Protein AF-0000000070128057 (afdb_homodimer)

Structure (mmCIF, N/CA/C/O backbone):
data_AF-0000000070128057-model_v1
#
loop_
_entity.id
_entity.type
_entity.pdbx_description
1 polymer 'FAD-binding domain-containing protein'
#
loop_
_atom_site.group_PDB
_atom_site.id
_atom_site.type_symbol
_atom_site.label_atom_id
_atom_site.label_alt_id
_atom_site.label_comp_id
_atom_site.label_asym_id
_atom_site.label_entity_id
_atom_site.label_seq_id
_atom_site.pdbx_PDB_ins_code
_atom_site.Cartn_x
_atom_site.Cartn_y
_atom_site.Cartn_z
_atom_site.occupancy
_atom_site.B_iso_or_equiv
_atom_site.auth_seq_id
_atom_site.auth_comp_id
_atom_site.auth_asym_id
_atom_site.auth_atom_id
_atom_site.pdbx_PDB_model_num
ATOM 1 N N . MET A 1 1 ? 28.891 -5.148 -70.188 1 28.95 1 MET A N 1
ATOM 2 C CA . MET A 1 1 ? 27.75 -4.324 -69.812 1 28.95 1 MET A CA 1
ATOM 3 C C . MET A 1 1 ? 27.562 -4.336 -68.312 1 28.95 1 MET A C 1
ATOM 5 O O . MET A 1 1 ? 27.562 -5.398 -67.688 1 28.95 1 MET A O 1
ATOM 9 N N . PRO A 1 2 ? 27.656 -3.164 -67.625 1 28.31 2 PRO A N 1
ATOM 10 C CA . PRO A 1 2 ? 27.812 -2.998 -66.125 1 28.31 2 PRO A CA 1
ATOM 11 C C . PRO A 1 2 ? 26.5 -3.234 -65.375 1 28.31 2 PRO A C 1
ATOM 13 O O . PRO A 1 2 ? 25.5 -2.545 -65.625 1 28.31 2 PRO A O 1
ATOM 16 N N . ALA A 1 3 ? 26.125 -4.426 -65.188 1 27.67 3 ALA A N 1
ATOM 17 C CA . ALA A 1 3 ? 24.828 -4.621 -64.562 1 27.67 3 ALA A CA 1
ATOM 18 C C . ALA A 1 3 ? 24.703 -3.732 -63.312 1 27.67 3 ALA A C 1
ATOM 20 O O . ALA A 1 3 ? 25.594 -3.693 -62.469 1 27.67 3 ALA A O 1
ATOM 21 N N . ALA A 1 4 ? 23.766 -2.754 -63.312 1 28.36 4 ALA A N 1
ATOM 22 C CA . ALA A 1 4 ? 23.25 -1.728 -62.438 1 28.36 4 ALA A CA 1
ATOM 23 C C . ALA A 1 4 ? 22.844 -2.326 -61.094 1 28.36 4 ALA A C 1
ATOM 25 O O . ALA A 1 4 ? 22.156 -3.354 -61.031 1 28.36 4 ALA A O 1
ATOM 26 N N . ILE A 1 5 ? 23.516 -1.925 -60.062 1 29.7 5 ILE A N 1
ATOM 27 C CA . ILE A 1 5 ? 23.359 -2.332 -58.656 1 29.7 5 ILE A CA 1
ATOM 28 C C . ILE A 1 5 ? 21.953 -1.985 -58.188 1 29.7 5 ILE A C 1
ATOM 30 O O . ILE A 1 5 ? 21.562 -0.814 -58.156 1 29.7 5 ILE A O 1
ATOM 34 N N . VAL A 1 6 ? 20.938 -2.777 -58.438 1 30.28 6 VAL A N 1
ATOM 35 C CA . VAL A 1 6 ? 19.562 -2.525 -58.031 1 30.28 6 VAL A CA 1
ATOM 36 C C . VAL A 1 6 ? 19.516 -2.18 -56.562 1 30.28 6 VAL A C 1
ATOM 38 O O . VAL A 1 6 ? 20.031 -2.93 -55.719 1 30.28 6 VAL A O 1
ATOM 41 N N . GLU A 1 7 ? 19.438 -0.946 -56.219 1 31.83 7 GLU A N 1
ATOM 42 C CA . GLU A 1 7 ? 19.234 -0.405 -54.875 1 31.83 7 GLU A CA 1
ATOM 43 C C . GLU A 1 7 ? 18.062 -1.093 -54.156 1 31.83 7 GLU A C 1
ATOM 45 O O . GLU A 1 7 ? 16.984 -1.249 -54.75 1 31.83 7 GLU A O 1
ATOM 50 N N . PRO A 1 8 ? 18.359 -1.902 -53.156 1 29.75 8 PRO A N 1
ATOM 51 C CA . PRO A 1 8 ? 17.25 -2.621 -52.562 1 29.75 8 PRO A CA 1
ATOM 52 C C . PRO A 1 8 ? 16.094 -1.697 -52.156 1 29.75 8 PRO A C 1
ATOM 54 O O . PRO A 1 8 ? 16.312 -0.516 -51.875 1 29.75 8 PRO A O 1
ATOM 57 N N . ALA A 1 9 ? 14.914 -1.951 -52.625 1 34.03 9 ALA A N 1
ATOM 58 C CA . ALA A 1 9 ? 13.648 -1.256 -52.406 1 34.03 9 ALA A CA 1
ATOM 59 C C . ALA A 1 9 ? 13.453 -0.905 -50.938 1 34.03 9 ALA A C 1
ATOM 61 O O . ALA A 1 9 ? 13.781 -1.702 -50.062 1 34.03 9 ALA A O 1
ATOM 62 N N . PRO A 1 10 ? 13.219 0.378 -50.656 1 28.31 10 PRO A N 1
ATOM 63 C CA . PRO A 1 10 ? 12.969 0.817 -49.281 1 28.31 10 PRO A CA 1
ATOM 64 C C . PRO A 1 10 ? 11.859 0.02 -48.594 1 28.31 10 PRO A C 1
ATOM 66 O O . PRO A 1 10 ? 10.875 -0.356 -49.25 1 28.31 10 PRO A O 1
ATOM 69 N N . ALA A 1 11 ? 12.211 -0.801 -47.656 1 30.23 11 ALA A N 1
ATOM 70 C CA . ALA A 1 11 ? 11.234 -1.576 -46.875 1 30.23 11 ALA A CA 1
ATOM 71 C C . ALA A 1 11 ? 10.023 -0.727 -46.531 1 30.23 11 ALA A C 1
ATOM 73 O O . ALA A 1 11 ? 10.164 0.362 -45.969 1 30.23 11 ALA A O 1
ATOM 74 N N . SER A 1 12 ? 8.93 -0.733 -47.25 1 27.61 12 SER A N 1
ATOM 75 C CA . SER A 1 12 ? 7.645 -0.064 -47.062 1 27.61 12 SER A CA 1
ATOM 76 C C . SER A 1 12 ? 7.281 0.036 -45.594 1 27.61 12 SER A C 1
ATOM 78 O O . SER A 1 12 ? 7.711 -0.79 -44.781 1 27.61 12 SER A O 1
ATOM 80 N N . ALA A 1 13 ? 6.566 1.118 -45.219 1 32.72 13 ALA A N 1
ATOM 81 C CA . ALA A 1 13 ? 5.945 1.666 -44.031 1 32.72 13 ALA A CA 1
ATOM 82 C C . ALA A 1 13 ? 5.016 0.645 -43.375 1 32.72 13 ALA A C 1
ATOM 84 O O . ALA A 1 13 ? 3.826 0.909 -43.188 1 32.72 13 ALA A O 1
ATOM 85 N N . ALA A 1 14 ? 4.957 -0.659 -43.938 1 30.23 14 ALA A N 1
ATOM 86 C CA . ALA A 1 14 ? 3.811 -1.551 -43.781 1 30.23 14 ALA A CA 1
ATOM 87 C C . ALA A 1 14 ? 3.342 -1.613 -42.344 1 30.23 14 ALA A C 1
ATOM 89 O O . ALA A 1 14 ? 2.141 -1.541 -42.062 1 30.23 14 ALA A O 1
ATOM 90 N N . GLY A 1 15 ? 3.859 -2.68 -41.594 1 28.86 15 GLY A N 1
ATOM 91 C CA . GLY A 1 15 ? 3.064 -3.408 -40.594 1 28.86 15 GLY A CA 1
ATOM 92 C C . GLY A 1 15 ? 2.787 -2.607 -39.344 1 28.86 15 GLY A C 1
ATOM 93 O O . GLY A 1 15 ? 3.707 -2.051 -38.75 1 28.86 15 GLY A O 1
ATOM 94 N N . HIS A 1 16 ? 1.717 -1.956 -39.219 1 33.66 16 HIS A N 1
ATOM 95 C CA . HIS A 1 16 ? 1.164 -1.464 -37.969 1 33.66 16 HIS A CA 1
ATOM 96 C C . HIS A 1 16 ? 1.54 -2.375 -36.812 1 33.66 16 HIS A C 1
ATOM 98 O O . HIS A 1 16 ? 1.05 -3.504 -36.719 1 33.66 16 HIS A O 1
ATOM 104 N N . HIS A 1 17 ? 2.684 -2.561 -36.5 1 37.31 17 HIS A N 1
ATOM 105 C CA . HIS A 1 17 ? 3.119 -3.227 -35.25 1 37.31 17 HIS A CA 1
ATOM 106 C C . HIS A 1 17 ? 2.18 -2.916 -34.094 1 37.31 17 HIS A C 1
ATOM 108 O O . HIS A 1 17 ? 2.061 -1.762 -33.688 1 37.31 17 HIS A O 1
ATOM 114 N N . ASN A 1 18 ? 0.985 -3.541 -34.031 1 42.72 18 ASN A N 1
ATOM 115 C CA . ASN A 1 18 ? 0.058 -3.484 -32.906 1 42.72 18 ASN A CA 1
ATOM 116 C C . ASN A 1 18 ? 0.797 -3.508 -31.562 1 42.72 18 ASN A C 1
ATOM 118 O O . ASN A 1 18 ? 1.237 -4.566 -31.109 1 42.72 18 ASN A O 1
ATOM 122 N N . HIS A 1 19 ? 1.516 -2.486 -31.281 1 51.25 19 HIS A N 1
ATOM 123 C CA . HIS A 1 19 ? 2.152 -2.242 -29.984 1 51.25 19 HIS A CA 1
ATOM 124 C C . HIS A 1 19 ? 1.21 -2.57 -28.828 1 51.25 19 HIS A C 1
ATOM 126 O O . HIS A 1 19 ? 0.02 -2.25 -28.891 1 51.25 19 HIS A O 1
ATOM 132 N N . LEU A 1 20 ? 1.614 -3.568 -28.078 1 60.56 20 LEU A N 1
ATOM 133 C CA . LEU A 1 20 ? 0.874 -3.869 -26.859 1 60.56 20 LEU A CA 1
ATOM 134 C C . LEU A 1 20 ? 0.585 -2.598 -26.062 1 60.56 20 LEU A C 1
ATOM 136 O O . LEU A 1 20 ? 1.511 -1.896 -25.656 1 60.56 20 LEU A O 1
ATOM 140 N N . ASP A 1 21 ? -0.569 -2.068 -26.359 1 72.56 21 ASP A N 1
ATOM 141 C CA . ASP A 1 21 ? -0.954 -0.9 -25.562 1 72.56 21 ASP A CA 1
ATOM 142 C C . ASP A 1 21 ? -1.858 -1.298 -24.406 1 72.56 21 ASP A C 1
ATOM 144 O O . ASP A 1 21 ? -2.363 -2.422 -24.359 1 72.56 21 ASP A O 1
ATOM 148 N N . ALA A 1 22 ? -1.759 -0.491 -23.406 1 76.69 22 ALA A N 1
ATOM 149 C CA . ALA A 1 22 ? -2.5 -0.718 -22.172 1 76.69 22 ALA A CA 1
ATOM 150 C C . ALA A 1 22 ? -3.936 -1.144 -22.453 1 76.69 22 ALA A C 1
ATOM 152 O O . ALA A 1 22 ? -4.449 -2.084 -21.844 1 76.69 22 ALA A O 1
ATOM 153 N N . LYS A 1 23 ? -4.492 -0.564 -23.469 1 75.81 23 LYS A N 1
ATOM 154 C CA . LYS A 1 23 ? -5.891 -0.834 -23.781 1 75.81 23 LYS A CA 1
ATOM 155 C C . LYS A 1 23 ? -6.07 -2.254 -24.312 1 75.81 23 LYS A C 1
ATOM 157 O O . LYS A 1 23 ? -6.996 -2.961 -23.906 1 75.81 23 LYS A O 1
ATOM 162 N N . THR A 1 24 ? -5.141 -2.674 -25.109 1 73.88 24 THR A N 1
ATOM 163 C CA . THR A 1 24 ? -5.199 -4.008 -25.703 1 73.88 24 THR A CA 1
ATOM 164 C C . THR A 1 24 ? -5.012 -5.078 -24.625 1 73.88 24 THR A C 1
ATOM 166 O O . THR A 1 24 ? -5.547 -6.184 -24.734 1 73.88 24 THR A O 1
ATOM 169 N N . LEU A 1 25 ? -4.359 -4.625 -23.609 1 77.62 25 LEU A N 1
ATOM 170 C CA . LEU A 1 25 ? -4.082 -5.586 -22.547 1 77.62 25 LEU A CA 1
ATOM 171 C C . LEU A 1 25 ? -5.152 -5.516 -21.453 1 77.62 25 LEU A C 1
ATOM 173 O O . LEU A 1 25 ? -5.023 -6.16 -20.406 1 77.62 25 LEU A O 1
ATOM 177 N N . GLY A 1 26 ? -6.168 -4.668 -21.688 1 76.31 26 GLY A N 1
ATOM 178 C CA . GLY A 1 26 ? -7.23 -4.52 -20.703 1 76.31 26 GLY A CA 1
ATOM 179 C C . GLY A 1 26 ? -6.824 -3.686 -19.516 1 76.31 26 GLY A C 1
ATOM 180 O O . GLY A 1 26 ? -7.418 -3.801 -18.438 1 76.31 26 GLY A O 1
ATOM 181 N N . LEU A 1 27 ? -5.762 -2.93 -19.719 1 79.94 27 LEU A N 1
ATOM 182 C CA . LEU A 1 27 ? -5.273 -2.068 -18.641 1 79.94 27 LEU A CA 1
ATOM 183 C C . LEU A 1 27 ? -5.84 -0.658 -18.781 1 79.94 27 LEU A C 1
ATOM 185 O O . LEU A 1 27 ? -6.234 -0.248 -19.875 1 79.94 27 LEU A O 1
ATOM 189 N N . ASP A 1 28 ? -5.914 0.018 -17.656 1 78.25 28 ASP A N 1
ATOM 190 C CA . ASP A 1 28 ? -6.359 1.408 -17.641 1 78.25 28 ASP A CA 1
ATOM 191 C C . ASP A 1 28 ? -5.398 2.295 -18.438 1 78.25 28 ASP A C 1
ATOM 193 O O . ASP A 1 28 ? -4.199 2.332 -18.141 1 78.25 28 ASP A O 1
ATOM 197 N N . PRO A 1 29 ? -5.922 2.947 -19.375 1 77.19 29 PRO A N 1
ATOM 198 C CA . PRO A 1 29 ? -5.055 3.805 -20.188 1 77.19 29 PRO A CA 1
ATOM 199 C C . PRO A 1 29 ? -4.387 4.906 -19.375 1 77.19 29 PRO A C 1
ATOM 201 O O . PRO A 1 29 ? -3.355 5.445 -19.781 1 77.19 29 PRO A O 1
ATOM 204 N N . SER A 1 30 ? -4.984 5.227 -18.203 1 75.44 30 SER A N 1
ATOM 205 C CA . SER A 1 30 ? -4.379 6.227 -17.328 1 75.44 30 SER A CA 1
ATOM 206 C C . SER A 1 30 ? -3.23 5.633 -16.516 1 75.44 30 SER A C 1
ATOM 208 O O . SER A 1 30 ? -2.551 6.352 -15.789 1 75.44 30 SER A O 1
ATOM 210 N N . LEU A 1 31 ? -3.018 4.316 -16.688 1 81.81 31 LEU A N 1
ATOM 211 C CA . LEU A 1 31 ? -1.92 3.592 -16.062 1 81.81 31 LEU A CA 1
ATOM 212 C C . LEU A 1 31 ? -2.117 3.514 -14.547 1 81.81 31 LEU A C 1
ATOM 214 O O . LEU A 1 31 ? -1.15 3.361 -13.797 1 81.81 31 LEU A O 1
ATOM 218 N N . ARG A 1 32 ? -3.336 3.65 -14.234 1 83.81 32 ARG A N 1
ATOM 219 C CA . ARG A 1 32 ? -3.689 3.383 -12.852 1 83.81 32 ARG A CA 1
ATOM 220 C C . ARG A 1 32 ? -3.969 1.899 -12.625 1 83.81 32 ARG A C 1
ATOM 222 O O . ARG A 1 32 ? -4.48 1.22 -13.523 1 83.81 32 ARG A O 1
ATOM 229 N N . THR A 1 33 ? -3.627 1.442 -11.516 1 90.69 33 THR A N 1
ATOM 230 C CA . THR A 1 33 ? -3.811 0.026 -11.219 1 90.69 33 THR A CA 1
ATOM 231 C C . THR A 1 33 ? -4.75 -0.163 -10.031 1 90.69 33 THR A C 1
ATOM 233 O O . THR A 1 33 ? -4.934 0.753 -9.227 1 90.69 33 THR A O 1
ATOM 236 N N . SER A 1 34 ? -5.383 -1.287 -9.914 1 90.69 34 SER A N 1
ATOM 237 C CA . SER A 1 34 ? -6.25 -1.642 -8.789 1 90.69 34 SER A CA 1
ATOM 238 C C . SER A 1 34 ? -5.438 -2.166 -7.609 1 90.69 34 SER A C 1
ATOM 240 O O . SER A 1 34 ? -6 -2.488 -6.562 1 90.69 34 SER A O 1
ATOM 242 N N . TYR A 1 35 ? -4.125 -2.275 -7.738 1 94.31 35 TYR A N 1
ATOM 243 C CA . TYR A 1 35 ? -3.225 -2.748 -6.691 1 94.31 35 TYR A CA 1
ATOM 244 C C . TYR A 1 35 ? -2.096 -1.753 -6.449 1 94.31 35 TYR A C 1
ATOM 246 O O . TYR A 1 35 ? -1.796 -0.924 -7.312 1 94.31 35 TYR A O 1
ATOM 254 N N . PRO A 1 36 ? -1.498 -1.744 -5.246 1 95.12 36 PRO A N 1
ATOM 255 C CA . PRO A 1 36 ? -0.396 -0.829 -4.941 1 95.12 36 PRO A CA 1
ATOM 256 C C . PRO A 1 36 ? 0.857 -1.118 -5.762 1 95.12 36 PRO A C 1
ATOM 258 O O . PRO A 1 36 ? 1.38 -2.234 -5.727 1 95.12 36 PRO A O 1
ATOM 261 N N . THR A 1 37 ? 1.319 -0.135 -6.527 1 96.56 37 THR A N 1
ATOM 262 C CA . THR A 1 37 ? 2.545 -0.268 -7.309 1 96.56 37 THR A CA 1
ATOM 263 C C . THR A 1 37 ? 3.043 1.098 -7.773 1 96.56 37 THR A C 1
ATOM 265 O O . THR A 1 37 ? 2.27 2.055 -7.84 1 96.56 37 THR A O 1
ATOM 268 N N . GLN A 1 38 ? 4.305 1.21 -7.957 1 94.38 38 GLN A N 1
ATOM 269 C CA . GLN A 1 38 ? 4.879 2.389 -8.602 1 94.38 38 GLN A CA 1
ATOM 270 C C . GLN A 1 38 ? 5.582 2.018 -9.898 1 94.38 38 GLN A C 1
ATOM 272 O O . GLN A 1 38 ? 6.344 2.816 -10.445 1 94.38 38 GLN A O 1
ATOM 277 N N . SER A 1 39 ? 5.316 0.811 -10.445 1 96.38 39 SER A N 1
ATOM 278 C CA . SER A 1 39 ? 6.102 0.245 -11.531 1 96.38 39 SER A CA 1
ATOM 279 C C . SER A 1 39 ? 5.734 0.878 -12.867 1 96.38 39 SER A C 1
ATOM 281 O O . SER A 1 39 ? 6.434 0.691 -13.867 1 96.38 39 SER A O 1
ATOM 283 N N . LEU A 1 40 ? 4.668 1.632 -12.93 1 93.75 40 LEU A N 1
ATOM 284 C CA . LEU A 1 40 ? 4.27 2.254 -14.188 1 93.75 40 LEU A CA 1
ATOM 285 C C . LEU A 1 40 ? 4.637 3.732 -14.203 1 93.75 40 LEU A C 1
ATOM 287 O O . LEU A 1 40 ? 4.383 4.43 -15.188 1 93.75 40 LEU A O 1
ATOM 291 N N . SER A 1 41 ? 5.273 4.223 -13.117 1 90.44 41 SER A N 1
ATOM 292 C CA . SER A 1 41 ? 5.57 5.641 -12.953 1 90.44 41 SER A CA 1
ATOM 293 C C . SER A 1 41 ? 6.492 6.141 -14.062 1 90.44 41 SER A C 1
ATOM 295 O O . SER A 1 41 ? 6.434 7.316 -14.445 1 90.44 41 SER A O 1
ATOM 297 N N . PHE A 1 42 ? 7.355 5.246 -14.602 1 91.12 42 PHE A N 1
ATOM 298 C CA . PHE A 1 42 ? 8.328 5.648 -15.602 1 91.12 42 PHE A CA 1
ATOM 299 C C . PHE A 1 42 ? 7.641 6.086 -16.891 1 91.12 42 PHE A C 1
ATOM 301 O O . PHE A 1 42 ? 8.219 6.816 -17.688 1 91.12 42 PHE A O 1
ATOM 308 N N . LEU A 1 43 ? 6.418 5.59 -17.141 1 89.69 43 LEU A N 1
ATOM 309 C CA . LEU A 1 43 ? 5.68 5.91 -18.359 1 89.69 43 LEU A CA 1
ATOM 310 C C . LEU A 1 43 ? 5.047 7.297 -18.266 1 89.69 43 LEU A C 1
ATOM 312 O O . LEU A 1 43 ? 4.695 7.895 -19.281 1 89.69 43 LEU A O 1
ATOM 316 N N . ARG A 1 44 ? 4.793 7.77 -17.062 1 76.75 44 ARG A N 1
ATOM 317 C CA . ARG A 1 44 ? 4.176 9.078 -16.891 1 76.75 44 ARG A CA 1
ATOM 318 C C . ARG A 1 44 ? 5.086 10.188 -17.406 1 76.75 44 ARG A C 1
ATOM 320 O O . ARG A 1 44 ? 4.609 11.203 -17.922 1 76.75 44 ARG A O 1
ATOM 327 N N . GLY A 1 45 ? 6.363 9.961 -17.406 1 65.69 45 GLY A N 1
ATOM 328 C CA . GLY A 1 45 ? 7.324 10.922 -17.922 1 65.69 45 GLY A CA 1
ATOM 329 C C . GLY A 1 45 ? 7.391 10.938 -19.438 1 65.69 45 GLY A C 1
ATOM 330 O O . GLY A 1 45 ? 7.75 11.953 -20.031 1 65.69 45 GLY A O 1
ATOM 331 N N . LEU A 1 46 ? 7.219 9.797 -20.047 1 69.81 46 LEU A N 1
ATOM 332 C CA . LEU A 1 46 ? 7.301 9.672 -21.5 1 69.81 46 LEU A CA 1
ATOM 333 C C . LEU A 1 46 ? 6.105 10.344 -22.172 1 69.81 46 LEU A C 1
ATOM 335 O O . LEU A 1 46 ? 6.227 10.875 -23.281 1 69.81 46 LEU A O 1
ATOM 339 N N . LYS A 1 47 ? 5.016 9.836 -21.812 1 58.38 47 LYS A N 1
ATOM 340 C CA . LYS A 1 47 ? 3.857 10.5 -22.406 1 58.38 47 LYS A CA 1
ATOM 341 C C . LYS A 1 47 ? 3.951 12.016 -22.234 1 58.38 47 LYS A C 1
ATOM 343 O O . LYS A 1 47 ? 4.355 12.5 -21.172 1 58.38 47 LYS A O 1
ATOM 348 N N . GLY A 1 48 ? 4.938 12.406 -23.047 1 47.56 48 GLY A N 1
ATOM 349 C CA . GLY A 1 48 ? 5.07 13.852 -22.969 1 47.56 48 GLY A CA 1
ATOM 350 C C . GLY A 1 48 ? 4.379 14.445 -21.75 1 47.56 48 GLY A C 1
ATOM 351 O O . GLY A 1 48 ? 3.408 13.883 -21.25 1 47.56 48 GLY A O 1
ATOM 352 N N . ALA A 1 49 ? 5.309 14.953 -20.828 1 38.56 49 ALA A N 1
ATOM 353 C CA . ALA A 1 49 ? 4.617 15.914 -19.984 1 38.56 49 ALA A CA 1
ATOM 354 C C . ALA A 1 49 ? 3.311 16.375 -20.609 1 38.56 49 ALA A C 1
ATOM 356 O O . ALA A 1 49 ? 3.291 17.344 -21.375 1 38.56 49 ALA A O 1
ATOM 357 N N . GLU A 1 50 ? 2.9 15.5 -21.547 1 37.06 50 GLU A N 1
ATOM 358 C CA . GLU A 1 50 ? 1.655 16.188 -21.875 1 37.06 50 GLU A CA 1
ATOM 359 C C . GLU A 1 50 ? 1.236 17.125 -20.75 1 37.06 50 GLU A C 1
ATOM 361 O O . GLU A 1 50 ? 1.374 16.797 -19.562 1 37.06 50 GLU A O 1
ATOM 366 N N . SER A 1 51 ? 1.254 18.188 -21.172 1 33.66 51 SER A N 1
ATOM 367 C CA . SER A 1 51 ? 0.965 19.453 -20.484 1 33.66 51 SER A CA 1
ATOM 368 C C . SER A 1 51 ? -0.049 19.25 -19.359 1 33.66 51 SER A C 1
ATOM 370 O O . SER A 1 51 ? -1.254 19.172 -19.609 1 33.66 51 SER A O 1
ATOM 372 N N . SER A 1 52 ? 0.063 18.156 -18.688 1 37.94 52 SER A N 1
ATOM 373 C CA . SER A 1 52 ? -0.675 18.781 -17.594 1 37.94 52 SER A CA 1
ATOM 374 C C . SER A 1 52 ? -0.344 20.266 -17.484 1 37.94 52 SER A C 1
ATOM 376 O O . SER A 1 52 ? 0.69 20.641 -16.938 1 37.94 52 SER A O 1
ATOM 378 N N . SER A 1 53 ? -0.004 20.844 -18.641 1 34.44 53 SER A N 1
ATOM 379 C CA . SER A 1 53 ? -0.063 22.297 -18.531 1 34.44 53 SER A CA 1
ATOM 380 C C . SER A 1 53 ? -0.636 22.734 -17.188 1 34.44 53 SER A C 1
ATOM 382 O O . SER A 1 53 ? -1.688 22.25 -16.766 1 34.44 53 SER A O 1
ATOM 384 N N . GLU A 1 54 ? 0.232 22.828 -16.312 1 40.12 54 GLU A N 1
ATOM 385 C CA . GLU A 1 54 ? 0 23.734 -15.195 1 40.12 54 GLU A CA 1
ATOM 386 C C . GLU A 1 54 ? -1.248 24.578 -15.422 1 40.12 54 GLU A C 1
ATOM 388 O O . GLU A 1 54 ? -1.528 25.516 -14.664 1 40.12 54 GLU A O 1
ATOM 393 N N . THR A 1 55 ? -1.451 24.719 -16.812 1 39.66 55 THR A N 1
ATOM 394 C CA . THR A 1 55 ? -2.58 25.625 -16.953 1 39.66 55 THR A CA 1
ATOM 395 C C . THR A 1 55 ? -3.799 25.094 -16.203 1 39.66 55 THR A C 1
ATOM 397 O O . THR A 1 55 ? -4.02 23.891 -16.141 1 39.66 55 THR A O 1
ATOM 400 N N . SER A 1 56 ? -4.215 25.859 -15.297 1 47.56 56 SER A N 1
ATOM 401 C CA . SER A 1 56 ? -5.445 25.953 -14.523 1 47.56 56 SER A CA 1
ATOM 402 C C . SER A 1 56 ? -6.594 25.234 -15.227 1 47.56 56 SER A C 1
ATOM 404 O O . SER A 1 56 ? -7.359 25.844 -15.969 1 47.56 56 SER A O 1
ATOM 406 N N . SER A 1 57 ? -6.281 24.125 -15.781 1 58.34 57 SER A N 1
ATOM 407 C CA . SER A 1 57 ? -7.5 23.562 -16.359 1 58.34 57 SER A CA 1
ATOM 408 C C . SER A 1 57 ? -8.648 23.578 -15.352 1 58.34 57 SER A C 1
ATOM 410 O O . SER A 1 57 ? -8.461 23.188 -14.195 1 58.34 57 SER A O 1
ATOM 412 N N . ARG A 1 58 ? -9.516 24.344 -15.57 1 73.5 58 ARG A N 1
ATOM 413 C CA . ARG A 1 58 ? -10.742 24.422 -14.781 1 73.5 58 ARG A CA 1
ATOM 414 C C . ARG A 1 58 ? -11.289 23.031 -14.492 1 73.5 58 ARG A C 1
ATOM 416 O O . ARG A 1 58 ? -11.492 22.219 -15.406 1 73.5 58 ARG A O 1
ATOM 423 N N . PRO A 1 59 ? -11.109 22.75 -13.125 1 91.69 59 PRO A N 1
ATOM 424 C CA . PRO A 1 59 ? -11.719 21.453 -12.781 1 91.69 59 PRO A CA 1
ATOM 425 C C . PRO A 1 59 ? -13.156 21.328 -13.281 1 91.69 59 PRO A C 1
ATOM 427 O O . PRO A 1 59 ? -13.758 22.312 -13.703 1 91.69 59 PRO A O 1
ATOM 430 N N . ALA A 1 60 ? -13.586 20.141 -13.359 1 90.75 60 ALA A N 1
ATOM 431 C CA . ALA A 1 60 ? -15 19.938 -13.664 1 90.75 60 ALA A CA 1
ATOM 432 C C . ALA A 1 60 ? -15.891 20.766 -12.742 1 90.75 60 ALA A C 1
ATOM 434 O O . ALA A 1 60 ? -15.633 20.859 -11.539 1 90.75 60 ALA A O 1
ATOM 435 N N . GLN A 1 61 ? -16.875 21.422 -13.375 1 95.81 61 GLN A N 1
ATOM 436 C CA . GLN A 1 61 ? -17.797 22.25 -12.609 1 95.81 61 GLN A CA 1
ATOM 437 C C . GLN A 1 61 ? -18.906 21.422 -11.969 1 95.81 61 GLN A C 1
ATOM 439 O O . GLN A 1 61 ? -19.375 20.438 -12.562 1 95.81 61 GLN A O 1
ATOM 444 N N . ALA A 1 62 ? -19.266 21.844 -10.75 1 97.56 62 ALA A N 1
ATOM 445 C CA . ALA A 1 62 ? -20.344 21.156 -10.062 1 97.56 62 ALA A CA 1
ATOM 446 C C . ALA A 1 62 ? -21.656 21.281 -10.836 1 97.56 62 ALA A C 1
ATOM 448 O O . ALA A 1 62 ? -21.953 22.344 -11.406 1 97.56 62 ALA A O 1
ATOM 449 N N . LYS A 1 63 ? -22.438 20.266 -10.812 1 97.12 63 LYS A N 1
ATOM 450 C CA . LYS A 1 63 ? -23.734 20.297 -11.469 1 97.12 63 LYS A CA 1
ATOM 451 C C . LYS A 1 63 ? -24.672 21.281 -10.766 1 97.12 63 LYS A C 1
ATOM 453 O O . LYS A 1 63 ? -25.359 22.078 -11.414 1 97.12 63 LYS A O 1
ATOM 458 N N . LEU A 1 64 ? -24.672 21.172 -9.477 1 97.25 64 LEU A N 1
ATOM 459 C CA . LEU A 1 64 ? -25.438 22.094 -8.633 1 97.25 64 LEU A CA 1
ATOM 460 C C . LEU A 1 64 ? -24.516 23.094 -7.949 1 97.25 64 LEU A C 1
ATOM 462 O O . LEU A 1 64 ? -23.641 22.703 -7.168 1 97.25 64 LEU A O 1
ATOM 466 N N . LYS A 1 65 ? -24.719 24.328 -8.227 1 97.94 65 LYS A N 1
ATOM 467 C CA . LYS A 1 65 ? -23.953 25.375 -7.547 1 97.94 65 LYS A CA 1
ATOM 468 C C . LYS A 1 65 ? -24.578 25.703 -6.191 1 97.94 65 LYS A C 1
ATOM 470 O O . LYS A 1 65 ? -25.719 26.172 -6.121 1 97.94 65 LYS A O 1
ATOM 475 N N . LEU A 1 66 ? -23.781 25.547 -5.168 1 98.62 66 LEU A N 1
ATOM 476 C CA . LEU A 1 66 ? -24.281 25.719 -3.807 1 98.62 66 LEU A CA 1
ATOM 477 C C . LEU A 1 66 ? -23.781 27.016 -3.201 1 98.62 66 LEU A C 1
ATOM 479 O O . LEU A 1 66 ? -22.703 27.516 -3.572 1 98.62 66 LEU A O 1
ATOM 483 N N . ASN A 1 67 ? -24.625 27.578 -2.344 1 98.62 67 ASN A N 1
ATOM 484 C CA . ASN A 1 67 ? -24.156 28.578 -1.389 1 98.62 67 ASN A CA 1
ATOM 485 C C . ASN A 1 67 ? -23.609 27.922 -0.118 1 98.62 67 ASN A C 1
ATOM 487 O O . ASN A 1 67 ? -24.375 27.375 0.674 1 98.62 67 ASN A O 1
ATOM 491 N N . ILE A 1 68 ? -22.312 28.078 0.084 1 98.88 68 ILE A N 1
ATOM 492 C CA . ILE A 1 68 ? -21.688 27.344 1.177 1 98.88 68 ILE A CA 1
ATOM 493 C C . ILE A 1 68 ? -21.094 28.328 2.182 1 98.88 68 ILE A C 1
ATOM 495 O O . ILE A 1 68 ? -20.406 29.281 1.795 1 98.88 68 ILE A O 1
ATOM 499 N N . VAL A 1 69 ? -21.375 28.141 3.455 1 98.88 69 VAL A N 1
ATOM 500 C CA . VAL A 1 69 ? -20.797 28.922 4.539 1 98.88 69 VAL A CA 1
ATOM 501 C C . VAL A 1 69 ? -19.75 28.109 5.281 1 98.88 69 VAL A C 1
ATOM 503 O O . VAL A 1 69 ? -20.031 26.984 5.734 1 98.88 69 VAL A O 1
ATOM 506 N N . ILE A 1 70 ? -18.578 28.641 5.375 1 98.94 70 ILE A N 1
ATOM 507 C CA . ILE A 1 70 ? -17.484 27.969 6.082 1 98.94 70 ILE A CA 1
ATOM 508 C C . ILE A 1 70 ? -17.156 28.75 7.359 1 98.94 70 ILE A C 1
ATOM 510 O O . ILE A 1 70 ? -16.938 29.953 7.324 1 98.94 70 ILE A O 1
ATOM 514 N N . ALA A 1 71 ? -17.156 28.031 8.484 1 98.69 71 ALA A N 1
ATOM 515 C CA . ALA A 1 71 ? -16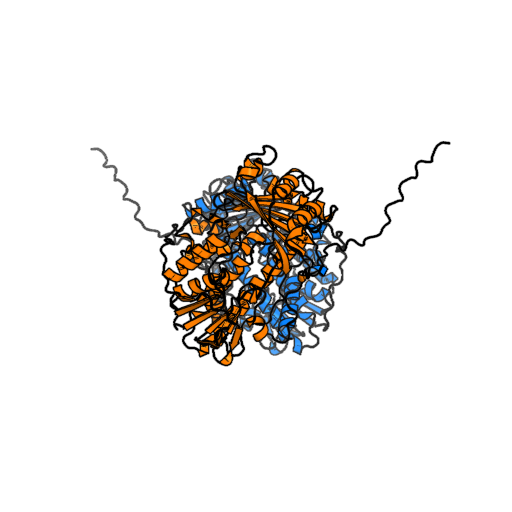.75 28.641 9.75 1 98.69 71 ALA A CA 1
ATOM 516 C C . ALA A 1 71 ? -15.273 28.359 10.039 1 98.69 71 ALA A C 1
ATOM 518 O O . ALA A 1 71 ? -14.906 27.25 10.422 1 98.69 71 ALA A O 1
ATOM 519 N N . GLY A 1 72 ? -14.438 29.391 9.969 1 97.81 72 GLY A N 1
ATOM 520 C CA . GLY A 1 72 ? -13.008 29.281 10.227 1 97.81 72 GLY A CA 1
ATOM 521 C C . GLY A 1 72 ? -12.148 29.594 9.023 1 97.81 72 GLY A C 1
ATOM 522 O O . GLY A 1 72 ? -12.242 28.922 7.992 1 97.81 72 GLY A O 1
ATOM 523 N N . ALA A 1 73 ? -11.297 30.594 9.156 1 97.38 73 ALA A N 1
ATOM 524 C CA . ALA A 1 73 ? -10.375 30.969 8.086 1 97.38 73 ALA A CA 1
ATOM 525 C C . ALA A 1 73 ? -8.953 30.516 8.406 1 97.38 73 ALA A C 1
ATOM 527 O O . ALA A 1 73 ? -7.992 31.25 8.141 1 97.38 73 ALA A O 1
ATOM 528 N N . GLY A 1 74 ? -8.82 29.359 9.102 1 95.62 74 GLY A N 1
ATOM 529 C CA . GLY A 1 74 ? -7.531 28.688 9.195 1 95.62 74 GLY A CA 1
ATOM 530 C C . GLY A 1 74 ? -7.102 28.047 7.891 1 95.62 74 GLY A C 1
ATOM 531 O O . GLY A 1 74 ? -7.734 28.25 6.852 1 95.62 74 GLY A O 1
ATOM 532 N N . LEU A 1 75 ? -6.086 27.297 7.949 1 96.06 75 LEU A N 1
ATOM 533 C CA . LEU A 1 75 ? -5.543 26.672 6.746 1 96.06 75 LEU A CA 1
ATOM 534 C C . LEU A 1 75 ? -6.578 25.766 6.09 1 96.06 75 LEU A C 1
ATOM 536 O O . LEU A 1 75 ? -6.777 25.812 4.875 1 96.06 75 LEU A O 1
ATOM 540 N N . GLY A 1 76 ? -7.25 24.969 6.867 1 97.5 76 GLY A N 1
ATOM 541 C CA . GLY A 1 76 ? -8.242 24.047 6.348 1 97.5 76 GLY A CA 1
ATOM 542 C C . GLY A 1 76 ? -9.445 24.734 5.738 1 97.5 76 GLY A C 1
ATOM 543 O O . GLY A 1 76 ? -9.914 24.359 4.66 1 97.5 76 GLY A O 1
ATOM 544 N N . GLY A 1 77 ? -9.953 25.781 6.453 1 98.62 77 GLY A N 1
ATOM 545 C CA . GLY A 1 77 ? -11.109 26.516 5.953 1 98.62 77 GLY A CA 1
ATOM 546 C C . GLY A 1 77 ? -10.836 27.234 4.648 1 98.62 77 GLY A C 1
ATOM 547 O O . GLY A 1 77 ? -11.641 27.172 3.717 1 98.62 77 GLY A O 1
ATOM 548 N N . LEU A 1 78 ? -9.734 27.891 4.59 1 98.44 78 LEU A N 1
ATOM 549 C CA . LEU A 1 78 ? -9.375 28.609 3.373 1 98.44 78 LEU A CA 1
ATOM 550 C C . LEU A 1 78 ? -9.125 27.656 2.221 1 98.44 78 LEU A C 1
ATOM 552 O O . LEU A 1 78 ? -9.555 27.891 1.093 1 98.44 78 LEU A O 1
ATOM 556 N N . ALA A 1 79 ? -8.438 26.578 2.512 1 98.69 79 ALA A N 1
ATOM 557 C CA . ALA A 1 79 ? -8.219 25.562 1.479 1 98.69 79 ALA A CA 1
ATOM 558 C C . ALA A 1 79 ? -9.547 25.016 0.963 1 98.69 79 ALA A C 1
ATOM 560 O O . ALA A 1 79 ? -9.727 24.859 -0.246 1 98.69 79 ALA A O 1
ATOM 561 N N . THR A 1 80 ? -10.414 24.766 1.853 1 98.88 80 THR A N 1
ATOM 562 C CA . THR A 1 80 ? -11.727 24.25 1.477 1 98.88 80 THR A CA 1
ATOM 563 C C . THR A 1 80 ? -12.477 25.266 0.615 1 98.88 80 THR A C 1
ATOM 565 O O . THR A 1 80 ? -13.117 24.891 -0.372 1 98.88 80 THR A O 1
ATOM 568 N N . SER A 1 81 ? -12.383 26.516 0.986 1 98.88 81 SER A N 1
ATOM 569 C CA . SER A 1 81 ? -13.07 27.562 0.226 1 98.88 81 SER A CA 1
ATOM 570 C C . SER A 1 81 ? -12.562 27.609 -1.212 1 98.88 81 SER A C 1
ATOM 572 O O . SER A 1 81 ? -13.352 27.781 -2.145 1 98.88 81 SER A O 1
ATOM 574 N N . ILE A 1 82 ? -11.289 27.438 -1.387 1 98.62 82 ILE A N 1
ATOM 575 C CA . ILE A 1 82 ? -10.68 27.453 -2.715 1 98.62 82 ILE A CA 1
ATOM 576 C C . ILE A 1 82 ? -11.156 26.234 -3.508 1 98.62 82 ILE A C 1
ATOM 578 O O . ILE A 1 82 ? -11.586 26.359 -4.656 1 98.62 82 ILE A O 1
ATOM 582 N N . ALA A 1 83 ? -11.086 25.062 -2.883 1 98.69 83 ALA A N 1
ATOM 583 C CA . ALA A 1 83 ? -11.484 23.828 -3.545 1 98.69 83 ALA A CA 1
ATOM 584 C C . ALA A 1 83 ? -12.922 23.922 -4.055 1 98.69 83 ALA A C 1
ATOM 586 O O . ALA A 1 83 ? -13.219 23.484 -5.172 1 98.69 83 ALA A O 1
ATOM 587 N N . LEU A 1 84 ? -13.773 24.5 -3.252 1 98.75 84 LEU A N 1
ATOM 588 C CA . LEU A 1 84 ? -15.195 24.609 -3.582 1 98.75 84 LEU A CA 1
ATOM 589 C C . LEU A 1 84 ? -15.43 25.688 -4.629 1 98.75 84 LEU A C 1
ATOM 591 O O . LEU A 1 84 ? -16.156 25.469 -5.602 1 98.75 84 LEU A O 1
ATOM 595 N N . ALA A 1 85 ? -14.812 26.797 -4.457 1 98.69 85 ALA A N 1
ATOM 596 C CA . ALA A 1 85 ? -15.023 27.922 -5.359 1 98.69 85 ALA A CA 1
ATOM 597 C C . ALA A 1 85 ? -14.539 27.594 -6.77 1 98.69 85 ALA A C 1
ATOM 599 O O . ALA A 1 85 ? -15.148 28 -7.758 1 98.69 85 ALA A O 1
ATOM 600 N N . ARG A 1 86 ? -13.492 26.859 -6.883 1 97.88 86 ARG A N 1
ATOM 601 C CA . ARG A 1 86 ? -12.938 26.469 -8.18 1 97.88 86 ARG A CA 1
ATOM 602 C C . ARG A 1 86 ? -13.945 25.641 -8.977 1 97.88 86 ARG A C 1
ATOM 604 O O . ARG A 1 86 ? -13.828 25.531 -10.195 1 97.88 86 ARG A O 1
ATOM 611 N N . ARG A 1 87 ? -14.875 25.125 -8.273 1 97.75 87 ARG A N 1
ATOM 612 C CA . ARG A 1 87 ? -15.844 24.25 -8.938 1 97.75 87 ARG A CA 1
ATOM 613 C C . ARG A 1 87 ? -17.203 24.922 -9.055 1 97.75 87 ARG A C 1
ATOM 615 O O . ARG A 1 87 ? -18.203 24.266 -9.336 1 97.75 87 ARG A O 1
ATOM 622 N N . GLY A 1 88 ? -17.281 26.203 -8.727 1 97.88 88 GLY A N 1
ATOM 623 C CA . GLY A 1 88 ? -18.422 27.031 -9.078 1 97.88 88 GLY A CA 1
ATOM 624 C C . GLY A 1 88 ? -19.312 27.359 -7.898 1 97.88 88 GLY A C 1
ATOM 625 O O . GLY A 1 88 ? -20.297 28.094 -8.039 1 97.88 88 GLY A O 1
ATOM 626 N N . HIS A 1 89 ? -19.047 26.922 -6.734 1 98.69 89 HIS A N 1
ATOM 627 C CA . HIS A 1 89 ? -19.859 27.219 -5.559 1 98.69 89 HIS A CA 1
ATOM 628 C C . HIS A 1 89 ? -19.641 28.656 -5.086 1 98.69 89 HIS A C 1
ATOM 630 O O . HIS A 1 89 ? -18.578 29.234 -5.285 1 98.69 89 HIS A O 1
ATOM 636 N N . SER A 1 90 ? -20.688 29.203 -4.574 1 98.81 90 SER A N 1
ATOM 637 C CA . SER A 1 90 ? -20.562 30.469 -3.844 1 98.81 90 SER A CA 1
ATOM 638 C C . SER A 1 90 ? -20.172 30.234 -2.387 1 98.81 90 SER A C 1
ATOM 640 O O . SER A 1 90 ? -20.875 29.516 -1.667 1 98.81 90 SER A O 1
ATOM 642 N N . VAL A 1 91 ? -19.062 30.906 -1.927 1 98.88 91 VAL A N 1
ATOM 643 C CA . VAL A 1 91 ? -18.531 30.531 -0.618 1 98.88 91 VAL A CA 1
ATOM 644 C C . VAL A 1 91 ? -18.328 31.781 0.233 1 98.88 91 VAL A C 1
ATOM 646 O O . VAL A 1 91 ? -17.781 32.781 -0.24 1 98.88 91 VAL A O 1
ATOM 649 N N . ILE A 1 92 ? -18.781 31.719 1.452 1 98.88 92 ILE A N 1
ATOM 650 C CA . ILE A 1 92 ? -18.5 32.719 2.484 1 98.88 92 ILE A CA 1
ATOM 651 C C . ILE A 1 92 ? -17.719 32.062 3.619 1 98.88 92 ILE A C 1
ATOM 653 O O . ILE A 1 92 ? -18.109 31.031 4.148 1 98.88 92 ILE A O 1
ATOM 657 N N . VAL A 1 93 ? -16.594 32.719 3.99 1 98.88 93 VAL A N 1
ATOM 658 C CA . VAL A 1 93 ? -15.797 32.25 5.121 1 98.88 93 VAL A CA 1
ATOM 659 C C . VAL A 1 93 ? -15.938 33.219 6.289 1 98.88 93 VAL A C 1
ATOM 661 O O . VAL A 1 93 ? -15.734 34.438 6.129 1 98.88 93 VAL A O 1
ATOM 664 N N . LEU A 1 94 ? -16.281 32.688 7.445 1 98.75 94 LEU A N 1
ATOM 665 C CA . LEU A 1 94 ? -16.422 33.469 8.664 1 98.75 94 LEU A CA 1
ATOM 666 C C . LEU A 1 94 ? -15.242 33.219 9.602 1 98.75 94 LEU A C 1
ATOM 668 O O . LEU A 1 94 ? -14.906 32.094 9.898 1 98.75 94 LEU A O 1
ATOM 672 N N . GLU A 1 95 ? -14.594 34.281 10.031 1 98 95 GLU A N 1
ATOM 673 C CA . GLU A 1 95 ? -13.438 34.188 10.914 1 98 95 GLU A CA 1
ATOM 674 C C . GLU A 1 95 ? -13.594 35.125 12.109 1 98 95 GLU A C 1
ATOM 676 O O . GLU A 1 95 ? -13.977 36.281 11.953 1 98 95 GLU A O 1
ATOM 681 N N . GLN A 1 96 ? -13.344 34.594 13.281 1 96.12 96 GLN A N 1
ATOM 682 C CA . GLN A 1 96 ? -13.555 35.344 14.516 1 96.12 96 GLN A CA 1
ATOM 683 C C . GLN A 1 96 ? -12.508 36.438 14.664 1 96.12 96 GLN A C 1
ATOM 685 O O . GLN A 1 96 ? -12.789 37.5 15.25 1 96.12 96 GLN A O 1
ATOM 690 N N . ALA A 1 97 ? -11.297 36.281 14.195 1 93.62 97 ALA A N 1
ATOM 691 C CA . ALA A 1 97 ? -10.195 37.219 14.391 1 93.62 97 ALA A CA 1
ATOM 692 C C . ALA A 1 97 ? -10.391 38.469 13.555 1 93.62 97 ALA A C 1
ATOM 694 O O . ALA A 1 97 ? -10.914 38.406 12.438 1 93.62 97 ALA A O 1
ATOM 695 N N . PRO A 1 98 ? -9.883 39.562 14.016 1 93.38 98 PRO A N 1
ATOM 696 C CA . PRO A 1 98 ? -9.984 40.812 13.25 1 93.38 98 PRO A CA 1
ATOM 697 C C . PRO A 1 98 ? -8.992 40.875 12.086 1 93.38 98 PRO A C 1
ATOM 699 O O . PRO A 1 98 ? -9.195 41.625 11.141 1 93.38 98 PRO A O 1
ATOM 702 N N . LYS A 1 99 ? -7.906 40.094 12.305 1 91.38 99 LYS A N 1
ATOM 703 C CA . LYS A 1 99 ? -6.895 39.969 11.258 1 91.38 99 LYS A CA 1
ATOM 704 C C . LYS A 1 99 ? -6.402 38.531 11.133 1 91.38 99 LYS A C 1
ATOM 706 O O . LYS A 1 99 ? -6.406 37.781 12.109 1 91.38 99 LYS A O 1
ATOM 711 N N . LEU A 1 100 ? -6.105 38.281 9.891 1 87.44 100 LEU A N 1
ATOM 712 C CA . LEU A 1 100 ? -5.512 36.969 9.695 1 87.44 100 LEU A CA 1
ATOM 713 C C . LEU A 1 100 ? -4.031 36.969 10.062 1 87.44 100 LEU A C 1
ATOM 715 O O . LEU A 1 100 ? -3.232 37.688 9.43 1 87.44 100 LEU A O 1
ATOM 719 N N . ASP A 1 101 ? -3.744 36.5 11.203 1 74.31 101 ASP A N 1
ATOM 720 C CA . ASP A 1 101 ? -2.355 36.438 11.648 1 74.31 101 ASP A CA 1
ATOM 721 C C . ASP A 1 101 ? -2.062 35.156 12.391 1 74.31 101 ASP A C 1
ATOM 723 O O . ASP A 1 101 ? -2.408 35 13.57 1 74.31 101 ASP A O 1
ATOM 727 N N . GLU A 1 102 ? -1.665 34.125 11.656 1 63.59 102 GLU A N 1
ATOM 728 C CA . GLU A 1 102 ? -1.286 32.875 12.328 1 63.59 102 GLU A CA 1
ATOM 729 C C . GLU A 1 102 ? -0.026 33.062 13.164 1 63.59 102 GLU A C 1
ATOM 731 O O . GLU A 1 102 ? 0.878 33.812 12.781 1 63.59 102 GLU A O 1
ATOM 736 N N . VAL A 1 103 ? -0.05 32.812 14.43 1 57.09 103 VAL A N 1
ATOM 737 C CA . VAL A 1 103 ? 1.062 32.906 15.367 1 57.09 103 VAL A CA 1
ATOM 738 C C . VAL A 1 103 ? 2.201 32 14.914 1 57.09 103 VAL A C 1
ATOM 740 O O . VAL A 1 103 ? 1.973 30.859 14.539 1 57.09 103 VAL A O 1
ATOM 743 N N . GLY A 1 104 ? 3.496 32.625 14.672 1 59.94 104 GLY A N 1
ATOM 744 C CA . GLY A 1 104 ? 4.902 32.562 14.305 1 59.94 104 GLY A CA 1
ATOM 745 C C . GLY A 1 104 ? 5.469 31.156 14.32 1 59.94 104 GLY A C 1
ATOM 746 O O . GLY A 1 104 ? 6.516 30.906 14.914 1 59.94 104 GLY A O 1
ATOM 747 N N . ALA A 1 105 ? 4.625 30.109 13.68 1 81.19 105 ALA A N 1
ATOM 748 C CA . ALA A 1 105 ? 5.309 28.828 13.75 1 81.19 105 ALA A CA 1
ATOM 749 C C . ALA A 1 105 ? 5.461 28.203 12.359 1 81.19 105 ALA A C 1
ATOM 751 O O . ALA A 1 105 ? 4.934 28.734 11.383 1 81.19 105 ALA A O 1
ATOM 752 N N . GLY A 1 106 ? 6.512 27.484 12.219 1 90.94 106 GLY A N 1
ATOM 753 C CA . GLY A 1 106 ? 6.789 26.766 11 1 90.94 106 GLY A CA 1
ATOM 754 C C . GLY A 1 106 ? 5.734 25.719 10.672 1 90.94 106 GLY A C 1
ATOM 755 O O . GLY A 1 106 ? 5.059 25.203 11.562 1 90.94 106 GLY A O 1
ATOM 756 N N . ILE A 1 107 ? 5.453 25.609 9.414 1 94.38 107 ILE A N 1
ATOM 757 C CA . ILE A 1 107 ? 4.547 24.562 8.93 1 94.38 107 ILE A CA 1
ATOM 758 C C . ILE A 1 107 ? 5.215 23.781 7.809 1 94.38 107 ILE A C 1
ATOM 760 O O . ILE A 1 107 ? 5.98 24.344 7.02 1 94.38 107 ILE A O 1
ATOM 764 N N . GLN A 1 108 ? 4.977 22.562 7.832 1 96.62 108 GLN A N 1
ATOM 765 C CA . GLN A 1 108 ? 5.434 21.703 6.746 1 96.62 108 GLN A CA 1
ATOM 766 C C . GLN A 1 108 ? 4.316 21.438 5.742 1 96.62 108 GLN A C 1
ATOM 768 O O . GLN A 1 108 ? 3.16 21.25 6.125 1 96.62 108 GLN A O 1
ATOM 773 N N . ILE A 1 109 ? 4.664 21.469 4.434 1 97.06 109 ILE A N 1
ATOM 774 C CA . ILE A 1 109 ? 3.732 21.234 3.338 1 97.06 109 ILE A CA 1
ATOM 775 C C . ILE A 1 109 ? 4.188 20.016 2.533 1 97.06 109 ILE A C 1
ATOM 777 O O . ILE A 1 109 ? 4.84 20.156 1.496 1 97.06 109 ILE A O 1
ATOM 781 N N . PRO A 1 110 ? 3.781 18.859 2.971 1 98.12 110 PRO A N 1
ATOM 782 C CA . PRO A 1 110 ? 4.172 17.641 2.258 1 98.12 110 PRO A CA 1
ATOM 783 C C . PRO A 1 110 ? 3.504 17.516 0.89 1 98.12 110 PRO A C 1
ATOM 785 O O . PRO A 1 110 ? 2.521 18.203 0.613 1 98.12 110 PRO A O 1
ATOM 788 N N . PRO A 1 111 ? 3.994 16.625 0.039 1 97.75 111 PRO A N 1
ATOM 789 C CA . PRO A 1 111 ? 3.562 16.547 -1.358 1 97.75 111 PRO A CA 1
ATOM 790 C C . PRO A 1 111 ? 2.066 16.266 -1.498 1 97.75 111 PRO A C 1
ATOM 792 O O . PRO A 1 111 ? 1.432 16.75 -2.438 1 97.75 111 PRO A O 1
ATOM 795 N N . ASN A 1 112 ? 1.47 15.484 -0.607 1 98.25 112 ASN A N 1
ATOM 796 C CA . ASN A 1 112 ? 0.056 15.148 -0.74 1 98.25 112 ASN A CA 1
ATOM 797 C C . ASN A 1 112 ? -0.824 16.391 -0.649 1 98.25 112 ASN A C 1
ATOM 799 O O . ASN A 1 112 ? -1.87 16.469 -1.297 1 98.25 112 ASN A O 1
ATOM 803 N N . SER A 1 113 ? -0.453 17.375 0.128 1 98.31 113 SER A N 1
ATOM 804 C CA . SER A 1 113 ? -1.184 18.641 0.161 1 98.31 113 SER A CA 1
ATOM 805 C C . SER A 1 113 ? -0.594 19.641 -0.824 1 98.31 113 SER A C 1
ATOM 807 O O . SER A 1 113 ? -1.328 20.406 -1.447 1 98.31 113 SER A O 1
ATOM 809 N N . GLY A 1 114 ? 0.729 19.594 -0.971 1 96.94 114 GLY A N 1
ATOM 810 C CA . GLY A 1 114 ? 1.407 20.516 -1.862 1 96.94 114 GLY A CA 1
ATOM 811 C C . GLY A 1 114 ? 0.939 20.422 -3.303 1 96.94 114 GLY A C 1
ATOM 812 O O . GLY A 1 114 ? 0.779 21.438 -3.984 1 96.94 114 GLY A O 1
ATOM 813 N N . ARG A 1 115 ? 0.717 19.234 -3.764 1 96.56 115 ARG A N 1
ATOM 814 C CA . ARG A 1 115 ? 0.292 19.047 -5.148 1 96.56 115 ARG A CA 1
ATOM 815 C C . ARG A 1 115 ? -1.084 19.656 -5.391 1 96.56 115 ARG A C 1
ATOM 817 O O . ARG A 1 115 ? -1.346 20.203 -6.461 1 96.56 115 ARG A O 1
ATOM 824 N N . LEU A 1 116 ? -1.958 19.547 -4.41 1 97.44 116 LEU A N 1
ATOM 825 C CA . LEU A 1 116 ? -3.283 20.156 -4.512 1 97.44 116 LEU A CA 1
ATOM 826 C C . LEU A 1 116 ? -3.188 21.672 -4.535 1 97.44 116 LEU A C 1
ATOM 828 O O . LEU A 1 116 ? -3.775 22.328 -5.402 1 97.44 116 LEU A O 1
ATOM 832 N N . LEU A 1 117 ? -2.416 22.172 -3.629 1 96.94 117 LEU A N 1
ATOM 833 C CA . LEU A 1 117 ? -2.268 23.625 -3.521 1 96.94 117 LEU A CA 1
ATOM 834 C C . LEU A 1 117 ? -1.652 24.203 -4.793 1 96.94 117 LEU A C 1
ATOM 836 O O . LEU A 1 117 ? -2.057 25.266 -5.25 1 96.94 117 LEU A O 1
ATOM 840 N N . ARG A 1 118 ? -0.728 23.484 -5.266 1 94.06 118 ARG A N 1
ATOM 841 C CA . ARG A 1 118 ? -0.122 23.891 -6.527 1 94.06 118 ARG A CA 1
ATOM 842 C C . ARG A 1 118 ? -1.146 23.875 -7.656 1 94.06 118 ARG A C 1
ATOM 844 O O . ARG A 1 118 ? -1.266 24.844 -8.406 1 94.06 118 ARG A O 1
ATOM 851 N N . ARG A 1 119 ? -1.851 22.828 -7.719 1 94.19 119 ARG A N 1
ATOM 852 C CA . ARG A 1 119 ? -2.902 22.672 -8.719 1 94.19 119 ARG A CA 1
ATOM 853 C C . ARG A 1 119 ? -3.938 23.797 -8.602 1 94.19 119 ARG A C 1
ATOM 855 O O . ARG A 1 119 ? -4.48 24.25 -9.602 1 94.19 119 ARG A O 1
ATOM 862 N N . TRP A 1 120 ? -4.129 24.297 -7.414 1 96.5 120 TRP A N 1
ATOM 863 C CA . TRP A 1 120 ? -5.145 25.297 -7.125 1 96.5 120 TRP A CA 1
ATOM 864 C C . TRP A 1 120 ? -4.602 26.703 -7.355 1 96.5 120 TRP A C 1
ATOM 866 O O . TRP A 1 120 ? -5.344 27.688 -7.27 1 96.5 120 TRP A O 1
ATOM 876 N N . GLY A 1 121 ? -3.324 26.828 -7.531 1 93.81 121 GLY A N 1
ATOM 877 C CA . GLY A 1 121 ? -2.721 28.125 -7.809 1 93.81 121 GLY A CA 1
ATOM 878 C C . GLY A 1 121 ? -2.355 28.891 -6.551 1 93.81 121 GLY A C 1
ATOM 879 O O . GLY A 1 121 ? -2.186 30.109 -6.59 1 93.81 121 GLY A O 1
ATOM 880 N N . VAL A 1 122 ? -2.209 28.234 -5.52 1 94.88 122 VAL A N 1
ATOM 881 C CA . VAL A 1 122 ? -1.992 28.891 -4.234 1 94.88 122 VAL A CA 1
ATOM 882 C C . VAL A 1 122 ? -0.58 29.469 -4.18 1 94.88 122 VAL A C 1
ATOM 884 O O . VAL A 1 122 ? -0.35 30.5 -3.557 1 94.88 122 VAL A O 1
ATOM 887 N N . PHE A 1 123 ? 0.378 28.859 -4.879 1 89.56 123 PHE A N 1
ATOM 888 C CA . PHE A 1 123 ? 1.777 29.25 -4.762 1 89.56 123 PHE A CA 1
ATOM 889 C C . PHE A 1 123 ? 2.146 30.266 -5.824 1 89.56 123 PHE A C 1
ATOM 891 O O . PHE A 1 123 ? 3.307 30.672 -5.926 1 89.56 123 PHE A O 1
ATOM 898 N N . ALA A 1 124 ? 1.323 30.703 -6.555 1 81.69 124 ALA A N 1
ATOM 899 C CA . ALA A 1 124 ? 1.601 31.594 -7.688 1 81.69 124 ALA A CA 1
ATOM 900 C C . ALA A 1 124 ? 2.197 32.906 -7.215 1 81.69 124 ALA A C 1
ATOM 902 O O . ALA A 1 124 ? 3.074 33.469 -7.879 1 81.69 124 ALA A O 1
ATOM 903 N N . GLN A 1 125 ? 1.767 33.5 -6.137 1 70.62 125 GLN A N 1
ATOM 904 C CA . GLN A 1 125 ? 2.213 34.812 -5.719 1 70.62 125 GLN A CA 1
ATOM 905 C C . GLN A 1 125 ? 3.312 34.719 -4.668 1 70.62 125 GLN A C 1
ATOM 907 O O . GLN A 1 125 ? 3.693 35.719 -4.066 1 70.62 125 GLN A O 1
ATOM 912 N N . GLY A 1 126 ? 4.207 33.688 -4.766 1 73.31 126 GLY A N 1
ATOM 913 C CA . GLY A 1 126 ? 5.23 33.75 -3.736 1 73.31 126 GLY A CA 1
ATOM 914 C C . GLY A 1 126 ? 5.895 32.406 -3.5 1 73.31 126 GLY A C 1
ATOM 915 O O . GLY A 1 126 ? 5.996 31.938 -2.359 1 73.31 126 GLY A O 1
ATOM 916 N N . GLU A 1 127 ? 6.41 31.922 -4.484 1 74.75 127 GLU A N 1
ATOM 917 C CA . GLU A 1 127 ? 7.074 30.625 -4.379 1 74.75 127 GLU A CA 1
ATOM 918 C C . GLU A 1 127 ? 8.305 30.719 -3.473 1 74.75 127 GLU A C 1
ATOM 920 O O . GLU A 1 127 ? 8.664 29.734 -2.82 1 74.75 127 GLU A O 1
ATOM 925 N N . ASP A 1 128 ? 8.789 31.859 -3.291 1 79.31 128 ASP A N 1
ATOM 926 C CA . ASP A 1 128 ? 10.016 32.062 -2.525 1 79.31 128 ASP A CA 1
ATOM 927 C C . ASP A 1 128 ? 9.742 31.969 -1.025 1 79.31 128 ASP A C 1
ATOM 929 O O . ASP A 1 128 ? 10.68 31.828 -0.231 1 79.31 128 ASP A O 1
ATOM 933 N N . LEU A 1 129 ? 8.539 32.062 -0.708 1 82.12 129 LEU A N 1
ATOM 934 C CA . LEU A 1 129 ? 8.164 32 0.7 1 82.12 129 LEU A CA 1
ATOM 935 C C . LEU A 1 129 ? 8.164 30.578 1.209 1 82.12 129 LEU A C 1
ATOM 937 O O . LEU A 1 129 ? 8.117 30.344 2.42 1 82.12 129 LEU A O 1
ATOM 941 N N . PHE A 1 130 ? 8.344 29.734 0.288 1 87.62 130 PHE A N 1
ATOM 942 C CA . PHE A 1 130 ? 8.297 28.312 0.616 1 87.62 130 PHE A CA 1
ATOM 943 C C . PHE A 1 130 ? 9.648 27.656 0.359 1 87.62 130 PHE A C 1
ATOM 945 O O . PHE A 1 130 ? 10.094 27.562 -0.786 1 87.62 130 PHE A O 1
ATOM 952 N N . ALA A 1 131 ? 10.273 27.266 1.427 1 89.75 131 ALA A N 1
ATOM 953 C CA . ALA A 1 131 ? 11.586 26.641 1.319 1 89.75 131 ALA A CA 1
ATOM 954 C C . ALA A 1 131 ? 11.453 25.141 1.012 1 89.75 131 ALA A C 1
ATOM 956 O O . ALA A 1 131 ? 10.5 24.5 1.442 1 89.75 131 ALA A O 1
ATOM 957 N N . LYS A 1 132 ? 12.438 24.688 0.255 1 92.88 132 LYS A N 1
ATOM 958 C CA . LYS A 1 132 ? 12.492 23.281 -0.116 1 92.88 132 LYS A CA 1
ATOM 959 C C . LYS A 1 132 ? 13.695 22.578 0.515 1 92.88 132 LYS A C 1
ATOM 961 O O . LYS A 1 132 ? 14.781 22.578 -0.064 1 92.88 132 LYS A O 1
ATOM 966 N N . PRO A 1 133 ? 13.438 22.031 1.69 1 95.62 133 PRO A N 1
ATOM 967 C CA . PRO A 1 133 ? 14.562 21.297 2.299 1 95.62 133 PRO A CA 1
ATOM 968 C C . PRO A 1 133 ? 15.039 20.125 1.445 1 95.62 133 PRO A C 1
ATOM 970 O O . PRO A 1 133 ? 14.258 19.562 0.674 1 95.62 133 PRO A O 1
ATOM 973 N N . SER A 1 134 ? 16.297 19.781 1.641 1 95.12 134 SER A N 1
ATOM 974 C CA . SER A 1 134 ? 16.891 18.719 0.845 1 95.12 134 SER A CA 1
ATOM 975 C C . SER A 1 134 ? 16.719 17.359 1.52 1 95.12 134 SER A C 1
ATOM 977 O O . SER A 1 134 ? 16.75 16.328 0.855 1 95.12 134 SER A O 1
ATOM 979 N N . CYS A 1 135 ? 16.594 17.406 2.812 1 97.38 135 CYS A N 1
ATOM 980 C CA . CYS A 1 135 ? 16.516 16.141 3.535 1 97.38 135 CYS A CA 1
ATOM 981 C C . CYS A 1 135 ? 15.93 16.344 4.926 1 97.38 135 CYS A C 1
ATOM 983 O O . CYS A 1 135 ? 15.711 17.469 5.359 1 97.38 135 CYS A O 1
ATOM 985 N N . ILE A 1 136 ? 15.57 15.289 5.574 1 98.19 136 ILE A N 1
ATOM 986 C CA . ILE A 1 136 ? 15.234 15.219 6.992 1 98.19 136 ILE A CA 1
ATOM 987 C C . ILE A 1 136 ? 16.25 14.344 7.719 1 98.19 136 ILE A C 1
ATOM 989 O O . ILE A 1 136 ? 16.438 13.172 7.375 1 98.19 136 ILE A O 1
ATOM 993 N N . ASN A 1 137 ? 16.891 14.922 8.711 1 98.25 137 ASN A N 1
ATOM 994 C CA . ASN A 1 137 ? 17.891 14.211 9.508 1 98.25 137 ASN A CA 1
ATOM 995 C C . ASN A 1 137 ? 17.328 13.797 10.867 1 98.25 137 ASN A C 1
ATOM 997 O O . ASN A 1 137 ? 16.875 14.641 11.641 1 98.25 137 ASN A O 1
ATOM 1001 N N . PHE A 1 138 ? 17.375 12.477 11.125 1 98.56 138 PHE A N 1
ATOM 1002 C CA . PHE A 1 138 ? 17.141 11.977 12.477 1 98.56 138 PHE A CA 1
ATOM 1003 C C . PHE A 1 138 ? 18.438 11.938 13.273 1 98.56 138 PHE A C 1
ATOM 1005 O O . PHE A 1 138 ? 19.406 11.297 12.867 1 98.56 138 PHE A O 1
ATOM 1012 N N . ARG A 1 139 ? 18.344 12.609 14.391 1 98.56 139 ARG A N 1
ATOM 1013 C CA . ARG A 1 139 ? 19.562 12.711 15.195 1 98.56 139 ARG A CA 1
ATOM 1014 C C . ARG A 1 139 ? 19.359 12.117 16.578 1 98.56 139 ARG A C 1
ATOM 1016 O O . ARG A 1 139 ? 18.266 12.219 17.156 1 98.56 139 ARG A O 1
ATOM 1023 N N . ARG A 1 140 ? 20.422 11.531 17.078 1 98.5 140 ARG A N 1
ATOM 1024 C CA . ARG A 1 140 ? 20.422 10.992 18.438 1 98.5 140 ARG A CA 1
ATOM 1025 C C . ARG A 1 140 ? 20.344 12.117 19.469 1 98.5 140 ARG A C 1
ATOM 1027 O O . ARG A 1 140 ? 21.031 13.133 19.328 1 98.5 140 ARG A O 1
ATOM 1034 N N . TRP A 1 141 ? 19.547 11.914 20.438 1 98.38 141 TRP A N 1
ATOM 1035 C CA . TRP A 1 141 ? 19.344 12.945 21.453 1 98.38 141 TRP A CA 1
ATOM 1036 C C . TRP A 1 141 ? 20.656 13.281 22.156 1 98.38 141 TRP A C 1
ATOM 1038 O O . TRP A 1 141 ? 20.922 14.438 22.484 1 98.38 141 TRP A O 1
ATOM 1048 N N . GLN A 1 142 ? 21.469 12.305 22.344 1 97.5 142 GLN A N 1
ATOM 1049 C CA . GLN A 1 142 ? 22.609 12.367 23.25 1 97.5 142 GLN A CA 1
ATOM 1050 C C . GLN A 1 142 ? 23.766 13.148 22.609 1 97.5 142 GLN A C 1
ATOM 1052 O O . GLN A 1 142 ? 24.453 13.906 23.297 1 97.5 142 GLN A O 1
ATOM 1057 N N . ASP A 1 143 ? 23.969 12.969 21.328 1 97.62 143 ASP A N 1
ATOM 1058 C CA . ASP A 1 143 ? 25.172 13.547 20.75 1 97.62 143 ASP A CA 1
ATOM 1059 C C . ASP A 1 143 ? 24.906 14.133 19.359 1 97.62 143 ASP A C 1
ATOM 1061 O O . ASP A 1 143 ? 25.797 14.703 18.734 1 97.62 143 ASP A O 1
ATOM 1065 N N . GLY A 1 144 ? 23.734 13.977 18.875 1 97.75 144 GLY A N 1
ATOM 1066 C CA . GLY A 1 144 ? 23.359 14.562 17.594 1 97.75 144 GLY A CA 1
ATOM 1067 C C . GLY A 1 144 ? 23.812 13.742 16.406 1 97.75 144 GLY A C 1
ATOM 1068 O O . GLY A 1 144 ? 23.688 14.172 15.266 1 97.75 144 GLY A O 1
ATOM 1069 N N . ASP A 1 145 ? 24.219 12.539 16.641 1 97.5 145 ASP A N 1
ATOM 1070 C CA . ASP A 1 145 ? 24.641 11.656 15.555 1 97.5 145 ASP A CA 1
ATOM 1071 C C . ASP A 1 145 ? 23.453 11.305 14.656 1 97.5 145 ASP A C 1
ATOM 1073 O O . ASP A 1 145 ? 22.328 11.164 15.133 1 97.5 145 ASP A O 1
ATOM 1077 N N . LEU A 1 146 ? 23.812 11.117 13.398 1 97.75 146 LEU A N 1
ATOM 1078 C CA . LEU A 1 146 ? 22.781 10.789 12.43 1 97.75 146 LEU A CA 1
ATOM 1079 C C . LEU A 1 146 ? 22.328 9.336 12.594 1 97.75 146 LEU A C 1
ATOM 1081 O O . LEU A 1 146 ? 23.141 8.422 12.508 1 97.75 146 LEU A O 1
ATOM 1085 N N . ILE A 1 147 ? 21.031 9.148 12.789 1 97.75 147 ILE A N 1
ATOM 1086 C CA . ILE A 1 147 ? 20.469 7.812 12.953 1 97.75 147 ILE A CA 1
ATOM 1087 C C . ILE A 1 147 ? 19.594 7.469 11.75 1 97.75 147 ILE A C 1
ATOM 1089 O O . ILE A 1 147 ? 19.453 6.297 11.391 1 97.75 147 ILE A O 1
ATOM 1093 N N . GLY A 1 148 ? 19 8.367 11.164 1 97.94 148 GLY A N 1
ATOM 1094 C CA . GLY A 1 148 ? 18.141 8.219 10.008 1 97.94 148 GLY A CA 1
ATOM 1095 C C . GLY A 1 148 ? 18.25 9.367 9.016 1 97.94 148 GLY A C 1
ATOM 1096 O O . GLY A 1 148 ? 18.719 10.445 9.375 1 97.94 148 GLY A O 1
ATOM 1097 N N . TYR A 1 149 ? 17.859 9.125 7.816 1 97.94 149 TYR A N 1
ATOM 1098 C CA . TYR A 1 149 ? 18.031 10.102 6.742 1 97.94 149 TYR A CA 1
ATOM 1099 C C . TYR A 1 149 ? 16.953 9.922 5.68 1 97.94 149 TYR A C 1
ATOM 1101 O O . TYR A 1 149 ? 16.812 8.844 5.102 1 97.94 149 TYR A O 1
ATOM 1109 N N . THR A 1 150 ? 16.203 10.938 5.473 1 97.69 150 THR A N 1
ATOM 1110 C CA . THR A 1 150 ? 15.227 10.953 4.383 1 97.69 150 THR A CA 1
ATOM 1111 C C . THR A 1 150 ? 15.664 11.906 3.279 1 97.69 150 THR A C 1
ATOM 1113 O O . THR A 1 150 ? 15.734 13.117 3.492 1 97.69 150 THR A O 1
ATOM 1116 N N . ASP A 1 151 ? 15.945 11.375 2.162 1 96.19 151 ASP A N 1
ATOM 1117 C CA . ASP A 1 151 ? 16.266 12.188 0.99 1 96.19 151 ASP A CA 1
ATOM 1118 C C . ASP A 1 151 ? 14.992 12.773 0.372 1 96.19 151 ASP A C 1
ATOM 1120 O O . ASP A 1 151 ? 14.094 12.039 -0.043 1 96.19 151 ASP A O 1
ATOM 1124 N N . LEU A 1 152 ? 14.914 14.086 0.285 1 96.62 152 LEU A N 1
ATOM 1125 C CA . LEU A 1 152 ? 13.719 14.75 -0.225 1 96.62 152 LEU A CA 1
ATOM 1126 C C . LEU A 1 152 ? 13.922 15.211 -1.662 1 96.62 152 LEU A C 1
ATOM 1128 O O . LEU A 1 152 ? 13.031 15.82 -2.258 1 96.62 152 LEU A O 1
ATOM 1132 N N . GLY A 1 153 ? 15.016 14.922 -2.27 1 91.94 153 GLY A N 1
ATOM 1133 C CA . GLY A 1 153 ? 15.406 15.453 -3.562 1 91.94 153 GLY A CA 1
ATOM 1134 C C . GLY A 1 153 ? 14.508 15 -4.695 1 91.94 153 GLY A C 1
ATOM 1135 O O . GLY A 1 153 ? 14.273 15.75 -5.645 1 91.94 153 GLY A O 1
ATOM 1136 N N . ASP A 1 154 ? 13.969 13.82 -4.566 1 90 154 ASP A N 1
ATOM 1137 C CA . ASP A 1 154 ? 13.211 13.297 -5.699 1 90 154 ASP A CA 1
ATOM 1138 C C . ASP A 1 154 ? 11.711 13.297 -5.406 1 90 154 ASP A C 1
ATOM 1140 O O . ASP A 1 154 ? 10.938 12.641 -6.109 1 90 154 ASP A O 1
ATOM 1144 N N . PHE A 1 155 ? 11.281 13.953 -4.391 1 94.19 155 PHE A N 1
ATOM 1145 C CA . PHE A 1 155 ? 9.875 13.945 -4.008 1 94.19 155 PHE A CA 1
ATOM 1146 C C . PHE A 1 155 ? 9.016 14.609 -5.078 1 94.19 155 PHE A C 1
ATOM 1148 O O . PHE A 1 155 ? 7.906 14.156 -5.359 1 94.19 155 PHE A O 1
ATOM 1155 N N . ASN A 1 156 ? 9.562 15.656 -5.684 1 92.12 156 ASN A N 1
ATOM 1156 C CA . ASN A 1 156 ? 8.812 16.328 -6.734 1 92.12 156 ASN A CA 1
ATOM 1157 C C . ASN A 1 156 ? 8.523 15.398 -7.906 1 92.12 156 ASN A C 1
ATOM 1159 O O . ASN A 1 156 ? 7.391 15.305 -8.375 1 92.12 156 ASN A O 1
ATOM 1163 N N . THR A 1 157 ? 9.492 14.688 -8.32 1 88 157 THR A N 1
ATOM 1164 C CA . THR A 1 157 ? 9.352 13.773 -9.445 1 88 157 THR A CA 1
ATOM 1165 C C . THR A 1 157 ? 8.484 12.578 -9.062 1 88 157 THR A C 1
ATOM 1167 O O . THR A 1 157 ? 7.695 12.086 -9.875 1 88 157 THR A O 1
ATOM 1170 N N . ARG A 1 158 ? 8.57 12.195 -7.898 1 89.94 158 ARG A N 1
ATOM 1171 C CA . ARG A 1 158 ? 7.898 10.977 -7.473 1 89.94 158 ARG A CA 1
ATOM 1172 C C . ARG A 1 158 ? 6.441 11.25 -7.113 1 89.94 158 ARG A C 1
ATOM 1174 O O . ARG A 1 158 ? 5.566 10.422 -7.375 1 89.94 158 ARG A O 1
ATOM 1181 N N . PHE A 1 159 ? 6.211 12.43 -6.523 1 93 159 PHE A N 1
ATOM 1182 C CA . PHE A 1 159 ? 4.891 12.617 -5.938 1 93 159 PHE A CA 1
ATOM 1183 C C . PHE A 1 159 ? 4.195 13.836 -6.535 1 93 159 PHE A C 1
ATOM 1185 O O . PHE A 1 159 ? 3.062 14.148 -6.172 1 93 159 PHE A O 1
ATOM 1192 N N . GLY A 1 160 ? 4.844 14.531 -7.445 1 89.31 160 GLY A N 1
ATOM 1193 C CA . GLY A 1 160 ? 4.223 15.625 -8.172 1 89.31 160 GLY A CA 1
ATOM 1194 C C . GLY A 1 160 ? 4.387 16.969 -7.477 1 89.31 160 GLY A C 1
ATOM 1195 O O . GLY A 1 160 ? 3.949 18 -7.996 1 89.31 160 GLY A O 1
ATOM 1196 N N . ALA A 1 161 ? 4.98 17 -6.297 1 94.06 161 ALA A N 1
ATOM 1197 C CA . ALA A 1 161 ? 5.281 18.234 -5.566 1 94.06 161 ALA A CA 1
ATOM 1198 C C . ALA A 1 161 ? 6.449 18.031 -4.602 1 94.06 161 ALA A C 1
ATOM 1200 O O . ALA A 1 161 ? 6.637 16.922 -4.078 1 94.06 161 ALA A O 1
ATOM 1201 N N . PRO A 1 162 ? 7.211 19.047 -4.422 1 95 162 PRO A N 1
ATOM 1202 C CA . PRO A 1 162 ? 8.289 18.953 -3.436 1 95 162 PRO A CA 1
ATOM 1203 C C . PRO A 1 162 ? 7.777 19.016 -1.997 1 95 162 PRO A C 1
ATOM 1205 O O . PRO A 1 162 ? 6.617 19.375 -1.765 1 95 162 PRO A O 1
ATOM 1208 N N . TYR A 1 163 ? 8.625 18.562 -1.096 1 96.62 163 TYR A N 1
ATOM 1209 C CA . TYR A 1 163 ? 8.406 18.828 0.324 1 96.62 163 TYR A CA 1
ATOM 1210 C C . TYR A 1 163 ? 8.789 20.25 0.685 1 96.62 163 TYR A C 1
ATOM 1212 O O . TYR A 1 163 ? 9.938 20.672 0.494 1 96.62 163 TYR A O 1
ATOM 1220 N N . CYS A 1 164 ? 7.832 21.031 1.218 1 95.5 164 CYS A N 1
ATOM 1221 C CA . CYS A 1 164 ? 8.102 22.438 1.506 1 95.5 164 CYS A CA 1
ATOM 1222 C C . CYS A 1 164 ? 7.883 22.75 2.982 1 95.5 164 CYS A C 1
ATOM 1224 O O . CYS A 1 164 ? 7.195 22 3.68 1 95.5 164 CYS A O 1
ATOM 1226 N N . VAL A 1 165 ? 8.547 23.781 3.391 1 95 165 VAL A N 1
ATOM 1227 C CA . VAL A 1 165 ? 8.305 24.359 4.711 1 95 165 VAL A CA 1
ATOM 1228 C C . VAL A 1 165 ? 8.102 25.859 4.582 1 95 165 VAL A C 1
ATOM 1230 O O . VAL A 1 165 ? 8.633 26.484 3.666 1 95 165 VAL A O 1
ATOM 1233 N N . ALA A 1 166 ? 7.301 26.375 5.477 1 92.38 166 ALA A N 1
ATOM 1234 C CA . ALA A 1 166 ? 6.996 27.812 5.434 1 92.38 166 ALA A CA 1
ATOM 1235 C C . ALA A 1 166 ? 6.562 28.312 6.805 1 92.38 166 ALA A C 1
ATOM 1237 O O . ALA A 1 166 ? 6.359 27.531 7.73 1 92.38 166 ALA A O 1
ATOM 1238 N N . HIS A 1 167 ? 6.629 29.625 6.852 1 91.19 167 HIS A N 1
ATOM 1239 C CA . HIS A 1 167 ? 5.898 30.234 7.961 1 91.19 167 HIS A CA 1
ATOM 1240 C C . HIS A 1 167 ? 4.395 30.062 7.789 1 91.19 167 HIS A C 1
ATOM 1242 O O . HIS A 1 167 ? 3.859 30.281 6.703 1 91.19 167 HIS A O 1
ATOM 1248 N N . ARG A 1 168 ? 3.773 29.672 8.828 1 91.5 168 ARG A N 1
ATOM 1249 C CA . ARG A 1 168 ? 2.34 29.406 8.781 1 91.5 168 ARG A CA 1
ATOM 1250 C C . ARG A 1 168 ? 1.571 30.609 8.242 1 91.5 168 ARG A C 1
ATOM 1252 O O . ARG A 1 168 ? 0.633 30.453 7.457 1 91.5 168 ARG A O 1
ATOM 1259 N N . ALA A 1 169 ? 1.938 31.781 8.641 1 89.81 169 ALA A N 1
ATOM 1260 C CA . ALA A 1 169 ? 1.278 33.031 8.227 1 89.81 169 ALA A CA 1
ATOM 1261 C C . ALA A 1 169 ? 1.409 33.219 6.719 1 89.81 169 ALA A C 1
ATOM 1263 O O . ALA A 1 169 ? 0.5 33.75 6.078 1 89.81 169 ALA A O 1
ATOM 1264 N N . HIS A 1 170 ? 2.545 32.844 6.188 1 90.38 170 HIS A N 1
ATOM 1265 C CA . HIS A 1 170 ? 2.752 32.969 4.75 1 90.38 170 HIS A CA 1
ATOM 1266 C C . HIS A 1 170 ? 1.822 32.062 3.969 1 90.38 170 HIS A C 1
ATOM 1268 O O . HIS A 1 170 ? 1.244 32.469 2.957 1 90.38 170 HIS A O 1
ATOM 1274 N N . LEU A 1 171 ? 1.65 30.875 4.445 1 93.31 171 LEU A N 1
ATOM 1275 C CA . LEU A 1 171 ? 0.736 29.953 3.789 1 93.31 171 LEU A CA 1
ATOM 1276 C C . LEU A 1 171 ? -0.704 30.438 3.893 1 93.31 171 LEU A C 1
ATOM 1278 O O . LEU A 1 171 ? -1.443 30.422 2.906 1 93.31 171 LEU A O 1
ATOM 1282 N N . GLN A 1 172 ? -1.086 30.875 5.02 1 94.44 172 GLN A N 1
ATOM 1283 C CA . GLN A 1 172 ? -2.441 31.375 5.215 1 94.44 172 GLN A CA 1
ATOM 1284 C C . GLN A 1 172 ? -2.727 32.562 4.301 1 94.44 172 GLN A C 1
ATOM 1286 O O . GLN A 1 172 ? -3.791 32.656 3.686 1 94.44 172 GLN A O 1
ATOM 1291 N N . ARG A 1 173 ? -1.773 33.438 4.223 1 92.5 173 ARG A N 1
ATOM 1292 C CA . ARG A 1 173 ? -1.928 34.594 3.369 1 92.5 173 ARG A CA 1
ATOM 1293 C C . ARG A 1 173 ? -2.074 34.188 1.906 1 92.5 173 ARG A C 1
ATOM 1295 O O . ARG A 1 173 ? -2.875 34.781 1.173 1 92.5 173 ARG A O 1
ATOM 1302 N N . SER A 1 174 ? -1.26 33.281 1.535 1 94.19 174 SER A N 1
ATOM 1303 C CA . SER A 1 174 ? -1.344 32.812 0.16 1 94.19 174 SER A CA 1
ATOM 1304 C C . SER A 1 174 ? -2.701 32.156 -0.121 1 94.19 174 SER A C 1
ATOM 1306 O O . SER A 1 174 ? -3.287 32.375 -1.185 1 94.19 174 SER A O 1
ATOM 1308 N N . LEU A 1 175 ? -3.152 31.406 0.8 1 96.62 175 LEU A N 1
ATOM 1309 C CA . LEU A 1 175 ? -4.469 30.797 0.674 1 96.62 175 LEU A CA 1
ATOM 1310 C C . LEU A 1 175 ? -5.559 31.859 0.613 1 96.62 175 LEU A C 1
ATOM 1312 O O . LEU A 1 175 ? -6.461 31.781 -0.225 1 96.62 175 LEU A O 1
ATOM 1316 N N . HIS A 1 176 ? -5.453 32.812 1.473 1 96.44 176 HIS A N 1
ATOM 1317 C CA . HIS A 1 176 ? -6.422 33.906 1.53 1 96.44 176 HIS A CA 1
ATOM 1318 C C . HIS A 1 176 ? -6.465 34.656 0.214 1 96.44 176 HIS A C 1
ATOM 1320 O O . HIS A 1 176 ? -7.543 34.938 -0.316 1 96.44 176 HIS A O 1
ATOM 1326 N N . ALA A 1 177 ? -5.32 35 -0.257 1 95.5 177 ALA A N 1
ATOM 1327 C CA . ALA A 1 177 ? -5.234 35.75 -1.51 1 95.5 177 ALA A CA 1
ATOM 1328 C C . ALA A 1 177 ? -5.883 34.969 -2.654 1 95.5 177 ALA A C 1
ATOM 1330 O O . ALA A 1 177 ? -6.641 35.531 -3.445 1 95.5 177 ALA A O 1
ATOM 1331 N N . ARG A 1 178 ? -5.609 33.688 -2.709 1 96.5 178 ARG A N 1
ATOM 1332 C CA . ARG A 1 178 ? -6.176 32.875 -3.77 1 96.5 178 ARG A CA 1
ATOM 1333 C C . ARG A 1 178 ? -7.688 32.75 -3.629 1 96.5 178 ARG A C 1
ATOM 1335 O O . ARG A 1 178 ? -8.414 32.781 -4.625 1 96.5 178 ARG A O 1
ATOM 1342 N N . ALA A 1 179 ? -8.172 32.625 -2.43 1 98 179 ALA A N 1
ATOM 1343 C CA . ALA A 1 179 ? -9.609 32.562 -2.176 1 98 179 ALA A CA 1
ATOM 1344 C C . ALA A 1 179 ? -10.312 33.812 -2.682 1 98 179 ALA A C 1
ATOM 1346 O O . ALA A 1 179 ? -11.328 33.719 -3.369 1 98 179 ALA A O 1
ATOM 1347 N N . LEU A 1 180 ? -9.742 34.938 -2.396 1 97.81 180 LEU A N 1
ATOM 1348 C CA . LEU A 1 180 ? -10.32 36.188 -2.83 1 97.81 180 LEU A CA 1
ATOM 1349 C C . LEU A 1 180 ? -10.352 36.281 -4.352 1 97.81 180 LEU A C 1
ATOM 1351 O O . LEU A 1 180 ? -11.336 36.75 -4.93 1 97.81 180 LEU A O 1
ATOM 1355 N N . GLU A 1 181 ? -9.312 35.812 -4.941 1 96.88 181 GLU A N 1
ATOM 1356 C CA . GLU A 1 181 ? -9.227 35.844 -6.398 1 96.88 181 GLU A CA 1
ATOM 1357 C C . GLU A 1 181 ? -10.352 35 -7.023 1 96.88 181 GLU A C 1
ATOM 1359 O O . GLU A 1 181 ? -10.828 35.312 -8.117 1 96.88 181 GLU A O 1
ATOM 1364 N N . LEU A 1 182 ? -10.781 34.031 -6.332 1 97.06 182 LEU A N 1
ATOM 1365 C CA . LEU A 1 182 ? -11.789 33.125 -6.859 1 97.06 182 LEU A CA 1
ATOM 1366 C C . LEU A 1 182 ? -13.195 33.594 -6.5 1 97.06 182 LEU A C 1
ATOM 1368 O O . LEU A 1 182 ? -14.18 32.938 -6.801 1 97.06 182 LEU A O 1
ATOM 1372 N N . GLY A 1 183 ? -13.297 34.719 -5.77 1 98.25 183 GLY A N 1
ATOM 1373 C CA . GLY A 1 183 ? -14.594 35.344 -5.473 1 98.25 183 GLY A CA 1
ATOM 1374 C C . GLY A 1 183 ? -15.133 34.938 -4.113 1 98.25 183 GLY A C 1
ATOM 1375 O O . GLY A 1 183 ? -16.281 35.219 -3.789 1 98.25 183 GLY A O 1
ATOM 1376 N N . VAL A 1 184 ? -14.336 34.344 -3.293 1 98.81 184 VAL A N 1
ATOM 1377 C CA . VAL A 1 184 ? -14.75 33.969 -1.944 1 98.81 184 VAL A CA 1
ATOM 1378 C C . VAL A 1 184 ? -14.859 35.219 -1.072 1 98.81 184 VAL A C 1
ATOM 1380 O O . VAL A 1 184 ? -14 36.094 -1.126 1 98.81 184 VAL A O 1
ATOM 1383 N N . GLU A 1 185 ? -15.922 35.25 -0.343 1 98.75 185 GLU A N 1
ATOM 1384 C CA . GLU A 1 185 ? -16.062 36.312 0.648 1 98.75 185 GLU A CA 1
ATOM 1385 C C . GLU A 1 185 ? -15.531 35.875 2.008 1 98.75 185 GLU A C 1
ATOM 1387 O O . GLU A 1 185 ? -15.977 34.875 2.562 1 98.75 185 GLU A O 1
ATOM 1392 N N . VAL A 1 186 ? -14.562 36.656 2.484 1 98.62 186 VAL A N 1
ATOM 1393 C CA . VAL A 1 186 ? -14.031 36.375 3.812 1 98.62 186 VAL A CA 1
ATOM 1394 C C . VAL A 1 186 ? -14.43 37.5 4.777 1 98.62 186 VAL A C 1
ATOM 1396 O O . VAL A 1 186 ? -14.055 38.656 4.59 1 98.62 186 VAL A O 1
ATOM 1399 N N . ARG A 1 187 ? -15.195 37.062 5.797 1 98.44 187 ARG A N 1
ATOM 1400 C CA . ARG A 1 187 ? -15.641 38 6.812 1 98.44 187 ARG A CA 1
ATOM 1401 C C . ARG A 1 187 ? -14.867 37.812 8.109 1 98.44 187 ARG A C 1
ATOM 1403 O O . ARG A 1 187 ? -14.969 36.781 8.766 1 98.44 187 ARG A O 1
ATOM 1410 N N . LEU A 1 188 ? -14.164 38.844 8.492 1 97.44 188 LEU A N 1
ATOM 1411 C CA . LEU A 1 188 ? -13.445 38.812 9.766 1 97.44 188 LEU A CA 1
ATOM 1412 C C . LEU A 1 188 ? -14.336 39.312 10.898 1 97.44 188 LEU A C 1
ATOM 1414 O O . LEU A 1 188 ? -15.508 39.625 10.68 1 97.44 188 LEU A O 1
ATOM 1418 N N . ASP A 1 189 ? -13.883 39.25 12.102 1 96.81 189 ASP A N 1
ATOM 1419 C CA . ASP A 1 189 ? -14.648 39.656 13.273 1 96.81 189 ASP A CA 1
ATOM 1420 C C . ASP A 1 189 ? -16.016 38.969 13.305 1 96.81 189 ASP A C 1
ATOM 1422 O O . ASP A 1 189 ? -17.031 39.625 13.57 1 96.81 189 ASP A O 1
ATOM 1426 N N . SER A 1 190 ? -16.047 37.781 12.898 1 97.94 190 SER A N 1
ATOM 1427 C CA . SER A 1 190 ? -17.281 37 12.797 1 97.94 190 SER A CA 1
ATOM 1428 C C . SER A 1 190 ? -17.188 35.719 13.602 1 97.94 190 SER A C 1
ATOM 1430 O O . SER A 1 190 ? -17.016 34.625 13.031 1 97.94 190 SER A O 1
ATOM 1432 N N . LEU A 1 191 ? -17.422 35.906 14.867 1 97.5 191 LEU A N 1
ATOM 1433 C CA . LEU A 1 191 ? -17.359 34.75 15.781 1 97.5 191 LEU A CA 1
ATOM 1434 C C . LEU A 1 191 ? -18.641 33.938 15.711 1 97.5 191 LEU A C 1
ATOM 1436 O O . LEU A 1 191 ? -19.719 34.438 16.062 1 97.5 191 LEU A O 1
ATOM 1440 N N . VAL A 1 192 ? -18.578 32.656 15.258 1 98.25 192 VAL A N 1
ATOM 1441 C CA . VAL A 1 192 ? -19.703 31.75 15.258 1 98.25 192 VAL A CA 1
ATOM 1442 C C . VAL A 1 192 ? -19.906 31.172 16.656 1 98.25 192 VAL A C 1
ATOM 1444 O O . VAL A 1 192 ? -19 30.562 17.219 1 98.25 192 VAL A O 1
ATOM 1447 N N . VAL A 1 193 ? -21.094 31.281 17.219 1 97.5 193 VAL A N 1
ATOM 1448 C CA . VAL A 1 193 ? -21.312 30.859 18.594 1 97.5 193 VAL A CA 1
ATOM 1449 C C . VAL A 1 193 ? -22.266 29.672 18.625 1 97.5 193 VAL A C 1
ATOM 1451 O O . VAL A 1 193 ? -22.359 28.969 19.641 1 97.5 193 VAL A O 1
ATOM 1454 N N . ALA A 1 194 ? -22.938 29.453 17.516 1 97.44 194 ALA A N 1
ATOM 1455 C CA . ALA A 1 194 ? -23.844 28.312 17.469 1 97.44 194 ALA A CA 1
ATOM 1456 C C . ALA A 1 194 ? -24.078 27.844 16.031 1 97.44 194 ALA A C 1
ATOM 1458 O O . ALA A 1 194 ? -24.047 28.641 15.102 1 97.44 194 ALA A O 1
ATOM 1459 N N . TYR A 1 195 ? -24.281 26.531 15.898 1 97.38 195 TYR A N 1
ATOM 1460 C CA . TYR A 1 195 ? -24.641 25.922 14.633 1 97.38 195 TYR A CA 1
ATOM 1461 C C . TYR A 1 195 ? -26.094 25.438 14.664 1 97.38 195 TYR A C 1
ATOM 1463 O O . TYR A 1 195 ? -26.562 24.922 15.68 1 97.38 195 TYR A O 1
ATOM 1471 N N . ARG A 1 196 ? -26.812 25.656 13.578 1 95.31 196 ARG A N 1
ATOM 1472 C CA . ARG A 1 196 ? -28.188 25.203 13.391 1 95.31 196 ARG A CA 1
ATOM 1473 C C . ARG A 1 196 ? -28.297 24.266 12.188 1 95.31 196 ARG A C 1
ATOM 1475 O O . ARG A 1 196 ? -28.766 24.688 11.117 1 95.31 196 ARG A O 1
ATOM 1482 N N . PRO A 1 197 ? -27.969 23.047 12.398 1 93.31 197 PRO A N 1
ATOM 1483 C CA . PRO A 1 197 ? -27.859 22.125 11.266 1 93.31 197 PRO A CA 1
ATOM 1484 C C . PRO A 1 197 ? -29.172 21.969 10.5 1 93.31 197 PRO A C 1
ATOM 1486 O O . PRO A 1 197 ? -29.172 21.875 9.273 1 93.31 197 PRO A O 1
ATOM 1489 N N . ASP A 1 198 ? -30.281 22.031 11.125 1 92.12 198 ASP A N 1
ATOM 1490 C CA . ASP A 1 198 ? -31.578 21.812 10.484 1 92.12 198 ASP A CA 1
ATOM 1491 C C . ASP A 1 198 ? -31.938 22.969 9.562 1 92.12 198 ASP A C 1
ATOM 1493 O O . ASP A 1 198 ? -32.719 22.812 8.617 1 92.12 198 ASP A O 1
ATOM 1497 N N . ASP A 1 199 ? -31.359 24.109 9.82 1 93.25 199 ASP A N 1
ATOM 1498 C CA . ASP A 1 199 ? -31.641 25.297 9.016 1 93.25 199 ASP A CA 1
ATOM 1499 C C . ASP A 1 199 ? -30.469 25.625 8.094 1 93.25 199 ASP A C 1
ATOM 1501 O O . ASP A 1 199 ? -30.469 26.656 7.43 1 93.25 199 ASP A O 1
ATOM 1505 N N . ALA A 1 200 ? -29.469 24.844 8.133 1 95.94 200 ALA A N 1
ATOM 1506 C CA . ALA A 1 200 ? -28.234 25.141 7.398 1 95.94 200 ALA A CA 1
ATOM 1507 C C . ALA A 1 200 ? -27.766 26.562 7.668 1 95.94 200 ALA A C 1
ATOM 1509 O O . ALA A 1 200 ? -27.547 27.344 6.73 1 95.94 200 ALA A O 1
ATOM 1510 N N . ALA A 1 201 ? -27.547 26.828 8.945 1 98 201 ALA A N 1
ATOM 1511 C CA . ALA A 1 201 ? -27.219 28.188 9.336 1 98 201 ALA A CA 1
ATOM 1512 C C . ALA A 1 201 ? -26.266 28.203 10.531 1 98 201 ALA A C 1
ATOM 1514 O O . ALA A 1 201 ? -26.125 27.203 11.234 1 98 201 ALA A O 1
ATOM 1515 N N . VAL A 1 202 ? -25.594 29.359 10.688 1 98.5 202 VAL A N 1
ATOM 1516 C CA . VAL A 1 202 ? -24.781 29.609 11.875 1 98.5 202 VAL A CA 1
ATOM 1517 C C . VAL A 1 202 ? -25.188 30.938 12.508 1 98.5 202 VAL A C 1
ATOM 1519 O O . VAL A 1 202 ? -25.703 31.828 11.82 1 98.5 202 VAL A O 1
ATOM 1522 N N . GLU A 1 203 ? -24.969 31 13.781 1 98.5 203 GLU A N 1
ATOM 1523 C CA . GLU A 1 203 ? -25.234 32.219 14.516 1 98.5 203 GLU A CA 1
ATOM 1524 C C . GLU A 1 203 ? -23.938 32.906 14.969 1 98.5 203 GLU A C 1
ATOM 1526 O O . GLU A 1 203 ? -23.062 32.219 15.531 1 98.5 203 GLU A O 1
ATOM 1531 N N . LEU A 1 204 ? -23.859 34.219 14.734 1 98.31 204 LEU A N 1
ATOM 1532 C CA . LEU A 1 204 ? -22.688 34.969 15.164 1 98.31 204 LEU A CA 1
ATOM 1533 C C . LEU A 1 204 ? -22.906 35.562 16.547 1 98.31 204 LEU A C 1
ATOM 1535 O O . LEU A 1 204 ? -24.047 35.625 17.031 1 98.31 204 LEU A O 1
ATOM 1539 N N . SER A 1 205 ? -21.797 35.938 17.188 1 97.62 205 SER A N 1
ATOM 1540 C CA . SER A 1 205 ? -21.875 36.562 18.516 1 97.62 205 SER A CA 1
ATOM 1541 C C . SER A 1 205 ? -22.688 37.844 18.484 1 97.62 205 SER A C 1
ATOM 1543 O O . SER A 1 205 ? -23.234 38.25 19.5 1 97.62 205 SER A O 1
ATOM 1545 N N . THR A 1 206 ? -22.844 38.438 17.328 1 97.12 206 THR A N 1
ATOM 1546 C CA . THR A 1 206 ? -23.609 39.656 17.156 1 97.12 206 THR A CA 1
ATOM 1547 C C . THR A 1 206 ? -25.094 39.375 17.109 1 97.12 206 THR A C 1
ATOM 1549 O O . THR A 1 206 ? -25.922 40.281 17.172 1 97.12 206 THR A O 1
ATOM 1552 N N . GLY A 1 207 ? -25.438 38.188 16.859 1 96.88 207 GLY A N 1
ATOM 1553 C CA . GLY A 1 207 ? -26.828 37.781 16.703 1 96.88 207 GLY A CA 1
ATOM 1554 C C . GLY A 1 207 ? -27.219 37.562 15.258 1 96.88 207 GLY A C 1
ATOM 1555 O O . GLY A 1 207 ? -28.281 36.969 14.984 1 96.88 207 GLY A O 1
ATOM 1556 N N . GLU A 1 208 ? -26.375 37.906 14.391 1 97.88 208 GLU A N 1
ATOM 1557 C CA . GLU A 1 208 ? -26.625 37.688 12.977 1 97.88 208 GLU A CA 1
ATOM 1558 C C . GLU A 1 208 ? -26.672 36.188 12.648 1 97.88 208 GLU A C 1
ATOM 1560 O O . GLU A 1 208 ? -25.844 35.438 13.156 1 97.88 208 GLU A O 1
ATOM 1565 N N . VAL A 1 209 ? -27.625 35.812 11.859 1 98.38 209 VAL A N 1
ATOM 1566 C CA . VAL A 1 209 ? -27.734 34.438 11.375 1 98.38 209 VAL A CA 1
ATOM 1567 C C . VAL A 1 209 ? -27.312 34.375 9.906 1 98.38 209 VAL A C 1
ATOM 1569 O O . VAL A 1 209 ? -27.875 35.094 9.07 1 98.38 209 VAL A O 1
ATOM 1572 N N . VAL A 1 210 ? -26.328 33.594 9.586 1 98.5 210 VAL A N 1
ATOM 1573 C CA . VAL A 1 210 ? -25.844 33.406 8.219 1 98.5 210 VAL A CA 1
ATOM 1574 C C . VAL A 1 210 ? -26.297 32.031 7.695 1 98.5 210 VAL A C 1
ATOM 1576 O O . VAL A 1 210 ? -26.031 31.016 8.328 1 98.5 210 VAL A O 1
ATOM 1579 N N . ARG A 1 211 ? -26.938 32.062 6.539 1 98.06 211 ARG A N 1
ATOM 1580 C CA . ARG A 1 211 ? -27.531 30.844 5.992 1 98.06 211 ARG A CA 1
ATOM 1581 C C . ARG A 1 211 ? -26.844 30.453 4.688 1 98.06 211 ARG A C 1
ATOM 1583 O O . ARG A 1 211 ? -26.25 31.297 4.004 1 98.06 211 ARG A O 1
ATOM 1590 N N . GLY A 1 212 ? -26.875 29.188 4.328 1 97.88 212 GLY A N 1
ATOM 1591 C CA . GLY A 1 212 ? -26.453 28.609 3.064 1 97.88 212 GLY A CA 1
ATOM 1592 C C . GLY A 1 212 ? -27.141 27.297 2.73 1 97.88 212 GLY A C 1
ATOM 1593 O O . GLY A 1 212 ? -28.156 26.969 3.34 1 97.88 212 GLY A O 1
ATOM 1594 N N . ASP A 1 213 ? -26.719 26.641 1.699 1 98 213 ASP A N 1
ATOM 1595 C CA . ASP A 1 213 ? -27.203 25.312 1.366 1 98 213 ASP A CA 1
ATOM 1596 C C . ASP A 1 213 ? -26.469 24.234 2.16 1 98 213 ASP A C 1
ATOM 1598 O O . ASP A 1 213 ? -27 23.156 2.42 1 98 213 ASP A O 1
ATOM 1602 N N . LEU A 1 214 ? -25.219 24.562 2.539 1 98.38 214 LEU A N 1
ATOM 1603 C CA . LEU A 1 214 ? -24.328 23.688 3.297 1 98.38 214 LEU A CA 1
ATOM 1604 C C . LEU A 1 214 ? -23.406 24.484 4.207 1 98.38 214 LEU A C 1
ATOM 1606 O O . LEU A 1 214 ? -22.859 25.516 3.793 1 98.38 214 LEU A O 1
ATOM 1610 N N . ILE A 1 215 ? -23.344 24.062 5.438 1 98.75 215 ILE A N 1
ATOM 1611 C CA . ILE A 1 215 ? -22.422 24.656 6.398 1 98.75 215 ILE A CA 1
ATOM 1612 C C . ILE A 1 215 ? -21.219 23.734 6.574 1 98.75 215 ILE A C 1
ATOM 1614 O O . ILE A 1 215 ? -21.375 22.531 6.816 1 98.75 215 ILE A O 1
ATOM 1618 N N . VAL A 1 216 ? -20.047 24.281 6.395 1 98.81 216 VAL A N 1
ATOM 1619 C CA . VAL A 1 216 ? -18.812 23.547 6.637 1 98.81 216 VAL A CA 1
ATOM 1620 C C . VAL A 1 216 ? -18.109 24.109 7.875 1 98.81 216 VAL A C 1
ATOM 1622 O O . VAL A 1 216 ? -17.734 25.281 7.906 1 98.81 216 VAL A O 1
ATOM 1625 N N . ALA A 1 217 ? -17.953 23.281 8.844 1 98.69 217 ALA A N 1
ATOM 1626 C CA . ALA A 1 217 ? -17.297 23.719 10.07 1 98.69 217 ALA A CA 1
ATOM 1627 C C . ALA A 1 217 ? -15.812 23.359 10.055 1 98.69 217 ALA A C 1
ATOM 1629 O O . ALA A 1 217 ? -15.453 22.188 10.203 1 98.69 217 ALA A O 1
ATOM 1630 N N . ALA A 1 218 ? -15 24.281 9.891 1 98.12 218 ALA A N 1
ATOM 1631 C CA . ALA A 1 218 ? -13.547 24.203 10.031 1 98.12 218 ALA A CA 1
ATOM 1632 C C . ALA A 1 218 ? -13.055 25.031 11.211 1 98.12 218 ALA A C 1
ATOM 1634 O O . ALA A 1 218 ? -12.141 25.844 11.062 1 98.12 218 ALA A O 1
ATOM 1635 N N . ASP A 1 219 ? -13.648 24.781 12.383 1 96.31 219 ASP A N 1
ATOM 1636 C CA . ASP A 1 219 ? -13.477 25.688 13.508 1 96.31 219 ASP A CA 1
ATOM 1637 C C . ASP A 1 219 ? -12.484 25.125 14.523 1 96.31 219 ASP A C 1
ATOM 1639 O O . ASP A 1 219 ? -12.484 25.531 15.688 1 96.31 219 ASP A O 1
ATOM 1643 N N . GLY A 1 220 ? -11.742 24.172 14.148 1 93 220 GLY A N 1
ATOM 1644 C CA . GLY A 1 220 ? -10.531 23.797 14.859 1 93 220 GLY A CA 1
ATOM 1645 C C . GLY A 1 220 ? -10.789 22.812 15.984 1 93 220 GLY A C 1
ATOM 1646 O O . GLY A 1 220 ? -11.852 22.188 16.047 1 93 220 GLY A O 1
ATOM 1647 N N . VAL A 1 221 ? -9.828 22.625 16.828 1 89.88 221 VAL A N 1
ATOM 1648 C CA . VAL A 1 221 ? -9.742 21.562 17.828 1 89.88 221 VAL A CA 1
ATOM 1649 C C . VAL A 1 221 ? -10.805 21.797 18.906 1 89.88 221 VAL A C 1
ATOM 1651 O O . VAL A 1 221 ? -11.312 20.828 19.5 1 89.88 221 VAL A O 1
ATOM 1654 N N . LYS A 1 222 ? -11.234 23.016 19.172 1 87.94 222 LYS A N 1
ATOM 1655 C CA . LYS A 1 222 ? -12.281 23.328 20.141 1 87.94 222 LYS A CA 1
ATOM 1656 C C . LYS A 1 222 ? -13.625 23.562 19.453 1 87.94 222 LYS A C 1
ATOM 1658 O O . LYS A 1 222 ? -14.398 24.422 19.859 1 87.94 222 LYS A O 1
ATOM 1663 N N . SER A 1 223 ? -13.852 22.828 18.562 1 93.06 223 SER A N 1
ATOM 1664 C CA . SER A 1 223 ? -14.969 22.984 17.641 1 93.06 223 SER A CA 1
ATOM 1665 C C . SER A 1 223 ? -16.297 22.922 18.359 1 93.06 223 SER A C 1
ATOM 1667 O O . SER A 1 223 ? -16.594 21.922 19.031 1 93.06 223 SER A O 1
ATOM 1669 N N . ILE A 1 224 ? -17.125 23.922 18.141 1 93.31 224 ILE A N 1
ATOM 1670 C CA . ILE A 1 224 ? -18.5 23.938 18.594 1 93.31 224 ILE A CA 1
ATOM 1671 C C . ILE A 1 224 ? -19.344 23.016 17.719 1 93.31 224 ILE A C 1
ATOM 1673 O O . ILE A 1 224 ? -20.266 22.359 18.203 1 93.31 224 ILE A O 1
ATOM 1677 N N . ALA A 1 225 ? -19.031 22.969 16.484 1 95.12 225 ALA A N 1
ATOM 1678 C CA . ALA A 1 225 ? -19.766 22.141 15.539 1 95.12 225 ALA A CA 1
ATOM 1679 C C . ALA A 1 225 ? -19.656 20.656 15.898 1 95.12 225 ALA A C 1
ATOM 1681 O O . ALA A 1 225 ? -20.625 19.906 15.797 1 95.12 225 ALA A O 1
ATOM 1682 N N . ARG A 1 226 ? -18.422 20.25 16.25 1 93.06 226 ARG A N 1
ATOM 1683 C CA . ARG A 1 226 ? -18.234 18.859 16.656 1 93.06 226 ARG A CA 1
ATOM 1684 C C . ARG A 1 226 ? -19.172 18.484 17.781 1 93.06 226 ARG A C 1
ATOM 1686 O O . ARG A 1 226 ? -19.797 17.422 17.75 1 93.06 226 ARG A O 1
ATOM 1693 N N . ASN A 1 227 ? -19.281 19.391 18.75 1 89.25 227 ASN A N 1
ATOM 1694 C CA . ASN A 1 227 ? -20.156 19.156 19.891 1 89.25 227 ASN A CA 1
ATOM 1695 C C . ASN A 1 227 ? -21.625 19.109 19.484 1 89.25 227 ASN A C 1
ATOM 1697 O O . ASN A 1 227 ? -22.406 18.375 20.078 1 89.25 227 ASN A O 1
ATOM 1701 N N . THR A 1 228 ? -21.906 19.875 18.547 1 89.69 228 THR A N 1
ATOM 1702 C CA . THR A 1 228 ? -23.266 19.922 18.031 1 89.69 228 THR A CA 1
ATOM 1703 C C . THR A 1 228 ? -23.625 18.609 17.344 1 89.69 228 THR A C 1
ATOM 1705 O O . THR A 1 228 ? -24.734 18.094 17.484 1 89.69 228 THR A O 1
ATOM 1708 N N . LEU A 1 229 ? -22.734 18.031 16.609 1 90.62 229 LEU A N 1
ATOM 1709 C CA . LEU A 1 229 ? -22.953 16.812 15.852 1 90.62 229 LEU A CA 1
ATOM 1710 C C . LEU A 1 229 ? -22.938 15.594 16.781 1 90.62 229 LEU A C 1
ATOM 1712 O O . LEU A 1 229 ? -23.656 14.617 16.547 1 90.62 229 LEU A O 1
ATOM 1716 N N . GLN A 1 230 ? -22.047 15.641 17.703 1 85.38 230 GLN A N 1
ATOM 1717 C CA . GLN A 1 230 ? -21.875 14.516 18.625 1 85.38 230 GLN A CA 1
ATOM 1718 C C . GLN A 1 230 ? -21.984 14.969 20.078 1 85.38 230 GLN A C 1
ATOM 1720 O O . GLN A 1 230 ? -21 14.945 20.812 1 85.38 230 GLN A O 1
ATOM 1725 N N . PRO A 1 231 ? -23.125 15.211 20.547 1 73.94 231 PRO A N 1
ATOM 1726 C CA . PRO A 1 231 ? -23.281 15.75 21.906 1 73.94 231 PRO A CA 1
ATOM 1727 C C . PRO A 1 231 ? -22.828 14.773 22.984 1 73.94 231 PRO A C 1
ATOM 1729 O O . PRO A 1 231 ? -22.391 15.195 24.062 1 73.94 231 PRO A O 1
ATOM 1732 N N . ALA A 1 232 ? -22.969 13.5 22.781 1 65.31 232 ALA A N 1
ATOM 1733 C CA . ALA A 1 232 ? -22.656 12.508 23.797 1 65.31 232 ALA A CA 1
ATOM 1734 C C . ALA A 1 232 ? -21.141 12.289 23.891 1 65.31 232 ALA A C 1
ATOM 1736 O O . ALA A 1 232 ? -20.641 11.766 24.906 1 65.31 232 ALA A O 1
ATOM 1737 N N . GLN A 1 233 ? -20.469 12.461 23.016 1 58.94 233 GLN A N 1
ATOM 1738 C CA . GLN A 1 233 ? -19.047 12.18 23 1 58.94 233 GLN A CA 1
ATOM 1739 C C . GLN A 1 233 ? -18.234 13.414 23.422 1 58.94 233 GLN A C 1
ATOM 1741 O O . GLN A 1 233 ? -17.188 13.695 22.844 1 58.94 233 GLN A O 1
ATOM 1746 N N . THR A 1 234 ? -18.734 14.242 24.438 1 55.38 234 THR A N 1
ATOM 1747 C CA . THR A 1 234 ? -18.203 15.562 24.766 1 55.38 234 THR A CA 1
ATOM 1748 C C . THR A 1 234 ? -16.828 15.438 25.438 1 55.38 234 THR A C 1
ATOM 1750 O O . THR A 1 234 ? -16.172 16.453 25.688 1 55.38 234 THR A O 1
ATOM 1753 N N . GLU A 1 235 ? -16.406 14.398 25.891 1 54.88 235 GLU A N 1
ATOM 1754 C CA . GLU A 1 235 ? -15.18 14.383 26.672 1 54.88 235 GLU A CA 1
ATOM 1755 C C . GLU A 1 235 ? -13.953 14.5 25.766 1 54.88 235 GLU A C 1
ATOM 1757 O O . GLU A 1 235 ? -12.844 14.148 26.172 1 54.88 235 GLU A O 1
ATOM 1762 N N . GLU A 1 236 ? -14.016 15.164 24.578 1 60 236 GLU A N 1
ATOM 1763 C CA . GLU A 1 236 ? -12.922 15.203 23.609 1 60 236 GLU A CA 1
ATOM 1764 C C . GLU A 1 236 ? -12.297 16.594 23.531 1 60 236 GLU A C 1
ATOM 1766 O O . GLU A 1 236 ? -12.898 17.578 23.969 1 60 236 GLU A O 1
ATOM 1771 N N . PRO A 1 237 ? -10.938 16.75 23.203 1 61.94 237 PRO A N 1
ATOM 1772 C CA . PRO A 1 237 ? -9.961 15.758 22.75 1 61.94 237 PRO A CA 1
ATOM 1773 C C . PRO A 1 237 ? -9.227 15.078 23.906 1 61.94 237 PRO A C 1
ATOM 1775 O O . PRO A 1 237 ? -9.148 15.633 25 1 61.94 237 PRO A O 1
ATOM 1778 N N . CYS A 1 238 ? -8.688 13.898 23.547 1 67.88 238 CYS A N 1
ATOM 1779 C CA . CYS A 1 238 ? -7.969 13.078 24.516 1 67.88 238 CYS A CA 1
ATOM 1780 C C . CYS A 1 238 ? -6.539 13.57 24.703 1 67.88 238 CYS A C 1
ATOM 1782 O O . CYS A 1 238 ? -5.77 13.617 23.734 1 67.88 238 CYS A O 1
ATOM 1784 N N . PHE A 1 239 ? -6.324 14.078 25.922 1 74.19 239 PHE A N 1
ATOM 1785 C CA . PHE A 1 239 ? -4.961 14.453 26.281 1 74.19 239 PHE A CA 1
ATOM 1786 C C . PHE A 1 239 ? -4.031 13.25 26.203 1 74.19 239 PHE A C 1
ATOM 1788 O O . PHE A 1 239 ? -4.336 12.188 26.75 1 74.19 239 PHE A O 1
ATOM 1795 N N . THR A 1 240 ? -2.938 13.383 25.453 1 75.94 240 THR A N 1
ATOM 1796 C CA . THR A 1 240 ? -2.02 12.273 25.219 1 75.94 240 THR A CA 1
ATOM 1797 C C . THR A 1 240 ? -1.02 12.148 26.359 1 75.94 240 THR A C 1
ATOM 1799 O O . THR A 1 240 ? -0.321 11.141 26.484 1 75.94 240 THR A O 1
ATOM 1802 N N . GLY A 1 241 ? -0.923 13.242 27.109 1 84.38 241 GLY A N 1
ATOM 1803 C CA . GLY A 1 241 ? 0.138 13.305 28.109 1 84.38 241 GLY A CA 1
ATOM 1804 C C . GLY A 1 241 ? 1.404 13.961 27.578 1 84.38 241 GLY A C 1
ATOM 1805 O O . GLY A 1 241 ? 2.418 14.008 28.281 1 84.38 241 GLY A O 1
ATOM 1806 N N . PHE A 1 242 ? 1.28 14.445 26.438 1 90.94 242 PHE A N 1
ATOM 1807 C CA . PHE A 1 242 ? 2.402 15.148 25.812 1 90.94 242 PHE A CA 1
ATOM 1808 C C . PHE A 1 242 ? 2.062 16.609 25.594 1 90.94 242 PHE A C 1
ATOM 1810 O O . PHE A 1 242 ? 0.889 16.984 25.5 1 90.94 242 PHE A O 1
ATOM 1817 N N . ALA A 1 243 ? 3.059 17.406 25.562 1 94.69 243 ALA A N 1
ATOM 1818 C CA . ALA A 1 243 ? 2.994 18.828 25.266 1 94.69 243 ALA A CA 1
ATOM 1819 C C . ALA A 1 243 ? 4.137 19.25 24.328 1 94.69 243 ALA A C 1
ATOM 1821 O O . ALA A 1 243 ? 5.074 18.469 24.125 1 94.69 243 ALA A O 1
ATOM 1822 N N . ALA A 1 244 ? 4.004 20.391 23.797 1 95.19 244 ALA A N 1
ATOM 1823 C CA . ALA A 1 244 ? 5.07 20.906 22.938 1 95.19 244 ALA A CA 1
ATOM 1824 C C . ALA A 1 244 ? 5.297 22.391 23.172 1 95.19 244 ALA A C 1
ATOM 1826 O O . ALA A 1 244 ? 4.344 23.156 23.359 1 95.19 244 ALA A O 1
ATOM 1827 N N . TYR A 1 245 ? 6.543 22.75 23.203 1 95.25 245 TYR A N 1
ATOM 1828 C CA . TYR A 1 245 ? 6.93 24.156 23.094 1 95.25 245 TYR A CA 1
ATOM 1829 C C . TYR A 1 245 ? 7.16 24.547 21.641 1 95.25 245 TYR A C 1
ATOM 1831 O O . TYR A 1 245 ? 7.719 23.766 20.859 1 95.25 245 TYR A O 1
ATOM 1839 N N . ARG A 1 246 ? 6.766 25.688 21.281 1 94 246 ARG A N 1
ATOM 1840 C CA . ARG A 1 246 ? 7.078 26.266 19.969 1 94 246 ARG A CA 1
ATOM 1841 C C . ARG A 1 246 ? 7.875 27.562 20.125 1 94 246 ARG A C 1
ATOM 1843 O O . ARG A 1 246 ? 7.508 28.438 20.922 1 94 246 ARG A O 1
ATOM 1850 N N . ALA A 1 247 ? 8.945 27.594 19.391 1 94.31 247 ALA A N 1
ATOM 1851 C CA . ALA A 1 247 ? 9.82 28.75 19.469 1 94.31 247 ALA A CA 1
ATOM 1852 C C . ALA A 1 247 ? 10.508 29.016 18.141 1 94.31 247 ALA A C 1
ATOM 1854 O O . ALA A 1 247 ? 10.57 28.125 17.281 1 94.31 247 ALA A O 1
ATOM 1855 N N . THR A 1 248 ? 10.93 30.203 17.969 1 93.19 248 THR A N 1
ATOM 1856 C CA . THR A 1 248 ? 11.797 30.578 16.859 1 93.19 248 THR A CA 1
ATOM 1857 C C . THR A 1 248 ? 13.062 31.266 17.375 1 93.19 248 THR A C 1
ATOM 1859 O O . THR A 1 248 ? 13.023 31.984 18.375 1 93.19 248 THR A O 1
ATOM 1862 N N . VAL A 1 249 ? 14.094 30.969 16.719 1 95.06 249 VAL A N 1
ATOM 1863 C CA . VAL A 1 249 ? 15.383 31.594 17.016 1 95.06 249 VAL A CA 1
ATOM 1864 C C . VAL A 1 249 ? 15.867 32.375 15.781 1 95.06 249 VAL A C 1
ATOM 1866 O O . VAL A 1 249 ? 15.688 31.906 14.648 1 95.06 249 VAL A O 1
ATOM 1869 N N . ASP A 1 250 ? 16.422 33.5 16.016 1 94.62 250 ASP A N 1
ATOM 1870 C CA . ASP A 1 250 ? 17.016 34.281 14.938 1 94.62 250 ASP A CA 1
ATOM 1871 C C . ASP A 1 250 ? 18.172 33.5 14.273 1 94.62 250 ASP A C 1
ATOM 1873 O O . ASP A 1 250 ? 19.156 33.188 14.93 1 94.62 250 ASP A O 1
ATOM 1877 N N . ALA A 1 251 ? 18.031 33.406 12.992 1 94.81 251 ALA A N 1
ATOM 1878 C CA . ALA A 1 251 ? 19.047 32.625 12.273 1 94.81 251 ALA A CA 1
ATOM 1879 C C . ALA A 1 251 ? 20.406 33.281 12.344 1 94.81 251 ALA A C 1
ATOM 1881 O O . ALA A 1 251 ? 21.438 32.594 12.344 1 94.81 251 ALA A O 1
ATOM 1882 N N . GLU A 1 252 ? 20.438 34.5 12.469 1 96 252 GLU A N 1
ATOM 1883 C CA . GLU A 1 252 ? 21.703 35.219 12.539 1 96 252 GLU A CA 1
ATOM 1884 C C . GLU A 1 252 ? 22.469 34.875 13.812 1 96 252 GLU A C 1
ATOM 1886 O O . GLU A 1 252 ? 23.703 34.844 13.812 1 96 252 GLU A O 1
ATOM 1891 N N . LYS A 1 253 ? 21.688 34.75 14.867 1 97 253 LYS A N 1
ATOM 1892 C CA . LYS A 1 253 ? 22.328 34.375 16.125 1 97 253 LYS A CA 1
ATOM 1893 C C . LYS A 1 253 ? 22.984 33 16.016 1 97 253 LYS A C 1
ATOM 1895 O O . LYS A 1 253 ? 24.062 32.75 16.594 1 97 253 LYS A O 1
ATOM 1900 N N . ILE A 1 254 ? 22.375 32.125 15.344 1 97.31 254 ILE A N 1
ATOM 1901 C CA . ILE A 1 254 ? 22.938 30.797 15.125 1 97.31 254 ILE A CA 1
ATOM 1902 C C . ILE A 1 254 ? 24.141 30.891 14.203 1 97.31 254 ILE A C 1
ATOM 1904 O O . ILE A 1 254 ? 25.203 30.312 14.492 1 97.31 254 ILE A O 1
ATOM 1908 N N . ALA A 1 255 ? 24.031 31.672 13.133 1 96.56 255 ALA A N 1
ATOM 1909 C CA . ALA A 1 255 ? 25.094 31.812 12.133 1 96.56 255 ALA A CA 1
ATOM 1910 C C . ALA A 1 255 ? 26.359 32.406 12.758 1 96.56 255 ALA A C 1
ATOM 1912 O O . ALA A 1 255 ? 27.469 32.094 12.312 1 96.56 255 ALA A O 1
ATOM 1913 N N . SER A 1 256 ? 26.188 33.125 13.766 1 96.5 256 SER A N 1
ATOM 1914 C CA . SER A 1 256 ? 27.297 33.844 14.383 1 96.5 256 SER A CA 1
ATOM 1915 C C . SER A 1 256 ? 28.062 32.938 15.344 1 96.5 256 SER A C 1
ATOM 1917 O O . SER A 1 256 ? 29.156 33.281 15.812 1 96.5 256 SER A O 1
ATOM 1919 N N . ASP A 1 257 ? 27.547 31.859 15.641 1 96.81 257 ASP A N 1
ATOM 1920 C CA . ASP A 1 257 ? 28.203 30.906 16.531 1 96.81 257 ASP A CA 1
ATOM 1921 C C . ASP A 1 257 ? 28.766 29.719 15.742 1 96.81 257 ASP A C 1
ATOM 1923 O O . ASP A 1 257 ? 28 28.859 15.273 1 96.81 257 ASP A O 1
ATOM 1927 N N . PRO A 1 258 ? 30.031 29.578 15.648 1 95.88 258 PRO A N 1
ATOM 1928 C CA . PRO A 1 258 ? 30.641 28.547 14.812 1 95.88 258 PRO A CA 1
ATOM 1929 C C . PRO A 1 258 ? 30.281 27.141 15.258 1 95.88 258 PRO A C 1
ATOM 1931 O O . PRO A 1 258 ? 30.328 26.203 14.453 1 95.88 258 PRO A O 1
ATOM 1934 N N . GLU A 1 259 ? 29.922 26.969 16.484 1 95.62 259 GLU A N 1
ATOM 1935 C CA . GLU A 1 259 ? 29.609 25.641 17 1 95.62 259 GLU A CA 1
ATOM 1936 C C . GLU A 1 259 ? 28.281 25.125 16.469 1 95.62 259 GLU A C 1
ATOM 1938 O O . GLU A 1 259 ? 28.047 23.922 16.422 1 95.62 259 GLU A O 1
ATOM 1943 N N . ILE A 1 260 ? 27.375 26 16.109 1 97 260 ILE A N 1
ATOM 1944 C CA . ILE A 1 260 ? 26.031 25.562 15.75 1 97 260 ILE A CA 1
ATOM 1945 C C . ILE A 1 260 ? 25.672 26.078 14.359 1 97 260 ILE A C 1
ATOM 1947 O O . ILE A 1 260 ? 24.625 25.734 13.82 1 97 260 ILE A O 1
ATOM 1951 N N . ALA A 1 261 ? 26.531 26.844 13.664 1 96.62 261 ALA A N 1
ATOM 1952 C CA . ALA A 1 261 ? 26.266 27.453 12.367 1 96.62 261 ALA A CA 1
ATOM 1953 C C . ALA A 1 261 ? 26.016 26.406 11.297 1 96.62 261 ALA A C 1
ATOM 1955 O O . ALA A 1 261 ? 25.328 26.656 10.305 1 96.62 261 ALA A O 1
ATOM 1956 N N . TRP A 1 262 ? 26.562 25.234 11.562 1 94.62 262 TRP A N 1
ATOM 1957 C CA . TRP A 1 262 ? 26.469 24.141 10.602 1 94.62 262 TRP A CA 1
ATOM 1958 C C . TRP A 1 262 ? 25.016 23.812 10.273 1 94.62 262 TRP A C 1
ATOM 1960 O O . TRP A 1 262 ? 24.703 23.344 9.172 1 94.62 262 TRP A O 1
ATOM 1970 N N . ILE A 1 263 ? 24.078 24.062 11.18 1 95.75 263 ILE A N 1
ATOM 1971 C CA . ILE A 1 263 ? 22.703 23.609 11.055 1 95.75 263 ILE A CA 1
ATOM 1972 C C . ILE A 1 263 ? 21.984 24.438 9.984 1 95.75 263 ILE A C 1
ATOM 1974 O O . ILE A 1 263 ? 20.938 24.031 9.484 1 95.75 263 ILE A O 1
ATOM 1978 N N . LEU A 1 264 ? 22.594 25.594 9.617 1 94.75 264 LEU A N 1
ATOM 1979 C CA . LEU A 1 264 ? 22 26.5 8.648 1 94.75 264 LEU A CA 1
ATOM 1980 C C . LEU A 1 264 ? 22.609 26.297 7.266 1 94.75 264 LEU A C 1
ATOM 1982 O O . LEU A 1 264 ? 22.172 26.922 6.289 1 94.75 264 LEU A O 1
ATOM 1986 N N . GLU A 1 265 ? 23.609 25.5 7.102 1 90.19 265 GLU A N 1
ATOM 1987 C CA . GLU A 1 265 ? 24.391 25.375 5.871 1 90.19 265 GLU A CA 1
ATOM 1988 C C . GLU A 1 265 ? 23.516 24.906 4.711 1 90.19 265 GLU A C 1
ATOM 1990 O O . GLU A 1 265 ? 23.594 25.453 3.609 1 90.19 265 GLU A O 1
ATOM 1995 N N . LYS A 1 266 ? 22.781 23.891 4.926 1 88.44 266 LYS A N 1
ATOM 1996 C CA . LYS A 1 266 ? 21.844 23.375 3.93 1 88.44 266 LYS A CA 1
ATOM 1997 C C . LYS A 1 266 ? 20.422 23.328 4.48 1 88.44 266 LYS A C 1
ATOM 1999 O O . LYS A 1 266 ? 20.219 22.953 5.633 1 88.44 266 LYS A O 1
ATOM 2004 N N . PRO A 1 267 ? 19.562 23.828 3.633 1 89.75 267 PRO A N 1
ATOM 2005 C CA . PRO A 1 267 ? 18.172 23.703 4.098 1 89.75 267 PRO A CA 1
ATOM 2006 C C . PRO A 1 267 ? 17.766 22.25 4.371 1 89.75 267 PRO A C 1
ATOM 2008 O O . PRO A 1 267 ? 17.812 21.406 3.471 1 89.75 267 PRO A O 1
ATOM 2011 N N . ALA A 1 268 ? 17.5 21.984 5.598 1 95.69 268 ALA A N 1
ATOM 2012 C CA . ALA A 1 268 ? 17.125 20.641 6.02 1 95.69 268 ALA A CA 1
ATOM 2013 C C . ALA A 1 268 ? 16.25 20.672 7.262 1 95.69 268 ALA A C 1
ATOM 2015 O O . ALA A 1 268 ? 16.125 21.703 7.918 1 95.69 268 ALA A O 1
ATOM 2016 N N . LEU A 1 269 ? 15.555 19.641 7.449 1 97.75 269 LEU A N 1
ATOM 2017 C CA . LEU A 1 269 ? 14.906 19.391 8.734 1 97.75 269 LEU A CA 1
ATOM 2018 C C . LEU A 1 269 ? 15.773 18.516 9.625 1 97.75 269 LEU A C 1
ATOM 2020 O O . LEU A 1 269 ? 16.406 17.578 9.148 1 97.75 269 LEU A O 1
ATOM 2024 N N . ASN A 1 270 ? 15.867 18.891 10.852 1 98.19 270 ASN A N 1
ATOM 2025 C CA . ASN A 1 270 ? 16.562 18.094 11.852 1 98.19 270 ASN A CA 1
ATOM 2026 C C . ASN A 1 270 ? 15.641 17.734 13.016 1 98.19 270 ASN A C 1
ATOM 2028 O O . ASN A 1 270 ? 15 18.609 13.602 1 98.19 270 ASN A O 1
ATOM 2032 N N . ILE A 1 271 ? 15.594 16.5 13.32 1 98.62 271 ILE A N 1
ATOM 2033 C CA . ILE A 1 271 ? 14.82 16.047 14.469 1 98.62 271 ILE A CA 1
ATOM 2034 C C . ILE A 1 271 ? 15.719 15.234 15.406 1 98.62 271 ILE A C 1
ATOM 2036 O O . ILE A 1 271 ? 16.328 14.25 14.992 1 98.62 271 ILE A O 1
ATOM 2040 N N . TRP A 1 272 ? 15.906 15.703 16.641 1 98.75 272 TRP A N 1
ATOM 2041 C CA . TRP A 1 272 ? 16.531 14.914 17.703 1 98.75 272 TRP A CA 1
ATOM 2042 C C . TRP A 1 272 ? 15.484 14.062 18.422 1 98.75 272 TRP A C 1
ATOM 2044 O O . TRP A 1 272 ? 14.422 14.555 18.812 1 98.75 272 TRP A O 1
ATOM 2054 N N . ILE A 1 273 ? 15.781 12.75 18.578 1 98.5 273 ILE A N 1
ATOM 2055 C CA . ILE A 1 273 ? 14.789 11.891 19.219 1 98.5 273 ILE A CA 1
ATOM 2056 C C . ILE A 1 273 ? 15.422 11.188 20.422 1 98.5 273 ILE A C 1
ATOM 2058 O O . ILE A 1 273 ? 16.609 10.836 20.391 1 98.5 273 ILE A O 1
ATOM 2062 N N . GLY A 1 274 ? 14.695 11.094 21.484 1 97.5 274 GLY A N 1
ATOM 2063 C CA . GLY A 1 274 ? 15.062 10.43 22.719 1 97.5 274 GLY A CA 1
ATOM 2064 C C . GLY A 1 274 ? 13.867 10 23.547 1 97.5 274 GLY A C 1
ATOM 2065 O O . GLY A 1 274 ? 12.727 10.078 23.078 1 97.5 274 GLY A O 1
ATOM 2066 N N . GLU A 1 275 ? 14.117 9.531 24.719 1 96.56 275 GLU A N 1
ATOM 2067 C CA . GLU A 1 275 ? 13.062 8.961 25.562 1 96.56 275 GLU A CA 1
ATOM 2068 C C . GLU A 1 275 ? 11.953 9.977 25.828 1 96.56 275 GLU A C 1
ATOM 2070 O O . GLU A 1 275 ? 12.18 10.992 26.484 1 96.56 275 GLU A O 1
ATOM 2075 N N . ASN A 1 276 ? 10.805 9.742 25.281 1 94.38 276 ASN A N 1
ATOM 2076 C CA . ASN A 1 276 ? 9.547 10.453 25.5 1 94.38 276 ASN A CA 1
ATOM 2077 C C . ASN A 1 276 ? 9.648 11.914 25.078 1 94.38 276 ASN A C 1
ATOM 2079 O O . ASN A 1 276 ? 8.867 12.758 25.531 1 94.38 276 ASN A O 1
ATOM 2083 N N . ARG A 1 277 ? 10.664 12.258 24.281 1 97.25 277 ARG A N 1
ATOM 2084 C CA . ARG A 1 277 ? 10.883 13.625 23.828 1 97.25 277 ARG A CA 1
ATOM 2085 C C . ARG A 1 277 ? 11.453 13.656 22.422 1 97.25 277 ARG A C 1
ATOM 2087 O O . ARG A 1 277 ? 12.07 12.688 21.969 1 97.25 277 ARG A O 1
ATOM 2094 N N . HIS A 1 278 ? 11.172 14.719 21.75 1 98.25 278 HIS A N 1
ATOM 2095 C CA . HIS A 1 278 ? 11.859 15 20.5 1 98.25 278 HIS A CA 1
ATOM 2096 C C . HIS A 1 278 ? 11.867 16.5 20.188 1 98.25 278 HIS A C 1
ATOM 2098 O O . HIS A 1 278 ? 11.086 17.25 20.766 1 98.25 278 HIS A O 1
ATOM 2104 N N . VAL A 1 279 ? 12.766 16.922 19.375 1 98.44 279 VAL A N 1
ATOM 2105 C CA . VAL A 1 279 ? 12.859 18.312 18.922 1 98.44 279 VAL A CA 1
ATOM 2106 C C . VAL A 1 279 ? 12.914 18.359 17.391 1 98.44 279 VAL A C 1
ATOM 2108 O O . VAL A 1 279 ? 13.836 17.812 16.781 1 98.44 279 VAL A O 1
ATOM 2111 N N . MET A 1 280 ? 11.953 18.938 16.797 1 97.88 280 MET A N 1
ATOM 2112 C CA . MET A 1 280 ? 11.938 19.188 15.359 1 97.88 280 MET A CA 1
ATOM 2113 C C . MET A 1 280 ? 12.375 20.625 15.047 1 97.88 280 MET A C 1
ATOM 2115 O O . MET A 1 280 ? 11.945 21.562 15.711 1 97.88 280 MET A O 1
ATOM 2119 N N . SER A 1 281 ? 13.258 20.766 14.023 1 97 281 SER A N 1
ATOM 2120 C CA . SER A 1 281 ? 13.719 22.109 13.688 1 97 281 SER A CA 1
ATOM 2121 C C . SER A 1 281 ? 13.961 22.25 12.188 1 97 281 SER A C 1
ATOM 2123 O O . SER A 1 281 ? 14.312 21.281 11.516 1 97 281 SER A O 1
ATOM 2125 N N . TYR A 1 282 ? 13.797 23.391 11.68 1 95.94 282 TYR A N 1
ATOM 2126 C CA . TYR A 1 282 ? 14.07 23.781 10.297 1 95.94 282 TYR A CA 1
ATOM 2127 C C . TYR A 1 282 ? 13.984 25.297 10.133 1 95.94 282 TYR A C 1
ATOM 2129 O O . TYR A 1 282 ? 13.383 25.984 10.961 1 95.94 282 TYR A O 1
ATOM 2137 N N . THR A 1 283 ? 14.547 25.766 9.094 1 92.38 283 THR A N 1
ATOM 2138 C CA . THR A 1 283 ? 14.539 27.203 8.828 1 92.38 283 THR A CA 1
ATOM 2139 C C . THR A 1 283 ? 13.281 27.594 8.062 1 92.38 283 THR A C 1
ATOM 2141 O O . THR A 1 283 ? 12.812 26.844 7.195 1 92.38 283 THR A O 1
ATOM 2144 N N . ILE A 1 284 ? 12.773 28.75 8.398 1 89.25 284 ILE A N 1
ATOM 2145 C CA . ILE A 1 284 ? 11.633 29.328 7.695 1 89.25 284 ILE A CA 1
ATOM 2146 C C . ILE A 1 284 ? 11.906 30.781 7.359 1 89.25 284 ILE A C 1
ATOM 2148 O O . ILE A 1 284 ? 13.016 31.281 7.582 1 89.25 284 ILE A O 1
ATOM 2152 N N . SER A 1 285 ? 10.953 31.453 6.766 1 85.62 285 SER A N 1
ATOM 2153 C CA . SER A 1 285 ? 11.039 32.875 6.438 1 85.62 285 SER A CA 1
ATOM 2154 C C . SER A 1 285 ? 12.297 33.156 5.625 1 85.62 285 SER A C 1
ATOM 2156 O O . SER A 1 285 ? 13.086 34.031 5.996 1 85.62 285 SER A O 1
ATOM 2158 N N . ALA A 1 286 ? 12.484 32.312 4.586 1 81.12 286 ALA A N 1
ATOM 2159 C CA . ALA A 1 286 ? 13.586 32.5 3.645 1 81.12 286 ALA A CA 1
ATOM 2160 C C . ALA A 1 286 ? 14.93 32.469 4.359 1 81.12 286 ALA A C 1
ATOM 2162 O O . ALA A 1 286 ? 15.836 33.219 4.051 1 81.12 286 ALA A O 1
ATOM 2163 N N . GLY A 1 287 ? 14.977 31.719 5.438 1 85.19 287 GLY A N 1
ATOM 2164 C CA . GLY A 1 287 ? 16.25 31.453 6.113 1 85.19 287 GLY A CA 1
ATOM 2165 C C . GLY A 1 287 ? 16.5 32.406 7.27 1 85.19 287 GLY A C 1
ATOM 2166 O O . GLY A 1 287 ? 17.531 32.281 7.945 1 85.19 287 GLY A O 1
ATOM 2167 N N . LYS A 1 288 ? 15.555 33.156 7.656 1 88.5 288 LYS A N 1
ATOM 2168 C CA . LYS A 1 288 ? 15.797 34.188 8.656 1 88.5 288 LYS A CA 1
ATOM 2169 C C . LYS A 1 288 ? 15.414 33.719 10.055 1 88.5 288 LYS A C 1
ATOM 2171 O O . LYS A 1 288 ? 15.891 34.25 11.055 1 88.5 288 LYS A O 1
ATOM 2176 N N . SER A 1 289 ? 14.547 32.781 10.078 1 91.44 289 SER A N 1
ATOM 2177 C CA . SER A 1 289 ? 14.047 32.281 11.352 1 91.44 289 SER A CA 1
ATOM 2178 C C . SER A 1 289 ? 14.219 30.781 11.445 1 91.44 289 SER A C 1
ATOM 2180 O O . SER A 1 289 ? 13.984 30.062 10.477 1 91.44 289 SER A O 1
ATOM 2182 N N . PHE A 1 290 ? 14.727 30.391 12.594 1 94.88 290 PHE A N 1
ATOM 2183 C CA . PHE A 1 290 ? 14.906 28.969 12.875 1 94.88 290 PHE A CA 1
ATOM 2184 C C . PHE A 1 290 ? 13.781 28.453 13.766 1 94.88 290 PHE A C 1
ATOM 2186 O O . PHE A 1 290 ? 13.719 28.781 14.953 1 94.88 290 PHE A O 1
ATOM 2193 N N . ASN A 1 291 ? 12.914 27.625 13.172 1 95.38 291 ASN A N 1
ATOM 2194 C CA . ASN A 1 291 ? 11.742 27.078 13.852 1 95.38 291 ASN A CA 1
ATOM 2195 C C . ASN A 1 291 ? 12.102 25.859 14.695 1 95.38 291 ASN A C 1
ATOM 2197 O O . ASN A 1 291 ? 12.844 24.984 14.242 1 95.38 291 ASN A O 1
ATOM 2201 N N . MET A 1 292 ? 11.516 25.828 15.93 1 96.31 292 MET A N 1
ATOM 2202 C CA . MET A 1 292 ? 11.734 24.688 16.812 1 96.31 292 MET A CA 1
ATOM 2203 C C . MET A 1 292 ? 10.43 24.25 17.453 1 96.31 292 MET A C 1
ATOM 2205 O O . MET A 1 292 ? 9.664 25.078 17.953 1 96.31 292 MET A O 1
ATOM 2209 N N . VAL A 1 293 ? 10.141 23 17.375 1 96.94 293 VAL A N 1
ATOM 2210 C CA . VAL A 1 293 ? 9.055 22.359 18.125 1 96.94 293 VAL A CA 1
ATOM 2211 C C . VAL A 1 293 ? 9.625 21.312 19.078 1 96.94 293 VAL A C 1
ATOM 2213 O O . VAL A 1 293 ? 10.281 20.359 18.656 1 96.94 293 VAL A O 1
ATOM 2216 N N . LEU A 1 294 ? 9.406 21.516 20.375 1 97.88 294 LEU A N 1
ATOM 2217 C CA . LEU A 1 294 ? 10.031 20.703 21.406 1 97.88 294 LEU A CA 1
ATOM 2218 C C . LEU A 1 294 ? 8.977 19.906 22.172 1 97.88 294 LEU A C 1
ATOM 2220 O O . LEU A 1 294 ? 8.328 20.438 23.078 1 97.88 294 LEU A O 1
ATOM 2224 N N . SER A 1 295 ? 8.836 18.672 21.844 1 97.06 295 SER A N 1
ATOM 2225 C CA . SER A 1 295 ? 7.832 17.797 22.438 1 97.06 295 SER A CA 1
ATOM 2226 C C . SER A 1 295 ? 8.359 17.109 23.688 1 97.06 295 SER A C 1
ATOM 2228 O O . SER A 1 295 ? 9.516 16.688 23.719 1 97.06 295 SER A O 1
ATOM 2230 N N . HIS A 1 296 ? 7.516 17.016 24.734 1 96.06 296 HIS A N 1
ATOM 2231 C CA . HIS A 1 296 ? 7.879 16.406 26.016 1 96.06 296 HIS A CA 1
ATOM 2232 C C . HIS A 1 296 ? 6.645 15.906 26.75 1 96.06 296 HIS A C 1
ATOM 2234 O O . HIS A 1 296 ? 5.516 16.219 26.359 1 96.06 296 HIS A O 1
ATOM 2240 N N . VAL A 1 297 ? 6.922 15.078 27.75 1 93.19 297 VAL A N 1
ATOM 2241 C CA . VAL A 1 297 ? 5.836 14.57 28.578 1 93.19 297 VAL A CA 1
ATOM 2242 C C . VAL A 1 297 ? 5.414 15.641 29.578 1 93.19 297 VAL A C 1
ATOM 2244 O O . VAL A 1 297 ? 6.262 16.266 30.219 1 93.19 297 VAL A O 1
ATOM 2247 N N . ASP A 1 298 ? 4.148 15.906 29.609 1 92.69 298 ASP A N 1
ATOM 2248 C CA . ASP A 1 298 ? 3.574 16.766 30.641 1 92.69 298 ASP A CA 1
ATOM 2249 C C . ASP A 1 298 ? 2.133 16.359 30.953 1 92.69 298 ASP A C 1
ATOM 2251 O O . ASP A 1 298 ? 1.229 16.609 30.156 1 92.69 298 ASP A O 1
ATOM 2255 N N . HIS A 1 299 ? 1.909 15.883 32.094 1 89.5 299 HIS A N 1
ATOM 2256 C CA . HIS A 1 299 ? 0.588 15.398 32.469 1 89.5 299 HIS A CA 1
ATOM 2257 C C . HIS A 1 299 ? -0.179 16.453 33.281 1 89.5 299 HIS A C 1
ATOM 2259 O O . HIS A 1 299 ? -1.319 16.219 33.688 1 89.5 299 HIS A O 1
ATOM 2265 N N . SER A 1 300 ? 0.474 17.578 33.531 1 90 300 SER A N 1
ATOM 2266 C CA . SER A 1 300 ? -0.19 18.594 34.312 1 90 300 SER A CA 1
ATOM 2267 C C . SER A 1 300 ? -1.296 19.281 33.531 1 90 300 SER A C 1
ATOM 2269 O O . SER A 1 300 ? -1.372 19.141 32.312 1 90 300 SER A O 1
ATOM 2271 N N . ASP A 1 301 ? -2.131 19.969 34.219 1 89.19 301 ASP A N 1
ATOM 2272 C CA . ASP A 1 301 ? -3.242 20.688 33.625 1 89.19 301 ASP A CA 1
ATOM 2273 C C . ASP A 1 301 ? -2.744 21.891 32.844 1 89.19 301 ASP A C 1
ATOM 2275 O O . ASP A 1 301 ? -2.135 22.812 33.406 1 89.19 301 ASP A O 1
ATOM 2279 N N . PRO A 1 302 ? -3.07 21.922 31.656 1 89.25 302 PRO A N 1
ATOM 2280 C CA . PRO A 1 302 ? -2.596 23.016 30.812 1 89.25 302 PRO A CA 1
ATOM 2281 C C . PRO A 1 302 ? -3.037 24.391 31.312 1 89.25 302 PRO A C 1
ATOM 2283 O O . PRO A 1 302 ? -2.354 25.391 31.078 1 89.25 302 PRO A O 1
ATOM 2286 N N . SER A 1 303 ? -4.137 24.484 31.938 1 87.44 303 SER A N 1
ATOM 2287 C CA . SER A 1 303 ? -4.648 25.75 32.438 1 87.44 303 SER A CA 1
ATOM 2288 C C . SER A 1 303 ? -3.715 26.344 33.5 1 87.44 303 SER A C 1
ATOM 2290 O O . SER A 1 303 ? -3.791 27.531 33.812 1 87.44 303 SER A O 1
ATOM 2292 N N . THR A 1 304 ? -2.807 25.531 33.938 1 90.44 304 THR A N 1
ATOM 2293 C CA . THR A 1 304 ? -1.901 25.953 35 1 90.44 304 THR A CA 1
ATOM 2294 C C . THR A 1 304 ? -0.561 26.406 34.406 1 90.44 304 THR A C 1
ATOM 2296 O O . THR A 1 304 ? 0.289 26.938 35.125 1 90.44 304 THR A O 1
ATOM 2299 N N . TRP A 1 305 ? -0.384 26.219 33.156 1 91.06 305 TRP A N 1
ATOM 2300 C CA . TRP A 1 305 ? 0.899 26.531 32.531 1 91.06 305 TRP A CA 1
ATOM 2301 C C . TRP A 1 305 ? 1.12 28.031 32.469 1 91.06 305 TRP A C 1
ATOM 2303 O O . TRP A 1 305 ? 0.203 28.797 32.125 1 91.06 305 TRP A O 1
ATOM 2313 N N . LYS A 1 306 ? 2.291 28.469 32.781 1 90.69 306 LYS A N 1
ATOM 2314 C CA . LYS A 1 306 ? 2.615 29.891 32.812 1 90.69 306 LYS A CA 1
ATOM 2315 C C . LYS A 1 306 ? 3.561 30.266 31.656 1 90.69 306 LYS A C 1
ATOM 2317 O O . LYS A 1 306 ? 4.637 29.672 31.531 1 90.69 306 LYS A O 1
ATOM 2322 N N . ALA A 1 307 ? 3.221 31.312 30.969 1 88.56 307 ALA A N 1
ATOM 2323 C CA . ALA A 1 307 ? 4.039 31.797 29.859 1 88.56 307 ALA A CA 1
ATOM 2324 C C . ALA A 1 307 ? 5.367 32.344 30.359 1 88.56 307 ALA A C 1
ATOM 2326 O O . ALA A 1 307 ? 6.391 32.25 29.688 1 88.56 307 ALA A O 1
ATOM 2327 N N . GLU A 1 308 ? 5.426 32.812 31.531 1 91.06 308 GLU A N 1
ATOM 2328 C CA . GLU A 1 308 ? 6.582 33.531 32.094 1 91.06 308 GLU A CA 1
ATOM 2329 C C . GLU A 1 308 ? 7.73 32.562 32.375 1 91.06 308 GLU A C 1
ATOM 2331 O O . GLU A 1 308 ? 8.898 32.938 32.375 1 91.06 308 GLU A O 1
ATOM 2336 N N . THR A 1 309 ? 7.371 31.344 32.594 1 92.75 309 THR A N 1
ATOM 2337 C CA . THR A 1 309 ? 8.414 30.391 32.938 1 92.75 309 THR A CA 1
ATOM 2338 C C . THR A 1 309 ? 8.75 29.484 31.781 1 92.75 309 THR A C 1
ATOM 2340 O O . THR A 1 309 ? 9.609 28.609 31.891 1 92.75 309 THR A O 1
ATOM 2343 N N . ALA A 1 310 ? 8.109 29.703 30.719 1 94.5 310 ALA A N 1
ATOM 2344 C CA . ALA A 1 310 ? 8.195 28.766 29.609 1 94.5 310 ALA A CA 1
ATOM 2345 C C . ALA A 1 310 ? 9.633 28.609 29.125 1 94.5 310 ALA A C 1
ATOM 2347 O O . ALA A 1 310 ? 10.102 27.5 28.875 1 94.5 310 ALA A O 1
ATOM 2348 N N . VAL A 1 311 ? 10.352 29.688 29 1 96.56 311 VAL A N 1
ATOM 2349 C CA . VAL A 1 311 ? 11.719 29.656 28.5 1 96.56 311 VAL A CA 1
ATOM 2350 C C . VAL A 1 311 ? 12.617 28.891 29.469 1 96.56 311 VAL A C 1
ATOM 2352 O O . VAL A 1 311 ? 13.422 28.047 29.047 1 96.56 311 VAL A O 1
ATOM 2355 N N . ALA A 1 312 ? 12.484 29.156 30.719 1 96.5 312 ALA A N 1
ATOM 2356 C CA . ALA A 1 312 ? 13.266 28.438 31.719 1 96.5 312 ALA A CA 1
ATOM 2357 C C . ALA A 1 312 ? 12.914 26.953 31.734 1 96.5 312 ALA A C 1
ATOM 2359 O O . ALA A 1 312 ? 13.789 26.094 31.875 1 96.5 312 ALA A O 1
ATOM 2360 N N . ASP A 1 313 ? 11.641 26.703 31.609 1 96.06 313 ASP A N 1
ATOM 2361 C CA . ASP A 1 313 ? 11.156 25.328 31.656 1 96.06 313 ASP A CA 1
ATOM 2362 C C . ASP A 1 313 ? 11.719 24.516 30.5 1 96.06 313 ASP A C 1
ATOM 2364 O O . ASP A 1 313 ? 12.117 23.359 30.672 1 96.06 313 ASP A O 1
ATOM 2368 N N . VAL A 1 314 ? 11.742 25.094 29.312 1 96.94 314 VAL A N 1
ATOM 2369 C CA . VAL A 1 314 ? 12.211 24.359 28.141 1 96.94 314 VAL A CA 1
ATOM 2370 C C . VAL A 1 314 ? 13.711 24.078 28.281 1 96.94 314 VAL A C 1
ATOM 2372 O O . VAL A 1 314 ? 14.18 23 27.906 1 96.94 314 VAL A O 1
ATOM 2375 N N . ASN A 1 315 ? 14.461 25 28.781 1 97.69 315 ASN A N 1
ATOM 2376 C CA . ASN A 1 315 ? 15.883 24.781 29.031 1 97.69 315 ASN A CA 1
ATOM 2377 C C . ASN A 1 315 ? 16.125 23.641 30.016 1 97.69 315 ASN A C 1
ATOM 2379 O O . ASN A 1 315 ? 17.016 22.812 29.812 1 97.69 315 ASN A O 1
ATOM 2383 N N . ARG A 1 316 ? 15.328 23.609 31 1 97.19 316 ARG A N 1
ATOM 2384 C CA . ARG A 1 316 ? 15.453 22.562 32 1 97.19 316 ARG A CA 1
ATOM 2385 C C . ARG A 1 316 ? 15.055 21.203 31.422 1 97.19 316 ARG A C 1
ATOM 2387 O O . ARG A 1 316 ? 15.719 20.203 31.672 1 97.19 316 ARG A O 1
ATOM 2394 N N . GLU A 1 317 ? 13.977 21.203 30.672 1 96.94 317 GLU A N 1
ATOM 2395 C CA . GLU A 1 317 ? 13.414 19.984 30.125 1 96.94 317 GLU A CA 1
ATOM 2396 C C . GLU A 1 317 ? 14.422 19.25 29.234 1 96.94 317 GLU A C 1
ATOM 2398 O O . GLU A 1 317 ? 14.5 18.016 29.266 1 96.94 317 GLU A O 1
ATOM 2403 N N . PHE A 1 318 ? 15.289 19.969 28.562 1 98.19 318 PHE A N 1
ATOM 2404 C CA . PHE A 1 318 ? 16.156 19.344 27.578 1 98.19 318 PHE A CA 1
ATOM 2405 C C . PHE A 1 318 ? 17.625 19.438 28 1 98.19 318 PHE A C 1
ATOM 2407 O O . PHE A 1 318 ? 18.516 19.203 27.203 1 98.19 318 PHE A O 1
ATOM 2414 N N . ALA A 1 319 ? 17.781 19.719 29.25 1 97.75 319 ALA A N 1
ATOM 2415 C CA . ALA A 1 319 ? 19.141 19.672 29.797 1 97.75 319 ALA A CA 1
ATOM 2416 C C . ALA A 1 319 ? 19.75 18.281 29.609 1 97.75 319 ALA A C 1
ATOM 2418 O O . ALA A 1 319 ? 19.078 17.266 29.797 1 97.75 319 ALA A O 1
ATOM 2419 N N . GLY A 1 320 ? 21.016 18.25 29.188 1 97.44 320 GLY A N 1
ATOM 2420 C CA . GLY A 1 320 ? 21.719 16.984 29.047 1 97.44 320 GLY A CA 1
ATOM 2421 C C . GLY A 1 320 ? 21.656 16.438 27.641 1 97.44 320 GLY A C 1
ATOM 2422 O O . GLY A 1 320 ? 22.359 15.461 27.312 1 97.44 320 GLY A O 1
ATOM 2423 N N . TRP A 1 321 ? 20.828 17 26.828 1 98.44 321 TRP A N 1
ATOM 2424 C CA . TRP A 1 321 ? 20.766 16.562 25.438 1 98.44 321 TRP A CA 1
ATOM 2425 C C . TRP A 1 321 ? 22 17.047 24.672 1 98.44 321 TRP A C 1
ATOM 2427 O O . TRP A 1 321 ? 22.922 17.609 25.25 1 98.44 321 TRP A O 1
ATOM 2437 N N . ASP A 1 322 ? 22.125 16.703 23.359 1 98.31 322 ASP A N 1
ATOM 2438 C CA . ASP A 1 322 ? 23.219 17.156 22.5 1 98.31 322 ASP A CA 1
ATOM 2439 C C . ASP A 1 322 ? 23.594 18.609 22.812 1 98.31 322 ASP A C 1
ATOM 2441 O O . ASP A 1 322 ? 22.766 19.516 22.703 1 98.31 322 ASP A O 1
ATOM 2445 N N . PRO A 1 323 ? 24.812 18.859 23.125 1 98 323 PRO A N 1
ATOM 2446 C CA . PRO A 1 323 ? 25.25 20.203 23.516 1 98 323 PRO A CA 1
ATOM 2447 C C . PRO A 1 323 ? 24.969 21.25 22.422 1 98 323 PRO A C 1
ATOM 2449 O O . PRO A 1 323 ? 24.688 22.406 22.734 1 98 323 PRO A O 1
ATOM 2452 N N . ARG A 1 324 ? 25.078 20.844 21.203 1 97.94 324 ARG A N 1
ATOM 2453 C CA . ARG A 1 324 ? 24.781 21.766 20.125 1 97.94 324 ARG A CA 1
ATOM 2454 C C . ARG A 1 324 ? 23.297 22.156 20.125 1 97.94 324 ARG A C 1
ATOM 2456 O O . ARG A 1 324 ? 22.953 23.312 19.906 1 97.94 324 ARG A O 1
ATOM 2463 N N . LEU A 1 325 ? 22.484 21.188 20.406 1 98.31 325 LEU A N 1
ATOM 2464 C CA . LEU A 1 325 ? 21.047 21.453 20.484 1 98.31 325 LEU A CA 1
ATOM 2465 C C . LEU A 1 325 ? 20.719 22.344 21.688 1 98.31 325 LEU A C 1
ATOM 2467 O O . LEU A 1 325 ? 19.953 23.297 21.562 1 98.31 325 LEU A O 1
ATOM 2471 N N . THR A 1 326 ? 21.328 22.016 22.844 1 98.31 326 THR A N 1
ATOM 2472 C CA . THR A 1 326 ? 21.031 22.797 24.047 1 98.31 326 THR A CA 1
ATOM 2473 C C . THR A 1 326 ? 21.5 24.234 23.891 1 98.31 326 THR A C 1
ATOM 2475 O O . THR A 1 326 ? 20.891 25.156 24.422 1 98.31 326 THR A O 1
ATOM 2478 N N . LYS A 1 327 ? 22.547 24.406 23.141 1 98 327 LYS A N 1
ATOM 2479 C CA . LYS A 1 327 ? 23.016 25.766 22.844 1 98 327 LYS A CA 1
ATOM 2480 C C . LYS A 1 327 ? 21.984 26.516 22.016 1 98 327 LYS A C 1
ATOM 2482 O O . LYS A 1 327 ? 21.703 27.688 22.281 1 98 327 LYS A O 1
ATOM 2487 N N . ILE A 1 328 ? 21.438 25.922 21 1 98.19 328 ILE A N 1
ATOM 2488 C CA . ILE A 1 328 ? 20.406 26.547 20.188 1 98.19 328 ILE A CA 1
ATOM 2489 C C . ILE A 1 328 ? 19.188 26.859 21.047 1 98.19 328 ILE A C 1
ATOM 2491 O O . ILE A 1 328 ? 18.625 27.953 20.953 1 98.19 328 ILE A O 1
ATOM 2495 N N . ILE A 1 329 ? 18.812 25.922 21.953 1 98.19 329 ILE A N 1
ATOM 2496 C CA . ILE A 1 329 ? 17.672 26.094 22.828 1 98.19 329 ILE A CA 1
ATOM 2497 C C . ILE A 1 329 ? 17.906 27.297 23.75 1 98.19 329 ILE A C 1
ATOM 2499 O O . ILE A 1 329 ? 16.969 28.047 24.047 1 98.19 329 ILE A O 1
ATOM 2503 N N . SER A 1 330 ? 19.125 27.516 24.109 1 97.62 330 SER A N 1
ATOM 2504 C CA . SER A 1 330 ? 19.453 28.625 25.016 1 97.62 330 SER A CA 1
ATOM 2505 C C . SER A 1 330 ? 19.25 29.969 24.344 1 97.62 330 SER A C 1
ATOM 2507 O O . SER A 1 330 ? 19.203 31 25.016 1 97.62 330 SER A O 1
ATOM 2509 N N . LEU A 1 331 ? 19.172 29.969 23.016 1 97.62 331 LEU A N 1
ATOM 2510 C CA . LEU A 1 331 ? 18.969 31.219 22.266 1 97.62 331 LEU A CA 1
ATOM 2511 C C . LEU A 1 331 ? 17.5 31.594 22.203 1 97.62 331 LEU A C 1
ATOM 2513 O O . LEU A 1 331 ? 17.141 32.688 21.75 1 97.62 331 LEU A O 1
ATOM 2517 N N . ILE A 1 332 ? 16.625 30.703 22.688 1 96.69 332 ILE A N 1
ATOM 2518 C CA . ILE A 1 332 ? 15.195 30.984 22.703 1 96.69 332 ILE A CA 1
ATOM 2519 C C . ILE A 1 332 ? 14.898 32.094 23.719 1 96.69 332 ILE A C 1
ATOM 2521 O O . ILE A 1 332 ? 15.297 32 24.875 1 96.69 332 ILE A O 1
ATOM 2525 N N . THR A 1 333 ? 14.141 33.062 23.234 1 95 333 THR A N 1
ATOM 2526 C CA . THR A 1 333 ? 13.828 34.188 24.125 1 95 333 THR A CA 1
ATOM 2527 C C . THR A 1 333 ? 12.336 34.188 24.453 1 95 333 THR A C 1
ATOM 2529 O O . THR A 1 333 ? 11.914 34.875 25.391 1 95 333 THR A O 1
ATOM 2532 N N . SER A 1 334 ? 11.602 33.562 23.703 1 92.31 334 SER A N 1
ATOM 2533 C CA . SER A 1 334 ? 10.164 33.406 23.922 1 92.31 334 SER A CA 1
ATOM 2534 C C . SER A 1 334 ? 9.641 32.125 23.312 1 92.31 334 SER A C 1
ATOM 2536 O O . SER A 1 334 ? 10.133 31.656 22.281 1 92.31 334 SER A O 1
ATOM 2538 N N . CYS A 1 335 ? 8.734 31.5 24.062 1 92 335 CYS A N 1
ATOM 2539 C CA . CYS A 1 335 ? 8.102 30.312 23.5 1 92 335 CYS A CA 1
ATOM 2540 C C . CYS A 1 335 ? 6.707 30.109 24.062 1 92 335 CYS A C 1
ATOM 2542 O O . CYS A 1 335 ? 6.352 30.703 25.078 1 92 335 CYS A O 1
ATOM 2544 N N . ILE A 1 336 ? 5.902 29.422 23.312 1 90.75 336 ILE A N 1
ATOM 2545 C CA . ILE A 1 336 ? 4.543 29.062 23.703 1 90.75 336 ILE A CA 1
ATOM 2546 C C . ILE A 1 336 ? 4.453 27.547 23.938 1 90.75 336 ILE A C 1
ATOM 2548 O O . ILE A 1 336 ? 5.066 26.766 23.203 1 90.75 336 ILE A O 1
ATOM 2552 N N . LYS A 1 337 ? 3.695 27.203 24.984 1 93.38 337 LYS A N 1
ATOM 2553 C CA . LYS A 1 337 ? 3.467 25.797 25.297 1 93.38 337 LYS A CA 1
ATOM 2554 C C . LYS A 1 337 ? 2.02 25.406 25.016 1 93.38 337 LYS A C 1
ATOM 2556 O O . LYS A 1 337 ? 1.093 26.141 25.344 1 93.38 337 LYS A O 1
ATOM 2561 N N . TRP A 1 338 ? 1.842 24.266 24.391 1 89.44 338 TRP A N 1
ATOM 2562 C CA . TRP A 1 338 ? 0.484 23.797 24.141 1 89.44 338 TRP A CA 1
ATOM 2563 C C . TRP A 1 338 ? 0.392 22.281 24.344 1 89.44 338 TRP A C 1
ATOM 2565 O O . TRP A 1 338 ? 1.377 21.562 24.156 1 89.44 338 TRP A O 1
ATOM 2575 N N . PRO A 1 339 ? -0.784 21.828 24.734 1 91.62 339 PRO A N 1
ATOM 2576 C CA . PRO A 1 339 ? -0.978 20.391 24.875 1 91.62 339 PRO A CA 1
ATOM 2577 C C . PRO A 1 339 ? -1.143 19.672 23.531 1 91.62 339 PRO A C 1
ATOM 2579 O O . PRO A 1 339 ? -1.762 20.219 22.609 1 91.62 339 PRO A O 1
ATOM 2582 N N . LEU A 1 340 ? -0.579 18.547 23.438 1 91.12 340 LEU A N 1
ATOM 2583 C CA . LEU A 1 340 ? -0.798 17.703 22.266 1 91.12 340 LEU A CA 1
ATOM 2584 C C . LEU A 1 340 ? -1.997 16.797 22.469 1 91.12 340 LEU A C 1
ATOM 2586 O O . LEU A 1 340 ? -2.064 16.062 23.453 1 91.12 340 LEU A O 1
ATOM 2590 N N . THR A 1 341 ? -2.932 16.938 21.516 1 86.56 341 THR A N 1
ATOM 2591 C CA . THR A 1 341 ? -4.172 16.188 21.641 1 86.56 341 THR A CA 1
ATOM 2592 C C . THR A 1 341 ? -4.402 15.328 20.391 1 86.56 341 THR A C 1
ATOM 2594 O O . THR A 1 341 ? -3.959 15.672 19.297 1 86.56 341 THR A O 1
ATOM 2597 N N . ASN A 1 342 ? -4.949 14.211 20.625 1 85.12 342 ASN A N 1
ATOM 2598 C CA . ASN A 1 342 ? -5.402 13.305 19.578 1 85.12 342 ASN A CA 1
ATOM 2599 C C . ASN A 1 342 ? -6.91 13.086 19.641 1 85.12 342 ASN A C 1
ATOM 2601 O O . ASN A 1 342 ? -7.438 12.656 20.656 1 85.12 342 ASN A O 1
ATOM 2605 N N . GLY A 1 343 ? -7.504 13.43 18.578 1 85.31 343 GLY A N 1
ATOM 2606 C CA . GLY A 1 343 ? -8.953 13.289 18.578 1 85.31 343 GLY A CA 1
ATOM 2607 C C . GLY A 1 343 ? -9.406 11.852 18.406 1 85.31 343 GLY A C 1
ATOM 2608 O O . GLY A 1 343 ? -8.742 11.055 17.75 1 85.31 343 GLY A O 1
ATOM 2609 N N . ARG A 1 344 ? -10.508 11.594 18.984 1 84.62 344 ARG A N 1
ATOM 2610 C CA . ARG A 1 344 ? -11.133 10.289 18.766 1 84.62 344 ARG A CA 1
ATOM 2611 C C . ARG A 1 344 ? -11.75 10.203 17.375 1 84.62 344 ARG A C 1
ATOM 2613 O O . ARG A 1 344 ? -12.234 11.203 16.844 1 84.62 344 ARG A O 1
ATOM 2620 N N . LYS A 1 345 ? -11.711 9.039 16.922 1 85.25 345 LYS A N 1
ATOM 2621 C CA . LYS A 1 345 ? -12.359 8.797 15.633 1 85.25 345 LYS A CA 1
ATOM 2622 C C . LYS A 1 345 ? -13.875 8.938 15.75 1 85.25 345 LYS A C 1
ATOM 2624 O O . LYS A 1 345 ? -14.492 8.32 16.625 1 85.25 345 LYS A O 1
ATOM 2629 N N . LEU A 1 346 ? -14.406 9.742 14.906 1 88.12 346 LEU A N 1
ATOM 2630 C CA . LEU A 1 346 ? -15.852 9.961 14.914 1 88.12 346 LEU A CA 1
ATOM 2631 C C . LEU A 1 346 ? -16.547 9.008 13.953 1 88.12 346 LEU A C 1
ATOM 2633 O O . LEU A 1 346 ? -16 8.656 12.914 1 88.12 346 LEU A O 1
ATOM 2637 N N . ARG A 1 347 ? -17.734 8.719 14.32 1 87.25 347 ARG A N 1
ATOM 2638 C CA . ARG A 1 347 ? -18.516 7.832 13.469 1 87.25 347 ARG A CA 1
ATOM 2639 C C . ARG A 1 347 ? -19.078 8.586 12.258 1 87.25 347 ARG A C 1
ATOM 2641 O O . ARG A 1 347 ? -19.312 7.988 11.203 1 87.25 347 ARG A O 1
ATOM 2648 N N . SER A 1 348 ? -19.328 9.891 12.516 1 93.56 348 SER A N 1
ATOM 2649 C CA . SER A 1 348 ? -19.844 10.695 11.422 1 93.56 348 SER A CA 1
ATOM 2650 C C . SER A 1 348 ? -19.344 12.133 11.492 1 93.56 348 SER A C 1
ATOM 2652 O O . SER A 1 348 ? -19.125 12.664 12.586 1 93.56 348 SER A O 1
ATOM 2654 N N . TRP A 1 349 ? -19.188 12.688 10.359 1 96.5 349 TRP A N 1
ATOM 2655 C CA . TRP A 1 349 ? -18.766 14.078 10.234 1 96.5 349 TRP A CA 1
ATOM 2656 C C . TRP A 1 349 ? -19.922 14.961 9.773 1 96.5 349 TRP A C 1
ATOM 2658 O O . TRP A 1 349 ? -19.781 16.188 9.688 1 96.5 349 TRP A O 1
ATOM 2668 N N . VAL A 1 350 ? -21 14.312 9.516 1 96.88 350 VAL A N 1
ATOM 2669 C CA . VAL A 1 350 ? -22.094 14.992 8.828 1 96.88 350 VAL A CA 1
ATOM 2670 C C . VAL A 1 350 ? -23.359 14.953 9.688 1 96.88 350 VAL A C 1
ATOM 2672 O O . VAL A 1 350 ? -23.641 13.945 10.344 1 96.88 350 VAL A O 1
ATOM 2675 N N . SER A 1 351 ? -24.094 16.062 9.703 1 95.62 351 SER A N 1
ATOM 2676 C CA . SER A 1 351 ? -25.359 16.094 10.414 1 95.62 351 SER A CA 1
ATOM 2677 C C . SER A 1 351 ? -26.391 15.172 9.766 1 95.62 351 SER A C 1
ATOM 2679 O O . SER A 1 351 ? -26.25 14.82 8.586 1 95.62 351 SER A O 1
ATOM 2681 N N . ARG A 1 352 ? -27.422 14.828 10.438 1 91 352 ARG A N 1
ATOM 2682 C CA . ARG A 1 352 ? -28.453 13.922 9.953 1 91 352 ARG A CA 1
ATOM 2683 C C . ARG A 1 352 ? -29.109 14.469 8.695 1 91 352 ARG A C 1
ATOM 2685 O O . ARG A 1 352 ? -29.422 13.711 7.766 1 91 352 ARG A O 1
ATOM 2692 N N . GLY A 1 353 ? -29.328 15.766 8.672 1 91.25 353 GLY A N 1
ATOM 2693 C CA . GLY A 1 353 ? -30 16.391 7.539 1 91.25 353 GLY A CA 1
ATOM 2694 C C . GLY A 1 353 ? -29.047 16.75 6.414 1 91.25 353 GLY A C 1
ATOM 2695 O O . GLY A 1 353 ? -29.469 17.281 5.383 1 91.25 353 GLY A O 1
ATOM 2696 N N . SER A 1 354 ? -27.734 16.453 6.586 1 92.88 354 SER A N 1
ATOM 2697 C CA . SER A 1 354 ? -26.703 16.672 5.586 1 92.88 354 SER A CA 1
ATOM 2698 C C . SER A 1 354 ? -26.547 18.156 5.262 1 92.88 354 SER A C 1
ATOM 2700 O O . SER A 1 354 ? -26.359 18.531 4.105 1 92.88 354 SER A O 1
ATOM 2702 N N . GLN A 1 355 ? -26.672 19 6.25 1 95.06 355 GLN A N 1
ATOM 2703 C CA . GLN A 1 355 ? -26.562 20.438 6.055 1 95.06 355 GLN A CA 1
ATOM 2704 C C . GLN A 1 355 ? -25.344 21 6.781 1 95.06 355 GLN A C 1
ATOM 2706 O O . GLN A 1 355 ? -24.984 22.156 6.594 1 95.06 355 GLN A O 1
ATOM 2711 N N . LEU A 1 356 ? -24.75 20.156 7.578 1 97.75 356 LEU A N 1
ATOM 2712 C CA . LEU A 1 356 ? -23.562 20.531 8.336 1 97.75 356 LEU A CA 1
ATOM 2713 C C . LEU A 1 356 ? -22.484 19.453 8.242 1 97.75 356 LEU A C 1
ATOM 2715 O O . LEU A 1 356 ? -22.781 18.266 8.445 1 97.75 356 LEU A O 1
ATOM 2719 N N . VAL A 1 357 ? -21.281 19.828 7.887 1 98.44 357 VAL A N 1
ATOM 2720 C CA . VAL A 1 357 ? -20.156 18.906 7.832 1 98.44 357 VAL A CA 1
ATOM 2721 C C . VAL A 1 357 ? -18.953 19.516 8.547 1 98.44 357 VAL A C 1
ATOM 2723 O O . VAL A 1 357 ? -18.734 20.719 8.477 1 98.44 357 VAL A O 1
ATOM 2726 N N . ILE A 1 358 ? -18.234 18.703 9.336 1 97.88 358 ILE A N 1
ATOM 2727 C CA . ILE A 1 358 ? -17.016 19.188 10 1 97.88 358 ILE A CA 1
ATOM 2728 C C . ILE A 1 358 ? -15.789 18.625 9.281 1 97.88 358 ILE A C 1
ATOM 2730 O O . ILE A 1 358 ? -15.859 17.578 8.641 1 97.88 358 ILE A O 1
ATOM 2734 N N . LEU A 1 359 ? -14.664 19.312 9.336 1 97.56 359 LEU A N 1
ATOM 2735 C CA . LEU A 1 359 ? -13.422 18.812 8.758 1 97.56 359 LEU A CA 1
ATOM 2736 C C . LEU A 1 359 ? -12.211 19.391 9.492 1 97.56 359 LEU A C 1
ATOM 2738 O O . LEU A 1 359 ? -12.367 20.219 10.391 1 97.56 359 LEU A O 1
ATOM 2742 N N . GLY A 1 360 ? -11.008 18.938 9.164 1 97.19 360 GLY A N 1
ATOM 2743 C CA . GLY A 1 360 ? -9.797 19.359 9.844 1 97.19 360 GLY A CA 1
ATOM 2744 C C . GLY A 1 360 ? -9.75 18.938 11.297 1 97.19 360 GLY A C 1
ATOM 2745 O O . GLY A 1 360 ? -10.203 17.844 11.648 1 97.19 360 GLY A O 1
ATOM 2746 N N . ASP A 1 361 ? -9.164 19.797 12.109 1 94.62 361 ASP A N 1
ATOM 2747 C CA . ASP A 1 361 ? -8.969 19.469 13.516 1 94.62 361 ASP A CA 1
ATOM 2748 C C . ASP A 1 361 ? -10.312 19.297 14.227 1 94.62 361 ASP A C 1
ATOM 2750 O O . ASP A 1 361 ? -10.391 18.625 15.258 1 94.62 361 ASP A O 1
ATOM 2754 N N . ALA A 1 362 ? -11.352 19.891 13.648 1 95.12 362 ALA A N 1
ATOM 2755 C CA . ALA A 1 362 ? -12.68 19.672 14.211 1 95.12 362 ALA A CA 1
ATOM 2756 C C . ALA A 1 362 ? -13.078 18.203 14.109 1 95.12 362 ALA A C 1
ATOM 2758 O O . ALA A 1 362 ? -13.781 17.672 14.977 1 95.12 362 ALA A O 1
ATOM 2759 N N . ALA A 1 363 ? -12.602 17.531 13.117 1 96 363 ALA A N 1
ATOM 2760 C CA . ALA A 1 363 ? -13 16.156 12.844 1 96 363 ALA A CA 1
ATOM 2761 C C . ALA A 1 363 ? -11.914 15.172 13.273 1 96 363 ALA A C 1
ATOM 2763 O O . ALA A 1 363 ? -12.211 14.062 13.734 1 96 363 ALA A O 1
ATOM 2764 N N . HIS A 1 364 ? -10.688 15.562 13.086 1 95.44 364 HIS A N 1
ATOM 2765 C CA . HIS A 1 364 ? -9.625 14.586 13.25 1 95.44 364 HIS A CA 1
ATOM 2766 C C . HIS A 1 364 ? -8.344 15.234 13.781 1 95.44 364 HIS A C 1
ATOM 2768 O O . HIS A 1 364 ? -7.277 15.094 13.18 1 95.44 364 HIS A O 1
ATOM 2774 N N . ALA A 1 365 ? -8.438 15.914 14.914 1 93.44 365 ALA A N 1
ATOM 2775 C CA . ALA A 1 365 ? -7.234 16.438 15.539 1 93.44 365 ALA A CA 1
ATOM 2776 C C . ALA A 1 365 ? -6.18 15.344 15.711 1 93.44 365 ALA A C 1
ATOM 2778 O O . ALA A 1 365 ? -6.516 14.195 16 1 93.44 365 ALA A O 1
ATOM 2779 N N . MET A 1 366 ? -4.918 15.672 15.453 1 93.5 366 MET A N 1
ATOM 2780 C CA . MET A 1 366 ? -3.854 14.68 15.562 1 93.5 366 MET A CA 1
ATOM 2781 C C . MET A 1 366 ? -2.564 15.312 16.062 1 93.5 366 MET A C 1
ATOM 2783 O O . MET A 1 366 ? -2.381 16.531 15.961 1 93.5 366 MET A O 1
ATOM 2787 N N . VAL A 1 367 ? -1.724 14.531 16.594 1 92.62 367 VAL A N 1
ATOM 2788 C CA . VAL A 1 367 ? -0.405 15 17 1 92.62 367 VAL A CA 1
ATOM 2789 C C . VAL A 1 367 ? 0.45 15.281 15.766 1 92.62 367 VAL A C 1
ATOM 2791 O O . VAL A 1 367 ? 0.25 14.68 14.711 1 92.62 367 VAL A O 1
ATOM 2794 N N . PRO A 1 368 ? 1.395 16.094 15.883 1 94.19 368 PRO A N 1
ATOM 2795 C CA . PRO A 1 368 ? 2.121 16.562 14.703 1 94.19 368 PRO A CA 1
ATOM 2796 C C . PRO A 1 368 ? 3.338 15.703 14.375 1 94.19 368 PRO A C 1
ATOM 2798 O O . PRO A 1 368 ? 4.375 16.219 13.961 1 94.19 368 PRO A O 1
ATOM 2801 N N . TYR A 1 369 ? 3.24 14.453 14.539 1 96.19 369 TYR A N 1
ATOM 2802 C CA . TYR A 1 369 ? 4.422 13.602 14.422 1 96.19 369 TYR A CA 1
ATOM 2803 C C . TYR A 1 369 ? 4.648 13.172 12.977 1 96.19 369 TYR A C 1
ATOM 2805 O O . TYR A 1 369 ? 5.758 12.773 12.609 1 96.19 369 TYR A O 1
ATOM 2813 N N . MET A 1 370 ? 3.654 13.289 12.133 1 97.19 370 MET A N 1
ATOM 2814 C CA . MET A 1 370 ? 3.812 13.062 10.703 1 97.19 370 MET A CA 1
ATOM 2815 C C . MET A 1 370 ? 3.748 14.383 9.93 1 97.19 370 MET A C 1
ATOM 2817 O O . MET A 1 370 ? 3.865 14.398 8.703 1 97.19 370 MET A O 1
ATOM 2821 N N . SER A 1 371 ? 3.52 15.469 10.641 1 96.56 371 SER A N 1
ATOM 2822 C CA . SER A 1 371 ? 3.355 16.781 10.031 1 96.56 371 SER A CA 1
ATOM 2823 C C . SER A 1 371 ? 2.254 16.766 8.977 1 96.56 371 SER A C 1
ATOM 2825 O O . SER A 1 371 ? 2.439 17.281 7.871 1 96.56 371 SER A O 1
ATOM 2827 N N . GLN A 1 372 ? 1.135 16.219 9.344 1 97.75 372 GLN A N 1
ATOM 2828 C CA . GLN A 1 372 ? 0.097 15.984 8.344 1 97.75 372 GLN A CA 1
ATOM 2829 C C . GLN A 1 372 ? -1.215 16.656 8.75 1 97.75 372 GLN A C 1
ATOM 2831 O O . GLN A 1 372 ? -2.191 16.609 8 1 97.75 372 GLN A O 1
ATOM 2836 N N . GLY A 1 373 ? -1.302 17.297 9.938 1 96.38 373 GLY A N 1
ATOM 2837 C CA . GLY A 1 373 ? -2.566 17.875 10.359 1 96.38 373 GLY A CA 1
ATOM 2838 C C . GLY A 1 373 ? -3.15 18.844 9.344 1 96.38 373 GLY A C 1
ATOM 2839 O O . GLY A 1 373 ? -4.277 18.656 8.883 1 96.38 373 GLY A O 1
ATOM 284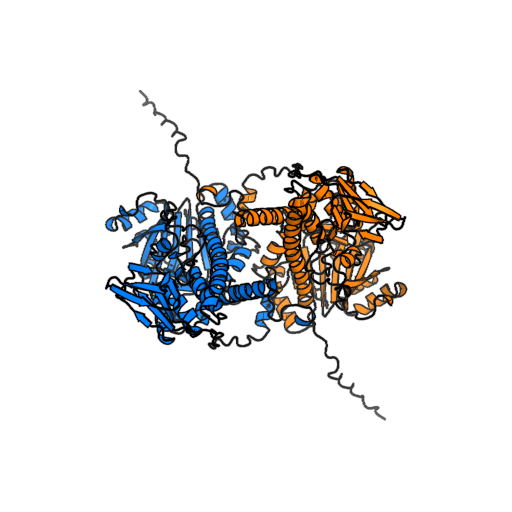0 N N . ALA A 1 374 ? -2.367 19.812 9.016 1 96.75 374 ALA A N 1
ATOM 2841 C CA . ALA A 1 374 ? -2.814 20.797 8.031 1 96.75 374 ALA A CA 1
ATOM 2842 C C . ALA A 1 374 ? -3.008 20.141 6.66 1 96.75 374 ALA A C 1
ATOM 2844 O O . ALA A 1 374 ? -3.947 20.484 5.938 1 96.75 374 ALA A O 1
ATOM 2845 N N . ALA A 1 375 ? -2.121 19.25 6.348 1 98.5 375 ALA A N 1
ATOM 2846 C CA . ALA A 1 375 ? -2.213 18.562 5.062 1 98.5 375 ALA A CA 1
ATOM 2847 C C . ALA A 1 375 ? -3.52 17.781 4.945 1 98.5 375 ALA A C 1
ATOM 2849 O O . ALA A 1 375 ? -4.16 17.781 3.893 1 98.5 375 ALA A O 1
ATOM 2850 N N . MET A 1 376 ? -3.906 17.125 6.008 1 98.56 376 MET A N 1
ATOM 2851 C CA . MET A 1 376 ? -5.156 16.375 6.02 1 98.56 376 MET A CA 1
ATOM 2852 C C . MET A 1 376 ? -6.355 17.312 5.852 1 98.56 376 MET A C 1
ATOM 2854 O O . MET A 1 376 ? -7.34 16.953 5.207 1 98.56 376 MET A O 1
ATOM 2858 N N . ALA A 1 377 ? -6.273 18.469 6.445 1 98.56 377 ALA A N 1
ATOM 2859 C CA . ALA A 1 377 ? -7.352 19.438 6.293 1 98.56 377 ALA A CA 1
ATOM 2860 C C . ALA A 1 377 ? -7.484 19.891 4.84 1 98.56 377 ALA A C 1
ATOM 2862 O O . ALA A 1 377 ? -8.594 20.062 4.336 1 98.56 377 ALA A O 1
ATOM 2863 N N . VAL A 1 378 ? -6.359 20.094 4.195 1 98.75 378 VAL A N 1
ATOM 2864 C CA . VAL A 1 378 ? -6.359 20.438 2.777 1 98.75 378 VAL A CA 1
ATOM 2865 C C . VAL A 1 378 ? -7 19.312 1.974 1 98.75 378 VAL A C 1
ATOM 2867 O O . VAL A 1 378 ? -7.84 19.547 1.105 1 98.75 378 VAL A O 1
ATOM 2870 N N . GLU A 1 379 ? -6.598 18.062 2.279 1 98.88 379 GLU A N 1
ATOM 2871 C CA . GLU A 1 379 ? -7.18 16.906 1.615 1 98.88 379 GLU A CA 1
ATOM 2872 C C . GLU A 1 379 ? -8.695 16.859 1.811 1 98.88 379 GLU A C 1
ATOM 2874 O O . GLU A 1 379 ? -9.43 16.469 0.901 1 98.88 379 GLU A O 1
ATOM 2879 N N . ASP A 1 380 ? -9.156 17.234 3.018 1 98.88 380 ASP A N 1
ATOM 2880 C CA . ASP A 1 380 ? -10.586 17.25 3.289 1 98.88 380 ASP A CA 1
ATOM 2881 C C . ASP A 1 380 ? -11.32 18.172 2.322 1 98.88 380 ASP A C 1
ATOM 2883 O O . ASP A 1 380 ? -12.344 17.797 1.749 1 98.88 380 ASP A O 1
ATOM 2887 N N . GLY A 1 381 ? -10.789 19.359 2.188 1 98.81 381 GLY A N 1
ATOM 2888 C CA . GLY A 1 381 ? -11.406 20.312 1.271 1 98.81 381 GLY A CA 1
ATOM 2889 C C . GLY A 1 381 ? -11.461 19.797 -0.158 1 98.81 381 GLY A C 1
ATOM 2890 O O . GLY A 1 381 ? -12.484 19.938 -0.831 1 98.81 381 GLY A O 1
ATOM 2891 N N . ALA A 1 382 ? -10.367 19.219 -0.583 1 98.75 382 ALA A N 1
ATOM 2892 C CA . ALA A 1 382 ? -10.297 18.656 -1.932 1 98.75 382 ALA A CA 1
ATOM 2893 C C . ALA A 1 382 ? -11.352 17.578 -2.139 1 98.75 382 ALA A C 1
ATOM 2895 O O . ALA A 1 382 ? -12.078 17.594 -3.135 1 98.75 382 ALA A O 1
ATOM 2896 N N . ALA A 1 383 ? -11.406 16.688 -1.21 1 98.75 383 ALA A N 1
ATOM 2897 C CA . ALA A 1 383 ? -12.344 15.57 -1.303 1 98.75 383 ALA A CA 1
ATOM 2898 C C . ALA A 1 383 ? -13.789 16.062 -1.276 1 98.75 383 ALA A C 1
ATOM 2900 O O . ALA A 1 383 ? -14.625 15.57 -2.035 1 98.75 383 ALA A O 1
ATOM 2901 N N . LEU A 1 384 ? -14.094 17.031 -0.417 1 98.81 384 LEU A N 1
ATOM 2902 C CA . LEU A 1 384 ? -15.445 17.562 -0.304 1 98.81 384 LEU A CA 1
ATOM 2903 C C . LEU A 1 384 ? -15.906 18.172 -1.627 1 98.81 384 LEU A C 1
ATOM 2905 O O . LEU A 1 384 ? -17.031 17.922 -2.072 1 98.81 384 LEU A O 1
ATOM 2909 N N . ALA A 1 385 ? -15.039 18.938 -2.219 1 98.62 385 ALA A N 1
ATOM 2910 C CA . ALA A 1 385 ? -15.383 19.578 -3.479 1 98.62 385 ALA A CA 1
ATOM 2911 C C . ALA A 1 385 ? -15.703 18.562 -4.562 1 98.62 385 ALA A C 1
ATOM 2913 O O . ALA A 1 385 ? -16.672 18.703 -5.301 1 98.62 385 ALA A O 1
ATOM 2914 N N . VAL A 1 386 ? -14.914 17.484 -4.633 1 98.19 386 VAL A N 1
ATOM 2915 C CA . VAL A 1 386 ? -15.125 16.438 -5.621 1 98.19 386 VAL A CA 1
ATOM 2916 C C . VAL A 1 386 ? -16.438 15.695 -5.324 1 98.19 386 VAL A C 1
ATOM 2918 O O . VAL A 1 386 ? -17.203 15.383 -6.238 1 98.19 386 VAL A O 1
ATOM 2921 N N . ALA A 1 387 ? -16.656 15.422 -4.086 1 98 387 ALA A N 1
ATOM 2922 C CA . ALA A 1 387 ? -17.844 14.672 -3.674 1 98 387 ALA A CA 1
ATOM 2923 C C . ALA A 1 387 ? -19.109 15.398 -4.102 1 98 387 ALA A C 1
ATOM 2925 O O . ALA A 1 387 ? -20.109 14.758 -4.426 1 98 387 ALA A O 1
ATOM 2926 N N . LEU A 1 388 ? -19.094 16.719 -4.168 1 98.06 388 LEU A N 1
ATOM 2927 C CA . LEU A 1 388 ? -20.297 17.516 -4.422 1 98.06 388 LEU A CA 1
ATOM 2928 C C . LEU A 1 388 ? -20.5 17.719 -5.918 1 98.06 388 LEU A C 1
ATOM 2930 O O . LEU A 1 388 ? -21.562 18.203 -6.34 1 98.06 388 LEU A O 1
ATOM 2934 N N . ASN A 1 389 ? -19.594 17.297 -6.699 1 95.94 389 ASN A N 1
ATOM 2935 C CA . ASN A 1 389 ? -19.578 17.625 -8.125 1 95.94 389 ASN A CA 1
ATOM 2936 C C . ASN A 1 389 ? -20.828 17.094 -8.828 1 95.94 389 ASN A C 1
ATOM 2938 O O . ASN A 1 389 ? -21.375 17.75 -9.711 1 95.94 389 ASN A O 1
ATOM 2942 N N . ASP A 1 390 ? -21.234 15.945 -8.43 1 93.19 390 ASP A N 1
ATOM 2943 C CA . ASP A 1 390 ? -22.25 15.266 -9.227 1 93.19 390 ASP A CA 1
ATOM 2944 C C . ASP A 1 390 ? -23.641 15.461 -8.633 1 93.19 390 ASP A C 1
ATOM 2946 O O . ASP A 1 390 ? -24.625 14.984 -9.188 1 93.19 390 ASP A O 1
ATOM 2950 N N . ALA A 1 391 ? -23.703 16.125 -7.504 1 95.88 391 ALA A N 1
ATOM 2951 C CA . ALA A 1 391 ? -25.016 16.422 -6.93 1 95.88 391 ALA A CA 1
ATOM 2952 C C . ALA A 1 391 ? -25.844 17.297 -7.867 1 95.88 391 ALA A C 1
ATOM 2954 O O . ALA A 1 391 ? -25.391 18.359 -8.289 1 95.88 391 ALA A O 1
ATOM 2955 N N . ALA A 1 392 ? -27 16.781 -8.164 1 96.06 392 ALA A N 1
ATOM 2956 C CA . ALA A 1 392 ? -27.859 17.516 -9.102 1 96.06 392 ALA A CA 1
ATOM 2957 C C . ALA A 1 392 ? -28.938 18.297 -8.359 1 96.06 392 ALA A C 1
ATOM 2959 O O . ALA A 1 392 ? -29.5 19.25 -8.898 1 96.06 392 ALA A O 1
ATOM 2960 N N . ALA A 1 393 ? -29.281 17.859 -7.199 1 96.62 393 ALA A N 1
ATOM 2961 C CA . ALA A 1 393 ? -30.25 18.516 -6.332 1 96.62 393 ALA A CA 1
ATOM 2962 C C . ALA A 1 393 ? -29.812 18.453 -4.871 1 96.62 393 ALA A C 1
ATOM 2964 O O . ALA A 1 393 ? -28.891 17.703 -4.523 1 96.62 393 ALA A O 1
ATOM 2965 N N . LEU A 1 394 ? -30.438 19.219 -4.07 1 95.5 394 LEU A N 1
ATOM 2966 C CA . LEU A 1 394 ? -30.062 19.297 -2.66 1 95.5 394 LEU A CA 1
ATOM 2967 C C . LEU A 1 394 ? -30.266 17.938 -1.985 1 95.5 394 LEU A C 1
ATOM 2969 O O . LEU A 1 394 ? -29.5 17.578 -1.075 1 95.5 394 LEU A O 1
ATOM 2973 N N . GLY A 1 395 ? -31.234 17.172 -2.479 1 95 395 GLY A N 1
ATOM 2974 C CA . GLY A 1 395 ? -31.469 15.836 -1.938 1 95 395 GLY A CA 1
ATOM 2975 C C . GLY A 1 395 ? -30.312 14.883 -2.152 1 95 395 GLY A C 1
ATOM 2976 O O . GLY A 1 395 ? -30.172 13.898 -1.427 1 95 395 GLY A O 1
ATOM 2977 N N . ASP A 1 396 ? -29.422 15.227 -3.072 1 95.81 396 ASP A N 1
ATOM 2978 C CA . ASP A 1 396 ? -28.281 14.375 -3.408 1 95.81 396 ASP A CA 1
ATOM 2979 C C . ASP A 1 396 ? -27.141 14.562 -2.418 1 95.81 396 ASP A C 1
ATOM 2981 O O . ASP A 1 396 ? -26.172 13.797 -2.414 1 95.81 396 ASP A O 1
ATOM 2985 N N . LEU A 1 397 ? -27.312 15.523 -1.519 1 96.69 397 LEU A N 1
ATOM 2986 C CA . LEU A 1 397 ? -26.234 15.836 -0.589 1 96.69 397 LEU A CA 1
ATOM 2987 C C . LEU A 1 397 ? -26.016 14.703 0.407 1 96.69 397 LEU A C 1
ATOM 2989 O O . LEU A 1 397 ? -24.891 14.445 0.842 1 96.69 397 LEU A O 1
ATOM 2993 N N . LEU A 1 398 ? -27.094 14.047 0.704 1 95.69 398 LEU A N 1
ATOM 2994 C CA . LEU A 1 398 ? -27 12.938 1.646 1 95.69 398 LEU A CA 1
ATOM 2995 C C . LEU A 1 398 ? -26 11.891 1.156 1 95.69 398 LEU A C 1
ATOM 2997 O O . LEU A 1 398 ? -25.078 11.508 1.887 1 95.69 398 LEU A O 1
ATOM 3001 N N . LEU A 1 399 ? -26.188 11.523 -0.043 1 95.12 399 LEU A N 1
ATOM 3002 C CA . LEU A 1 399 ? -25.328 10.492 -0.615 1 95.12 399 LEU A CA 1
ATOM 3003 C C . LEU A 1 399 ? -23.922 11.039 -0.844 1 95.12 399 LEU A C 1
ATOM 3005 O O . LEU A 1 399 ? -22.938 10.344 -0.567 1 95.12 399 LEU A O 1
ATOM 3009 N N . ALA A 1 400 ? -23.781 12.195 -1.373 1 96.88 400 ALA A N 1
ATOM 3010 C CA . ALA A 1 400 ? -22.5 12.828 -1.656 1 96.88 400 ALA A CA 1
ATOM 3011 C C . ALA A 1 400 ? -21.656 12.953 -0.388 1 96.88 400 ALA A C 1
ATOM 3013 O O . ALA A 1 400 ? -20.484 12.578 -0.373 1 96.88 400 ALA A O 1
ATOM 3014 N N . LEU A 1 401 ? -22.297 13.383 0.671 1 97.75 401 LEU A N 1
ATOM 3015 C CA . LEU A 1 401 ? -21.578 13.633 1.914 1 97.75 401 LEU A CA 1
ATOM 3016 C C . LEU A 1 401 ? -21.266 12.328 2.641 1 97.75 401 LEU A C 1
ATOM 3018 O O . LEU A 1 401 ? -20.266 12.227 3.346 1 97.75 401 LEU A O 1
ATOM 3022 N N . SER A 1 402 ? -22.125 11.367 2.449 1 96.19 402 SER A N 1
ATOM 3023 C CA . SER A 1 402 ? -21.844 10.047 3.01 1 96.19 402 SER A CA 1
ATOM 3024 C C . SER A 1 402 ? -20.578 9.453 2.406 1 96.19 402 SER A C 1
ATOM 3026 O O . SER A 1 402 ? -19.734 8.891 3.123 1 96.19 402 SER A O 1
ATOM 3028 N N . ARG A 1 403 ? -20.406 9.594 1.174 1 96.12 403 ARG A N 1
ATOM 3029 C CA . ARG A 1 403 ? -19.203 9.086 0.501 1 96.12 403 ARG A CA 1
ATOM 3030 C C . ARG A 1 403 ? -17.969 9.875 0.918 1 96.12 403 ARG A C 1
ATOM 3032 O O . ARG A 1 403 ? -16.891 9.305 1.089 1 96.12 403 ARG A O 1
ATOM 3039 N N . PHE A 1 404 ? -18.172 11.109 1.074 1 97.75 404 PHE A N 1
ATOM 3040 C CA . PHE A 1 404 ? -17.094 11.984 1.531 1 97.75 404 PHE A CA 1
ATOM 3041 C C . PHE A 1 404 ? -16.578 11.539 2.896 1 97.75 404 PHE A C 1
ATOM 3043 O O . PHE A 1 404 ? -15.383 11.328 3.074 1 97.75 404 PHE A O 1
ATOM 3050 N N . GLU A 1 405 ? -17.469 11.398 3.857 1 97.31 405 GLU A N 1
ATOM 3051 C CA . GLU A 1 405 ? -17 11.102 5.211 1 97.31 405 GLU A CA 1
ATOM 3052 C C . GLU A 1 405 ? -16.406 9.703 5.297 1 97.31 405 GLU A C 1
ATOM 3054 O O . GLU A 1 405 ? -15.461 9.477 6.059 1 97.31 405 GLU A O 1
ATOM 3059 N N . GLN A 1 406 ? -16.922 8.805 4.539 1 94.5 406 GLN A N 1
ATOM 3060 C CA . GLN A 1 406 ? -16.344 7.465 4.535 1 94.5 406 GLN A CA 1
ATOM 3061 C C . GLN A 1 406 ? -14.883 7.5 4.094 1 94.5 406 GLN A C 1
ATOM 3063 O O . GLN A 1 406 ? -14.023 6.898 4.742 1 94.5 406 GLN A O 1
ATOM 3068 N N . GLU A 1 407 ? -14.625 8.211 3.047 1 96.5 407 GLU A N 1
ATOM 3069 C CA . GLU A 1 407 ? -13.273 8.328 2.514 1 96.5 407 GLU A CA 1
ATOM 3070 C C . GLU A 1 407 ? -12.352 9.047 3.494 1 96.5 407 GLU A C 1
ATOM 3072 O O . GLU A 1 407 ? -11.25 8.578 3.777 1 96.5 407 GLU A O 1
ATOM 3077 N N . ARG A 1 408 ? -12.82 10.094 4.004 1 98.12 408 ARG A N 1
ATOM 3078 C CA . ARG A 1 408 ? -11.945 10.961 4.785 1 98.12 408 ARG A CA 1
ATOM 3079 C C . ARG A 1 408 ? -11.742 10.406 6.191 1 98.12 408 ARG A C 1
ATOM 3081 O O . ARG A 1 408 ? -10.672 10.555 6.777 1 98.12 408 ARG A O 1
ATOM 3088 N N . ILE A 1 409 ? -12.766 9.766 6.793 1 96.62 409 ILE A N 1
ATOM 3089 C CA . ILE A 1 409 ? -12.617 9.148 8.102 1 96.62 409 ILE A CA 1
ATOM 3090 C C . ILE A 1 409 ? -11.555 8.055 8.039 1 96.62 409 ILE A C 1
ATOM 3092 O O . ILE A 1 409 ? -10.688 7.977 8.914 1 96.62 409 ILE A O 1
ATOM 3096 N N . GLU A 1 410 ? -11.594 7.277 7.012 1 94.81 410 GLU A N 1
ATOM 3097 C CA . GLU A 1 410 ? -10.602 6.219 6.844 1 94.81 410 GLU A CA 1
ATOM 3098 C C . GLU A 1 410 ? -9.203 6.797 6.664 1 94.81 410 GLU A C 1
ATOM 3100 O O . GLU A 1 410 ? -8.266 6.387 7.348 1 94.81 410 GLU A O 1
ATOM 3105 N N . ARG A 1 411 ? -9.07 7.758 5.797 1 97.81 411 ARG A N 1
ATOM 3106 C CA . ARG A 1 411 ? -7.789 8.359 5.438 1 97.81 411 ARG A CA 1
ATOM 3107 C C . ARG A 1 411 ? -7.188 9.117 6.617 1 97.81 411 ARG A C 1
ATOM 3109 O O . ARG A 1 411 ? -6.023 8.906 6.965 1 97.81 411 ARG A O 1
ATOM 3116 N N . SER A 1 412 ? -7.941 9.945 7.223 1 97.62 412 SER A N 1
ATOM 3117 C CA . SER A 1 412 ? -7.434 10.758 8.328 1 97.62 412 SER A CA 1
ATOM 3118 C C . SER A 1 412 ? -7.219 9.922 9.578 1 97.62 412 SER A C 1
ATOM 3120 O O . SER A 1 412 ? -6.289 10.172 10.352 1 97.62 412 SER A O 1
ATOM 3122 N N . GLY A 1 413 ? -8.109 8.953 9.797 1 95.31 413 GLY A N 1
ATOM 3123 C CA . GLY A 1 413 ? -7.895 8.039 10.906 1 95.31 413 GLY A CA 1
ATOM 3124 C C . GLY A 1 413 ? -6.594 7.266 10.805 1 95.31 413 GLY A C 1
ATOM 3125 O O . GLY A 1 413 ? -5.879 7.109 11.797 1 95.31 413 GLY A O 1
ATOM 3126 N N . ALA A 1 414 ? -6.344 6.781 9.648 1 96.56 414 ALA A N 1
ATOM 3127 C CA . ALA A 1 414 ? -5.086 6.086 9.398 1 96.56 414 ALA A CA 1
ATOM 3128 C C . ALA A 1 414 ? -3.893 7.004 9.648 1 96.56 414 ALA A C 1
ATOM 3130 O O . ALA A 1 414 ? -2.873 6.574 10.195 1 96.56 414 ALA A O 1
ATOM 3131 N N . MET A 1 415 ? -4.016 8.242 9.266 1 97.88 415 MET A N 1
ATOM 3132 C CA . MET A 1 415 ? -2.924 9.195 9.461 1 97.88 415 MET A CA 1
ATOM 3133 C C . MET A 1 415 ? -2.74 9.523 10.938 1 97.88 415 MET A C 1
ATOM 3135 O O . MET A 1 415 ? -1.615 9.727 11.398 1 97.88 415 MET A O 1
ATOM 3139 N N . GLN A 1 416 ? -3.863 9.594 11.664 1 95.25 416 GLN A N 1
ATOM 3140 C CA . GLN A 1 416 ? -3.758 9.734 13.117 1 95.25 416 GLN A CA 1
ATOM 3141 C C . GLN A 1 416 ? -2.951 8.594 13.727 1 95.25 416 GLN A C 1
ATOM 3143 O O . GLN A 1 416 ? -2.08 8.82 14.562 1 95.25 416 GLN A O 1
ATOM 3148 N N . GLU A 1 417 ? -3.248 7.434 13.266 1 94.62 417 GLU A N 1
ATOM 3149 C CA . GLU A 1 417 ? -2.527 6.254 13.734 1 94.62 417 GLU A CA 1
ATOM 3150 C C . GLU A 1 417 ? -1.048 6.328 13.375 1 94.62 417 GLU A C 1
ATOM 3152 O O . GLU A 1 417 ? -0.184 6.047 14.203 1 94.62 417 GLU A O 1
ATOM 3157 N N . ALA A 1 418 ? -0.795 6.734 12.164 1 97.25 418 ALA A N 1
ATOM 3158 C CA . ALA A 1 418 ? 0.587 6.852 11.711 1 97.25 418 ALA A CA 1
ATOM 3159 C C . ALA A 1 418 ? 1.37 7.836 12.57 1 97.25 418 ALA A C 1
ATOM 3161 O O . ALA A 1 418 ? 2.545 7.613 12.867 1 97.25 418 ALA A O 1
ATOM 3162 N N . SER A 1 419 ? 0.734 8.914 12.906 1 96.38 419 SER A N 1
ATOM 3163 C CA . SER A 1 419 ? 1.369 9.898 13.781 1 96.38 419 SER A CA 1
ATOM 3164 C C . SER A 1 419 ? 1.703 9.297 15.141 1 96.38 419 SER A C 1
ATOM 3166 O O . SER A 1 419 ? 2.803 9.5 15.664 1 96.38 419 SER A O 1
ATOM 3168 N N . MET A 1 420 ? 0.833 8.523 15.641 1 93.44 420 MET A N 1
ATOM 3169 C CA . MET A 1 420 ? 1.058 7.898 16.938 1 93.44 420 MET A CA 1
ATOM 3170 C C . MET A 1 420 ? 2.141 6.828 16.844 1 93.44 420 MET A C 1
ATOM 3172 O O . MET A 1 420 ? 2.904 6.629 17.797 1 93.44 420 MET A O 1
ATOM 3176 N N . VAL A 1 421 ? 2.178 6.145 15.758 1 95.38 421 VAL A N 1
ATOM 3177 C CA . VAL A 1 421 ? 3.236 5.168 15.531 1 95.38 421 VAL A CA 1
ATOM 3178 C C . VAL A 1 421 ? 4.598 5.855 15.594 1 95.38 421 VAL A C 1
ATOM 3180 O O . VAL A 1 421 ? 5.551 5.312 16.172 1 95.38 421 VAL A O 1
ATOM 3183 N N . ASN A 1 422 ? 4.738 7.055 15.055 1 96.44 422 ASN A N 1
ATOM 3184 C CA . ASN A 1 422 ? 5.977 7.809 15.195 1 96.44 422 ASN A CA 1
ATOM 3185 C C . ASN A 1 422 ? 6.281 8.125 16.656 1 96.44 422 ASN A C 1
ATOM 3187 O O . ASN A 1 422 ? 7.441 8.109 17.062 1 96.44 422 ASN A O 1
ATOM 3191 N N . GLY A 1 423 ? 5.223 8.414 17.359 1 93.62 423 GLY A N 1
ATOM 3192 C CA . GLY A 1 423 ? 5.43 8.609 18.781 1 93.62 423 GLY A CA 1
ATOM 3193 C C . GLY A 1 423 ? 6.082 7.422 19.453 1 93.62 423 GLY A C 1
ATOM 3194 O O . GLY A 1 423 ? 7.008 7.582 20.25 1 93.62 423 GLY A O 1
ATOM 3195 N N . LEU A 1 424 ? 5.641 6.273 19.109 1 93.38 424 LEU A N 1
ATOM 3196 C CA . LEU A 1 424 ? 6.211 5.039 19.641 1 93.38 424 LEU A CA 1
ATOM 3197 C C . LEU A 1 424 ? 7.656 4.867 19.188 1 93.38 424 LEU A C 1
ATOM 3199 O O . LEU A 1 424 ? 8.555 4.668 20 1 93.38 424 LEU A O 1
ATOM 3203 N N . ILE A 1 425 ? 7.871 5.074 17.906 1 96.44 425 ILE A N 1
ATOM 3204 C CA . ILE A 1 425 ? 9.164 4.781 17.297 1 96.44 425 ILE A CA 1
ATOM 3205 C C . ILE A 1 425 ? 10.211 5.777 17.781 1 96.44 425 ILE A C 1
ATOM 3207 O O . ILE A 1 425 ? 11.352 5.406 18.047 1 96.44 425 ILE A O 1
ATOM 3211 N N . TRP A 1 426 ? 9.844 7.031 17.953 1 97.25 426 TRP A N 1
ATOM 3212 C CA . TRP A 1 426 ? 10.797 8.094 18.266 1 97.25 426 TRP A CA 1
ATOM 3213 C C . TRP A 1 426 ? 11.188 8.055 19.75 1 97.25 426 TRP A C 1
ATOM 3215 O O . TRP A 1 426 ? 12.297 8.469 20.109 1 97.25 426 TRP A O 1
ATOM 3225 N N . HIS A 1 427 ? 10.344 7.508 20.625 1 96.12 427 HIS A N 1
ATOM 3226 C CA . HIS A 1 427 ? 10.445 7.871 22.031 1 96.12 427 HIS A CA 1
ATOM 3227 C C . HIS A 1 427 ? 10.953 6.703 22.875 1 96.12 427 HIS A C 1
ATOM 3229 O O . HIS A 1 427 ? 10.766 6.68 24.094 1 96.12 427 HIS A O 1
ATOM 3235 N N . PHE A 1 428 ? 11.609 5.77 22.234 1 95.06 428 PHE A N 1
ATOM 3236 C CA . PHE A 1 428 ? 12.211 4.68 23 1 95.06 428 PHE A CA 1
ATOM 3237 C C . PHE A 1 428 ? 13.289 5.199 23.938 1 95.06 428 PHE A C 1
ATOM 3239 O O . PHE A 1 428 ? 14.07 6.082 23.562 1 95.06 428 PHE A O 1
ATOM 3246 N N . ALA A 1 429 ? 13.273 4.645 25.094 1 95.69 429 ALA A N 1
ATOM 3247 C CA . ALA A 1 429 ? 14.445 4.801 25.953 1 95.69 429 ALA A CA 1
ATOM 3248 C C . ALA A 1 429 ? 15.648 4.039 25.391 1 95.69 429 ALA A C 1
ATOM 3250 O O . ALA A 1 429 ? 15.484 3.139 24.562 1 95.69 429 ALA A O 1
ATOM 3251 N N . ASP A 1 430 ? 16.797 4.469 25.844 1 96.62 430 ASP A N 1
ATOM 3252 C CA . ASP A 1 430 ? 17.984 3.705 25.438 1 96.62 430 ASP A CA 1
ATOM 3253 C C . ASP A 1 430 ? 17.859 2.244 25.859 1 96.62 430 ASP A C 1
ATOM 3255 O O . ASP A 1 430 ? 17.484 1.952 27 1 96.62 430 ASP A O 1
ATOM 3259 N N . GLY A 1 431 ? 17.984 1.43 25 1 95.75 431 GLY A N 1
ATOM 3260 C CA . GLY A 1 431 ? 17.828 0.001 25.219 1 95.75 431 GLY A CA 1
ATOM 3261 C C . GLY A 1 431 ? 17.703 -0.791 23.922 1 95.75 431 GLY A C 1
ATOM 3262 O O . GLY A 1 431 ? 18.062 -0.3 22.859 1 95.75 431 GLY A O 1
ATOM 3263 N N . PRO A 1 432 ? 17.281 -1.987 24.016 1 93.88 432 PRO A N 1
ATOM 3264 C CA . PRO A 1 432 ? 17.234 -2.873 22.844 1 93.88 432 PRO A CA 1
ATOM 3265 C C . PRO A 1 432 ? 16.312 -2.354 21.75 1 93.88 432 PRO A C 1
ATOM 3267 O O . PRO A 1 432 ? 16.625 -2.455 20.562 1 93.88 432 PRO A O 1
ATOM 3270 N N . GLU A 1 433 ? 15.164 -1.822 22.125 1 94.06 433 GLU A N 1
ATOM 3271 C CA . GLU A 1 433 ? 14.227 -1.301 21.125 1 94.06 433 GLU A CA 1
ATOM 3272 C C . GLU A 1 433 ? 14.844 -0.14 20.344 1 94.06 433 GLU A C 1
ATOM 3274 O O . GLU A 1 433 ? 14.742 -0.089 19.125 1 94.06 433 GLU A O 1
ATOM 3279 N N . GLN A 1 434 ? 15.453 0.77 21.109 1 96.38 434 GLN A N 1
ATOM 3280 C CA . GLN A 1 434 ? 16.125 1.908 20.484 1 96.38 434 GLN A CA 1
ATOM 3281 C C . GLN A 1 434 ? 17.25 1.45 19.578 1 96.38 434 GLN A C 1
ATOM 3283 O O . GLN A 1 434 ? 17.406 1.955 18.453 1 96.38 434 GLN A O 1
ATOM 3288 N N . GLN A 1 435 ? 18.031 0.515 19.969 1 96.56 435 GLN A N 1
ATOM 3289 C CA . GLN A 1 435 ? 19.156 0.029 19.188 1 96.56 435 GLN A CA 1
ATOM 3290 C C . GLN A 1 435 ? 18.688 -0.641 17.891 1 96.56 435 GLN A C 1
ATOM 3292 O O . GLN A 1 435 ? 19.281 -0.434 16.828 1 96.56 435 GLN A O 1
ATOM 3297 N N . THR A 1 436 ? 17.656 -1.414 18 1 95.62 436 THR A N 1
ATOM 3298 C CA . THR A 1 436 ? 17.125 -2.092 16.828 1 95.62 436 THR A CA 1
ATOM 3299 C C . THR A 1 436 ? 16.5 -1.09 15.859 1 95.62 436 THR A C 1
ATOM 3301 O O . THR A 1 436 ? 16.625 -1.24 14.641 1 95.62 436 THR A O 1
ATOM 3304 N N . ARG A 1 437 ? 15.828 -0.111 16.438 1 96.62 437 ARG A N 1
ATOM 3305 C CA . ARG A 1 437 ? 15.289 0.972 15.617 1 96.62 437 ARG A CA 1
ATOM 3306 C C . ARG A 1 437 ? 16.391 1.653 14.82 1 96.62 437 ARG A C 1
ATOM 3308 O O . ARG A 1 437 ? 16.266 1.836 13.602 1 96.62 437 ARG A O 1
ATOM 3315 N N . ASP A 1 438 ? 17.484 1.969 15.477 1 97.94 438 ASP A N 1
ATOM 3316 C CA . ASP A 1 438 ? 18.594 2.67 14.844 1 97.94 438 ASP A CA 1
ATOM 3317 C C . ASP A 1 438 ? 19.219 1.819 13.742 1 97.94 438 ASP A C 1
ATOM 3319 O O . ASP A 1 438 ? 19.547 2.33 12.672 1 97.94 438 ASP A O 1
ATOM 3323 N N . ARG A 1 439 ? 19.312 0.56 13.992 1 96.31 439 ARG A N 1
ATOM 3324 C CA . ARG A 1 439 ? 19.859 -0.354 12.984 1 96.31 439 ARG A CA 1
ATOM 3325 C C . ARG A 1 439 ? 18.938 -0.425 11.766 1 96.31 439 ARG A C 1
ATOM 3327 O O . ARG A 1 439 ? 19.422 -0.496 10.633 1 96.31 439 ARG A O 1
ATOM 3334 N N . ALA A 1 440 ? 17.688 -0.368 12.008 1 96.31 440 ALA A N 1
ATOM 3335 C CA . ALA A 1 440 ? 16.703 -0.488 10.938 1 96.31 440 ALA A CA 1
ATOM 3336 C C . ALA A 1 440 ? 16.672 0.763 10.062 1 96.31 440 ALA A C 1
ATOM 3338 O O . ALA A 1 440 ? 16.109 0.754 8.969 1 96.31 440 ALA A O 1
ATOM 3339 N N . MET A 1 441 ? 17.328 1.809 10.508 1 97.88 441 MET A N 1
ATOM 3340 C CA . MET A 1 441 ? 17.375 3.055 9.742 1 97.88 441 MET A CA 1
ATOM 3341 C C . MET A 1 441 ? 18.75 3.256 9.109 1 97.88 441 MET A C 1
ATOM 3343 O O . MET A 1 441 ? 18.953 4.203 8.344 1 97.88 441 MET A O 1
ATOM 3347 N N . ARG A 1 442 ? 19.688 2.391 9.32 1 97.38 442 ARG A N 1
ATOM 3348 C CA . ARG A 1 442 ? 21.094 2.617 9.008 1 97.38 442 ARG A CA 1
ATOM 3349 C C . ARG A 1 442 ? 21.328 2.672 7.504 1 97.38 442 ARG A C 1
ATOM 3351 O O . ARG A 1 442 ? 22.156 3.443 7.023 1 97.38 442 ARG A O 1
ATOM 3358 N N . ALA A 1 443 ? 20.609 1.888 6.75 1 94.69 443 ALA A N 1
ATOM 3359 C CA . ALA A 1 443 ? 20.812 1.81 5.305 1 94.69 443 ALA A CA 1
ATOM 3360 C C . ALA A 1 443 ? 20.594 3.168 4.645 1 94.69 443 ALA A C 1
ATOM 3362 O O . ALA A 1 443 ? 21.344 3.559 3.746 1 94.69 443 ALA A O 1
ATOM 3363 N N . GLU A 1 444 ? 19.625 3.889 5.121 1 95.62 444 GLU A N 1
ATOM 3364 C CA . GLU A 1 444 ? 19.297 5.176 4.516 1 95.62 444 GLU A CA 1
ATOM 3365 C C . GLU A 1 444 ? 20.344 6.23 4.855 1 95.62 444 GLU A C 1
ATOM 3367 O O . GLU A 1 444 ? 20.531 7.199 4.109 1 95.62 444 GLU A O 1
ATOM 3372 N N . VAL A 1 445 ? 21.016 6.027 5.945 1 97.06 445 VAL A N 1
ATOM 3373 C CA . VAL A 1 445 ? 22.109 6.926 6.332 1 97.06 445 VAL A CA 1
ATOM 3374 C C . VAL A 1 445 ? 23.344 6.641 5.488 1 97.06 445 VAL A C 1
ATOM 3376 O O . VAL A 1 445 ? 24.031 7.57 5.043 1 97.06 445 VAL A O 1
ATOM 3379 N N . GLU A 1 446 ? 23.578 5.406 5.164 1 96.06 446 GLU A N 1
ATOM 3380 C CA . GLU A 1 446 ? 24.797 4.969 4.5 1 96.06 446 GLU A CA 1
ATOM 3381 C C . GLU A 1 446 ? 24.641 4.977 2.984 1 96.06 446 GLU A C 1
ATOM 3383 O O . GLU A 1 446 ? 25.578 4.656 2.254 1 96.06 446 GLU A O 1
ATOM 3388 N N . GLY A 1 447 ? 23.5 5.238 2.553 1 92.56 447 GLY A N 1
ATOM 3389 C CA . GLY A 1 447 ? 23.266 5.266 1.116 1 92.56 447 GLY A CA 1
ATOM 3390 C C . GLY A 1 447 ? 23.156 3.883 0.505 1 92.56 447 GLY A C 1
ATOM 3391 O O . GLY A 1 447 ? 23.469 3.684 -0.667 1 92.56 447 GLY A O 1
ATOM 3392 N N . ARG A 1 448 ? 22.766 2.906 1.281 1 92.31 448 ARG A N 1
ATOM 3393 C CA . ARG A 1 448 ? 22.547 1.546 0.801 1 92.31 448 ARG A CA 1
ATOM 3394 C C . ARG A 1 448 ? 21.078 1.33 0.426 1 92.31 448 ARG A C 1
ATOM 3396 O O . ARG A 1 448 ? 20.188 2.008 0.949 1 92.31 448 ARG A O 1
ATOM 3403 N N . PRO A 1 449 ? 20.891 0.362 -0.44 1 90.25 449 PRO A N 1
ATOM 3404 C CA . PRO A 1 449 ? 19.5 0.054 -0.783 1 90.25 449 PRO A CA 1
ATOM 3405 C C . PRO A 1 449 ? 18.719 -0.508 0.398 1 90.25 449 PRO A C 1
ATOM 3407 O O . PRO A 1 449 ? 19.281 -1.211 1.242 1 90.25 449 PRO A O 1
ATOM 3410 N N . PHE A 1 450 ? 17.453 -0.078 0.473 1 91.69 450 PHE A N 1
ATOM 3411 C CA . PHE A 1 450 ? 16.562 -0.626 1.482 1 91.69 450 PHE A CA 1
ATOM 3412 C C . PHE A 1 450 ? 15.125 -0.654 0.972 1 91.69 450 PHE A C 1
ATOM 3414 O O . PHE A 1 450 ? 14.727 0.202 0.178 1 91.69 450 PHE A O 1
ATOM 3421 N N . ALA A 1 451 ? 14.391 -1.651 1.433 1 91.5 451 ALA A N 1
ATOM 3422 C CA . ALA A 1 451 ? 12.992 -1.787 1.044 1 91.5 451 ALA A CA 1
ATOM 3423 C C . ALA A 1 451 ? 12.062 -1.468 2.213 1 91.5 451 ALA A C 1
ATOM 3425 O O . ALA A 1 451 ? 10.844 -1.386 2.043 1 91.5 451 ALA A O 1
ATOM 3426 N N . ARG A 1 452 ? 12.633 -1.318 3.367 1 93.94 452 ARG A N 1
ATOM 3427 C CA . ARG A 1 452 ? 11.883 -0.946 4.562 1 93.94 452 ARG A CA 1
ATOM 3428 C C . ARG A 1 452 ? 12.75 -0.128 5.516 1 93.94 452 ARG A C 1
ATOM 3430 O O . ARG A 1 452 ? 13.977 -0.191 5.457 1 93.94 452 ARG A O 1
ATOM 3437 N N . SER A 1 453 ? 12.109 0.645 6.359 1 97.25 453 SER A N 1
ATOM 3438 C CA . SER A 1 453 ? 12.797 1.44 7.367 1 97.25 453 SER A CA 1
ATOM 3439 C C . SER A 1 453 ? 11.891 1.72 8.562 1 97.25 453 SER A C 1
ATOM 3441 O O . SER A 1 453 ? 10.68 1.897 8.406 1 97.25 453 SER A O 1
ATOM 3443 N N . ALA A 1 454 ? 12.484 1.755 9.734 1 97.44 454 ALA A N 1
ATOM 3444 C CA . ALA A 1 454 ? 11.75 2.197 10.914 1 97.44 454 ALA A CA 1
ATOM 3445 C C . ALA A 1 454 ? 11.344 3.666 10.789 1 97.44 454 ALA A C 1
ATOM 3447 O O . ALA A 1 454 ? 10.445 4.133 11.492 1 97.44 454 ALA A O 1
ATOM 3448 N N . ASN A 1 455 ? 12.047 4.387 9.977 1 98.38 455 ASN A N 1
ATOM 3449 C CA . ASN A 1 455 ? 11.758 5.781 9.656 1 98.38 455 ASN A CA 1
ATOM 3450 C C . ASN A 1 455 ? 10.586 5.898 8.68 1 98.38 455 ASN A C 1
ATOM 3452 O O . ASN A 1 455 ? 10.75 5.715 7.477 1 98.38 455 ASN A O 1
ATOM 3456 N N . GLN A 1 456 ? 9.422 6.312 9.195 1 98.06 456 GLN A N 1
ATOM 3457 C CA . GLN A 1 456 ? 8.219 6.383 8.367 1 98.06 456 GLN A CA 1
ATOM 3458 C C . GLN A 1 456 ? 8.422 7.348 7.199 1 98.06 456 GLN A C 1
ATOM 3460 O O . GLN A 1 456 ? 7.836 7.164 6.129 1 98.06 456 GLN A O 1
ATOM 3465 N N . TRP A 1 457 ? 9.25 8.32 7.367 1 98.06 457 TRP A N 1
ATOM 3466 C CA . TRP A 1 457 ? 9.469 9.297 6.309 1 98.06 457 TRP A CA 1
ATOM 3467 C C . TRP A 1 457 ? 10.336 8.719 5.199 1 98.06 457 TRP A C 1
ATOM 3469 O O . TRP A 1 457 ? 10.391 9.266 4.094 1 98.06 457 TRP A O 1
ATOM 3479 N N . SER A 1 458 ? 11.016 7.621 5.516 1 97.12 458 SER A N 1
ATOM 3480 C CA . SER A 1 458 ? 11.906 7.016 4.531 1 97.12 458 SER A CA 1
ATOM 3481 C C . SER A 1 458 ? 11.336 5.699 4.008 1 97.12 458 SER A C 1
ATOM 3483 O O . SER A 1 458 ? 11.703 5.254 2.916 1 97.12 458 SER A O 1
ATOM 3485 N N . ASP A 1 459 ? 10.508 5.023 4.824 1 97.5 459 ASP A N 1
ATOM 3486 C CA . ASP A 1 459 ? 9.945 3.746 4.406 1 97.5 459 ASP A CA 1
ATOM 3487 C C . ASP A 1 459 ? 9.172 3.891 3.096 1 97.5 459 ASP A C 1
ATOM 3489 O O . ASP A 1 459 ? 8.195 4.633 3.025 1 97.5 459 ASP A O 1
ATOM 3493 N N . PRO A 1 460 ? 9.609 3.121 2.076 1 96.19 460 PRO A N 1
ATOM 3494 C CA . PRO A 1 460 ? 9.031 3.348 0.749 1 96.19 460 PRO A CA 1
ATOM 3495 C C . PRO A 1 460 ? 7.52 3.127 0.717 1 96.19 460 PRO A C 1
ATOM 3497 O O . PRO A 1 460 ? 6.797 3.867 0.043 1 96.19 460 PRO A O 1
ATOM 3500 N N . VAL A 1 461 ? 7.031 2.164 1.399 1 97 461 VAL A N 1
ATOM 3501 C CA . VAL A 1 461 ? 5.602 1.865 1.412 1 97 461 VAL A CA 1
ATOM 3502 C C . VAL A 1 461 ? 4.844 3.002 2.09 1 97 461 VAL A C 1
ATOM 3504 O O . VAL A 1 461 ? 3.824 3.471 1.574 1 97 461 VAL A O 1
ATOM 3507 N N . THR A 1 462 ? 5.383 3.486 3.223 1 98 462 THR A N 1
ATOM 3508 C CA . THR A 1 462 ? 4.746 4.594 3.924 1 98 462 THR A CA 1
ATOM 3509 C C . THR A 1 462 ? 4.762 5.859 3.068 1 98 462 THR A C 1
ATOM 3511 O O . THR A 1 462 ? 3.771 6.59 3.012 1 98 462 THR A O 1
ATOM 3514 N N . GLN A 1 463 ? 5.922 6.102 2.439 1 97.44 463 GLN A N 1
ATOM 3515 C CA . GLN A 1 463 ? 6.043 7.273 1.58 1 97.44 463 GLN A CA 1
ATOM 3516 C C . GLN A 1 463 ? 4.977 7.266 0.487 1 97.44 463 GLN A C 1
ATOM 3518 O O . GLN A 1 463 ? 4.305 8.273 0.261 1 97.44 463 GLN A O 1
ATOM 3523 N N . TRP A 1 464 ? 4.93 6.09 -0.145 1 96.38 464 TRP A N 1
ATOM 3524 C CA . TRP A 1 464 ? 3.955 5.953 -1.221 1 96.38 464 TRP A CA 1
ATOM 3525 C C . TRP A 1 464 ? 2.543 6.223 -0.713 1 96.38 464 TRP A C 1
ATOM 3527 O O . TRP A 1 464 ? 1.788 6.977 -1.331 1 96.38 464 TRP A O 1
ATOM 3537 N N . TRP A 1 465 ? 2.172 5.742 0.415 1 97.62 465 TRP A N 1
ATOM 3538 C CA . TRP A 1 465 ? 0.833 5.852 0.985 1 97.62 465 TRP A CA 1
ATOM 3539 C C . TRP A 1 465 ? 0.54 7.285 1.414 1 97.62 465 TRP A C 1
ATOM 3541 O O . TRP A 1 465 ? -0.55 7.805 1.163 1 97.62 465 TRP A O 1
ATOM 3551 N N . ALA A 1 466 ? 1.488 7.879 2.064 1 98.19 466 ALA A N 1
ATOM 3552 C CA . ALA A 1 466 ? 1.286 9.195 2.662 1 98.19 466 ALA A CA 1
ATOM 3553 C C . ALA A 1 466 ? 1.386 10.297 1.611 1 98.19 466 ALA A C 1
ATOM 3555 O O . ALA A 1 466 ? 0.465 11.102 1.459 1 98.19 466 ALA A O 1
ATOM 3556 N N . TYR A 1 467 ? 2.463 10.281 0.833 1 98 467 TYR A N 1
ATOM 3557 C CA . TYR A 1 467 ? 2.799 11.422 -0.012 1 98 467 TYR A CA 1
ATOM 3558 C C . TYR A 1 467 ? 2.291 11.219 -1.434 1 98 467 TYR A C 1
ATOM 3560 O O . TYR A 1 467 ? 2.141 12.18 -2.191 1 98 467 TYR A O 1
ATOM 3568 N N . GLY A 1 468 ? 2.041 9.961 -1.768 1 95.56 468 GLY A N 1
ATOM 3569 C CA . GLY A 1 468 ? 1.531 9.672 -3.1 1 95.56 468 GLY A CA 1
ATOM 3570 C C . GLY A 1 468 ? 0.028 9.852 -3.213 1 95.56 468 GLY A C 1
ATOM 3571 O O . GLY A 1 468 ? -0.528 9.789 -4.309 1 95.56 468 GLY A O 1
ATOM 3572 N N . TYR A 1 469 ? -0.636 10.188 -2.158 1 96.5 469 TYR A N 1
ATOM 3573 C CA . TYR A 1 469 ? -2.09 10.297 -2.107 1 96.5 469 TYR A CA 1
ATOM 3574 C C . TYR A 1 469 ? -2.562 11.586 -2.773 1 96.5 469 TYR A C 1
ATOM 3576 O O . TYR A 1 469 ? -2.029 12.664 -2.504 1 96.5 469 TYR A O 1
ATOM 3584 N N . ASP A 1 470 ? -3.482 11.477 -3.678 1 96.06 470 ASP A N 1
ATOM 3585 C CA . ASP A 1 470 ? -4.207 12.602 -4.27 1 96.06 470 ASP A CA 1
ATOM 3586 C C . ASP A 1 470 ? -5.688 12.555 -3.896 1 96.06 470 ASP A C 1
ATOM 3588 O O . ASP A 1 470 ? -6.438 11.727 -4.41 1 96.06 470 ASP A O 1
ATOM 3592 N N . ALA A 1 471 ? -6.062 13.469 -3.043 1 98.12 471 ALA A N 1
ATOM 3593 C CA . ALA A 1 471 ? -7.395 13.422 -2.445 1 98.12 471 ALA A CA 1
ATOM 3594 C C . ALA A 1 471 ? -8.477 13.578 -3.508 1 98.12 471 ALA A C 1
ATOM 3596 O O . ALA A 1 471 ? -9.562 13.008 -3.389 1 98.12 471 ALA A O 1
ATOM 3597 N N . GLU A 1 472 ? -8.25 14.375 -4.535 1 96.88 472 GLU A N 1
ATOM 3598 C CA . GLU A 1 472 ? -9.242 14.531 -5.598 1 96.88 472 GLU A CA 1
ATOM 3599 C C . GLU A 1 472 ? -9.414 13.234 -6.387 1 96.88 472 GLU A C 1
ATOM 3601 O O . GLU A 1 472 ? -10.539 12.805 -6.648 1 96.88 472 GLU A O 1
ATOM 3606 N N . GLU A 1 473 ? -8.305 12.609 -6.699 1 92.94 473 GLU A N 1
ATOM 3607 C CA . GLU A 1 473 ? -8.359 11.352 -7.445 1 92.94 473 GLU A CA 1
ATOM 3608 C C . GLU A 1 473 ? -8.984 10.242 -6.613 1 92.94 473 GLU A C 1
ATOM 3610 O O . GLU A 1 473 ? -9.781 9.445 -7.125 1 92.94 473 GLU A O 1
ATOM 3615 N N . ALA A 1 474 ? -8.57 10.18 -5.387 1 94.62 474 ALA A N 1
ATOM 3616 C CA . ALA A 1 474 ? -9.102 9.148 -4.496 1 94.62 474 ALA A CA 1
ATOM 3617 C C . ALA A 1 474 ? -10.617 9.273 -4.355 1 94.62 474 ALA A C 1
ATOM 3619 O O . ALA A 1 474 ? -11.336 8.273 -4.379 1 94.62 474 ALA A O 1
ATOM 3620 N N . MET A 1 475 ? -11.086 10.492 -4.172 1 96.25 475 MET A N 1
ATOM 3621 C CA . MET A 1 475 ? -12.523 10.719 -4.027 1 96.25 475 MET A CA 1
ATOM 3622 C C . MET A 1 475 ? -13.258 10.367 -5.312 1 96.25 475 MET A C 1
ATOM 3624 O O . MET A 1 475 ? -14.359 9.805 -5.266 1 96.25 475 MET A O 1
ATOM 3628 N N . GLN A 1 476 ? -12.672 10.68 -6.457 1 93.31 476 GLN A N 1
ATOM 3629 C CA . GLN A 1 476 ? -13.266 10.32 -7.738 1 93.31 476 GLN A CA 1
ATOM 3630 C C . GLN A 1 476 ? -13.398 8.805 -7.871 1 93.31 476 GLN A C 1
ATOM 3632 O O . GLN A 1 476 ? -14.43 8.305 -8.344 1 93.31 476 GLN A O 1
ATOM 3637 N N . ARG A 1 477 ? -12.406 8.109 -7.465 1 88.81 477 ARG A N 1
ATOM 3638 C CA . ARG A 1 477 ? -12.43 6.648 -7.523 1 88.81 477 ARG A CA 1
ATOM 3639 C C . ARG A 1 477 ? -13.523 6.082 -6.625 1 88.81 477 ARG A C 1
ATOM 3641 O O . ARG A 1 477 ? -14.211 5.129 -7.004 1 88.81 477 ARG A O 1
ATOM 3648 N N . ARG A 1 478 ? -13.602 6.625 -5.453 1 90.62 478 ARG A N 1
ATOM 3649 C CA . ARG A 1 478 ? -14.641 6.191 -4.523 1 90.62 478 ARG A CA 1
ATOM 3650 C C . ARG A 1 478 ? -16.031 6.371 -5.125 1 90.62 478 ARG A C 1
ATOM 3652 O O . ARG A 1 478 ? -16.891 5.516 -4.965 1 90.62 478 ARG A O 1
ATOM 3659 N N . LEU A 1 479 ? -16.219 7.441 -5.781 1 90.44 479 LEU A N 1
ATOM 3660 C CA . LEU A 1 479 ? -17.516 7.738 -6.387 1 90.44 479 LEU A CA 1
ATOM 3661 C C . LEU A 1 479 ? -17.797 6.789 -7.547 1 90.44 479 LEU A C 1
ATOM 3663 O O . LEU A 1 479 ? -18.938 6.359 -7.734 1 90.44 479 LEU A O 1
ATOM 3667 N N . LYS A 1 480 ? -16.75 6.363 -8.312 1 80.94 480 LYS A N 1
ATOM 3668 C CA . LYS A 1 480 ? -16.906 5.449 -9.438 1 80.94 480 LYS A CA 1
ATOM 3669 C C . LYS A 1 480 ? -17.172 4.027 -8.953 1 80.94 480 LYS A C 1
ATOM 3671 O O . LYS A 1 480 ? -17.984 3.309 -9.539 1 80.94 480 LYS A O 1
ATOM 3676 N N . GLY A 1 481 ? -16.328 3.564 -8.008 1 69.06 481 GLY A N 1
ATOM 3677 C CA . GLY A 1 481 ? -16.547 2.238 -7.453 1 69.06 481 GLY A CA 1
ATOM 3678 C C . GLY A 1 481 ? -17.953 2.039 -6.91 1 69.06 481 GLY A C 1
ATOM 3679 O O . GLY A 1 481 ? -18.547 0.984 -7.113 1 69.06 481 GLY A O 1
ATOM 3680 N N . ALA A 1 482 ? -18.453 2.963 -6.297 1 51.72 482 ALA A N 1
ATOM 3681 C CA . ALA A 1 482 ? -19.812 2.928 -5.758 1 51.72 482 ALA A CA 1
ATOM 3682 C C . ALA A 1 482 ? -20.844 2.871 -6.879 1 51.72 482 ALA A C 1
ATOM 3684 O O . ALA A 1 482 ? -21.875 2.203 -6.75 1 51.72 482 ALA A O 1
ATOM 3685 N N . ALA A 1 483 ? -20.5 3.551 -7.871 1 44.91 483 ALA A N 1
ATOM 3686 C CA . ALA A 1 483 ? -21.406 3.559 -9.016 1 44.91 483 ALA A CA 1
ATOM 3687 C C . ALA A 1 483 ? -21.469 2.18 -9.672 1 44.91 483 ALA A C 1
ATOM 3689 O O . ALA A 1 483 ? -22.547 1.735 -10.078 1 44.91 483 ALA A O 1
ATOM 3690 N N . LEU A 1 484 ? -20.359 1.485 -9.719 1 37.72 484 LEU A N 1
ATOM 3691 C CA . LEU A 1 484 ? -20.281 0.159 -10.328 1 37.72 484 LEU A CA 1
ATOM 3692 C C . LEU A 1 484 ? -20.969 -0.877 -9.445 1 37.72 484 LEU A C 1
ATOM 3694 O O . LEU A 1 484 ? -21.562 -1.838 -9.945 1 37.72 484 LEU A O 1
ATOM 3698 N N . ALA A 1 485 ? -20.922 -0.634 -8.141 1 42.09 485 ALA A N 1
ATOM 3699 C CA . ALA A 1 485 ? -21.547 -1.577 -7.219 1 42.09 485 ALA A CA 1
ATOM 3700 C C . ALA A 1 485 ? -23.078 -1.467 -7.281 1 42.09 485 ALA A C 1
ATOM 3702 O O . ALA A 1 485 ? -23.781 -2.389 -6.879 1 42.09 485 ALA A O 1
ATOM 3703 N N . ARG A 1 486 ? -23.547 -0.385 -7.762 1 40.34 486 ARG A N 1
ATOM 3704 C CA . ARG A 1 486 ? -24.984 -0.135 -7.863 1 40.34 486 ARG A CA 1
ATOM 3705 C C . ARG A 1 486 ? -25.547 -0.735 -9.141 1 40.34 486 ARG A C 1
ATOM 3707 O O . ARG A 1 486 ? -26.766 -0.873 -9.281 1 40.34 486 ARG A O 1
ATOM 3714 N N . ILE A 1 487 ? -24.781 -1.073 -10.102 1 31.86 487 ILE A N 1
ATOM 3715 C CA . ILE A 1 487 ? -25.266 -1.708 -11.32 1 31.86 487 ILE A CA 1
ATOM 3716 C C . ILE A 1 487 ? -25.219 -3.227 -11.172 1 31.86 487 ILE A C 1
ATOM 3718 O O . ILE A 1 487 ? -24.172 -3.781 -10.789 1 31.86 487 ILE A O 1
ATOM 3722 N N . MET B 1 1 ? 40.531 5.832 64.375 1 29.64 1 MET B N 1
ATOM 3723 C CA . MET B 1 1 ? 39.375 4.973 64.188 1 29.64 1 MET B CA 1
ATOM 3724 C C . MET B 1 1 ? 38.75 5.203 62.844 1 29.64 1 MET B C 1
ATOM 3726 O O . MET B 1 1 ? 38.469 6.34 62.469 1 29.64 1 MET B O 1
ATOM 3730 N N . PRO B 1 2 ? 38.906 4.297 61.875 1 29.48 2 PRO B N 1
ATOM 3731 C CA . PRO B 1 2 ? 38.719 4.512 60.438 1 29.48 2 PRO B CA 1
ATOM 3732 C C . PRO B 1 2 ? 37.25 4.645 60.031 1 29.48 2 PRO B C 1
ATOM 3734 O O . PRO B 1 2 ? 36.375 3.955 60.625 1 29.48 2 PRO B O 1
ATOM 3737 N N . ALA B 1 3 ? 36.844 5.895 59.688 1 26.36 3 ALA B N 1
ATOM 3738 C CA . ALA B 1 3 ? 35.469 6.234 59.375 1 26.36 3 ALA B CA 1
ATOM 3739 C C . ALA B 1 3 ? 34.875 5.238 58.406 1 26.36 3 ALA B C 1
ATOM 3741 O O . ALA B 1 3 ? 35.438 5 57.312 1 26.36 3 ALA B O 1
ATOM 3742 N N . ALA B 1 4 ? 33.875 4.41 58.875 1 29.16 4 ALA B N 1
ATOM 3743 C CA . ALA B 1 4 ? 33.125 3.332 58.25 1 29.16 4 ALA B CA 1
ATOM 3744 C C . ALA B 1 4 ? 32.344 3.838 57.031 1 29.16 4 ALA B C 1
ATOM 3746 O O . ALA B 1 4 ? 31.5 4.738 57.156 1 29.16 4 ALA B O 1
ATOM 3747 N N . ILE B 1 5 ? 32.969 3.816 55.875 1 28.52 5 ILE B N 1
ATOM 3748 C CA . ILE B 1 5 ? 32.375 4.324 54.625 1 28.52 5 ILE B CA 1
ATOM 3749 C C . ILE B 1 5 ? 31.016 3.672 54.406 1 28.52 5 ILE B C 1
ATOM 3751 O O . ILE B 1 5 ? 30.922 2.449 54.25 1 28.52 5 ILE B O 1
ATOM 3755 N N . VAL B 1 6 ? 29.984 4.293 55.031 1 33.25 6 VAL B N 1
ATOM 3756 C CA . VAL B 1 6 ? 28.609 3.836 54.875 1 33.25 6 VAL B CA 1
ATOM 3757 C C . VAL B 1 6 ? 28.297 3.609 53.406 1 33.25 6 VAL B C 1
ATOM 3759 O O . VAL B 1 6 ? 28.5 4.508 52.594 1 33.25 6 VAL B O 1
ATOM 3762 N N . GLU B 1 7 ? 28.312 2.393 52.969 1 30.25 7 GLU B N 1
ATOM 3763 C CA . GLU B 1 7 ? 27.969 1.944 51.625 1 30.25 7 GLU B CA 1
ATOM 3764 C C . GLU B 1 7 ? 26.547 2.375 51.25 1 30.25 7 GLU B C 1
ATOM 3766 O O . GLU B 1 7 ? 25.609 2.127 52 1 30.25 7 GLU B O 1
ATOM 3771 N N . PRO B 1 8 ? 26.438 3.494 50.562 1 28.34 8 PRO B N 1
ATOM 3772 C CA . PRO B 1 8 ? 25.062 3.936 50.281 1 28.34 8 PRO B CA 1
ATOM 3773 C C . PRO B 1 8 ? 24.172 2.811 49.781 1 28.34 8 PRO B C 1
ATOM 3775 O O . PRO B 1 8 ? 24.656 1.869 49.156 1 28.34 8 PRO B O 1
ATOM 3778 N N . ALA B 1 9 ? 23.016 2.572 50.469 1 30.61 9 ALA B N 1
ATOM 3779 C CA . ALA B 1 9 ? 22.016 1.549 50.156 1 30.61 9 ALA B CA 1
ATOM 3780 C C . ALA B 1 9 ? 21.672 1.557 48.688 1 30.61 9 ALA B C 1
ATOM 3782 O O . ALA B 1 9 ? 21.625 2.615 48.031 1 30.61 9 ALA B O 1
ATOM 3783 N N . PRO B 1 10 ? 21.656 0.374 48.094 1 26.3 10 PRO B N 1
ATOM 3784 C CA . PRO B 1 10 ? 21.281 0.148 46.719 1 26.3 10 PRO B CA 1
ATOM 3785 C C . PRO B 1 10 ? 19.969 0.817 46.344 1 26.3 10 PRO B C 1
ATOM 3787 O O . PRO B 1 10 ? 19.062 0.925 47.156 1 26.3 10 PRO B O 1
ATOM 3790 N N . ALA B 1 11 ? 19.984 1.949 45.594 1 27.72 11 ALA B N 1
ATOM 3791 C CA . ALA B 1 11 ? 18.781 2.615 45.062 1 27.72 11 ALA B CA 1
ATOM 3792 C C . ALA B 1 11 ? 17.703 1.604 44.719 1 27.72 11 ALA B C 1
ATOM 3794 O O . ALA B 1 11 ? 17.953 0.659 43.969 1 27.72 11 ALA B O 1
ATOM 3795 N N . SER B 1 12 ? 16.781 1.357 45.5 1 26.52 12 SER B N 1
ATOM 3796 C CA . SER B 1 12 ? 15.602 0.529 45.312 1 26.52 12 SER B CA 1
ATOM 3797 C C . SER B 1 12 ? 15.102 0.61 43.875 1 26.52 12 SER B C 1
ATOM 3799 O O . SER B 1 12 ? 15.328 1.609 43.188 1 26.52 12 SER B O 1
ATOM 3801 N N . ALA B 1 13 ? 14.531 -0.514 43.344 1 30.16 13 ALA B N 1
ATOM 3802 C CA . ALA B 1 13 ? 13.867 -0.966 42.125 1 30.16 13 ALA B CA 1
ATOM 3803 C C . ALA B 1 13 ? 12.75 -0.01 41.719 1 30.16 13 ALA B C 1
ATOM 3805 O O . ALA B 1 13 ? 11.57 -0.367 41.781 1 30.16 13 ALA B O 1
ATOM 3806 N N . ALA B 1 14 ? 12.617 1.222 42.312 1 26.39 14 ALA B N 1
ATOM 3807 C CA . ALA B 1 14 ? 11.367 1.968 42.188 1 26.39 14 ALA B CA 1
ATOM 3808 C C . ALA B 1 14 ? 10.836 1.938 40.781 1 26.39 14 ALA B C 1
ATOM 3810 O O . ALA B 1 14 ? 9.648 1.681 40.531 1 26.39 14 ALA B O 1
ATOM 3811 N N . GLY B 1 15 ? 11.117 3.08 39.938 1 29 15 GLY B N 1
ATOM 3812 C CA . GLY B 1 15 ? 10.211 3.754 39.031 1 29 15 GLY B CA 1
ATOM 3813 C C . GLY B 1 15 ? 9.938 2.965 37.75 1 29 15 GLY B C 1
ATOM 3814 O O . GLY B 1 15 ? 10.852 2.699 36.969 1 29 15 GLY B O 1
ATOM 3815 N N . HIS B 1 16 ? 9.094 1.99 37.781 1 33.97 16 HIS B N 1
ATOM 3816 C CA . HIS B 1 16 ? 8.516 1.411 36.594 1 33.97 16 HIS B CA 1
ATOM 3817 C C . HIS B 1 16 ? 8.297 2.473 35.5 1 33.97 16 HIS B C 1
ATOM 3819 O O . HIS B 1 16 ? 7.438 3.346 35.656 1 33.97 16 HIS B O 1
ATOM 3825 N N . HIS B 1 17 ? 9.195 3.152 35 1 37.34 17 HIS B N 1
ATOM 3826 C CA . HIS B 1 17 ? 9.117 3.986 33.812 1 37.34 17 HIS B CA 1
ATOM 3827 C C . HIS B 1 17 ? 8.141 3.408 32.781 1 37.34 17 HIS B C 1
ATOM 3829 O O . HIS B 1 17 ? 8.32 2.285 32.312 1 37.34 17 HIS B O 1
ATOM 3835 N N . ASN B 1 18 ? 6.832 3.697 32.938 1 43.12 18 ASN B N 1
ATOM 3836 C CA . ASN B 1 18 ? 5.758 3.377 32 1 43.12 18 ASN B CA 1
ATOM 3837 C C . ASN B 1 18 ? 6.184 3.594 30.547 1 43.12 18 ASN B C 1
ATOM 3839 O O . ASN B 1 18 ? 6.293 4.734 30.094 1 43.12 18 ASN B O 1
ATOM 3843 N N . HIS B 1 19 ? 7.035 2.803 30.031 1 51.16 19 HIS B N 1
ATOM 3844 C CA . HIS B 1 19 ? 7.434 2.729 28.641 1 51.16 19 HIS B CA 1
ATOM 3845 C C . HIS B 1 19 ? 6.23 2.877 27.719 1 51.16 19 HIS B C 1
ATOM 3847 O O . HIS B 1 19 ? 5.16 2.328 27.984 1 51.16 19 HIS B O 1
ATOM 3853 N N . LEU B 1 20 ? 6.273 3.971 26.953 1 60.66 20 LEU B N 1
ATOM 3854 C CA . LEU B 1 20 ? 5.262 4.133 25.922 1 60.66 20 LEU B CA 1
ATOM 3855 C C . LEU B 1 20 ? 5.055 2.828 25.156 1 60.66 20 LEU B C 1
ATOM 3857 O O . LEU B 1 20 ? 5.992 2.307 24.547 1 60.66 20 LEU B O 1
ATOM 3861 N N . ASP B 1 21 ? 4.102 2.102 25.641 1 72.88 21 ASP B N 1
ATOM 3862 C CA . ASP B 1 21 ? 3.787 0.878 24.906 1 72.88 21 ASP B CA 1
ATOM 3863 C C . ASP B 1 21 ? 2.619 1.096 23.953 1 72.88 21 ASP B C 1
ATOM 3865 O O . ASP B 1 21 ? 1.924 2.109 24.031 1 72.88 21 ASP B O 1
ATOM 3869 N N . ALA B 1 22 ? 2.664 0.303 22.953 1 77.06 22 ALA B N 1
ATOM 3870 C CA . ALA B 1 22 ? 1.673 0.379 21.891 1 77.06 22 ALA B CA 1
ATOM 3871 C C . ALA B 1 22 ? 0.265 0.543 22.453 1 77.06 22 ALA B C 1
ATOM 3873 O O . ALA B 1 22 ? -0.514 1.366 21.969 1 77.06 22 ALA B O 1
ATOM 3874 N N . LYS B 1 23 ? 0.005 -0.11 23.531 1 76.12 23 LYS B N 1
ATOM 3875 C CA . LYS B 1 23 ? -1.332 -0.089 24.125 1 76.12 23 LYS B CA 1
ATOM 3876 C C . LYS B 1 23 ? -1.657 1.284 24.703 1 76.12 23 LYS B C 1
ATOM 3878 O O . LYS B 1 23 ? -2.754 1.807 24.5 1 76.12 23 LYS B O 1
ATOM 3883 N N . THR B 1 24 ? -0.667 1.873 25.312 1 74.19 24 THR B N 1
ATOM 3884 C CA . THR B 1 24 ? -0.848 3.186 25.922 1 74.19 24 THR B CA 1
ATOM 3885 C C . THR B 1 24 ? -1.068 4.254 24.859 1 74.19 24 THR B C 1
ATOM 3887 O O . THR B 1 24 ? -1.758 5.246 25.094 1 74.19 24 THR B O 1
ATOM 3890 N N . LEU B 1 25 ? -0.55 3.904 23.734 1 78 25 LEU B N 1
ATOM 3891 C CA . LEU B 1 25 ? -0.664 4.883 22.656 1 78 25 LEU B CA 1
ATOM 3892 C C . LEU B 1 25 ? -1.891 4.602 21.797 1 78 25 LEU B C 1
ATOM 3894 O O . LEU B 1 25 ? -2.088 5.246 20.75 1 78 25 LEU B O 1
ATOM 3898 N N . GLY B 1 26 ? -2.684 3.6 22.188 1 77.06 26 GLY B N 1
ATOM 3899 C CA . GLY B 1 26 ? -3.869 3.246 21.438 1 77.06 26 GLY B CA 1
ATOM 3900 C C . GLY B 1 26 ? -3.557 2.479 20.156 1 77.06 26 GLY B C 1
ATOM 3901 O O . GLY B 1 26 ? -4.355 2.467 19.219 1 77.06 26 GLY B O 1
ATOM 3902 N N . LEU B 1 27 ? -2.355 1.929 20.156 1 80.31 27 LEU B N 1
ATOM 3903 C CA . LEU B 1 27 ? -1.937 1.149 18.984 1 80.31 27 LEU B CA 1
ATOM 3904 C C . LEU B 1 27 ? -2.195 -0.337 19.203 1 80.31 27 LEU B C 1
ATOM 3906 O O . LEU B 1 27 ? -2.299 -0.791 20.344 1 80.31 27 LEU B O 1
ATOM 3910 N N . ASP B 1 28 ? -2.357 -1.033 18.125 1 78.88 28 ASP B N 1
ATOM 3911 C CA . ASP B 1 28 ? -2.531 -2.482 18.172 1 78.88 28 ASP B CA 1
ATOM 3912 C C . ASP B 1 28 ? -1.291 -3.162 18.75 1 78.88 28 ASP B C 1
ATOM 3914 O O . ASP B 1 28 ? -0.185 -2.984 18.234 1 78.88 28 ASP B O 1
ATOM 3918 N N . PRO B 1 29 ? -1.513 -3.881 19.75 1 77.5 29 PRO B N 1
ATOM 3919 C CA . PRO B 1 29 ? -0.361 -4.543 20.375 1 77.5 29 PRO B CA 1
ATOM 3920 C C . PRO B 1 29 ? 0.329 -5.523 19.422 1 77.5 29 PRO B C 1
ATOM 3922 O O . PRO B 1 29 ? 1.499 -5.863 19.625 1 77.5 29 PRO B O 1
ATOM 3925 N N . SER B 1 30 ? -0.4 -5.973 18.391 1 75.88 30 SER B N 1
ATOM 3926 C CA . SER B 1 30 ? 0.199 -6.867 17.406 1 75.88 30 SER B CA 1
ATOM 3927 C C . SER B 1 30 ? 1.041 -6.09 16.391 1 75.88 30 SER B C 1
ATOM 3929 O O . SER B 1 30 ? 1.682 -6.688 15.531 1 75.88 30 SER B O 1
ATOM 3931 N N . LEU B 1 31 ? 1.04 -4.762 16.531 1 82.31 31 LEU B N 1
ATOM 3932 C CA . LEU B 1 31 ? 1.847 -3.863 15.719 1 82.31 31 LEU B CA 1
ATOM 3933 C C . LEU B 1 31 ? 1.348 -3.844 14.273 1 82.31 31 LEU B C 1
ATOM 3935 O O . LEU B 1 31 ? 2.105 -3.527 13.359 1 82.31 31 LEU B O 1
ATOM 3939 N N . ARG B 1 32 ? 0.144 -4.191 14.219 1 83.94 32 ARG B N 1
ATOM 3940 C CA . ARG B 1 32 ? -0.516 -4.023 12.922 1 83.94 32 ARG B CA 1
ATOM 3941 C C . ARG B 1 32 ? -1.093 -2.619 12.789 1 83.94 32 ARG B C 1
ATOM 3943 O O . ARG B 1 32 ? -1.527 -2.02 13.773 1 83.94 32 ARG B O 1
ATOM 3950 N N . THR B 1 33 ? -1.067 -2.141 11.617 1 90.94 33 THR B N 1
ATOM 3951 C CA . THR B 1 33 ? -1.557 -0.787 11.383 1 90.94 33 THR B CA 1
ATOM 3952 C C . THR B 1 33 ? -2.721 -0.797 10.398 1 90.94 33 THR B C 1
ATOM 3954 O O . THR B 1 33 ? -2.881 -1.746 9.625 1 90.94 33 THR B O 1
ATOM 3957 N N . SER B 1 34 ? -3.551 0.195 10.406 1 90.69 34 SER B N 1
ATOM 3958 C CA . SER B 1 34 ? -4.664 0.362 9.477 1 90.69 34 SER B CA 1
ATOM 3959 C C . SER B 1 34 ? -4.203 1.003 8.172 1 90.69 34 SER B C 1
ATOM 3961 O O . SER B 1 34 ? -5 1.19 7.254 1 90.69 34 SER B O 1
ATOM 3963 N N . TYR B 1 35 ? -2.93 1.351 8.055 1 94.44 35 TYR B N 1
ATOM 3964 C CA . TYR B 1 35 ? -2.35 1.964 6.863 1 94.44 35 TYR B CA 1
ATOM 3965 C C . TYR B 1 35 ? -1.124 1.19 6.395 1 94.44 35 TYR B C 1
ATOM 3967 O O . TYR B 1 35 ? -0.513 0.453 7.172 1 94.44 35 TYR B O 1
ATOM 3975 N N . PRO B 1 36 ? -0.775 1.269 5.102 1 95.25 36 PRO B N 1
ATOM 3976 C CA . PRO B 1 36 ? 0.399 0.568 4.578 1 95.25 36 PRO B CA 1
ATOM 3977 C C . PRO B 1 36 ? 1.71 1.1 5.152 1 95.25 36 PRO B C 1
ATOM 3979 O O . PRO B 1 36 ? 2 2.293 5.035 1 95.25 36 PRO B O 1
ATOM 3982 N N . THR B 1 37 ? 2.479 0.229 5.801 1 96.69 37 THR B N 1
ATOM 3983 C CA . THR B 1 37 ? 3.783 0.6 6.336 1 96.69 37 THR B CA 1
ATOM 3984 C C . THR B 1 37 ? 4.602 -0.642 6.676 1 96.69 37 THR B C 1
ATOM 3986 O O . THR B 1 37 ? 4.043 -1.724 6.871 1 96.69 37 THR B O 1
ATOM 3989 N N . GLN B 1 38 ? 5.875 -0.514 6.613 1 94.5 38 GLN B N 1
ATOM 3990 C CA . GLN B 1 38 ? 6.766 -1.556 7.117 1 94.5 38 GLN B CA 1
ATOM 3991 C C . GLN B 1 38 ? 7.621 -1.041 8.266 1 94.5 38 GLN B C 1
ATOM 3993 O O . GLN B 1 38 ? 8.609 -1.678 8.648 1 94.5 38 GLN B O 1
ATOM 3998 N N . SER B 1 39 ? 7.242 0.096 8.867 1 96.56 39 SER B N 1
ATOM 3999 C CA . SER B 1 39 ? 8.109 0.818 9.789 1 96.56 39 SER B CA 1
ATOM 4000 C C . SER B 1 39 ? 8.117 0.16 11.164 1 96.56 39 SER B C 1
ATOM 4002 O O . SER B 1 39 ? 8.945 0.497 12.016 1 96.56 39 SER B O 1
ATOM 4004 N N . LEU B 1 40 ? 7.242 -0.775 11.414 1 93.75 40 LEU B N 1
ATOM 4005 C CA . LEU B 1 40 ? 7.211 -1.436 12.719 1 93.75 40 LEU B CA 1
ATOM 4006 C C . LEU B 1 40 ? 7.844 -2.82 12.641 1 93.75 40 LEU B C 1
ATOM 4008 O O . LEU B 1 40 ? 7.914 -3.533 13.641 1 93.75 40 LEU B O 1
ATOM 4012 N N . SER B 1 41 ? 8.336 -3.207 11.438 1 90.5 41 SER B N 1
ATOM 4013 C CA . SER B 1 41 ? 8.852 -4.551 11.203 1 90.5 41 SER B CA 1
ATOM 4014 C C . SER B 1 41 ? 10.039 -4.855 12.102 1 90.5 41 SER B C 1
ATOM 4016 O O . SER B 1 41 ? 10.273 -6.012 12.469 1 90.5 41 SER B O 1
ATOM 4018 N N . PHE B 1 42 ? 10.812 -3.809 12.484 1 91.19 42 PHE B N 1
ATOM 4019 C CA . PHE B 1 42 ? 12.016 -4.008 13.273 1 91.19 42 PHE B CA 1
ATOM 4020 C C . PHE B 1 42 ? 11.672 -4.535 14.664 1 91.19 42 PHE B C 1
ATOM 4022 O O . PHE B 1 42 ? 12.523 -5.133 15.328 1 91.19 42 PHE B O 1
ATOM 4029 N N . LEU B 1 43 ? 10.453 -4.27 15.148 1 89.75 43 LEU B N 1
ATOM 4030 C CA . LEU B 1 43 ? 10.031 -4.695 16.484 1 89.75 43 LEU B CA 1
ATOM 4031 C C . LEU B 1 43 ? 9.656 -6.176 16.484 1 89.75 43 LEU B C 1
ATOM 4033 O O . LEU B 1 43 ? 9.617 -6.809 17.531 1 89.75 43 LEU B O 1
ATOM 4037 N N . ARG B 1 44 ? 9.266 -6.707 15.344 1 76.69 44 ARG B N 1
ATOM 4038 C CA . ARG B 1 44 ? 8.883 -8.109 15.266 1 76.69 44 ARG B CA 1
ATOM 4039 C C . ARG B 1 44 ? 10.055 -9.023 15.586 1 76.69 44 ARG B C 1
ATOM 4041 O O . ARG B 1 44 ? 9.883 -10.094 16.156 1 76.69 44 ARG B O 1
ATOM 4048 N N . GLY B 1 45 ? 11.258 -8.547 15.352 1 66.06 45 GLY B N 1
ATOM 4049 C CA . GLY B 1 45 ? 12.461 -9.297 15.664 1 66.06 45 GLY B CA 1
ATOM 4050 C C . GLY B 1 45 ? 12.812 -9.266 17.141 1 66.06 45 GLY B C 1
ATOM 4051 O O . GLY B 1 45 ? 13.477 -10.172 17.641 1 66.06 45 GLY B O 1
ATOM 4052 N N . LEU B 1 46 ? 12.547 -8.148 17.797 1 70.62 46 LEU B N 1
ATOM 4053 C CA . LEU B 1 46 ? 12.875 -7.98 19.203 1 70.62 46 LEU B CA 1
ATOM 4054 C C . LEU B 1 46 ? 11.969 -8.852 20.078 1 70.62 46 LEU B C 1
ATOM 4056 O O . LEU B 1 46 ? 12.391 -9.328 21.125 1 70.62 46 LEU B O 1
ATOM 4060 N N . LYS B 1 47 ? 10.797 -8.531 19.922 1 58.69 47 LYS B N 1
ATOM 4061 C CA . LYS B 1 47 ? 9.906 -9.406 20.703 1 58.69 47 LYS B CA 1
ATOM 4062 C C . LYS B 1 47 ? 10.25 -10.875 20.469 1 58.69 47 LYS B C 1
ATOM 4064 O O . LYS B 1 47 ? 10.594 -11.273 19.359 1 58.69 47 LYS B O 1
ATOM 4069 N N . GLY B 1 48 ? 11.383 -11.078 21.125 1 46.56 48 GLY B N 1
ATOM 4070 C CA . GLY B 1 48 ? 11.781 -12.469 21 1 46.56 48 GLY B CA 1
ATOM 4071 C C . GLY B 1 48 ? 11 -13.227 19.938 1 46.56 48 GLY B C 1
ATOM 4072 O O . GLY B 1 48 ? 9.836 -12.906 19.672 1 46.56 48 GLY B O 1
ATOM 4073 N N . ALA B 1 49 ? 11.867 -13.484 18.812 1 40.03 49 ALA B N 1
ATOM 4074 C CA . ALA B 1 49 ? 11.352 -14.641 18.078 1 40.03 49 ALA B CA 1
ATOM 4075 C C . ALA B 1 49 ? 10.336 -15.414 18.922 1 40.03 49 ALA B C 1
ATOM 4077 O O . ALA B 1 49 ? 10.695 -16.344 19.641 1 40.03 49 ALA B O 1
ATOM 4078 N N . GLU B 1 50 ? 9.961 -14.75 19.953 1 37.38 50 GLU B N 1
ATOM 4079 C CA . GLU B 1 50 ? 9 -15.703 20.516 1 37.38 50 GLU B CA 1
ATOM 4080 C C . GLU B 1 50 ? 8.516 -16.672 19.438 1 37.38 50 GLU B C 1
ATOM 4082 O O . GLU B 1 50 ? 8.32 -16.297 18.281 1 37.38 50 GLU B O 1
ATOM 4087 N N . SER B 1 51 ? 8.711 -17.781 19.859 1 33.25 51 SER B N 1
ATOM 4088 C CA . SER B 1 51 ? 8.508 -19.062 19.188 1 33.25 51 SER B CA 1
ATOM 4089 C C . SER B 1 51 ? 7.289 -19.016 18.266 1 33.25 51 SER B C 1
ATOM 4091 O O . SER B 1 51 ? 6.152 -19.125 18.719 1 33.25 51 SER B O 1
ATOM 4093 N N . SER B 1 52 ? 7.062 -17.875 17.641 1 37.25 52 SER B N 1
ATOM 4094 C CA . SER B 1 52 ? 6.266 -18.625 16.688 1 37.25 52 SER B CA 1
ATOM 4095 C C . SER B 1 52 ? 6.809 -20.031 16.5 1 37.25 52 SER B C 1
ATOM 4097 O O . SER B 1 52 ? 7.762 -20.25 15.75 1 37.25 52 SER B O 1
ATOM 4099 N N . SER B 1 53 ? 7.449 -20.5 17.594 1 34.31 53 SER B N 1
ATOM 4100 C CA . SER B 1 53 ? 7.605 -21.938 17.516 1 34.31 53 SER B CA 1
ATOM 4101 C C . SER B 1 53 ? 6.863 -22.516 16.297 1 34.31 53 SER B C 1
ATOM 4103 O O . SER B 1 53 ? 5.688 -22.203 16.094 1 34.31 53 SER B O 1
ATOM 4105 N N . GLU B 1 54 ? 7.535 -22.453 15.25 1 39.72 54 GLU B N 1
ATOM 4106 C CA . GLU B 1 54 ? 7.25 -23.406 14.195 1 39.72 54 GLU B CA 1
ATOM 4107 C C . GLU B 1 54 ? 6.234 -24.453 14.656 1 39.72 54 GLU B C 1
ATOM 4109 O O . GLU B 1 54 ? 5.98 -25.438 13.953 1 39.72 54 GLU B O 1
ATOM 4114 N N . THR B 1 55 ? 6.305 -24.562 16.078 1 39.41 55 THR B N 1
ATOM 4115 C CA . THR B 1 55 ? 5.395 -25.641 16.406 1 39.41 55 THR B CA 1
ATOM 4116 C C . THR B 1 55 ? 3.99 -25.359 15.883 1 39.41 55 THR B C 1
ATOM 4118 O O . THR B 1 55 ? 3.549 -24.203 15.883 1 39.41 55 THR B O 1
ATOM 4121 N N . SER B 1 56 ? 3.598 -26.156 14.992 1 47.69 56 SER B N 1
ATOM 4122 C CA . SER B 1 56 ? 2.283 -26.484 14.445 1 47.69 56 SER B CA 1
ATOM 4123 C C . SER B 1 56 ? 1.168 -26 15.359 1 47.69 56 SER B C 1
ATOM 4125 O O . SER B 1 56 ? 0.673 -26.766 16.203 1 47.69 56 SER B O 1
ATOM 4127 N N . SER B 1 57 ? 1.365 -24.859 15.914 1 58.38 57 SER B N 1
ATOM 4128 C CA . SER B 1 57 ? 0.19 -24.547 16.719 1 58.38 57 SER B CA 1
ATOM 4129 C C . SER B 1 57 ? -1.097 -24.766 15.938 1 58.38 57 SER B C 1
ATOM 4131 O O . SER B 1 57 ? -1.197 -24.375 14.773 1 58.38 57 SER B O 1
ATOM 4133 N N . ARG B 1 58 ? -1.75 -25.656 16.312 1 73.31 58 ARG B N 1
ATOM 4134 C CA . ARG B 1 58 ? -3.062 -25.969 15.766 1 73.31 58 ARG B CA 1
ATOM 4135 C C . ARG B 1 58 ? -3.906 -24.703 15.602 1 73.31 58 ARG B C 1
ATOM 4137 O O . ARG B 1 58 ? -4.078 -23.953 16.547 1 73.31 58 ARG B O 1
ATOM 4144 N N . PRO B 1 59 ? -4.059 -24.422 14.234 1 91.69 59 PRO B N 1
ATOM 4145 C CA . PRO B 1 59 ? -4.941 -23.281 14.031 1 91.69 59 PRO B CA 1
ATOM 4146 C C . PRO B 1 59 ? -6.262 -23.391 14.789 1 91.69 59 PRO B C 1
ATOM 4148 O O . PRO B 1 59 ? -6.586 -24.469 15.297 1 91.69 59 PRO B O 1
ATOM 4151 N N . ALA B 1 60 ? -6.879 -22.297 14.984 1 90.75 60 ALA B N 1
ATOM 4152 C CA . ALA B 1 60 ? -8.227 -22.344 15.547 1 90.75 60 ALA B CA 1
ATOM 4153 C C . ALA B 1 60 ? -9.102 -23.344 14.805 1 90.75 60 ALA B C 1
ATOM 4155 O O . ALA B 1 60 ? -9.07 -23.406 13.57 1 90.75 60 ALA B O 1
ATOM 4156 N N . GLN B 1 61 ? -9.812 -24.156 15.586 1 95.75 61 GLN B N 1
ATOM 4157 C CA . GLN B 1 61 ? -10.688 -25.156 15 1 95.75 61 GLN B CA 1
ATOM 4158 C C . GLN B 1 61 ? -12.031 -24.562 14.602 1 95.75 61 GLN B C 1
ATOM 4160 O O . GLN B 1 61 ? -12.547 -23.672 15.281 1 95.75 61 GLN B O 1
ATOM 4165 N N . ALA B 1 62 ? -12.523 -25.078 13.469 1 97.56 62 ALA B N 1
ATOM 4166 C CA . ALA B 1 62 ? -13.828 -24.609 13.008 1 97.56 62 ALA B CA 1
ATOM 4167 C C . ALA B 1 62 ? -14.922 -24.969 14.016 1 97.56 62 ALA B C 1
ATOM 4169 O O . ALA B 1 62 ? -14.898 -26.047 14.609 1 97.56 62 ALA B O 1
ATOM 4170 N N . LYS B 1 63 ? -15.867 -24.109 14.172 1 97.12 63 LYS B N 1
ATOM 4171 C CA . LYS B 1 63 ? -16.984 -24.375 15.062 1 97.12 63 LYS B CA 1
ATOM 4172 C C . LYS B 1 63 ? -17.844 -25.531 14.539 1 97.12 63 LYS B C 1
ATOM 4174 O O . LYS B 1 63 ? -18.234 -26.422 15.297 1 97.12 63 LYS B O 1
ATOM 4179 N N . LEU B 1 64 ? -18.125 -25.438 13.273 1 97.25 64 LEU B N 1
ATOM 4180 C CA . LEU B 1 64 ? -18.844 -26.5 12.578 1 97.25 64 LEU B CA 1
ATOM 4181 C C . LEU B 1 64 ? -17.906 -27.328 11.711 1 97.25 64 LEU B C 1
ATOM 4183 O O . LEU B 1 64 ? -17.281 -26.797 10.789 1 97.25 64 LEU B O 1
ATOM 4187 N N . LYS B 1 65 ? -17.828 -28.594 12.008 1 98 65 LYS B N 1
ATOM 4188 C CA . LYS B 1 65 ? -17.031 -29.484 11.172 1 98 65 LYS B CA 1
ATOM 4189 C C . LYS B 1 65 ? -17.828 -29.953 9.953 1 98 65 LYS B C 1
ATOM 4191 O O . LYS B 1 65 ? -18.859 -30.609 10.094 1 98 65 LYS B O 1
ATOM 4196 N N . LEU B 1 66 ? -17.281 -29.656 8.797 1 98.62 66 LEU B N 1
ATOM 4197 C CA . LEU B 1 66 ? -18 -29.938 7.555 1 98.62 66 LEU B CA 1
ATOM 4198 C C . LEU B 1 66 ? -17.391 -31.141 6.84 1 98.62 66 LEU B C 1
ATOM 4200 O O . LEU B 1 66 ? -16.188 -31.422 6.988 1 98.62 66 LEU B O 1
ATOM 4204 N N . ASN B 1 67 ? -18.25 -31.875 6.148 1 98.62 67 ASN B N 1
ATOM 4205 C CA . ASN B 1 67 ? -17.797 -32.781 5.105 1 98.62 67 ASN B CA 1
ATOM 4206 C C . ASN B 1 67 ? -17.641 -32.062 3.766 1 98.62 67 ASN B C 1
ATOM 4208 O O . ASN B 1 67 ? -18.625 -31.688 3.141 1 98.62 67 ASN B O 1
ATOM 4212 N N . ILE B 1 68 ? -16.406 -31.984 3.32 1 98.88 68 ILE B N 1
ATOM 4213 C CA . ILE B 1 68 ? -16.141 -31.156 2.141 1 98.88 68 ILE B CA 1
ATOM 4214 C C . ILE B 1 68 ? -15.578 -32.031 1.023 1 98.88 68 ILE B C 1
ATOM 4216 O O . ILE B 1 68 ? -14.664 -32.844 1.255 1 98.88 68 ILE B O 1
ATOM 4220 N N . VAL B 1 69 ? -16.109 -31.922 -0.179 1 98.88 69 VAL B N 1
ATOM 4221 C CA . VAL B 1 69 ? -15.625 -32.594 -1.365 1 98.88 69 VAL B CA 1
ATOM 4222 C C . VAL B 1 69 ? -14.898 -31.625 -2.279 1 98.88 69 VAL B C 1
ATOM 4224 O O . VAL B 1 69 ? -15.453 -30.578 -2.646 1 98.88 69 VAL B O 1
ATOM 4227 N N . ILE B 1 70 ? -13.688 -31.922 -2.604 1 98.94 70 ILE B N 1
ATOM 4228 C CA . ILE B 1 70 ? -12.891 -31.078 -3.49 1 98.94 70 ILE B CA 1
ATOM 4229 C C . ILE B 1 70 ? -12.672 -31.797 -4.82 1 98.94 70 ILE B C 1
ATOM 4231 O O . ILE B 1 70 ? -12.234 -32.938 -4.852 1 98.94 70 ILE B O 1
ATOM 4235 N N . ALA B 1 71 ? -13.016 -31.125 -5.918 1 98.69 71 ALA B N 1
ATOM 4236 C CA . ALA B 1 71 ? -12.75 -31.656 -7.25 1 98.69 71 ALA B CA 1
ATOM 4237 C C . ALA B 1 71 ? -11.438 -31.125 -7.809 1 98.69 71 ALA B C 1
ATOM 4239 O O . ALA B 1 71 ? -11.359 -29.969 -8.227 1 98.69 71 ALA B O 1
ATOM 4240 N N . GLY B 1 72 ? -10.43 -31.984 -7.918 1 97.81 72 GLY B N 1
ATOM 4241 C CA . GLY B 1 72 ? -9.125 -31.609 -8.445 1 97.81 72 GLY B CA 1
ATOM 4242 C C . GLY B 1 72 ? -8.008 -31.734 -7.43 1 97.81 72 GLY B C 1
ATOM 4243 O O . GLY B 1 72 ? -8.031 -31.078 -6.387 1 97.81 72 GLY B O 1
ATOM 4244 N N . ALA B 1 73 ? -7.027 -32.562 -7.734 1 97.38 73 ALA B N 1
ATOM 4245 C CA . ALA B 1 73 ? -5.867 -32.75 -6.871 1 97.38 73 ALA B CA 1
ATOM 4246 C C . ALA B 1 73 ? -4.641 -32.062 -7.445 1 97.38 73 ALA B C 1
ATOM 4248 O O . ALA B 1 73 ? -3.525 -32.562 -7.375 1 97.38 73 ALA B O 1
ATOM 4249 N N . GLY B 1 74 ? -4.867 -30.922 -8.141 1 95.56 74 GLY B N 1
ATOM 4250 C CA . GLY B 1 74 ? -3.768 -30.016 -8.461 1 95.56 74 GLY B CA 1
ATOM 4251 C C . GLY B 1 74 ? -3.223 -29.281 -7.254 1 95.56 74 GLY B C 1
ATOM 4252 O O . GLY B 1 74 ? -3.6 -29.578 -6.117 1 95.56 74 GLY B O 1
ATOM 4253 N N . LEU B 1 75 ? -2.387 -28.359 -7.492 1 96.12 75 LEU B N 1
ATOM 4254 C CA . LEU B 1 75 ? -1.748 -27.625 -6.398 1 96.12 75 LEU B CA 1
ATOM 4255 C C . LEU B 1 75 ? -2.787 -26.906 -5.539 1 96.12 75 LEU B C 1
ATOM 4257 O O . LEU B 1 75 ? -2.74 -26.984 -4.309 1 96.12 75 LEU B O 1
ATOM 4261 N N . GLY B 1 76 ? -3.738 -26.266 -6.164 1 97.5 76 GLY B N 1
ATOM 4262 C CA . GLY B 1 76 ? -4.77 -25.531 -5.445 1 97.5 76 GLY B CA 1
ATOM 4263 C C . GLY B 1 76 ? -5.684 -26.422 -4.633 1 97.5 76 GLY B C 1
ATOM 4264 O O . GLY B 1 76 ? -5.992 -26.125 -3.479 1 97.5 76 GLY B O 1
ATOM 4265 N N . GLY B 1 77 ? -6.121 -27.562 -5.254 1 98.56 77 GLY B N 1
ATOM 4266 C CA . GLY B 1 77 ? -7 -28.484 -4.555 1 98.56 77 GLY B CA 1
ATOM 4267 C C . GLY B 1 77 ? -6.355 -29.125 -3.342 1 98.56 77 GLY B C 1
ATOM 4268 O O . GLY B 1 77 ? -6.965 -29.188 -2.27 1 98.56 77 GLY B O 1
ATOM 4269 N N . LEU B 1 78 ? -5.156 -29.547 -3.502 1 98.44 78 LEU B N 1
ATOM 4270 C CA . LEU B 1 78 ? -4.445 -30.172 -2.391 1 98.44 78 LEU B CA 1
ATOM 4271 C C . LEU B 1 78 ? -4.16 -29.156 -1.289 1 98.44 78 LEU B C 1
ATOM 4273 O O . LEU B 1 78 ? -4.32 -29.453 -0.104 1 98.44 78 LEU B O 1
ATOM 4277 N N . ALA B 1 79 ? -3.746 -28 -1.694 1 98.69 79 ALA B N 1
ATOM 4278 C CA . ALA B 1 79 ? -3.527 -26.938 -0.704 1 98.69 79 ALA B CA 1
ATOM 4279 C C . ALA B 1 79 ? -4.809 -26.641 0.065 1 98.69 79 ALA B C 1
ATOM 4281 O O . ALA B 1 79 ? -4.785 -26.484 1.289 1 98.69 79 ALA B O 1
ATOM 4282 N N . THR B 1 80 ? -5.863 -26.547 -0.641 1 98.88 80 THR B N 1
ATOM 4283 C CA . THR B 1 80 ? -7.148 -26.281 -0.013 1 98.88 80 THR B CA 1
ATOM 4284 C C . THR B 1 80 ? -7.523 -27.391 0.958 1 98.88 80 THR B C 1
ATOM 4286 O O . THR B 1 80 ? -8.016 -27.125 2.057 1 98.88 80 THR B O 1
ATOM 4289 N N . SER B 1 81 ? -7.277 -28.625 0.559 1 98.88 81 SER B N 1
ATOM 4290 C CA . SER B 1 81 ? -7.602 -29.75 1.416 1 98.88 81 SER B CA 1
ATOM 4291 C C . SER B 1 81 ? -6.832 -29.688 2.73 1 98.88 81 SER B C 1
ATOM 4293 O O . SER B 1 81 ? -7.383 -29.984 3.793 1 98.88 81 SER B O 1
ATOM 4295 N N . ILE B 1 82 ? -5.594 -29.281 2.654 1 98.62 82 ILE B N 1
ATOM 4296 C CA . ILE B 1 82 ? -4.758 -29.172 3.842 1 98.62 82 ILE B CA 1
ATOM 4297 C C . ILE B 1 82 ? -5.285 -28.047 4.734 1 98.62 82 ILE B C 1
ATOM 4299 O O . ILE B 1 82 ? -5.457 -28.234 5.941 1 98.62 82 ILE B O 1
ATOM 4303 N N . ALA B 1 83 ? -5.551 -26.906 4.137 1 98.69 83 ALA B N 1
ATOM 4304 C CA . ALA B 1 83 ? -6.035 -25.75 4.887 1 98.69 83 ALA B CA 1
ATOM 4305 C C . ALA B 1 83 ? -7.309 -26.094 5.656 1 98.69 83 ALA B C 1
ATOM 4307 O O . ALA B 1 83 ? -7.465 -25.688 6.816 1 98.69 83 ALA B O 1
ATOM 4308 N N . LEU B 1 84 ? -8.18 -26.828 5.016 1 98.75 84 LEU B N 1
ATOM 4309 C CA . LEU B 1 84 ? -9.469 -27.188 5.605 1 98.75 84 LEU B CA 1
ATOM 4310 C C . LEU B 1 84 ? -9.297 -28.266 6.66 1 98.75 84 LEU B C 1
ATOM 4312 O O . LEU B 1 84 ? -9.852 -28.172 7.758 1 98.75 84 LEU B O 1
ATOM 4316 N N . ALA B 1 85 ? -8.531 -29.25 6.359 1 98.69 85 ALA B N 1
ATOM 4317 C CA . ALA B 1 85 ? -8.352 -30.375 7.27 1 98.69 85 ALA B CA 1
ATOM 4318 C C . ALA B 1 85 ? -7.68 -29.938 8.57 1 98.69 85 ALA B C 1
ATOM 4320 O O . ALA B 1 85 ? -8.008 -30.438 9.648 1 98.69 85 ALA B O 1
ATOM 4321 N N . ARG B 1 86 ? -6.789 -29.031 8.492 1 97.88 86 ARG B N 1
ATOM 4322 C CA . ARG B 1 86 ? -6.078 -28.516 9.664 1 97.88 86 ARG B CA 1
ATOM 4323 C C . ARG B 1 86 ? -7.043 -27.875 10.656 1 97.88 86 ARG B C 1
ATOM 4325 O O . ARG B 1 86 ? -6.723 -27.719 11.836 1 97.88 86 ARG B O 1
ATOM 4332 N N . ARG B 1 87 ? -8.172 -27.547 10.148 1 97.75 87 ARG B N 1
ATOM 4333 C CA . ARG B 1 87 ? -9.133 -26.844 11 1 97.75 87 ARG B CA 1
ATOM 4334 C C . ARG B 1 87 ? -10.297 -27.766 11.367 1 97.75 87 ARG B C 1
ATOM 4336 O O . ARG B 1 87 ? -11.336 -27.297 11.844 1 97.75 87 ARG B O 1
ATOM 4343 N N . GLY B 1 88 ? -10.203 -29.031 11.031 1 97.88 88 GLY B N 1
ATOM 4344 C CA . GLY B 1 88 ? -11.086 -30.047 11.586 1 97.88 88 GLY B CA 1
ATOM 4345 C C . GLY B 1 88 ? -12.109 -30.562 10.594 1 97.88 88 GLY B C 1
ATOM 4346 O O . GLY B 1 88 ? -12.883 -31.469 10.898 1 97.88 88 GLY B O 1
ATOM 4347 N N . HIS B 1 89 ? -12.148 -30.109 9.406 1 98.69 89 HIS B N 1
ATOM 4348 C CA . HIS B 1 89 ? -13.109 -30.578 8.406 1 98.69 89 HIS B CA 1
ATOM 4349 C C . HIS B 1 89 ? -12.727 -31.953 7.879 1 98.69 89 HIS B C 1
ATOM 4351 O O . HIS B 1 89 ? -11.547 -32.312 7.863 1 98.69 89 HIS B O 1
ATOM 4357 N N . SER B 1 90 ? -13.719 -32.688 7.555 1 98.81 90 SER B N 1
ATOM 4358 C CA . SER B 1 90 ? -13.508 -33.906 6.789 1 98.81 90 SER B CA 1
ATOM 4359 C C . SER B 1 90 ? -13.461 -33.625 5.293 1 98.81 90 SER B C 1
ATOM 4361 O O . SER B 1 90 ? -14.406 -33.062 4.734 1 98.81 90 SER B O 1
ATOM 4363 N N . VAL B 1 91 ? -12.367 -34.125 4.617 1 98.88 91 VAL B N 1
ATOM 4364 C CA . VAL B 1 91 ? -12.172 -33.656 3.238 1 98.88 91 VAL B CA 1
ATOM 4365 C C . VAL B 1 91 ? -11.906 -34.875 2.342 1 98.88 91 VAL B C 1
ATOM 4367 O O . VAL B 1 91 ? -11.102 -35.75 2.682 1 98.88 91 VAL B O 1
ATOM 4370 N N . ILE B 1 92 ? -12.57 -34.906 1.231 1 98.88 92 ILE B N 1
ATOM 4371 C CA . ILE B 1 92 ? -12.312 -35.875 0.148 1 98.88 92 ILE B CA 1
ATOM 4372 C C . ILE B 1 92 ? -11.891 -35.094 -1.106 1 98.88 92 ILE B C 1
ATOM 4374 O O . ILE B 1 92 ? -12.562 -34.156 -1.526 1 98.88 92 ILE B O 1
ATOM 4378 N N . VAL B 1 93 ? -10.773 -35.531 -1.7 1 98.88 93 VAL B N 1
ATOM 4379 C CA . VAL B 1 93 ? -10.312 -34.969 -2.953 1 98.88 93 VAL B CA 1
ATOM 4380 C C . VAL B 1 93 ? -10.492 -35.969 -4.09 1 98.88 93 VAL B C 1
ATOM 4382 O O . VAL B 1 93 ? -10.047 -37.094 -3.992 1 98.88 93 VAL B O 1
ATOM 4385 N N . LEU B 1 94 ? -11.141 -35.5 -5.152 1 98.75 94 LEU B N 1
ATOM 4386 C CA . LEU B 1 94 ? -11.359 -36.344 -6.336 1 98.75 94 LEU B CA 1
ATOM 4387 C C . LEU B 1 94 ? -10.445 -35.906 -7.477 1 98.75 94 LEU B C 1
ATOM 4389 O O . LEU B 1 94 ? -10.383 -34.719 -7.812 1 98.75 94 LEU B O 1
ATOM 4393 N N . GLU B 1 95 ? -9.719 -36.844 -8.039 1 97.94 95 GLU B N 1
ATOM 4394 C CA . GLU B 1 95 ? -8.789 -36.562 -9.125 1 97.94 95 GLU B CA 1
ATOM 4395 C C . GLU B 1 95 ? -8.992 -37.531 -10.289 1 97.94 95 GLU B C 1
ATOM 4397 O O . GLU B 1 95 ? -9.117 -38.719 -10.078 1 97.94 95 GLU B O 1
ATOM 4402 N N . GLN B 1 96 ? -9.07 -36.969 -11.477 1 96.12 96 GLN B N 1
ATOM 4403 C CA . GLN B 1 96 ? -9.367 -37.75 -12.656 1 96.12 96 GLN B CA 1
ATOM 4404 C C . GLN B 1 96 ? -8.18 -38.656 -13.023 1 96.12 96 GLN B C 1
ATOM 4406 O O . GLN B 1 96 ? -8.367 -39.75 -13.562 1 96.12 96 GLN B O 1
ATOM 4411 N N . ALA B 1 97 ? -6.945 -38.25 -12.781 1 93.56 97 ALA B N 1
ATOM 4412 C CA . ALA B 1 97 ? -5.742 -38.969 -13.203 1 93.56 97 ALA B CA 1
ATOM 4413 C C . ALA B 1 97 ? -5.543 -40.25 -12.359 1 93.56 97 ALA B C 1
ATOM 4415 O O . ALA B 1 97 ? -5.852 -40.25 -11.172 1 93.56 97 ALA B O 1
ATOM 4416 N N . PRO B 1 98 ? -4.941 -41.219 -12.938 1 93.31 98 PRO B N 1
ATOM 4417 C CA . PRO B 1 98 ? -4.672 -42.438 -12.188 1 93.31 98 PRO B CA 1
ATOM 4418 C C . PRO B 1 98 ? -3.482 -42.312 -11.242 1 93.31 98 PRO B C 1
ATOM 4420 O O . PRO B 1 98 ? -3.357 -43.062 -10.281 1 93.31 98 PRO B O 1
ATOM 4423 N N . LYS B 1 99 ? -2.619 -41.344 -11.648 1 91.25 99 LYS B N 1
ATOM 4424 C CA . LYS B 1 99 ? -1.468 -41.031 -10.812 1 91.25 99 LYS B CA 1
ATOM 4425 C C . LYS B 1 99 ? -1.232 -39.531 -10.758 1 91.25 99 LYS B C 1
ATOM 4427 O O . LYS B 1 99 ? -1.559 -38.812 -11.711 1 91.25 99 LYS B O 1
ATOM 4432 N N . LEU B 1 100 ? -0.759 -39.219 -9.594 1 87.38 100 LEU B N 1
ATOM 4433 C CA . LEU B 1 100 ? -0.393 -37.812 -9.492 1 87.38 100 LEU B CA 1
ATOM 4434 C C . LEU B 1 100 ? 0.966 -37.562 -10.133 1 87.38 100 LEU B C 1
ATOM 4436 O O . LEU B 1 100 ? 1.983 -38.062 -9.68 1 87.38 100 LEU B O 1
ATOM 4440 N N . ASP B 1 101 ? 0.946 -37.031 -11.297 1 74.12 101 ASP B N 1
ATOM 4441 C CA . ASP B 1 101 ? 2.193 -36.719 -11.992 1 74.12 101 ASP B CA 1
ATOM 4442 C C . ASP B 1 101 ? 2.086 -35.406 -12.766 1 74.12 101 ASP B C 1
ATOM 4444 O O . ASP B 1 101 ? 1.456 -35.375 -13.828 1 74.12 101 ASP B O 1
ATOM 4448 N N . GLU B 1 102 ? 2.438 -34.312 -12.117 1 63.34 102 GLU B N 1
ATOM 4449 C CA . GLU B 1 102 ? 2.441 -33.062 -12.844 1 63.34 102 GLU B CA 1
ATOM 4450 C C . GLU B 1 102 ? 3.535 -33.031 -13.906 1 63.34 102 GLU B C 1
ATOM 4452 O O . GLU B 1 102 ? 4.617 -33.594 -13.703 1 63.34 102 GLU B O 1
ATOM 4457 N N . VAL B 1 103 ? 3.229 -32.812 -15.141 1 56.22 103 VAL B N 1
ATOM 4458 C CA . VAL B 1 103 ? 4.137 -32.719 -16.281 1 56.22 103 VAL B CA 1
ATOM 4459 C C . VAL B 1 103 ? 5.148 -31.594 -16.047 1 56.22 103 VAL B C 1
ATOM 4461 O O . VAL B 1 103 ? 4.777 -30.484 -15.664 1 56.22 103 VAL B O 1
ATOM 4464 N N . GLY B 1 104 ? 6.547 -31.953 -16.016 1 59.31 104 GLY B N 1
ATOM 4465 C CA . GLY B 1 104 ? 7.965 -31.625 -15.953 1 59.31 104 GLY B CA 1
ATOM 4466 C C . GLY B 1 104 ? 8.234 -30.141 -16.031 1 59.31 104 GLY B C 1
ATOM 4467 O O . GLY B 1 104 ? 9.062 -29.688 -16.828 1 59.31 104 GLY B O 1
ATOM 4468 N N . ALA B 1 105 ? 7.352 -29.25 -15.211 1 80.94 105 ALA B N 1
ATOM 4469 C CA . ALA B 1 105 ? 7.754 -27.844 -15.383 1 80.94 105 ALA B CA 1
ATOM 4470 C C . ALA B 1 105 ? 8.062 -27.203 -14.039 1 80.94 105 ALA B C 1
ATOM 4472 O O . ALA B 1 105 ? 7.828 -27.797 -12.984 1 80.94 105 ALA B O 1
ATOM 4473 N N . GLY B 1 106 ? 8.969 -26.297 -14.094 1 90.81 106 GLY B N 1
ATOM 4474 C CA . GLY B 1 106 ? 9.336 -25.516 -12.93 1 90.81 106 GLY B CA 1
ATOM 4475 C C . GLY B 1 106 ? 8.188 -24.688 -12.383 1 90.81 106 GLY B C 1
ATOM 4476 O O . GLY B 1 106 ? 7.27 -24.328 -13.125 1 90.81 106 GLY B O 1
ATOM 4477 N N . ILE B 1 107 ? 8.141 -24.594 -11.094 1 94.31 107 ILE B N 1
ATOM 4478 C CA . ILE B 1 107 ? 7.172 -23.734 -10.43 1 94.31 107 ILE B CA 1
ATOM 4479 C C . ILE B 1 107 ? 7.883 -22.828 -9.438 1 94.31 107 ILE B C 1
ATOM 4481 O O . ILE B 1 107 ? 8.875 -23.219 -8.82 1 94.31 107 ILE B O 1
ATOM 4485 N N . GLN B 1 108 ? 7.418 -21.672 -9.391 1 96.56 108 GLN B N 1
ATOM 4486 C CA . GLN B 1 108 ? 7.91 -20.719 -8.398 1 96.56 108 GLN B CA 1
ATOM 4487 C C . GLN B 1 108 ? 6.977 -20.656 -7.191 1 96.56 108 GLN B C 1
ATOM 4489 O O . GLN B 1 108 ? 5.754 -20.688 -7.344 1 96.56 108 GLN B O 1
ATOM 4494 N N . ILE B 1 109 ? 7.574 -20.594 -5.988 1 97.06 109 ILE B N 1
ATOM 4495 C CA . ILE B 1 109 ? 6.844 -20.516 -4.73 1 97.06 109 ILE B CA 1
ATOM 4496 C C . ILE B 1 109 ? 7.211 -19.219 -4.004 1 97.06 109 ILE B C 1
ATOM 4498 O O . ILE B 1 109 ? 8.062 -19.219 -3.115 1 97.06 109 ILE B O 1
ATOM 4502 N N . PRO B 1 110 ? 6.523 -18.172 -4.332 1 98.12 110 PRO B N 1
ATOM 4503 C CA . PRO B 1 110 ? 6.812 -16.891 -3.688 1 98.12 110 PRO B CA 1
ATOM 4504 C C . PRO B 1 110 ? 6.41 -16.859 -2.215 1 98.12 110 PRO B C 1
ATOM 4506 O O . PRO B 1 110 ? 5.648 -17.719 -1.767 1 98.12 110 PRO B O 1
ATOM 4509 N N . PRO B 1 111 ? 6.883 -15.875 -1.463 1 97.75 111 PRO B N 1
ATOM 4510 C CA . PRO B 1 111 ? 6.719 -15.852 -0.007 1 97.75 111 PRO B CA 1
ATOM 4511 C C . PRO B 1 111 ? 5.254 -15.859 0.423 1 97.75 111 PRO B C 1
ATOM 4513 O O . PRO B 1 111 ? 4.914 -16.438 1.456 1 97.75 111 PRO B O 1
ATOM 4516 N N . ASN B 1 112 ? 4.363 -15.211 -0.32 1 98.25 112 ASN B N 1
ATOM 4517 C CA . ASN B 1 112 ? 2.965 -15.141 0.09 1 98.25 112 ASN B CA 1
ATOM 4518 C C . ASN B 1 112 ? 2.328 -16.531 0.149 1 98.25 112 ASN B C 1
ATOM 4520 O O . ASN B 1 112 ? 1.465 -16.781 0.99 1 98.25 112 ASN B O 1
ATOM 4524 N N . SER B 1 113 ? 2.709 -17.438 -0.716 1 98.31 113 SER B N 1
ATOM 4525 C CA . SER B 1 113 ? 2.229 -18.812 -0.63 1 98.31 113 SER B CA 1
ATOM 4526 C C . SER B 1 113 ? 3.17 -19.672 0.203 1 98.31 113 SER B C 1
ATOM 4528 O O . SER B 1 113 ? 2.725 -20.547 0.941 1 98.31 113 SER B O 1
ATOM 4530 N N . GLY B 1 114 ? 4.469 -19.375 0.097 1 96.94 114 GLY B N 1
ATOM 4531 C CA . GLY B 1 114 ? 5.465 -20.156 0.827 1 96.94 114 GLY B CA 1
ATOM 4532 C C . GLY B 1 114 ? 5.27 -20.109 2.33 1 96.94 114 GLY B C 1
ATOM 4533 O O . GLY B 1 114 ? 5.43 -21.125 3.014 1 96.94 114 GLY B O 1
ATOM 4534 N N . ARG B 1 115 ? 4.926 -18.984 2.848 1 96.5 115 ARG B N 1
ATOM 4535 C CA . ARG B 1 115 ? 4.742 -18.844 4.289 1 96.5 115 ARG B CA 1
ATOM 4536 C C . ARG B 1 115 ? 3.572 -19.688 4.777 1 96.5 115 ARG B C 1
ATOM 4538 O O . ARG B 1 115 ? 3.625 -20.25 5.871 1 96.5 115 ARG B O 1
ATOM 4545 N N . LEU B 1 116 ? 2.52 -19.766 3.986 1 97.5 116 LEU B N 1
ATOM 4546 C CA . LEU B 1 116 ? 1.37 -20.594 4.328 1 97.5 116 LEU B CA 1
ATOM 4547 C C . LEU B 1 116 ? 1.744 -22.078 4.309 1 97.5 116 LEU B C 1
ATOM 4549 O O . LEU B 1 116 ? 1.462 -22.797 5.262 1 97.5 116 LEU B O 1
ATOM 4553 N N . LEU B 1 117 ? 2.41 -22.453 3.262 1 97 117 LEU B N 1
ATOM 4554 C CA . LEU B 1 117 ? 2.797 -23.844 3.104 1 97 117 LEU B CA 1
ATOM 4555 C C . LEU B 1 117 ? 3.736 -24.281 4.227 1 97 117 LEU B C 1
ATOM 4557 O O . LEU B 1 117 ? 3.625 -25.406 4.734 1 97 117 LEU B O 1
ATOM 4561 N N . ARG B 1 118 ? 4.59 -23.391 4.527 1 94.06 118 ARG B N 1
ATOM 4562 C CA . ARG B 1 118 ? 5.488 -23.656 5.645 1 94.06 118 ARG B CA 1
ATOM 4563 C C . ARG B 1 118 ? 4.711 -23.812 6.945 1 94.06 118 ARG B C 1
ATOM 4565 O O . ARG B 1 118 ? 4.914 -24.781 7.688 1 94.06 118 ARG B O 1
ATOM 4572 N N . ARG B 1 119 ? 3.854 -22.906 7.16 1 94.19 119 ARG B N 1
ATOM 4573 C CA . ARG B 1 119 ? 3 -22.922 8.344 1 94.19 119 ARG B CA 1
ATOM 4574 C C . ARG B 1 119 ? 2.184 -24.219 8.398 1 94.19 119 ARG B C 1
ATOM 4576 O O . ARG B 1 119 ? 1.936 -24.75 9.484 1 94.19 119 ARG B O 1
ATOM 4583 N N . TRP B 1 120 ? 1.865 -24.766 7.266 1 96.44 120 TRP B N 1
ATOM 4584 C CA . TRP B 1 120 ? 1.016 -25.953 7.156 1 96.44 120 TRP B CA 1
ATOM 4585 C C . TRP B 1 120 ? 1.843 -27.234 7.258 1 96.44 120 TRP B C 1
ATOM 4587 O O . TRP B 1 120 ? 1.292 -28.328 7.293 1 96.44 120 TRP B O 1
ATOM 4597 N N . GLY B 1 121 ? 3.127 -27.109 7.184 1 93.81 121 GLY B N 1
ATOM 4598 C CA . GLY B 1 121 ? 4 -28.266 7.32 1 93.81 121 GLY B CA 1
ATOM 4599 C C . GLY B 1 121 ? 4.254 -28.969 6.004 1 93.81 121 GLY B C 1
ATOM 4600 O O . GLY B 1 121 ? 4.648 -30.141 5.992 1 93.81 121 GLY B O 1
ATOM 4601 N N . VAL B 1 122 ? 4.086 -28.328 4.973 1 94.75 122 VAL B N 1
ATOM 4602 C CA . VAL B 1 122 ? 4.172 -28.953 3.656 1 94.75 122 VAL B CA 1
ATOM 4603 C C . VAL B 1 122 ? 5.629 -29.266 3.322 1 94.75 122 VAL B C 1
ATOM 4605 O O . VAL B 1 122 ? 5.922 -30.25 2.646 1 94.75 122 VAL B O 1
ATOM 4608 N N . PHE B 1 123 ? 6.57 -28.469 3.83 1 89.44 123 PHE B N 1
ATOM 4609 C CA . PHE B 1 123 ? 7.969 -28.594 3.438 1 89.44 123 PHE B CA 1
ATOM 4610 C C . PHE B 1 123 ? 8.719 -29.516 4.391 1 89.44 123 PHE B C 1
ATOM 4612 O O . PHE B 1 123 ? 9.93 -29.703 4.27 1 89.44 123 PHE B O 1
ATOM 4619 N N . ALA B 1 124 ? 8.125 -30.078 5.258 1 81.5 124 ALA B N 1
ATOM 4620 C CA . ALA B 1 124 ? 8.773 -30.875 6.293 1 81.5 124 ALA B CA 1
ATOM 4621 C C . ALA B 1 124 ? 9.5 -32.062 5.691 1 81.5 124 ALA B C 1
ATOM 4623 O O . ALA B 1 124 ? 10.57 -32.438 6.16 1 81.5 124 ALA B O 1
ATOM 4624 N N . GLN B 1 125 ? 8.938 -32.719 4.707 1 70.81 125 GLN B N 1
ATOM 4625 C CA . GLN B 1 125 ? 9.539 -33.938 4.156 1 70.81 125 GLN B CA 1
ATOM 4626 C C . GLN B 1 125 ? 10.336 -33.625 2.893 1 70.81 125 GLN B C 1
ATOM 4628 O O . GLN B 1 125 ? 10.703 -34.531 2.148 1 70.81 125 GLN B O 1
ATOM 4633 N N . GLY B 1 126 ? 11.227 -32.594 2.91 1 73.12 126 GLY B N 1
ATOM 4634 C CA . GLY B 1 126 ? 12.016 -32.469 1.695 1 73.12 126 GLY B CA 1
ATOM 4635 C C . GLY B 1 126 ? 12.352 -31.016 1.358 1 73.12 126 GLY B C 1
ATOM 4636 O O . GLY B 1 126 ? 12.133 -30.578 0.229 1 73.12 126 GLY B O 1
ATOM 4637 N N . GLU B 1 127 ? 12.898 -30.406 2.244 1 74.81 127 GLU B N 1
ATOM 4638 C CA . GLU B 1 127 ? 13.273 -29 2.039 1 74.81 127 GLU B CA 1
ATOM 4639 C C . GLU B 1 127 ? 14.297 -28.875 0.916 1 74.81 127 GLU B C 1
ATOM 4641 O O . GLU B 1 127 ? 14.336 -27.844 0.225 1 74.81 127 GLU B O 1
ATOM 4646 N N . ASP B 1 128 ? 14.938 -29.906 0.614 1 79.19 128 ASP B N 1
ATOM 4647 C CA . ASP B 1 128 ? 16.016 -29.891 -0.375 1 79.19 128 ASP B CA 1
ATOM 4648 C C . ASP B 1 128 ? 15.453 -29.875 -1.795 1 79.19 128 ASP B C 1
ATOM 4650 O O . ASP B 1 128 ? 16.172 -29.562 -2.748 1 79.19 128 ASP B O 1
ATOM 4654 N N . LEU B 1 129 ? 14.242 -30.203 -1.887 1 82.12 129 LEU B N 1
ATOM 4655 C CA . LEU B 1 129 ? 13.602 -30.234 -3.197 1 82.12 129 LEU B CA 1
ATOM 4656 C C . LEU B 1 129 ? 13.227 -28.844 -3.668 1 82.12 129 LEU B C 1
ATOM 4658 O O . LEU B 1 129 ? 12.914 -28.641 -4.844 1 82.12 129 LEU B O 1
ATOM 4662 N N . PHE B 1 130 ? 13.422 -27.969 -2.771 1 87.62 130 PHE B N 1
ATOM 4663 C CA . PHE B 1 130 ? 13.055 -26.578 -3.057 1 87.62 130 PHE B CA 1
ATOM 4664 C C . PHE B 1 130 ? 14.281 -25.672 -3.047 1 87.62 130 PHE B C 1
ATOM 4666 O O . PHE B 1 130 ? 14.898 -25.484 -2.002 1 87.62 130 PHE B O 1
ATOM 4673 N N . ALA B 1 131 ? 14.617 -25.203 -4.207 1 89.69 131 ALA B N 1
ATOM 4674 C CA . ALA B 1 131 ? 15.789 -24.344 -4.336 1 89.69 131 ALA B CA 1
ATOM 4675 C C . ALA B 1 131 ? 15.445 -22.891 -3.984 1 89.69 131 ALA B C 1
ATOM 4677 O O . ALA B 1 131 ? 14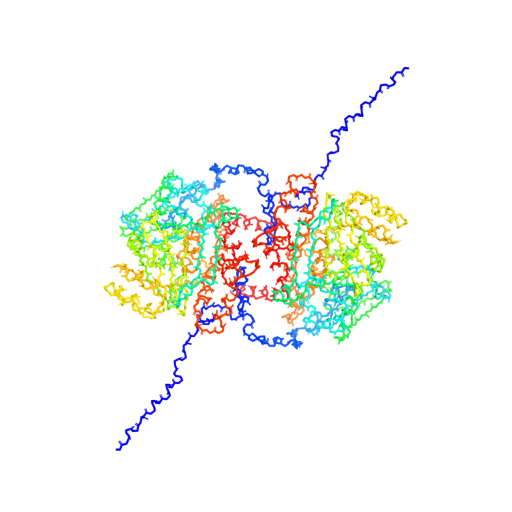.32 -22.438 -4.215 1 89.69 131 ALA B O 1
ATOM 4678 N N . LYS B 1 132 ? 16.453 -22.25 -3.418 1 92.81 132 LYS B N 1
ATOM 4679 C CA . LYS B 1 132 ? 16.312 -20.859 -3.037 1 92.81 132 LYS B CA 1
ATOM 4680 C C . LYS B 1 132 ? 17.234 -19.969 -3.869 1 92.81 132 LYS B C 1
ATOM 4682 O O . LYS B 1 132 ? 18.391 -19.75 -3.504 1 92.81 132 LYS B O 1
ATOM 4687 N N . PRO B 1 133 ? 16.672 -19.484 -4.969 1 95.62 133 PRO B N 1
ATOM 4688 C CA . PRO B 1 133 ? 17.5 -18.578 -5.762 1 95.62 133 PRO B CA 1
ATOM 4689 C C . PRO B 1 133 ? 17.906 -17.312 -4.996 1 95.62 133 PRO B C 1
ATOM 4691 O O . PRO B 1 133 ? 17.203 -16.891 -4.074 1 95.62 133 PRO B O 1
ATOM 4694 N N . SER B 1 134 ? 19.016 -16.75 -5.418 1 95.12 134 SER B N 1
ATOM 4695 C CA . SER B 1 134 ? 19.547 -15.578 -4.734 1 95.12 134 SER B CA 1
ATOM 4696 C C . SER B 1 134 ? 19 -14.297 -5.344 1 95.12 134 SER B C 1
ATOM 4698 O O . SER B 1 134 ? 18.969 -13.258 -4.68 1 95.12 134 SER B O 1
ATOM 4700 N N . CYS B 1 135 ? 18.641 -14.391 -6.594 1 97.38 135 CYS B N 1
ATOM 4701 C CA . CYS B 1 135 ? 18.203 -13.172 -7.266 1 97.38 135 CYS B CA 1
ATOM 4702 C C . CYS B 1 135 ? 17.406 -13.5 -8.516 1 97.38 135 CYS B C 1
ATOM 4704 O O . CYS B 1 135 ? 17.312 -14.656 -8.922 1 97.38 135 CYS B O 1
ATOM 4706 N N . ILE B 1 136 ? 16.75 -12.547 -9.078 1 98.19 136 ILE B N 1
ATOM 4707 C CA . ILE B 1 136 ? 16.141 -12.555 -10.406 1 98.19 136 ILE B CA 1
ATOM 4708 C C . ILE B 1 136 ? 16.828 -11.523 -11.297 1 98.19 136 ILE B C 1
ATOM 4710 O O . ILE B 1 136 ? 16.844 -10.336 -10.977 1 98.19 136 ILE B O 1
ATOM 4714 N N . ASN B 1 137 ? 17.359 -11.992 -12.406 1 98.25 137 ASN B N 1
ATOM 4715 C CA . ASN B 1 137 ? 18.047 -11.117 -13.367 1 98.25 137 ASN B CA 1
ATOM 4716 C C . ASN B 1 137 ? 17.172 -10.836 -14.578 1 98.25 137 ASN B C 1
ATOM 4718 O O . ASN B 1 137 ? 16.75 -11.758 -15.281 1 98.25 137 ASN B O 1
ATOM 4722 N N . PHE B 1 138 ? 16.922 -9.539 -14.812 1 98.56 138 PHE B N 1
ATOM 4723 C CA . PHE B 1 138 ? 16.344 -9.117 -16.078 1 98.56 138 PHE B CA 1
ATOM 4724 C C . PHE B 1 138 ? 17.438 -8.852 -17.109 1 98.56 138 PHE B C 1
ATOM 4726 O O . PHE B 1 138 ? 18.328 -8.039 -16.875 1 98.56 138 PHE B O 1
ATOM 4733 N N . ARG B 1 139 ? 17.25 -9.539 -18.219 1 98.56 139 ARG B N 1
ATOM 4734 C CA . ARG B 1 139 ? 18.297 -9.43 -19.234 1 98.56 139 ARG B CA 1
ATOM 4735 C C . ARG B 1 139 ? 17.719 -8.898 -20.547 1 98.56 139 ARG B C 1
ATOM 4737 O O . ARG B 1 139 ? 16.578 -9.211 -20.891 1 98.56 139 ARG B O 1
ATOM 4744 N N . ARG B 1 140 ? 18.547 -8.148 -21.203 1 98.5 140 ARG B N 1
ATOM 4745 C CA . ARG B 1 140 ? 18.188 -7.645 -22.531 1 98.5 140 ARG B CA 1
ATOM 4746 C C . ARG B 1 140 ? 18.125 -8.781 -23.547 1 98.5 140 ARG B C 1
ATOM 4748 O O . ARG B 1 140 ? 18.984 -9.648 -23.578 1 98.5 140 ARG B O 1
ATOM 4755 N N . TRP B 1 141 ? 17.141 -8.742 -24.359 1 98.38 141 TRP B N 1
ATOM 4756 C CA . TRP B 1 141 ? 16.938 -9.812 -25.328 1 98.38 141 TRP B CA 1
ATOM 4757 C C . TRP B 1 141 ? 18.125 -9.914 -26.281 1 98.38 141 TRP B C 1
ATOM 4759 O O . TRP B 1 141 ? 18.531 -11.008 -26.672 1 98.38 141 TRP B O 1
ATOM 4769 N N . GLN B 1 142 ? 18.703 -8.805 -26.594 1 97.5 142 GLN B N 1
ATOM 4770 C CA . GLN B 1 142 ? 19.641 -8.68 -27.688 1 97.5 142 GLN B CA 1
ATOM 4771 C C . GLN B 1 142 ? 21.016 -9.219 -27.312 1 97.5 142 GLN B C 1
ATOM 4773 O O . GLN B 1 142 ? 21.688 -9.852 -28.125 1 97.5 142 GLN B O 1
ATOM 4778 N N . ASP B 1 143 ? 21.422 -8.992 -26.078 1 97.62 143 ASP B N 1
ATOM 4779 C CA . ASP B 1 143 ? 22.812 -9.328 -25.75 1 97.62 143 ASP B CA 1
ATOM 4780 C C . ASP B 1 143 ? 22.922 -9.922 -24.359 1 97.62 143 ASP B C 1
ATOM 4782 O O . ASP B 1 143 ? 24 -10.305 -23.922 1 97.62 143 ASP B O 1
ATOM 4786 N N . GLY B 1 144 ? 21.859 -9.977 -23.656 1 97.75 144 GLY B N 1
ATOM 4787 C CA . GLY B 1 144 ? 21.859 -10.602 -22.344 1 97.75 144 GLY B CA 1
ATOM 4788 C C . GLY B 1 144 ? 22.359 -9.688 -21.25 1 97.75 144 GLY B C 1
ATOM 4789 O O . GLY B 1 144 ? 22.531 -10.109 -20.094 1 97.75 144 GLY B O 1
ATOM 4790 N N . ASP B 1 145 ? 22.484 -8.43 -21.547 1 97.5 145 ASP B N 1
ATOM 4791 C CA . ASP B 1 145 ? 22.922 -7.461 -20.531 1 97.5 145 ASP B CA 1
ATOM 4792 C C . ASP B 1 145 ? 21.891 -7.324 -19.422 1 97.5 145 ASP B C 1
ATOM 4794 O O . ASP B 1 145 ? 20.688 -7.395 -19.672 1 97.5 145 ASP B O 1
ATOM 4798 N N . LEU B 1 146 ? 22.453 -7.047 -18.25 1 97.75 146 LEU B N 1
ATOM 4799 C CA . LEU B 1 146 ? 21.562 -6.902 -17.094 1 97.75 146 LEU B CA 1
ATOM 4800 C C . LEU B 1 146 ? 20.844 -5.562 -17.125 1 97.75 146 LEU B C 1
ATOM 4802 O O . LEU B 1 146 ? 21.484 -4.508 -17.188 1 97.75 146 LEU B O 1
ATOM 4806 N N . ILE B 1 147 ? 19.516 -5.625 -17.094 1 97.75 147 ILE B N 1
ATOM 4807 C CA . ILE B 1 147 ? 18.703 -4.414 -17.109 1 97.75 147 ILE B CA 1
ATOM 4808 C C . ILE B 1 147 ? 18.031 -4.223 -15.758 1 97.75 147 ILE B C 1
ATOM 4810 O O . ILE B 1 147 ? 17.75 -3.09 -15.352 1 97.75 147 ILE B O 1
ATOM 4814 N N . GLY B 1 148 ? 17.719 -5.207 -15.086 1 97.94 148 GLY B N 1
ATOM 4815 C CA . GLY B 1 148 ? 17.078 -5.199 -13.781 1 97.94 148 GLY B CA 1
ATOM 4816 C C . GLY B 1 148 ? 17.594 -6.281 -12.852 1 97.94 148 GLY B C 1
ATOM 4817 O O . GLY B 1 148 ? 18.172 -7.27 -13.312 1 97.94 148 GLY B O 1
ATOM 4818 N N . TYR B 1 149 ? 17.406 -6.098 -11.594 1 97.94 149 TYR B N 1
ATOM 4819 C CA . TYR B 1 149 ? 17.938 -7.004 -10.594 1 97.94 149 TYR B CA 1
ATOM 4820 C C . TYR B 1 149 ? 17.078 -7.012 -9.336 1 97.94 149 TYR B C 1
ATOM 4822 O O . TYR B 1 149 ? 16.859 -5.969 -8.719 1 97.94 149 TYR B O 1
ATOM 4830 N N . THR B 1 150 ? 16.578 -8.148 -9.016 1 97.69 150 THR B N 1
ATOM 4831 C CA . THR B 1 150 ? 15.852 -8.32 -7.762 1 97.69 150 THR B CA 1
ATOM 4832 C C . THR B 1 150 ? 16.656 -9.164 -6.777 1 97.69 150 THR B C 1
ATOM 4834 O O . THR B 1 150 ? 16.906 -10.344 -7.023 1 97.69 150 THR B O 1
ATOM 4837 N N . ASP B 1 151 ? 17.031 -8.57 -5.715 1 96.12 151 ASP B N 1
ATOM 4838 C CA . ASP B 1 151 ? 17.703 -9.289 -4.641 1 96.12 151 ASP B CA 1
ATOM 4839 C C . ASP B 1 151 ? 16.719 -10.086 -3.803 1 96.12 151 ASP B C 1
ATOM 4841 O O . ASP B 1 151 ? 15.789 -9.516 -3.215 1 96.12 151 ASP B O 1
ATOM 4845 N N . LEU B 1 152 ? 16.906 -11.406 -3.74 1 96.62 152 LEU B N 1
ATOM 4846 C CA . LEU B 1 152 ? 15.961 -12.266 -3.021 1 96.62 152 LEU B CA 1
ATOM 4847 C C . LEU B 1 152 ? 16.516 -12.656 -1.659 1 96.62 152 LEU B C 1
ATOM 4849 O O . LEU B 1 152 ? 15.883 -13.414 -0.917 1 96.62 152 LEU B O 1
ATOM 4853 N N . GLY B 1 153 ? 17.625 -12.156 -1.257 1 91.88 153 GLY B N 1
ATOM 4854 C CA . GLY B 1 153 ? 18.359 -12.586 -0.072 1 91.88 153 GLY B CA 1
ATOM 4855 C C . GLY B 1 153 ? 17.625 -12.281 1.221 1 91.88 153 GLY B C 1
ATOM 4856 O O . GLY B 1 153 ? 17.703 -13.039 2.186 1 91.88 153 GLY B O 1
ATOM 4857 N N . ASP B 1 154 ? 16.844 -11.211 1.221 1 89.94 154 ASP B N 1
ATOM 4858 C CA . ASP B 1 154 ? 16.234 -10.82 2.486 1 89.94 154 ASP B CA 1
ATOM 4859 C C . ASP B 1 154 ? 14.742 -11.102 2.482 1 89.94 154 ASP B C 1
ATOM 4861 O O . ASP B 1 154 ? 14.008 -10.602 3.34 1 89.94 154 ASP B O 1
ATOM 4865 N N . PHE B 1 155 ? 14.258 -11.844 1.557 1 94.12 155 PHE B N 1
ATOM 4866 C CA . PHE B 1 155 ? 12.828 -12.102 1.447 1 94.12 155 PHE B CA 1
ATOM 4867 C C . PHE B 1 155 ? 12.328 -12.891 2.65 1 94.12 155 PHE B C 1
ATOM 4869 O O . PHE B 1 155 ? 11.219 -12.648 3.143 1 94.12 155 PHE B O 1
ATOM 4876 N N . ASN B 1 156 ? 13.156 -13.805 3.121 1 92.12 156 ASN B N 1
ATOM 4877 C CA . ASN B 1 156 ? 12.75 -14.586 4.285 1 92.12 156 ASN B CA 1
ATOM 4878 C C . ASN B 1 156 ? 12.531 -13.695 5.504 1 92.12 156 ASN B C 1
ATOM 4880 O O . ASN B 1 156 ? 11.508 -13.805 6.184 1 92.12 156 ASN B O 1
ATOM 4884 N N . THR B 1 157 ? 13.406 -12.828 5.73 1 87.88 157 THR B N 1
ATOM 4885 C CA . THR B 1 157 ? 13.312 -11.93 6.879 1 87.88 157 THR B CA 1
ATOM 4886 C C . THR B 1 157 ? 12.188 -10.914 6.684 1 87.88 157 THR B C 1
ATOM 4888 O O . THR B 1 157 ? 11.484 -10.57 7.637 1 87.88 157 THR B O 1
ATOM 4891 N N . ARG B 1 158 ? 11.984 -10.547 5.539 1 89.94 158 ARG B N 1
ATOM 4892 C CA . ARG B 1 158 ? 11.031 -9.477 5.266 1 89.94 158 ARG B CA 1
ATOM 4893 C C . ARG B 1 158 ? 9.609 -10.016 5.184 1 89.94 158 ARG B C 1
ATOM 4895 O O . ARG B 1 158 ? 8.656 -9.359 5.617 1 89.94 158 ARG B O 1
ATOM 4902 N N . PHE B 1 159 ? 9.492 -11.227 4.637 1 92.94 159 PHE B N 1
ATOM 4903 C CA . PHE B 1 159 ? 8.141 -11.656 4.305 1 92.94 159 PHE B CA 1
ATOM 4904 C C . PHE B 1 159 ? 7.805 -12.969 5.004 1 92.94 159 PHE B C 1
ATOM 4906 O O . PHE B 1 159 ? 6.699 -13.5 4.855 1 92.94 159 PHE B O 1
ATOM 4913 N N . GLY B 1 160 ? 8.734 -13.523 5.766 1 89.31 160 GLY B N 1
ATOM 4914 C CA . GLY B 1 160 ? 8.469 -14.703 6.574 1 89.31 160 GLY B CA 1
ATOM 4915 C C . GLY B 1 160 ? 8.742 -16 5.84 1 89.31 160 GLY B C 1
ATOM 4916 O O . GLY B 1 160 ? 8.602 -17.078 6.41 1 89.31 160 GLY B O 1
ATOM 4917 N N . ALA B 1 161 ? 9.102 -15.961 4.566 1 93.94 161 ALA B N 1
ATOM 4918 C CA . ALA B 1 161 ? 9.484 -17.125 3.77 1 93.94 161 ALA B CA 1
ATOM 4919 C C . ALA B 1 161 ? 10.391 -16.734 2.609 1 93.94 161 ALA B C 1
ATOM 4921 O O . ALA B 1 161 ? 10.273 -15.625 2.078 1 93.94 161 ALA B O 1
ATOM 4922 N N . PRO B 1 162 ? 11.273 -17.594 2.258 1 94.94 162 PRO B N 1
ATOM 4923 C CA . PRO B 1 162 ? 12.10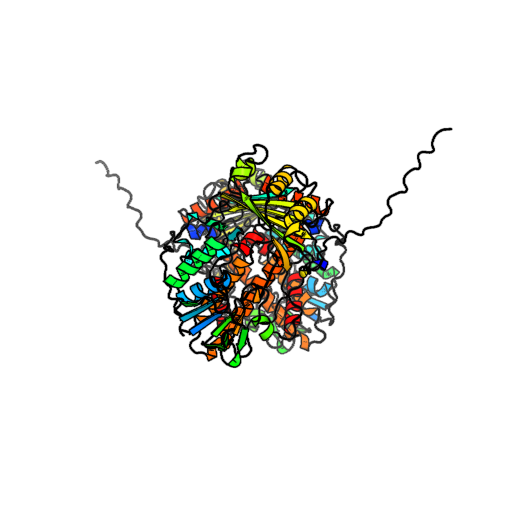9 -17.328 1.088 1 94.94 162 PRO B CA 1
ATOM 4924 C C . PRO B 1 162 ? 11.359 -17.5 -0.229 1 94.94 162 PRO B C 1
ATOM 4926 O O . PRO B 1 162 ? 10.266 -18.062 -0.245 1 94.94 162 PRO B O 1
ATOM 4929 N N . TYR B 1 163 ? 11.922 -16.938 -1.262 1 96.56 163 TYR B N 1
ATOM 4930 C CA . TYR B 1 163 ? 11.492 -17.25 -2.619 1 96.56 163 TYR B CA 1
ATOM 4931 C C . TYR B 1 163 ? 12.047 -18.594 -3.07 1 96.56 163 TYR B C 1
ATOM 4933 O O . TYR B 1 163 ? 13.266 -18.781 -3.105 1 96.56 163 TYR B O 1
ATOM 4941 N N . CYS B 1 164 ? 11.172 -19.531 -3.43 1 95.44 164 CYS B N 1
ATOM 4942 C CA . CYS B 1 164 ? 11.633 -20.875 -3.791 1 95.44 164 CYS B CA 1
ATOM 4943 C C . CYS B 1 164 ? 11.195 -21.234 -5.203 1 95.44 164 CYS B C 1
ATOM 4945 O O . CYS B 1 164 ? 10.266 -20.641 -5.742 1 95.44 164 CYS B O 1
ATOM 4947 N N . VAL B 1 165 ? 11.945 -22.141 -5.742 1 94.94 165 VAL B N 1
ATOM 4948 C CA . VAL B 1 165 ? 11.562 -22.766 -7.004 1 94.94 165 VAL B CA 1
ATOM 4949 C C . VAL B 1 165 ? 11.664 -24.297 -6.867 1 94.94 165 VAL B C 1
ATOM 4951 O O . VAL B 1 165 ? 12.477 -24.797 -6.09 1 94.94 165 VAL B O 1
ATOM 4954 N N . ALA B 1 166 ? 10.82 -24.953 -7.602 1 92.25 166 ALA B N 1
ATOM 4955 C CA . ALA B 1 166 ? 10.797 -26.422 -7.531 1 92.25 166 ALA B CA 1
ATOM 4956 C C . ALA B 1 166 ? 10.211 -27.016 -8.805 1 92.25 166 ALA B C 1
ATOM 4958 O O . ALA B 1 166 ? 9.695 -26.297 -9.656 1 92.25 166 ALA B O 1
ATOM 4959 N N . HIS B 1 167 ? 10.5 -28.281 -8.883 1 91.19 167 HIS B N 1
ATOM 4960 C CA . HIS B 1 167 ? 9.703 -29.031 -9.844 1 91.19 167 HIS B CA 1
ATOM 4961 C C . HIS B 1 167 ? 8.25 -29.141 -9.383 1 91.19 167 HIS B C 1
ATOM 4963 O O . HIS B 1 167 ? 7.984 -29.438 -8.219 1 91.19 167 HIS B O 1
ATOM 4969 N N . ARG B 1 168 ? 7.379 -28.906 -10.281 1 91.5 168 ARG B N 1
ATOM 4970 C CA . ARG B 1 168 ? 5.957 -28.906 -9.961 1 91.5 168 ARG B CA 1
ATOM 4971 C C . ARG B 1 168 ? 5.543 -30.219 -9.305 1 91.5 168 ARG B C 1
ATOM 4973 O O . ARG B 1 168 ? 4.758 -30.219 -8.352 1 91.5 168 ARG B O 1
ATOM 4980 N N . ALA B 1 169 ? 6.039 -31.312 -9.797 1 89.88 169 ALA B N 1
ATOM 4981 C CA . ALA B 1 169 ? 5.711 -32.625 -9.281 1 89.88 169 ALA B CA 1
ATOM 4982 C C . ALA B 1 169 ? 6.164 -32.781 -7.832 1 89.88 169 ALA B C 1
ATOM 4984 O O . ALA B 1 169 ? 5.508 -33.469 -7.039 1 89.88 169 ALA B O 1
ATOM 4985 N N . HIS B 1 170 ? 7.281 -32.188 -7.516 1 90.38 170 HIS B N 1
ATOM 4986 C CA . HIS B 1 170 ? 7.781 -32.281 -6.145 1 90.38 170 HIS B CA 1
ATOM 4987 C C . HIS B 1 170 ? 6.863 -31.516 -5.184 1 90.38 170 HIS B C 1
ATOM 4989 O O . HIS B 1 170 ? 6.574 -32 -4.09 1 90.38 170 HIS B O 1
ATOM 4995 N N . LEU B 1 171 ? 6.395 -30.406 -5.594 1 93.31 171 LEU B N 1
ATOM 4996 C CA . LEU B 1 171 ? 5.469 -29.641 -4.762 1 93.31 171 LEU B CA 1
ATOM 4997 C C . LEU B 1 171 ? 4.148 -30.391 -4.594 1 93.31 171 LEU B C 1
ATOM 4999 O O . LEU B 1 171 ? 3.623 -30.5 -3.484 1 93.31 171 LEU B O 1
ATOM 5003 N N . GLN B 1 172 ? 3.646 -30.906 -5.637 1 94.44 172 GLN B N 1
ATOM 5004 C CA . GLN B 1 172 ? 2.393 -31.656 -5.582 1 94.44 172 GLN B CA 1
ATOM 5005 C C . GLN B 1 172 ? 2.51 -32.875 -4.652 1 94.44 172 GLN B C 1
ATOM 5007 O O . GLN B 1 172 ? 1.614 -33.125 -3.844 1 94.44 172 GLN B O 1
ATOM 5012 N N . ARG B 1 173 ? 3.594 -33.531 -4.77 1 92.5 173 ARG B N 1
ATOM 5013 C CA . ARG B 1 173 ? 3.822 -34.688 -3.926 1 92.5 173 ARG B CA 1
ATOM 5014 C C . ARG B 1 173 ? 3.887 -34.312 -2.453 1 92.5 173 ARG B C 1
ATOM 5016 O O . ARG B 1 173 ? 3.357 -35 -1.592 1 92.5 173 ARG B O 1
ATOM 5023 N N . SER B 1 174 ? 4.578 -33.25 -2.227 1 94.19 174 SER B N 1
ATOM 5024 C CA . SER B 1 174 ? 4.672 -32.75 -0.852 1 94.19 174 SER B CA 1
ATOM 5025 C C . SER B 1 174 ? 3.301 -32.375 -0.305 1 94.19 174 SER B C 1
ATOM 5027 O O . SER B 1 174 ? 2.98 -32.688 0.846 1 94.19 174 SER B O 1
ATOM 5029 N N . LEU B 1 175 ? 2.551 -31.734 -1.106 1 96.56 175 LEU B N 1
ATOM 5030 C CA . LEU B 1 175 ? 1.192 -31.375 -0.72 1 96.56 175 LEU B CA 1
ATOM 5031 C C . LEU B 1 175 ? 0.347 -32.625 -0.47 1 96.56 175 LEU B C 1
ATOM 5033 O O . LEU B 1 175 ? -0.376 -32.688 0.526 1 96.56 175 LEU B O 1
ATOM 5037 N N . HIS B 1 176 ? 0.461 -33.531 -1.351 1 96.44 176 HIS B N 1
ATOM 5038 C CA . HIS B 1 176 ? -0.285 -34.781 -1.243 1 96.44 176 HIS B CA 1
ATOM 5039 C C . HIS B 1 176 ? 0.065 -35.531 0.041 1 96.44 176 HIS B C 1
ATOM 5041 O O . HIS B 1 176 ? -0.825 -36 0.763 1 96.44 176 HIS B O 1
ATOM 5047 N N . ALA B 1 177 ? 1.317 -35.625 0.281 1 95.5 177 ALA B N 1
ATOM 5048 C CA . ALA B 1 177 ? 1.777 -36.344 1.48 1 95.5 177 ALA B CA 1
ATOM 5049 C C . ALA B 1 177 ? 1.229 -35.688 2.742 1 95.5 177 ALA B C 1
ATOM 5051 O O . ALA B 1 177 ? 0.75 -36.344 3.648 1 95.5 177 ALA B O 1
ATOM 5052 N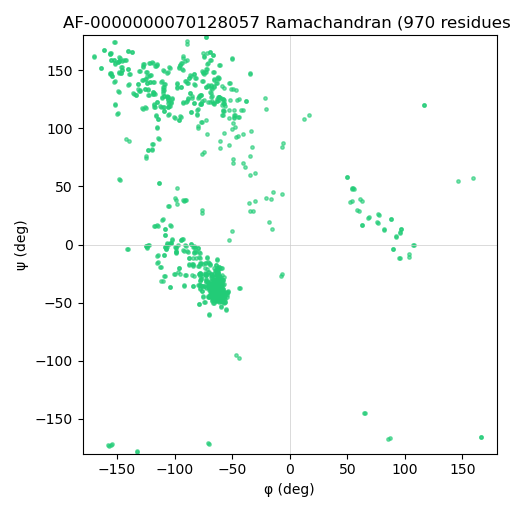 N . ARG B 1 178 ? 1.27 -34.375 2.766 1 96.5 178 ARG B N 1
ATOM 5053 C CA . ARG B 1 178 ? 0.774 -33.656 3.93 1 96.5 178 ARG B CA 1
ATOM 5054 C C . ARG B 1 178 ? -0.734 -33.812 4.082 1 96.5 178 ARG B C 1
ATOM 5056 O O . ARG B 1 178 ? -1.239 -33.969 5.195 1 96.5 178 ARG B O 1
ATOM 5063 N N . ALA B 1 179 ? -1.443 -33.781 2.994 1 98 179 ALA B N 1
ATOM 5064 C CA . ALA B 1 179 ? -2.889 -34 3.021 1 98 179 ALA B CA 1
ATOM 5065 C C . ALA B 1 179 ? -3.24 -35.344 3.627 1 98 179 ALA B C 1
ATOM 5067 O O . ALA B 1 179 ? -4.109 -35.438 4.496 1 98 179 ALA B O 1
ATOM 5068 N N . LEU B 1 180 ? -2.541 -36.344 3.227 1 97.81 180 LEU B N 1
ATOM 5069 C CA . LEU B 1 180 ? -2.787 -37.688 3.738 1 97.81 180 LEU B CA 1
ATOM 5070 C C . LEU B 1 180 ? -2.508 -37.75 5.238 1 97.81 180 LEU B C 1
ATOM 5072 O O . LEU B 1 180 ? -3.262 -38.375 5.984 1 97.81 180 LEU B O 1
ATOM 5076 N N . GLU B 1 181 ? -1.478 -37.094 5.621 1 96.88 181 GLU B N 1
ATOM 5077 C CA . GLU B 1 181 ? -1.116 -37.062 7.031 1 96.88 181 GLU B CA 1
ATOM 5078 C C . GLU B 1 181 ? -2.232 -36.469 7.875 1 96.88 181 GLU B C 1
ATOM 5080 O O . GLU B 1 181 ? -2.424 -36.844 9.031 1 96.88 181 GLU B O 1
ATOM 5085 N N . LEU B 1 182 ? -2.957 -35.594 7.297 1 97.06 182 LEU B N 1
ATOM 5086 C CA . LEU B 1 182 ? -4 -34.875 8.023 1 97.06 182 LEU B CA 1
ATOM 5087 C C . LEU B 1 182 ? -5.332 -35.625 7.93 1 97.06 182 LEU B C 1
ATOM 5089 O O . LEU B 1 182 ? -6.352 -35.125 8.422 1 97.06 182 LEU B O 1
ATOM 5093 N N . GLY B 1 183 ? -5.371 -36.75 7.219 1 98.25 183 GLY B N 1
ATOM 5094 C CA . GLY B 1 183 ? -6.562 -37.594 7.16 1 98.25 183 GLY B CA 1
ATOM 5095 C C . GLY B 1 183 ? -7.414 -37.312 5.938 1 98.25 183 GLY B C 1
ATOM 5096 O O . GLY B 1 183 ? -8.531 -37.812 5.832 1 98.25 183 GLY B O 1
ATOM 5097 N N . VAL B 1 184 ? -6.902 -36.594 4.992 1 98.81 184 VAL B N 1
ATOM 5098 C CA . VAL B 1 184 ? -7.629 -36.312 3.756 1 98.81 184 VAL B CA 1
ATOM 5099 C C . VAL B 1 184 ? -7.676 -37.594 2.898 1 98.81 184 VAL B C 1
ATOM 5101 O O . VAL B 1 184 ? -6.672 -38.281 2.764 1 98.81 184 VAL B O 1
ATOM 5104 N N . GLU B 1 185 ? -8.836 -37.812 2.391 1 98.75 185 GLU B N 1
ATOM 5105 C CA . GLU B 1 185 ? -8.969 -38.906 1.425 1 98.75 185 GLU B CA 1
ATOM 5106 C C . GLU B 1 185 ? -8.789 -38.406 -0.004 1 98.75 185 GLU B C 1
ATOM 5108 O O . GLU B 1 185 ? -9.508 -37.5 -0.441 1 98.75 185 GLU B O 1
ATOM 5113 N N . VAL B 1 186 ? -7.809 -39.031 -0.673 1 98.62 186 VAL B N 1
ATOM 5114 C CA . VAL B 1 186 ? -7.602 -38.656 -2.072 1 98.62 186 VAL B CA 1
ATOM 5115 C C . VAL B 1 186 ? -7.969 -39.844 -2.965 1 98.62 186 VAL B C 1
ATOM 5117 O O . VAL B 1 186 ? -7.363 -40.906 -2.873 1 98.62 186 VAL B O 1
ATOM 5120 N N . ARG B 1 187 ? -8.969 -39.594 -3.812 1 98.44 187 ARG B N 1
ATOM 5121 C CA . ARG B 1 187 ? -9.422 -40.625 -4.742 1 98.44 187 ARG B CA 1
ATOM 5122 C C . ARG B 1 187 ? -8.953 -40.312 -6.16 1 98.44 187 ARG B C 1
ATOM 5124 O O . ARG B 1 187 ? -9.375 -39.312 -6.766 1 98.44 187 ARG B O 1
ATOM 5131 N N . LEU B 1 188 ? -8.164 -41.188 -6.684 1 97.44 188 LEU B N 1
ATOM 5132 C CA . LEU B 1 188 ? -7.711 -41.062 -8.07 1 97.44 188 LEU B CA 1
ATOM 5133 C C . LEU B 1 188 ? -8.695 -41.75 -9.016 1 97.44 188 LEU B C 1
ATOM 5135 O O . LEU B 1 188 ? -9.727 -42.25 -8.586 1 97.44 188 LEU B O 1
ATOM 5139 N N . ASP B 1 189 ? -8.508 -41.594 -10.297 1 96.81 189 ASP B N 1
ATOM 5140 C CA . ASP B 1 189 ? -9.391 -42.156 -11.312 1 96.81 189 ASP B CA 1
ATOM 5141 C C . ASP B 1 189 ? -10.844 -41.75 -11.07 1 96.81 189 ASP B C 1
ATOM 5143 O O . ASP B 1 189 ? -11.75 -42.562 -11.148 1 96.81 189 ASP B O 1
ATOM 5147 N N . SER B 1 190 ? -11.016 -40.562 -10.641 1 97.94 190 SER B N 1
ATOM 5148 C CA . SER B 1 190 ? -12.328 -40.031 -10.297 1 97.94 190 SER B CA 1
ATOM 5149 C C . SER B 1 190 ? -12.633 -38.781 -11.078 1 97.94 190 SER B C 1
ATOM 5151 O O . SER B 1 190 ? -12.547 -37.656 -10.531 1 97.94 190 SER B O 1
ATOM 5153 N N . LEU B 1 191 ? -13.062 -39 -12.273 1 97.5 191 LEU B N 1
ATOM 5154 C CA . LEU B 1 191 ? -13.383 -37.875 -13.164 1 97.5 191 LEU B CA 1
ATOM 5155 C C . LEU B 1 191 ? -14.758 -37.312 -12.836 1 97.5 191 LEU B C 1
ATOM 5157 O O . LEU B 1 191 ? -15.773 -38 -12.977 1 97.5 191 LEU B O 1
ATOM 5161 N N . VAL B 1 192 ? -14.844 -36.062 -12.383 1 98.25 192 VAL B N 1
ATOM 5162 C CA . VAL B 1 192 ? -16.109 -35.375 -12.148 1 98.25 192 VAL B CA 1
ATOM 5163 C C . VAL B 1 192 ? -16.672 -34.875 -13.477 1 98.25 192 VAL B C 1
ATOM 5165 O O . VAL B 1 192 ? -16.016 -34.094 -14.188 1 98.25 192 VAL B O 1
ATOM 5168 N N . VAL B 1 193 ? -17.906 -35.188 -13.805 1 97.5 193 VAL B N 1
ATOM 5169 C CA . VAL B 1 193 ? -18.453 -34.844 -15.109 1 97.5 193 VAL B CA 1
ATOM 5170 C C . VAL B 1 193 ? -19.594 -33.844 -14.93 1 97.5 193 VAL B C 1
ATOM 5172 O O . VAL B 1 193 ? -20.016 -33.188 -15.891 1 97.5 193 VAL B O 1
ATOM 5175 N N . ALA B 1 194 ? -20.062 -33.75 -13.703 1 97.44 194 ALA B N 1
ATOM 5176 C CA . ALA B 1 194 ? -21.156 -32.781 -13.469 1 97.44 194 ALA B CA 1
ATOM 5177 C C . ALA B 1 194 ? -21.188 -32.344 -12.008 1 97.44 194 ALA B C 1
ATOM 5179 O O . ALA B 1 194 ? -20.828 -33.094 -11.109 1 97.44 194 ALA B O 1
ATOM 5180 N N . TYR B 1 195 ? -21.578 -31.094 -11.812 1 97.31 195 TYR B N 1
ATOM 5181 C CA . TYR B 1 195 ? -21.812 -30.531 -10.484 1 97.31 195 TYR B CA 1
ATOM 5182 C C . TYR B 1 195 ? -23.297 -30.328 -10.227 1 97.31 195 TYR B C 1
ATOM 5184 O O . TYR B 1 195 ? -24.047 -29.906 -11.125 1 97.31 195 TYR B O 1
ATOM 5192 N N . ARG B 1 196 ? -23.75 -30.656 -9.031 1 95.25 196 ARG B N 1
ATOM 5193 C CA . ARG B 1 196 ? -25.125 -30.453 -8.578 1 95.25 196 ARG B CA 1
ATOM 5194 C C . ARG B 1 196 ? -25.172 -29.531 -7.359 1 95.25 196 ARG B C 1
ATOM 5196 O O . ARG B 1 196 ? -25.344 -30.016 -6.234 1 95.25 196 ARG B O 1
ATOM 5203 N N . PRO B 1 197 ? -25.125 -28.266 -7.605 1 93.19 197 PRO B N 1
ATOM 5204 C CA . PRO B 1 197 ? -24.984 -27.328 -6.496 1 93.19 197 PRO B CA 1
ATOM 5205 C C . PRO B 1 197 ? -26.125 -27.406 -5.492 1 93.19 197 PRO B C 1
ATOM 5207 O O . PRO B 1 197 ? -25.906 -27.281 -4.285 1 93.19 197 PRO B O 1
ATOM 5210 N N . ASP B 1 198 ? -27.297 -27.672 -5.902 1 91.94 198 ASP B N 1
ATOM 5211 C CA . ASP B 1 198 ? -28.469 -27.688 -5.027 1 91.94 198 ASP B CA 1
ATOM 5212 C C . ASP B 1 198 ? -28.422 -28.875 -4.07 1 91.94 198 ASP B C 1
ATOM 5214 O O . ASP B 1 198 ? -29.031 -28.844 -2.998 1 91.94 198 ASP B O 1
ATOM 5218 N N . ASP B 1 199 ? -27.703 -29.891 -4.445 1 93.12 199 ASP B N 1
ATOM 5219 C CA . ASP B 1 199 ? -27.609 -31.094 -3.623 1 93.12 199 ASP B CA 1
ATOM 5220 C C . ASP B 1 199 ? -26.25 -31.188 -2.945 1 93.12 199 ASP B C 1
ATOM 5222 O O . ASP B 1 199 ? -25.922 -32.188 -2.312 1 93.12 199 ASP B O 1
ATOM 5226 N N . ALA B 1 200 ? -25.422 -30.25 -3.156 1 95.88 200 ALA B N 1
ATOM 5227 C CA . ALA B 1 200 ? -24.047 -30.297 -2.676 1 95.88 200 ALA B CA 1
ATOM 5228 C C . ALA B 1 200 ? -23.391 -31.609 -3.055 1 95.88 200 ALA B C 1
ATOM 5230 O O . ALA B 1 200 ? -22.859 -32.312 -2.193 1 95.88 200 ALA B O 1
ATOM 5231 N N . ALA B 1 201 ? -23.375 -31.844 -4.355 1 97.94 201 ALA B N 1
ATOM 5232 C CA . ALA B 1 201 ? -22.859 -33.125 -4.824 1 97.94 201 ALA B CA 1
ATOM 5233 C C . ALA B 1 201 ? -22.188 -33 -6.18 1 97.94 201 ALA B C 1
ATOM 5235 O O . ALA B 1 201 ? -22.359 -31.984 -6.875 1 97.94 201 ALA B O 1
ATOM 5236 N N . VAL B 1 202 ? -21.359 -34 -6.504 1 98.5 202 VAL B N 1
ATOM 5237 C CA . VAL B 1 202 ? -20.766 -34.125 -7.828 1 98.5 202 VAL B CA 1
ATOM 5238 C C . VAL B 1 202 ? -21.031 -35.531 -8.391 1 98.5 202 VAL B C 1
ATOM 5240 O O . VAL B 1 202 ? -21.234 -36.469 -7.637 1 98.5 202 VAL B O 1
ATOM 5243 N N . GLU B 1 203 ? -21.047 -35.562 -9.672 1 98.5 203 GLU B N 1
ATOM 5244 C CA . GLU B 1 203 ? -21.203 -36.844 -10.367 1 98.5 203 GLU B CA 1
ATOM 5245 C C . GLU B 1 203 ? -19.922 -37.25 -11.07 1 98.5 203 GLU B C 1
ATOM 5247 O O . GLU B 1 203 ? -19.312 -36.438 -11.781 1 98.5 203 GLU B O 1
ATOM 5252 N N . LEU B 1 204 ? -19.547 -38.531 -10.883 1 98.31 204 LEU B N 1
ATOM 5253 C CA . LEU B 1 204 ? -18.359 -39.062 -11.539 1 98.31 204 LEU B CA 1
ATOM 5254 C C . LEU B 1 204 ? -18.734 -39.719 -12.867 1 98.31 204 LEU B C 1
ATOM 5256 O O . LEU B 1 204 ? -19.906 -40 -13.125 1 98.31 204 LEU B O 1
ATOM 5260 N N . SER B 1 205 ? -17.719 -39.875 -13.719 1 97.56 205 SER B N 1
ATOM 5261 C CA . SER B 1 205 ? -17.938 -40.531 -15.016 1 97.56 205 SER B CA 1
ATOM 5262 C C . SER B 1 205 ? -18.469 -41.938 -14.852 1 97.56 205 SER B C 1
ATOM 5264 O O . SER B 1 205 ? -19.109 -42.469 -15.75 1 97.56 205 SER B O 1
ATOM 5266 N N . THR B 1 206 ? -18.281 -42.531 -13.695 1 97.06 206 THR B N 1
ATOM 5267 C CA . THR B 1 206 ? -18.75 -43.875 -13.391 1 97.06 206 THR B CA 1
ATOM 5268 C C . THR B 1 206 ? -20.25 -43.875 -13.055 1 97.06 206 THR B C 1
ATOM 5270 O O . THR B 1 206 ? -20.875 -44.938 -12.984 1 97.06 206 THR B O 1
ATOM 5273 N N . GLY B 1 207 ? -20.75 -42.75 -12.742 1 96.81 207 GLY B N 1
ATOM 5274 C CA . GLY B 1 207 ? -22.141 -42.625 -12.32 1 96.81 207 GLY B CA 1
ATOM 5275 C C . GLY B 1 207 ? -22.281 -42.438 -10.82 1 96.81 207 GLY B C 1
ATOM 5276 O O . GLY B 1 207 ? -23.359 -42.062 -10.336 1 96.81 207 GLY B O 1
ATOM 5277 N N . GLU B 1 208 ? -21.234 -42.625 -10.133 1 97.88 208 GLU B N 1
ATOM 5278 C CA . GLU B 1 208 ? -21.25 -42.438 -8.688 1 97.88 208 GLU B CA 1
ATOM 5279 C C . GLU B 1 208 ? -21.5 -40.969 -8.328 1 97.88 208 GLU B C 1
ATOM 5281 O O . GLU B 1 208 ? -20.953 -40.062 -8.969 1 97.88 208 GLU B O 1
ATOM 5286 N N . VAL B 1 209 ? -22.359 -40.75 -7.371 1 98.38 209 VAL B N 1
ATOM 5287 C CA . VAL B 1 209 ? -22.609 -39.406 -6.848 1 98.38 209 VAL B CA 1
ATOM 5288 C C . VAL B 1 209 ? -21.938 -39.25 -5.488 1 98.38 209 VAL B C 1
ATOM 5290 O O . VAL B 1 209 ? -22.188 -40.031 -4.57 1 98.38 209 VAL B O 1
ATOM 5293 N N . VAL B 1 210 ? -21.062 -38.281 -5.348 1 98.5 210 VAL B N 1
ATOM 5294 C CA . VAL B 1 210 ? -20.375 -38 -4.094 1 98.5 210 VAL B CA 1
ATOM 5295 C C . VAL B 1 210 ? -20.953 -36.719 -3.471 1 98.5 210 VAL B C 1
ATOM 5297 O O . VAL B 1 210 ? -21.016 -35.688 -4.121 1 98.5 210 VAL B O 1
ATOM 5300 N N . ARG B 1 211 ? -21.359 -36.844 -2.215 1 98.06 211 ARG B N 1
ATOM 5301 C CA . ARG B 1 211 ? -22.047 -35.75 -1.542 1 98.06 211 ARG B CA 1
ATOM 5302 C C . ARG B 1 211 ? -21.219 -35.219 -0.384 1 98.06 211 ARG B C 1
ATOM 5304 O O . ARG B 1 211 ? -20.359 -35.906 0.156 1 98.06 211 ARG B O 1
ATOM 5311 N N . GLY B 1 212 ? -21.406 -33.969 0.002 1 97.88 212 GLY B N 1
ATOM 5312 C CA . GLY B 1 212 ? -20.844 -33.312 1.171 1 97.88 212 GLY B CA 1
ATOM 5313 C C . GLY B 1 212 ? -21.703 -32.156 1.658 1 97.88 212 GLY B C 1
ATOM 5314 O O . GLY B 1 212 ? -22.859 -32 1.26 1 97.88 212 GLY B O 1
ATOM 5315 N N . ASP B 1 213 ? -21.203 -31.391 2.602 1 98 213 ASP B N 1
ATOM 5316 C CA . ASP B 1 213 ? -21.859 -30.172 3.047 1 98 213 ASP B CA 1
ATOM 5317 C C . ASP B 1 213 ? -21.484 -29 2.148 1 98 213 ASP B C 1
ATOM 5319 O O . ASP B 1 213 ? -22.266 -28.031 2.02 1 98 213 ASP B O 1
ATOM 5323 N N . LEU B 1 214 ? -20.312 -29.094 1.519 1 98.38 214 LEU B N 1
ATOM 5324 C CA . LEU B 1 214 ? -19.766 -28.078 0.623 1 98.38 214 LEU B CA 1
ATOM 5325 C C . LEU B 1 214 ? -18.906 -28.719 -0.46 1 98.38 214 LEU B C 1
ATOM 5327 O O . LEU B 1 214 ? -18.109 -29.625 -0.175 1 98.38 214 LEU B O 1
ATOM 5331 N N . ILE B 1 215 ? -19.156 -28.312 -1.675 1 98.75 215 ILE B N 1
ATOM 5332 C CA . ILE B 1 215 ? -18.344 -28.734 -2.805 1 98.75 215 ILE B CA 1
ATOM 5333 C C . ILE B 1 215 ? -17.375 -27.609 -3.191 1 98.75 215 ILE B C 1
ATOM 5335 O O . ILE B 1 215 ? -17.797 -26.469 -3.375 1 98.75 215 ILE B O 1
ATOM 5339 N N . VAL B 1 216 ? -16.125 -27.922 -3.238 1 98.81 216 VAL B N 1
ATOM 5340 C CA . VAL B 1 216 ? -15.102 -26.984 -3.699 1 98.81 216 VAL B CA 1
ATOM 5341 C C . VAL B 1 216 ? -14.562 -27.438 -5.055 1 98.81 216 VAL B C 1
ATOM 5343 O O . VAL B 1 216 ? -13.984 -28.516 -5.176 1 98.81 216 VAL B O 1
ATOM 5346 N N . ALA B 1 217 ? -14.742 -26.609 -6.02 1 98.69 217 ALA B N 1
ATOM 5347 C CA . ALA B 1 217 ? -14.258 -26.938 -7.359 1 98.69 217 ALA B CA 1
ATOM 5348 C C . ALA B 1 217 ? -12.891 -26.312 -7.617 1 98.69 217 ALA B C 1
ATOM 5350 O O . ALA B 1 217 ? -12.789 -25.109 -7.812 1 98.69 217 ALA B O 1
ATOM 5351 N N . ALA B 1 218 ? -11.906 -27.062 -7.633 1 98.12 218 ALA B N 1
ATOM 5352 C CA . ALA B 1 218 ? -10.547 -26.734 -8.047 1 98.12 218 ALA B CA 1
ATOM 5353 C C . ALA B 1 218 ? -10.156 -27.484 -9.312 1 98.12 218 ALA B C 1
ATOM 5355 O O . ALA B 1 218 ? -9.094 -28.109 -9.367 1 98.12 218 ALA B O 1
ATOM 5356 N N . ASP B 1 219 ? -11 -27.359 -10.352 1 96.25 219 ASP B N 1
ATOM 5357 C CA . ASP B 1 219 ? -10.883 -28.234 -11.516 1 96.25 219 ASP B CA 1
ATOM 5358 C C . ASP B 1 219 ? -10.234 -27.5 -12.688 1 96.25 219 ASP B C 1
ATOM 5360 O O . ASP B 1 219 ? -10.383 -27.922 -13.844 1 96.25 219 ASP B O 1
ATOM 5364 N N . GLY B 1 220 ? -9.602 -26.422 -12.43 1 93.06 220 GLY B N 1
ATOM 5365 C CA . GLY B 1 220 ? -8.641 -25.844 -13.359 1 93.06 220 GLY B CA 1
ATOM 5366 C C . GLY B 1 220 ? -9.281 -24.953 -14.398 1 93.06 220 GLY B C 1
ATOM 5367 O O . GLY B 1 220 ? -10.43 -24.531 -14.25 1 93.06 220 GLY B O 1
ATOM 5368 N N . VAL B 1 221 ? -8.547 -24.594 -15.406 1 89.88 221 VAL B N 1
ATOM 5369 C CA . VAL B 1 221 ? -8.859 -23.562 -16.391 1 89.88 221 VAL B CA 1
ATOM 5370 C C . VAL B 1 221 ? -10.047 -24 -17.234 1 89.88 221 VAL B C 1
ATOM 5372 O O . VAL B 1 221 ? -10.82 -23.156 -17.703 1 89.88 221 VAL B O 1
ATOM 5375 N N . LYS B 1 222 ? -10.281 -25.281 -17.438 1 87.88 222 LYS B N 1
ATOM 5376 C CA . LYS B 1 222 ? -11.406 -25.812 -18.203 1 87.88 222 LYS B CA 1
ATOM 5377 C C . LYS B 1 222 ? -12.531 -26.25 -17.266 1 87.88 222 LYS B C 1
ATOM 5379 O O . LYS B 1 222 ? -13.211 -27.25 -17.547 1 87.88 222 LYS B O 1
ATOM 5384 N N . SER B 1 223 ? -12.727 -25.578 -16.328 1 93 223 SER B N 1
ATOM 5385 C CA . SER B 1 223 ? -13.594 -25.922 -15.211 1 93 223 SER B CA 1
ATOM 5386 C C . SER B 1 223 ? -15.031 -26.109 -15.672 1 93 223 SER B C 1
ATOM 5388 O O . SER B 1 223 ? -15.633 -25.203 -16.25 1 93 223 SER B O 1
ATOM 5390 N N . ILE B 1 224 ? -15.586 -27.234 -15.328 1 93.31 224 ILE B N 1
ATOM 5391 C CA . ILE B 1 224 ? -17 -27.531 -15.508 1 93.31 224 ILE B CA 1
ATOM 5392 C C . ILE B 1 224 ? -17.828 -26.766 -14.469 1 93.31 224 ILE B C 1
ATOM 5394 O O . ILE B 1 2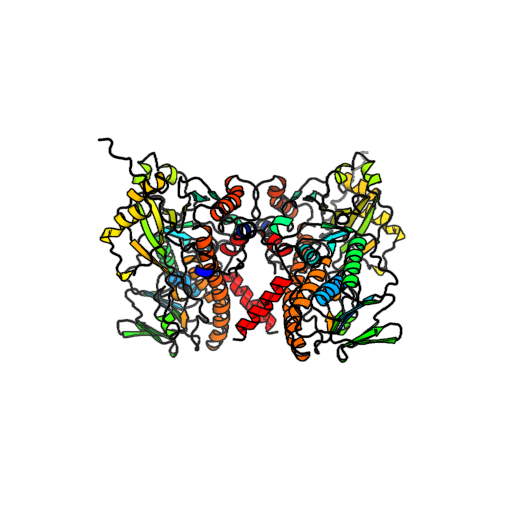24 ? -18.922 -26.297 -14.758 1 93.31 224 ILE B O 1
ATOM 5398 N N . ALA B 1 225 ? -17.297 -26.641 -13.32 1 95.12 225 ALA B N 1
ATOM 5399 C CA . ALA B 1 225 ? -17.969 -25.938 -12.227 1 95.12 225 ALA B CA 1
ATOM 5400 C C . ALA B 1 225 ? -18.203 -24.469 -12.578 1 95.12 225 ALA B C 1
ATOM 5402 O O . ALA B 1 225 ? -19.266 -23.922 -12.289 1 95.12 225 ALA B O 1
ATOM 5403 N N . ARG B 1 226 ? -17.172 -23.859 -13.141 1 93 226 ARG B N 1
ATOM 5404 C CA . ARG B 1 226 ? -17.312 -22.453 -13.555 1 93 226 ARG B CA 1
ATOM 5405 C C . ARG B 1 226 ? -18.516 -22.281 -14.477 1 93 226 ARG B C 1
ATOM 5407 O O . ARG B 1 226 ? -19.312 -21.359 -14.305 1 93 226 ARG B O 1
ATOM 5414 N N . ASN B 1 227 ? -18.609 -23.203 -15.422 1 89.25 227 ASN B N 1
ATOM 5415 C CA . ASN B 1 227 ? -19.719 -23.156 -16.391 1 89.25 227 ASN B CA 1
ATOM 5416 C C . ASN B 1 227 ? -21.062 -23.375 -15.703 1 89.25 227 ASN B C 1
ATOM 5418 O O . ASN B 1 227 ? -22.078 -22.812 -16.125 1 89.25 227 ASN B O 1
ATOM 5422 N N . THR B 1 228 ? -21.031 -24.172 -14.734 1 89.81 228 THR B N 1
ATOM 5423 C CA . THR B 1 228 ? -22.234 -24.453 -13.969 1 89.81 228 THR B CA 1
ATOM 5424 C C . THR B 1 228 ? -22.688 -23.219 -13.195 1 89.81 228 THR B C 1
ATOM 5426 O O . THR B 1 228 ? -23.875 -22.922 -13.133 1 89.81 228 THR B O 1
ATOM 5429 N N . LEU B 1 229 ? -21.797 -22.484 -12.633 1 90.62 229 LEU B N 1
ATOM 5430 C CA . LEU B 1 229 ? -22.094 -21.312 -11.828 1 90.62 229 LEU B CA 1
ATOM 5431 C C . LEU B 1 229 ? -22.484 -20.125 -12.711 1 90.62 229 LEU B C 1
ATOM 5433 O O . LEU B 1 229 ? -23.312 -19.297 -12.328 1 90.62 229 LEU B O 1
ATOM 5437 N N . GLN B 1 230 ? -21.797 -20.016 -13.789 1 85.31 230 GLN B N 1
ATOM 5438 C CA . GLN B 1 230 ? -22 -18.906 -14.703 1 85.31 230 GLN B CA 1
ATOM 5439 C C . GLN B 1 230 ? -22.312 -19.391 -16.109 1 85.31 230 GLN B C 1
ATOM 5441 O O . GLN B 1 230 ? -21.516 -19.203 -17.031 1 85.31 230 GLN B O 1
ATOM 5446 N N . PRO B 1 231 ? -23.453 -19.859 -16.359 1 73.94 231 PRO B N 1
ATOM 5447 C CA . PRO B 1 231 ? -23.766 -20.438 -17.656 1 73.94 231 PRO B CA 1
ATOM 5448 C C . PRO B 1 231 ? -23.719 -19.422 -18.797 1 73.94 231 PRO B C 1
ATOM 5450 O O . PRO B 1 231 ? -23.438 -19.766 -19.938 1 73.94 231 PRO B O 1
ATOM 5453 N N . ALA B 1 232 ? -24.078 -18.188 -18.547 1 65.31 232 ALA B N 1
ATOM 5454 C CA . ALA B 1 232 ? -24.141 -17.172 -19.578 1 65.31 232 ALA B CA 1
ATOM 5455 C C . ALA B 1 232 ? -22.75 -16.672 -19.969 1 65.31 232 ALA B C 1
ATOM 5457 O O . ALA B 1 232 ? -22.562 -16.078 -21.031 1 65.31 232 ALA B O 1
ATOM 5458 N N . GLN B 1 233 ? -21.891 -16.703 -19.234 1 58.75 233 GLN B N 1
ATOM 5459 C CA . GLN B 1 233 ? -20.562 -16.172 -19.5 1 58.75 233 GLN B CA 1
ATOM 5460 C C . GLN B 1 233 ? -19.641 -17.234 -20.062 1 58.75 233 GLN B C 1
ATOM 5462 O O . GLN B 1 233 ? -18.453 -17.297 -19.719 1 58.75 233 GLN B O 1
ATOM 5467 N N . THR B 1 234 ? -20.141 -18.172 -20.969 1 55.03 234 THR B N 1
ATOM 5468 C CA . THR B 1 234 ? -19.438 -19.359 -21.406 1 55.03 234 THR B CA 1
ATOM 5469 C C . THR B 1 234 ? -18.25 -19 -22.312 1 55.03 234 THR B C 1
ATOM 5471 O O . THR B 1 234 ? -17.469 -19.859 -22.688 1 55.03 234 THR B O 1
ATOM 5474 N N . GLU B 1 235 ? -18.141 -17.906 -22.828 1 54.88 235 GLU B N 1
ATOM 5475 C CA . GLU B 1 235 ? -17.109 -17.672 -23.812 1 54.88 235 GLU B CA 1
ATOM 5476 C C . GLU B 1 235 ? -15.734 -17.516 -23.156 1 54.88 235 GLU B C 1
ATOM 5478 O O . GLU B 1 235 ? -14.805 -16.984 -23.766 1 54.88 235 GLU B O 1
ATOM 5483 N N . GLU B 1 236 ? -15.438 -18.094 -21.984 1 59.69 236 GLU B N 1
ATOM 5484 C CA . GLU B 1 236 ? -14.188 -17.875 -21.266 1 59.69 236 GLU B CA 1
ATOM 5485 C C . GLU B 1 236 ? -13.297 -19.125 -21.312 1 59.69 236 GLU B C 1
ATOM 5487 O O . GLU B 1 236 ? -13.766 -20.219 -21.594 1 59.69 236 GLU B O 1
ATOM 5492 N N . PRO B 1 237 ? -11.883 -19.031 -21.297 1 61.78 237 PRO B N 1
ATOM 5493 C CA . PRO B 1 237 ? -11.023 -17.875 -21.031 1 61.78 237 PRO B CA 1
ATOM 5494 C C . PRO B 1 237 ? -10.656 -17.109 -22.297 1 61.78 237 PRO B C 1
ATOM 5496 O O . PRO B 1 237 ? -10.68 -17.672 -23.391 1 61.78 237 PRO B O 1
ATOM 5499 N N . CYS B 1 238 ? -10.305 -15.859 -22.047 1 67.62 238 CYS B N 1
ATOM 5500 C CA . CYS B 1 238 ? -9.953 -14.953 -23.141 1 67.62 238 CYS B CA 1
ATOM 5501 C C . CYS B 1 238 ? -8.523 -15.18 -23.609 1 67.62 238 CYS B C 1
ATOM 5503 O O . CYS B 1 238 ? -7.586 -15.047 -22.812 1 67.62 238 CYS B O 1
ATOM 5505 N N . PHE B 1 239 ? -8.453 -15.703 -24.844 1 73 239 PHE B N 1
ATOM 5506 C CA . PHE B 1 239 ? -7.145 -15.836 -25.469 1 73 239 PHE B CA 1
ATOM 5507 C C . PHE B 1 239 ? -6.453 -14.484 -25.562 1 73 239 PHE B C 1
ATOM 5509 O O . PHE B 1 239 ? -7.043 -13.516 -26.047 1 73 239 PHE B O 1
ATOM 5516 N N . THR B 1 240 ? -5.227 -14.383 -25.031 1 75.62 240 THR B N 1
ATOM 5517 C CA . THR B 1 240 ? -4.504 -13.117 -24.953 1 75.62 240 THR B CA 1
ATOM 5518 C C . THR B 1 240 ? -3.779 -12.836 -26.266 1 75.62 240 THR B C 1
ATOM 5520 O O . THR B 1 240 ? -3.318 -11.719 -26.516 1 75.62 240 THR B O 1
ATOM 5523 N N . GLY B 1 241 ? -3.617 -13.906 -27.047 1 84.19 241 GLY B N 1
ATOM 5524 C CA . GLY B 1 241 ? -2.77 -13.805 -28.219 1 84.19 241 GLY B CA 1
ATOM 5525 C C . GLY B 1 241 ? -1.33 -14.203 -27.953 1 84.19 241 GLY B C 1
ATOM 5526 O O . GLY B 1 241 ? -0.474 -14.07 -28.828 1 84.19 241 GLY B O 1
ATOM 5527 N N . PHE B 1 242 ? -1.147 -14.695 -26.812 1 91.06 242 PHE B N 1
ATOM 5528 C CA . PHE B 1 242 ? 0.179 -15.164 -26.438 1 91.06 242 PHE B CA 1
ATOM 5529 C C . PHE B 1 242 ? 0.164 -16.672 -26.172 1 91.06 242 PHE B C 1
ATOM 5531 O O . PHE B 1 242 ? -0.883 -17.234 -25.859 1 91.06 242 PHE B O 1
ATOM 5538 N N . ALA B 1 243 ? 1.272 -17.25 -26.359 1 94.62 243 ALA B N 1
ATOM 5539 C CA . ALA B 1 243 ? 1.533 -18.672 -26.078 1 94.62 243 ALA B CA 1
ATOM 5540 C C . ALA B 1 243 ? 2.887 -18.844 -25.391 1 94.62 243 ALA B C 1
ATOM 5542 O O . ALA B 1 243 ? 3.689 -17.906 -25.344 1 94.62 243 ALA B O 1
ATOM 5543 N N . ALA B 1 244 ? 3.076 -20 -24.859 1 95.25 244 ALA B N 1
ATOM 5544 C CA . ALA B 1 244 ? 4.359 -20.281 -24.219 1 95.25 244 ALA B CA 1
ATOM 5545 C C . ALA B 1 244 ? 4.812 -21.719 -24.516 1 95.25 244 ALA B C 1
ATOM 5547 O O . ALA B 1 244 ? 3.994 -22.641 -24.547 1 95.25 244 ALA B O 1
ATOM 5548 N N . TYR B 1 245 ? 6.074 -21.828 -24.797 1 95.25 245 TYR B N 1
ATOM 5549 C CA . TYR B 1 245 ? 6.723 -23.141 -24.797 1 95.25 245 TYR B CA 1
ATOM 5550 C C . TYR B 1 245 ? 7.293 -23.453 -23.422 1 95.25 245 TYR B C 1
ATOM 5552 O O . TYR B 1 245 ? 7.836 -22.578 -22.75 1 95.25 245 TYR B O 1
ATOM 5560 N N . ARG B 1 246 ? 7.18 -24.641 -23 1 94 246 ARG B N 1
ATOM 5561 C CA . ARG B 1 246 ? 7.832 -25.125 -21.797 1 94 246 ARG B CA 1
ATOM 5562 C C . ARG B 1 246 ? 8.805 -26.266 -22.125 1 94 246 ARG B C 1
ATOM 5564 O O . ARG B 1 246 ? 8.461 -27.203 -22.844 1 94 246 ARG B O 1
ATOM 5571 N N . ALA B 1 247 ? 9.984 -26.078 -21.609 1 94.25 247 ALA B N 1
ATOM 5572 C CA . ALA B 1 247 ? 11.031 -27.078 -21.875 1 94.25 247 ALA B CA 1
ATOM 5573 C C . ALA B 1 247 ? 11.992 -27.172 -20.703 1 94.25 247 ALA B C 1
ATOM 5575 O O . ALA B 1 247 ? 12.039 -26.281 -19.844 1 94.25 247 ALA B O 1
ATOM 5576 N N . THR B 1 248 ? 12.641 -28.281 -20.641 1 93.12 248 THR B N 1
ATOM 5577 C CA . THR B 1 248 ? 13.758 -28.469 -19.719 1 93.12 248 THR B CA 1
ATOM 5578 C C . THR B 1 248 ? 15.008 -28.922 -20.469 1 93.12 248 THR B C 1
ATOM 5580 O O . THR B 1 248 ? 14.906 -29.656 -21.453 1 93.12 248 THR B O 1
ATOM 5583 N N . VAL B 1 249 ? 16.078 -28.422 -20.031 1 95.06 249 VAL B N 1
ATOM 5584 C CA . VAL B 1 249 ? 17.375 -28.812 -20.562 1 95.06 249 VAL B CA 1
ATOM 5585 C C . VAL B 1 249 ? 18.219 -29.453 -19.469 1 95.06 249 VAL B C 1
ATOM 5587 O O . VAL B 1 249 ? 18.172 -29.016 -18.312 1 95.06 249 VAL B O 1
ATOM 5590 N N . ASP B 1 250 ? 18.922 -30.484 -19.828 1 94.62 250 ASP B N 1
ATOM 5591 C CA . ASP B 1 250 ? 19.828 -31.125 -18.875 1 94.62 250 ASP B CA 1
ATOM 5592 C C . ASP B 1 250 ? 20.922 -30.141 -18.438 1 94.62 250 ASP B C 1
ATOM 5594 O O . ASP B 1 250 ? 21.688 -29.641 -19.266 1 94.62 250 ASP B O 1
ATOM 5598 N N . ALA B 1 251 ? 21.031 -30.016 -17.156 1 94.81 251 ALA B N 1
ATOM 5599 C CA . ALA B 1 251 ? 21.984 -29.062 -16.625 1 94.81 251 ALA B CA 1
ATOM 5600 C C . ALA B 1 251 ? 23.422 -29.469 -16.969 1 94.81 251 ALA B C 1
ATOM 5602 O O . ALA B 1 251 ? 24.281 -28.609 -17.156 1 94.81 251 ALA B O 1
ATOM 5603 N N . GLU B 1 252 ? 23.641 -30.641 -17.125 1 95.94 252 GLU B N 1
ATOM 5604 C CA . GLU B 1 252 ? 24.984 -31.141 -17.438 1 95.94 252 GLU B CA 1
ATOM 5605 C C . GLU B 1 252 ? 25.422 -30.688 -18.828 1 95.94 252 GLU B C 1
ATOM 5607 O O . GLU B 1 252 ? 26.594 -30.422 -19.062 1 95.94 252 GLU B O 1
ATOM 5612 N N . LYS B 1 253 ? 24.438 -30.703 -19.719 1 97 253 LYS B N 1
ATOM 5613 C CA . LYS B 1 253 ? 24.75 -30.234 -21.078 1 97 253 LYS B CA 1
ATOM 5614 C C . LYS B 1 253 ? 25.156 -28.766 -21.062 1 97 253 LYS B C 1
ATOM 5616 O O . LYS B 1 253 ? 26.047 -28.359 -21.828 1 97 253 LYS B O 1
ATOM 5621 N N . ILE B 1 254 ? 24.531 -28.016 -20.266 1 97.25 254 ILE B N 1
ATOM 5622 C CA . ILE B 1 254 ? 24.875 -26.609 -20.125 1 97.25 254 ILE B CA 1
ATOM 5623 C C . ILE B 1 254 ? 26.234 -26.453 -19.453 1 97.25 254 ILE B C 1
ATOM 5625 O O . ILE B 1 254 ? 27.078 -25.703 -19.922 1 97.25 254 ILE B O 1
ATOM 5629 N N . ALA B 1 255 ? 26.469 -27.234 -18.391 1 96.56 255 ALA B N 1
ATOM 5630 C CA . ALA B 1 255 ? 27.703 -27.156 -17.609 1 96.56 255 ALA B CA 1
ATOM 5631 C C . ALA B 1 255 ? 28.906 -27.5 -18.484 1 96.56 255 ALA B C 1
ATOM 5633 O O . ALA B 1 255 ? 30.016 -27 -18.25 1 96.56 255 ALA B O 1
ATOM 5634 N N . SER B 1 256 ? 28.688 -28.297 -19.453 1 96.44 256 SER B N 1
ATOM 5635 C CA . SER B 1 256 ? 29.781 -28.797 -20.281 1 96.44 256 SER B CA 1
ATOM 5636 C C . SER B 1 256 ? 30.172 -27.781 -21.344 1 96.44 256 SER B C 1
ATOM 5638 O O . SER B 1 256 ? 31.203 -27.953 -22.016 1 96.44 256 SER B O 1
ATOM 5640 N N . ASP B 1 257 ? 29.422 -26.812 -21.531 1 96.75 257 ASP B N 1
ATOM 5641 C CA . ASP B 1 257 ? 29.703 -25.766 -22.516 1 96.75 257 ASP B CA 1
ATOM 5642 C C . ASP B 1 257 ? 30.188 -24.5 -21.812 1 96.75 257 ASP B C 1
ATOM 5644 O O . ASP B 1 257 ? 29.391 -23.781 -21.203 1 96.75 257 ASP B O 1
ATOM 5648 N N . PRO B 1 258 ? 31.391 -24.125 -21.969 1 95.81 258 PRO B N 1
ATOM 5649 C CA . PRO B 1 258 ? 31.969 -22.984 -21.25 1 95.81 258 PRO B CA 1
ATOM 5650 C C . PRO B 1 258 ? 31.266 -21.672 -21.594 1 95.81 258 PRO B C 1
ATOM 5652 O O . PRO B 1 258 ? 31.297 -20.719 -20.781 1 95.81 258 PRO B O 1
ATOM 5655 N N . GLU B 1 259 ? 30.656 -21.578 -22.719 1 95.62 259 GLU B N 1
ATOM 5656 C CA . GLU B 1 259 ? 30.016 -20.344 -23.141 1 95.62 259 GLU B CA 1
ATOM 5657 C C . GLU B 1 259 ? 28.734 -20.078 -22.359 1 95.62 259 GLU B C 1
ATOM 5659 O O . GLU B 1 259 ? 28.297 -18.922 -22.25 1 95.62 259 GLU B O 1
ATOM 5664 N N . ILE B 1 260 ? 28.109 -21.078 -21.859 1 97 260 ILE B N 1
ATOM 5665 C CA . ILE B 1 260 ? 26.797 -20.891 -21.234 1 97 260 ILE B CA 1
ATOM 5666 C C . ILE B 1 260 ? 26.797 -21.438 -19.812 1 97 260 ILE B C 1
ATOM 5668 O O . ILE B 1 260 ? 25.828 -21.281 -19.078 1 97 260 ILE B O 1
ATOM 5672 N N . ALA B 1 261 ? 27.906 -22.016 -19.312 1 96.62 261 ALA B N 1
ATOM 5673 C CA . ALA B 1 261 ? 28.016 -22.656 -18 1 96.62 261 ALA B CA 1
ATOM 5674 C C . ALA B 1 261 ? 27.781 -21.641 -16.875 1 96.62 261 ALA B C 1
ATOM 5676 O O . ALA B 1 261 ? 27.359 -22.016 -15.781 1 96.62 261 ALA B O 1
ATOM 5677 N N . TRP B 1 262 ? 28.031 -20.391 -17.219 1 94.69 262 TRP B N 1
ATOM 5678 C CA . TRP B 1 262 ? 27.938 -19.328 -16.234 1 94.69 262 TRP B CA 1
ATOM 5679 C C . TRP B 1 262 ? 26.531 -19.266 -15.641 1 94.69 262 TRP B C 1
ATOM 5681 O O . TRP B 1 262 ? 26.344 -18.844 -14.492 1 94.69 262 TRP B O 1
ATOM 5691 N N . ILE B 1 263 ? 25.5 -19.703 -16.344 1 95.69 263 ILE B N 1
ATOM 5692 C CA . ILE B 1 263 ? 24.109 -19.516 -15.961 1 95.69 263 ILE B CA 1
ATOM 5693 C C . ILE B 1 263 ? 23.766 -20.438 -14.789 1 95.69 263 ILE B C 1
ATOM 5695 O O . ILE B 1 263 ? 22.781 -20.219 -14.094 1 95.69 263 ILE B O 1
ATOM 5699 N N . LEU B 1 264 ? 24.641 -21.453 -14.562 1 94.69 264 LEU B N 1
ATOM 5700 C CA . LEU B 1 264 ? 24.422 -22.438 -13.508 1 94.69 264 LEU B CA 1
ATOM 5701 C C . LEU B 1 264 ? 25.234 -22.109 -12.266 1 94.69 264 LEU B C 1
ATOM 5703 O O . LEU B 1 264 ? 25.125 -22.781 -11.242 1 94.69 264 LEU B O 1
ATOM 5707 N N . GLU B 1 265 ? 26.078 -21.141 -12.273 1 90.12 265 GLU B N 1
ATOM 5708 C CA . GLU B 1 265 ? 27.047 -20.844 -11.219 1 90.12 265 GLU B CA 1
ATOM 5709 C C . GLU B 1 265 ? 26.344 -20.516 -9.906 1 90.12 265 GLU B C 1
ATOM 5711 O O . GLU B 1 265 ? 26.719 -21.016 -8.844 1 90.12 265 GLU B O 1
ATOM 5716 N N . LYS B 1 266 ? 25.406 -19.672 -9.961 1 88.31 266 LYS B N 1
ATOM 5717 C CA . LYS B 1 266 ? 24.594 -19.312 -8.797 1 88.31 266 LYS B CA 1
ATOM 5718 C C . LYS B 1 266 ? 23.109 -19.547 -9.062 1 88.31 266 LYS B C 1
ATOM 5720 O O . LYS B 1 266 ? 22.625 -19.234 -10.148 1 88.31 266 LYS B O 1
ATOM 5725 N N . PRO B 1 267 ? 22.531 -20.172 -8.062 1 89.69 267 PRO B N 1
ATOM 5726 C CA . PRO B 1 267 ? 21.078 -20.312 -8.258 1 89.69 267 PRO B CA 1
ATOM 5727 C C . PRO B 1 267 ? 20.375 -18.969 -8.43 1 89.69 267 PRO B C 1
ATOM 5729 O O . PRO B 1 267 ? 20.438 -18.109 -7.539 1 89.69 267 PRO B O 1
ATOM 5732 N N . ALA B 1 268 ? 19.828 -18.781 -9.586 1 95.62 268 ALA B N 1
ATOM 5733 C CA . ALA B 1 268 ? 19.141 -17.531 -9.906 1 95.62 268 ALA B CA 1
ATOM 5734 C C . ALA B 1 268 ? 18.062 -17.75 -10.953 1 95.62 268 ALA B C 1
ATOM 5736 O O . ALA B 1 268 ? 18.016 -18.797 -11.602 1 95.62 268 ALA B O 1
ATOM 5737 N N . LEU B 1 269 ? 17.172 -16.859 -10.984 1 97.69 269 LEU B N 1
ATOM 5738 C CA . LEU B 1 269 ? 16.25 -16.75 -12.109 1 97.69 269 LEU B CA 1
ATOM 5739 C C . LEU B 1 269 ? 16.766 -15.75 -13.133 1 97.69 269 LEU B C 1
ATOM 5741 O O . LEU B 1 269 ? 17.297 -14.695 -12.766 1 97.69 269 LEU B O 1
ATOM 5745 N N . ASN B 1 270 ? 16.688 -16.109 -14.367 1 98.19 270 ASN B N 1
ATOM 5746 C CA . ASN B 1 270 ? 17.016 -15.219 -15.469 1 98.19 270 ASN B CA 1
ATOM 5747 C C . ASN B 1 270 ? 15.844 -15.055 -16.438 1 98.19 270 ASN B C 1
ATOM 5749 O O . ASN B 1 270 ? 15.281 -16.047 -16.891 1 98.19 270 ASN B O 1
ATOM 5753 N N . ILE B 1 271 ? 15.523 -13.859 -16.703 1 98.56 271 ILE B N 1
ATOM 5754 C CA . ILE B 1 271 ? 14.477 -13.57 -17.672 1 98.56 271 ILE B CA 1
ATOM 5755 C C . ILE B 1 271 ? 15.016 -12.633 -18.75 1 98.56 271 ILE B C 1
ATOM 5757 O O . ILE B 1 271 ? 15.5 -11.539 -18.438 1 98.56 271 ILE B O 1
ATOM 5761 N N . TRP B 1 272 ? 15.047 -13.07 -20 1 98.75 272 TRP B N 1
ATOM 5762 C CA . TRP B 1 272 ? 15.297 -12.203 -21.141 1 98.75 272 TRP B CA 1
ATOM 5763 C C . TRP B 1 272 ? 14.008 -11.562 -21.641 1 98.75 272 TRP B C 1
ATOM 5765 O O . TRP B 1 272 ? 13 -12.25 -21.828 1 98.75 272 TRP B O 1
ATOM 5775 N N . ILE B 1 273 ? 14.008 -10.234 -21.828 1 98.5 273 ILE B N 1
ATOM 5776 C CA . ILE B 1 273 ? 12.781 -9.578 -22.25 1 98.5 273 ILE B CA 1
ATOM 5777 C C . ILE B 1 273 ? 13.031 -8.789 -23.531 1 98.5 273 ILE B C 1
ATOM 5779 O O . ILE B 1 273 ? 14.117 -8.227 -23.719 1 98.5 273 ILE B O 1
ATOM 5783 N N . GLY B 1 274 ? 12.117 -8.828 -24.438 1 97.56 274 GLY B N 1
ATOM 5784 C CA . GLY B 1 274 ? 12.117 -8.125 -25.719 1 97.56 274 GLY B CA 1
ATOM 5785 C C . GLY B 1 274 ? 10.727 -7.941 -26.297 1 97.56 274 GLY B C 1
ATOM 5786 O O . GLY B 1 274 ? 9.727 -8.227 -25.625 1 97.56 274 GLY B O 1
ATOM 5787 N N . GLU B 1 275 ? 10.664 -7.473 -27.484 1 96.62 275 GLU B N 1
ATOM 5788 C CA . GLU B 1 275 ? 9.391 -7.117 -28.094 1 96.62 275 GLU B CA 1
ATOM 5789 C C . GLU B 1 275 ? 8.453 -8.32 -28.156 1 96.62 275 GLU B C 1
ATOM 5791 O O . GLU B 1 275 ? 8.727 -9.289 -28.859 1 96.62 275 GLU B O 1
ATOM 5796 N N . ASN B 1 276 ? 7.398 -8.289 -27.391 1 94.38 276 ASN B N 1
ATOM 5797 C CA . ASN B 1 276 ? 6.273 -9.219 -27.391 1 94.38 276 ASN B CA 1
ATOM 5798 C C . ASN B 1 276 ? 6.719 -10.633 -27.016 1 94.38 276 ASN B C 1
ATOM 5800 O O . ASN B 1 276 ? 6.031 -11.609 -27.312 1 94.38 276 ASN B O 1
ATOM 5804 N N . ARG B 1 277 ? 7.91 -10.758 -26.422 1 97.25 277 ARG B N 1
ATOM 5805 C CA . ARG B 1 277 ? 8.453 -12.062 -26.047 1 97.25 277 ARG B CA 1
ATOM 5806 C C . ARG B 1 277 ? 9.281 -11.969 -24.781 1 97.25 277 ARG B C 1
ATOM 5808 O O . ARG B 1 277 ? 9.781 -10.891 -24.438 1 97.25 277 ARG B O 1
ATOM 5815 N N . HIS B 1 278 ? 9.336 -13.047 -24.094 1 98.25 278 HIS B N 1
ATOM 5816 C CA . HIS B 1 278 ? 10.289 -13.18 -23 1 98.25 278 HIS B CA 1
ATOM 5817 C C . HIS B 1 278 ? 10.617 -14.641 -22.734 1 98.25 278 HIS B C 1
ATOM 5819 O O . HIS B 1 278 ? 9.891 -15.539 -23.156 1 98.25 278 HIS B O 1
ATOM 5825 N N . VAL B 1 279 ? 11.719 -14.891 -22.109 1 98.44 279 VAL B N 1
ATOM 5826 C CA . VAL B 1 279 ? 12.148 -16.234 -21.703 1 98.44 279 VAL B CA 1
ATOM 5827 C C . VAL B 1 279 ? 12.5 -16.234 -20.219 1 98.44 279 VAL B C 1
ATOM 5829 O O . VAL B 1 279 ? 13.406 -15.523 -19.781 1 98.44 279 VAL B O 1
ATOM 5832 N N . MET B 1 280 ? 11.797 -16.984 -19.469 1 97.81 280 MET B N 1
ATOM 5833 C CA . MET B 1 280 ? 12.094 -17.219 -18.047 1 97.81 280 MET B CA 1
ATOM 5834 C C . MET B 1 280 ? 12.844 -18.531 -17.859 1 97.81 280 MET B C 1
ATOM 5836 O O . MET B 1 280 ? 12.469 -19.547 -18.438 1 97.81 280 MET B O 1
ATOM 5840 N N . SER B 1 281 ? 13.914 -18.5 -17.031 1 96.94 281 SER B N 1
ATOM 5841 C CA . SER B 1 281 ? 14.672 -19.719 -16.812 1 96.94 281 SER B CA 1
ATOM 5842 C C . SER B 1 281 ? 15.219 -19.797 -15.391 1 96.94 281 SER B C 1
ATOM 5844 O O . SER B 1 281 ? 15.508 -18.766 -14.781 1 96.94 281 SER B O 1
ATOM 5846 N N . TYR B 1 282 ? 15.367 -20.938 -14.875 1 95.94 282 TYR B N 1
ATOM 5847 C CA . TYR B 1 282 ? 15.961 -21.25 -13.578 1 95.94 282 TYR B CA 1
ATOM 5848 C C . TYR B 1 282 ? 16.188 -22.75 -13.422 1 95.94 282 TYR B C 1
ATOM 5850 O O . TYR B 1 282 ? 15.578 -23.547 -14.141 1 95.94 282 TYR B O 1
ATOM 5858 N N . THR B 1 283 ? 17 -23.094 -12.516 1 92.38 283 THR B N 1
ATOM 5859 C CA . THR B 1 283 ? 17.297 -24.5 -12.281 1 92.38 283 THR B CA 1
ATOM 5860 C C . THR B 1 283 ? 16.297 -25.109 -11.297 1 92.38 283 THR B C 1
ATOM 5862 O O . THR B 1 283 ? 15.867 -24.438 -10.352 1 92.38 283 THR B O 1
ATOM 5865 N N . ILE B 1 284 ? 15.953 -26.344 -11.555 1 89.25 284 ILE B N 1
ATOM 5866 C CA . ILE B 1 284 ? 15.086 -27.109 -10.664 1 89.25 284 ILE B CA 1
ATOM 5867 C C . ILE B 1 284 ? 15.688 -28.5 -10.414 1 89.25 284 ILE B C 1
ATOM 5869 O O . ILE B 1 284 ? 16.812 -28.781 -10.852 1 89.25 284 ILE B O 1
ATOM 5873 N N . SER B 1 285 ? 15 -29.312 -9.656 1 85.88 285 SER B N 1
ATOM 5874 C CA . SER B 1 285 ? 15.414 -30.688 -9.375 1 85.88 285 SER B CA 1
ATOM 5875 C C . SER B 1 285 ? 16.828 -30.734 -8.82 1 85.88 285 SER B C 1
ATOM 5877 O O . SER B 1 285 ? 17.688 -31.438 -9.352 1 85.88 285 SER B O 1
ATOM 5879 N N . ALA B 1 286 ? 17.047 -29.844 -7.82 1 81.25 286 ALA B N 1
ATOM 5880 C CA . ALA B 1 286 ? 18.328 -29.812 -7.109 1 81.25 286 ALA B CA 1
ATOM 5881 C C . ALA B 1 286 ? 19.484 -29.516 -8.07 1 81.25 286 ALA B C 1
ATOM 5883 O O . ALA B 1 286 ? 20.562 -30.094 -7.949 1 81.25 286 ALA B O 1
ATOM 5884 N N . GLY B 1 287 ? 19.188 -28.797 -9.125 1 85.44 287 GLY B N 1
ATOM 5885 C CA . GLY B 1 287 ? 20.234 -28.312 -10.023 1 85.44 287 GLY B CA 1
ATOM 5886 C C . GLY B 1 287 ? 20.438 -29.219 -11.227 1 85.44 287 GLY B C 1
ATOM 5887 O O . GLY B 1 287 ? 21.281 -28.938 -12.086 1 85.44 287 GLY B O 1
ATOM 5888 N N . LYS B 1 288 ? 19.594 -30.156 -11.43 1 88.56 288 LYS B N 1
ATOM 5889 C CA . LYS B 1 288 ? 19.828 -31.156 -12.477 1 88.56 288 LYS B CA 1
ATOM 5890 C C . LYS B 1 288 ? 19.109 -30.766 -13.766 1 88.56 288 LYS B C 1
ATOM 5892 O O . LYS B 1 288 ? 19.484 -31.234 -14.852 1 88.56 288 LYS B O 1
ATOM 5897 N N . SER B 1 289 ? 18.109 -30.031 -13.617 1 91.5 289 SER B N 1
ATOM 5898 C CA . SER B 1 289 ? 17.297 -29.641 -14.766 1 91.5 289 SER B CA 1
ATOM 5899 C C . SER B 1 289 ? 17.156 -28.125 -14.867 1 91.5 289 SER B C 1
ATOM 5901 O O . SER B 1 289 ? 16.984 -27.438 -13.852 1 91.5 289 SER B O 1
ATOM 5903 N N . PHE B 1 290 ? 17.359 -27.672 -16.078 1 94.88 290 PHE B N 1
ATOM 5904 C CA . PHE B 1 290 ? 17.219 -26.25 -16.375 1 94.88 290 PHE B CA 1
ATOM 5905 C C . PHE B 1 290 ? 15.875 -25.953 -17.016 1 94.88 290 PHE B C 1
ATOM 5907 O O . PHE B 1 290 ? 15.648 -26.312 -18.172 1 94.88 290 PHE B O 1
ATOM 5914 N N . ASN B 1 291 ? 14.992 -25.281 -16.25 1 95.38 291 ASN B N 1
ATOM 5915 C CA . ASN B 1 291 ? 13.633 -24.984 -16.688 1 95.38 291 ASN B CA 1
ATOM 5916 C C . ASN B 1 291 ? 13.594 -23.734 -17.562 1 95.38 291 ASN B C 1
ATOM 5918 O O . ASN B 1 291 ? 14.234 -22.734 -17.25 1 95.38 291 ASN B O 1
ATOM 5922 N N . MET B 1 292 ? 12.789 -23.828 -18.656 1 96.31 292 MET B N 1
ATOM 5923 C CA . MET B 1 292 ? 12.625 -22.672 -19.547 1 96.31 292 MET B CA 1
ATOM 5924 C C . MET B 1 292 ? 11.156 -22.484 -19.922 1 96.31 292 MET B C 1
ATOM 5926 O O . MET B 1 292 ? 10.477 -23.453 -20.281 1 96.31 292 MET B O 1
ATOM 5930 N N . VAL B 1 293 ? 10.672 -21.312 -19.781 1 96.94 293 VAL B N 1
ATOM 5931 C CA . VAL B 1 293 ? 9.367 -20.906 -20.281 1 96.94 293 VAL B CA 1
ATOM 5932 C C . VAL B 1 293 ? 9.547 -19.781 -21.312 1 96.94 293 VAL B C 1
ATOM 5934 O O . VAL B 1 293 ? 10.086 -18.719 -21 1 96.94 293 VAL B O 1
ATOM 5937 N N . LEU B 1 294 ? 9.133 -20.031 -22.547 1 97.88 294 LEU B N 1
ATOM 5938 C CA . LEU B 1 294 ? 9.383 -19.125 -23.656 1 97.88 294 LEU B CA 1
ATOM 5939 C C . LEU B 1 294 ? 8.078 -18.562 -24.203 1 97.88 294 LEU B C 1
ATOM 5941 O O . LEU B 1 294 ? 7.383 -19.219 -24.969 1 97.88 294 LEU B O 1
ATOM 5945 N N . SER B 1 295 ? 7.781 -17.375 -23.828 1 97.06 295 SER B N 1
ATOM 5946 C CA . SER B 1 295 ? 6.535 -16.703 -24.188 1 97.06 295 SER B CA 1
ATOM 5947 C C . SER B 1 295 ? 6.68 -15.945 -25.516 1 97.06 295 SER B C 1
ATOM 5949 O O . SER B 1 295 ? 7.711 -15.32 -25.75 1 97.06 295 SER B O 1
ATOM 5951 N N . HIS B 1 296 ? 5.652 -16.016 -26.375 1 96.06 296 HIS B N 1
ATOM 5952 C CA . HIS B 1 296 ? 5.648 -15.375 -27.688 1 96.06 296 HIS B CA 1
ATOM 5953 C C . HIS B 1 296 ? 4.223 -15.125 -28.172 1 96.06 296 HIS B C 1
ATOM 5955 O O . HIS B 1 296 ? 3.266 -15.633 -27.594 1 96.06 296 HIS B O 1
ATOM 5961 N N . VAL B 1 297 ? 4.16 -14.289 -29.172 1 93.19 297 VAL B N 1
ATOM 5962 C CA . VAL B 1 297 ? 2.861 -14 -29.781 1 93.19 297 VAL B CA 1
ATOM 5963 C C . VAL B 1 297 ? 2.461 -15.148 -30.719 1 93.19 297 VAL B C 1
ATOM 5965 O O . VAL B 1 297 ? 3.275 -15.625 -31.5 1 93.19 297 VAL B O 1
ATOM 5968 N N . ASP B 1 298 ? 1.282 -15.633 -30.5 1 92.69 298 ASP B N 1
ATOM 5969 C CA . ASP B 1 298 ? 0.692 -16.594 -31.422 1 92.69 298 ASP B CA 1
ATOM 5970 C C . ASP B 1 298 ? -0.83 -16.484 -31.453 1 92.69 298 ASP B C 1
ATOM 5972 O O . ASP B 1 298 ? -1.506 -16.875 -30.5 1 92.69 298 ASP B O 1
ATOM 5976 N N . HIS B 1 299 ? -1.352 -16.062 -32.531 1 89.56 299 HIS B N 1
ATOM 5977 C CA . HIS B 1 299 ? -2.787 -15.836 -32.656 1 89.56 299 HIS B CA 1
ATOM 5978 C C . HIS B 1 299 ? -3.486 -17.016 -33.312 1 89.56 299 HIS B C 1
ATOM 5980 O O . HIS B 1 299 ? -4.707 -17 -33.5 1 89.56 299 HIS B O 1
ATOM 5986 N N . SER B 1 300 ? -2.695 -18.016 -33.656 1 89.94 300 SER B N 1
ATOM 5987 C CA . SER B 1 300 ? -3.303 -19.156 -34.344 1 89.94 300 SER B CA 1
ATOM 5988 C C . SER B 1 300 ? -4.094 -20.016 -33.375 1 89.94 300 SER B C 1
ATOM 5990 O O . SER B 1 300 ? -3.965 -19.875 -32.156 1 89.94 300 SER B O 1
ATOM 5992 N N . ASP B 1 301 ? -4.902 -20.859 -33.906 1 89.12 301 ASP B N 1
ATOM 5993 C CA . ASP B 1 301 ? -5.727 -21.766 -33.125 1 89.12 301 ASP B CA 1
ATOM 5994 C C . ASP B 1 301 ? -4.879 -22.844 -32.438 1 89.12 301 ASP B C 1
ATOM 5996 O O . ASP B 1 301 ? -4.227 -23.641 -33.125 1 89.12 301 ASP B O 1
ATOM 6000 N N . PRO B 1 302 ? -4.965 -22.922 -31.234 1 89.12 302 PRO B N 1
ATOM 6001 C CA . PRO B 1 302 ? -4.145 -23.891 -30.516 1 89.12 302 PRO B CA 1
ATOM 6002 C C . PRO B 1 302 ? -4.418 -25.328 -30.953 1 89.12 302 PRO B C 1
ATOM 6004 O O . PRO B 1 302 ? -3.531 -26.188 -30.859 1 89.12 302 PRO B O 1
ATOM 6007 N N . SER B 1 303 ? -5.582 -25.625 -31.359 1 87.19 303 SER B N 1
ATOM 6008 C CA . SER B 1 303 ? -5.941 -26.969 -31.781 1 87.19 303 SER B CA 1
ATOM 6009 C C . SER B 1 303 ? -5.137 -27.406 -33 1 87.19 303 SER B C 1
ATOM 6011 O O . SER B 1 303 ? -5.059 -28.594 -33.312 1 87.19 303 SER B O 1
ATOM 6013 N N . THR B 1 304 ? -4.5 -26.438 -33.594 1 90.12 304 THR B N 1
ATOM 6014 C CA . THR B 1 304 ? -3.752 -26.719 -34.812 1 90.12 304 THR B CA 1
ATOM 6015 C C . THR B 1 304 ? -2.268 -26.906 -34.5 1 90.12 304 THR B C 1
ATOM 6017 O O . THR B 1 304 ? -1.489 -27.281 -35.375 1 90.12 304 THR B O 1
ATOM 6020 N N . TRP B 1 305 ? -1.882 -26.672 -33.312 1 90.94 305 TRP B N 1
ATOM 6021 C CA . TRP B 1 305 ? -0.469 -26.734 -32.969 1 90.94 305 TRP B CA 1
ATOM 6022 C C . TRP B 1 305 ? 0.036 -28.172 -32.969 1 90.94 305 TRP B C 1
ATOM 6024 O O . TRP B 1 305 ? -0.647 -29.078 -32.469 1 90.94 305 TRP B O 1
ATOM 6034 N N . LYS B 1 306 ? 1.181 -28.375 -33.5 1 90.5 306 LYS B N 1
ATOM 6035 C CA . LYS B 1 306 ? 1.75 -29.719 -33.625 1 90.5 306 LYS B CA 1
ATOM 6036 C C . LYS B 1 306 ? 2.945 -29.891 -32.688 1 90.5 306 LYS B C 1
ATOM 6038 O O . LYS B 1 306 ? 3.9 -29.109 -32.75 1 90.5 306 LYS B O 1
ATOM 6043 N N . ALA B 1 307 ? 2.943 -30.969 -31.938 1 88.31 307 ALA B N 1
ATOM 6044 C CA . ALA B 1 307 ? 4.031 -31.266 -31.016 1 88.31 307 ALA B CA 1
ATOM 6045 C C . ALA B 1 307 ? 5.316 -31.594 -31.766 1 88.31 307 ALA B C 1
ATOM 6047 O O . ALA B 1 307 ? 6.414 -31.281 -31.297 1 88.31 307 ALA B O 1
ATOM 6048 N N . GLU B 1 308 ? 5.234 -32.062 -32.938 1 90.94 308 GLU B N 1
ATOM 6049 C CA . GLU B 1 308 ? 6.371 -32.562 -33.719 1 90.94 308 GLU B CA 1
ATOM 6050 C C . GLU B 1 308 ? 7.25 -31.406 -34.188 1 90.94 308 GLU B C 1
ATOM 6052 O O . GLU B 1 308 ? 8.445 -31.578 -34.438 1 90.94 308 GLU B O 1
ATOM 6057 N N . THR B 1 309 ? 6.652 -30.281 -34.312 1 92.81 309 THR B N 1
ATOM 6058 C CA . THR B 1 309 ? 7.414 -29.156 -34.875 1 92.81 309 THR B CA 1
ATOM 6059 C C . THR B 1 309 ? 7.793 -28.172 -33.75 1 92.81 309 THR B C 1
ATOM 6061 O O . THR B 1 309 ? 8.445 -27.156 -34.031 1 92.81 309 THR B O 1
ATOM 6064 N N . ALA B 1 310 ? 7.41 -28.5 -32.594 1 94.44 310 ALA B N 1
ATOM 6065 C CA . ALA B 1 310 ? 7.535 -27.547 -31.5 1 94.44 310 ALA B CA 1
ATOM 6066 C C . ALA B 1 310 ? 8.984 -27.125 -31.297 1 94.44 310 ALA B C 1
ATOM 6068 O O . ALA B 1 310 ? 9.281 -25.938 -31.109 1 94.44 310 ALA B O 1
ATOM 6069 N N . VAL B 1 311 ? 9.906 -28.031 -31.344 1 96.5 311 VAL B N 1
ATOM 6070 C CA . VAL B 1 311 ? 11.312 -27.75 -31.109 1 96.5 311 VAL B CA 1
ATOM 6071 C C . VAL B 1 311 ? 11.852 -26.844 -32.219 1 96.5 311 VAL B C 1
ATOM 6073 O O . VAL B 1 311 ? 12.547 -25.859 -31.938 1 96.5 311 VAL B O 1
ATOM 6076 N N . ALA B 1 312 ? 11.539 -27.156 -33.438 1 96.44 312 ALA B N 1
ATOM 6077 C CA . ALA B 1 312 ? 11.969 -26.312 -34.531 1 96.44 312 ALA B CA 1
ATOM 6078 C C . ALA B 1 312 ? 11.352 -24.922 -34.469 1 96.44 312 ALA B C 1
ATOM 6080 O O . ALA B 1 312 ? 12.016 -23.922 -34.75 1 96.44 312 ALA B O 1
ATOM 6081 N N . ASP B 1 313 ? 10.102 -24.906 -34.094 1 96.06 313 ASP B N 1
ATOM 6082 C CA . ASP B 1 313 ? 9.367 -23.656 -34.031 1 96.06 313 ASP B CA 1
ATOM 6083 C C . ASP B 1 313 ? 9.984 -22.719 -32.969 1 96.06 313 ASP B C 1
ATOM 6085 O O . ASP B 1 313 ? 10.125 -21.516 -33.219 1 96.06 313 ASP B O 1
ATOM 6089 N N . VAL B 1 314 ? 10.336 -23.281 -31.828 1 96.94 314 VAL B N 1
ATOM 6090 C CA . VAL B 1 314 ? 10.875 -22.438 -30.75 1 96.94 314 VAL B CA 1
ATOM 6091 C C . VAL B 1 314 ? 12.242 -21.906 -31.156 1 96.94 314 VAL B C 1
ATOM 6093 O O . VAL B 1 314 ? 12.578 -20.75 -30.859 1 96.94 314 VAL B O 1
ATOM 6096 N N . ASN B 1 315 ? 13.047 -22.672 -31.828 1 97.56 315 ASN B N 1
ATOM 6097 C CA . ASN B 1 315 ? 14.336 -22.188 -32.312 1 97.56 315 ASN B CA 1
ATOM 6098 C C . ASN B 1 315 ? 14.164 -21.047 -33.312 1 97.56 315 ASN B C 1
ATOM 6100 O O . ASN B 1 315 ? 14.906 -20.062 -33.25 1 97.56 315 ASN B O 1
ATOM 6104 N N . ARG B 1 316 ? 13.211 -21.188 -34.125 1 97.12 316 ARG B N 1
ATOM 6105 C CA . ARG B 1 316 ? 12.945 -20.141 -35.125 1 97.12 316 ARG B CA 1
ATOM 6106 C C . ARG B 1 316 ? 12.422 -18.875 -34.438 1 97.12 316 ARG B C 1
ATOM 6108 O O . ARG B 1 316 ? 12.82 -17.766 -34.812 1 97.12 316 ARG B O 1
ATOM 6115 N N . GLU B 1 317 ? 11.523 -19.062 -33.531 1 96.81 317 GLU B N 1
ATOM 6116 C CA . GLU B 1 317 ? 10.852 -17.953 -32.844 1 96.81 317 GLU B CA 1
ATOM 6117 C C . GLU B 1 317 ? 11.867 -17.031 -32.156 1 96.81 317 GLU B C 1
ATOM 6119 O O . GLU B 1 317 ? 11.711 -15.812 -32.156 1 96.81 317 GLU B O 1
ATOM 6124 N N . PHE B 1 318 ? 12.961 -17.562 -31.656 1 98.19 318 PHE B N 1
ATOM 6125 C CA . PHE B 1 318 ? 13.875 -16.781 -30.844 1 98.19 318 PHE B CA 1
ATOM 6126 C C . PHE B 1 318 ? 15.219 -16.609 -31.547 1 98.19 318 PHE B C 1
ATOM 6128 O O . PHE B 1 318 ? 16.203 -16.219 -30.922 1 98.19 318 PHE B O 1
ATOM 6135 N N . ALA B 1 319 ? 15.195 -16.891 -32.812 1 97.69 319 ALA B N 1
ATOM 6136 C CA . ALA B 1 319 ? 16.391 -16.594 -33.625 1 97.69 319 ALA B CA 1
ATOM 6137 C C . ALA B 1 319 ? 16.766 -15.117 -33.531 1 97.69 319 ALA B C 1
ATOM 6139 O O . ALA B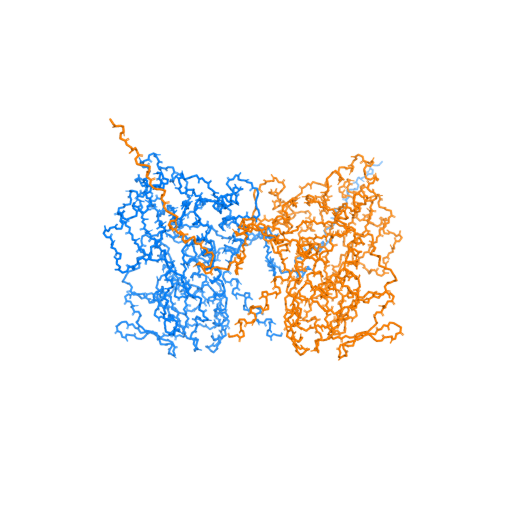 1 319 ? 15.891 -14.25 -33.531 1 97.69 319 ALA B O 1
ATOM 6140 N N . GLY B 1 320 ? 18.047 -14.844 -33.344 1 97.38 320 GLY B N 1
ATOM 6141 C CA . GLY B 1 320 ? 18.531 -13.477 -33.312 1 97.38 320 GLY B CA 1
ATOM 6142 C C . GLY B 1 320 ? 18.641 -12.914 -31.891 1 97.38 320 GLY B C 1
ATOM 6143 O O . GLY B 1 320 ? 19.188 -11.828 -31.688 1 97.38 320 GLY B O 1
ATOM 6144 N N . TRP B 1 321 ? 18.094 -13.602 -30.969 1 98.44 321 TRP B N 1
ATOM 6145 C CA . TRP B 1 321 ? 18.219 -13.164 -29.594 1 98.44 321 TRP B CA 1
ATOM 6146 C C . TRP B 1 321 ? 19.641 -13.398 -29.062 1 98.44 321 TRP B C 1
ATOM 6148 O O . TRP B 1 321 ? 20.516 -13.797 -29.828 1 98.44 321 TRP B O 1
ATOM 6158 N N . ASP B 1 322 ? 19.953 -13.023 -27.797 1 98.31 322 ASP B N 1
ATOM 6159 C CA . ASP B 1 322 ? 21.25 -13.258 -27.172 1 98.31 322 ASP B CA 1
ATOM 6160 C C . ASP B 1 322 ? 21.812 -14.617 -27.578 1 98.31 322 ASP B C 1
ATOM 6162 O O . ASP B 1 322 ? 21.203 -15.656 -27.328 1 98.31 322 ASP B O 1
ATOM 6166 N N . PRO B 1 323 ? 22.984 -14.641 -28.125 1 97.94 323 PRO B N 1
ATOM 6167 C CA . PRO B 1 323 ? 23.578 -15.898 -28.609 1 97.94 323 PRO B CA 1
ATOM 6168 C C . PRO B 1 323 ? 23.719 -16.953 -27.516 1 97.94 323 PRO B C 1
ATOM 6170 O O . PRO B 1 323 ? 23.594 -18.141 -27.781 1 97.94 323 PRO B O 1
ATOM 6173 N N . ARG B 1 324 ? 23.969 -16.531 -26.328 1 97.94 324 ARG B N 1
ATOM 6174 C CA . ARG B 1 324 ? 24.047 -17.484 -25.219 1 97.94 324 ARG B CA 1
ATOM 6175 C C . ARG B 1 324 ? 22.688 -18.125 -24.953 1 97.94 324 ARG B C 1
ATOM 6177 O O . ARG B 1 324 ? 22.609 -19.328 -24.688 1 97.94 324 ARG B O 1
ATOM 6184 N N . LEU B 1 325 ? 21.672 -17.328 -25.062 1 98.25 325 LEU B N 1
ATOM 6185 C CA . LEU B 1 325 ? 20.328 -17.844 -24.875 1 98.25 325 LEU B CA 1
ATOM 6186 C C . LEU B 1 325 ? 19.938 -18.797 -26 1 98.25 325 LEU B C 1
ATOM 6188 O O . LEU B 1 325 ? 19.406 -19.875 -25.75 1 98.25 325 LEU B O 1
ATOM 6192 N N . THR B 1 326 ? 20.25 -18.391 -27.25 1 98.25 326 THR B N 1
ATOM 6193 C CA . THR B 1 326 ? 19.875 -19.219 -28.391 1 98.25 326 THR B CA 1
ATOM 6194 C C . THR B 1 326 ? 20.641 -20.547 -28.344 1 98.25 326 THR B C 1
ATOM 6196 O O . THR B 1 326 ? 20.109 -21.578 -28.766 1 98.25 326 THR B O 1
ATOM 6199 N N . LYS B 1 327 ? 21.812 -20.516 -27.812 1 97.94 327 LYS B N 1
ATOM 6200 C CA . LYS B 1 327 ? 22.562 -21.766 -27.641 1 97.94 327 LYS B CA 1
ATOM 6201 C C . LYS B 1 327 ? 21.875 -22.688 -26.656 1 97.94 327 LYS B C 1
ATOM 6203 O O . LYS B 1 327 ? 21.766 -23.891 -26.875 1 97.94 327 LYS B O 1
ATOM 6208 N N . ILE B 1 328 ? 21.438 -22.172 -25.531 1 98.12 328 ILE B N 1
ATOM 6209 C CA . ILE B 1 328 ? 20.719 -22.969 -24.547 1 98.12 328 ILE B CA 1
ATOM 6210 C C . ILE B 1 328 ? 19.438 -23.516 -25.172 1 98.12 328 ILE B C 1
ATOM 6212 O O . ILE B 1 328 ? 19.109 -24.703 -25 1 98.12 328 ILE B O 1
ATOM 6216 N N . ILE B 1 329 ? 18.719 -22.672 -25.969 1 98.19 329 ILE B N 1
ATOM 6217 C CA . ILE B 1 329 ? 17.469 -23.062 -26.609 1 98.19 329 ILE B CA 1
ATOM 6218 C C . ILE B 1 329 ? 17.75 -24.219 -27.578 1 98.19 329 ILE B C 1
ATOM 6220 O O . ILE B 1 329 ? 16.922 -25.125 -27.703 1 98.19 329 ILE B O 1
ATOM 6224 N N . SER B 1 330 ? 18.891 -24.219 -28.172 1 97.62 330 SER B N 1
ATOM 6225 C CA . SER B 1 330 ? 19.234 -25.25 -29.141 1 97.62 330 SER B CA 1
ATOM 6226 C C . SER B 1 330 ? 19.422 -26.609 -28.469 1 97.62 330 SER B C 1
ATOM 6228 O O . SER B 1 330 ? 19.438 -27.641 -29.141 1 97.62 330 SER B O 1
ATOM 6230 N N . LEU B 1 331 ? 19.594 -26.609 -27.156 1 97.62 331 LEU B N 1
ATOM 6231 C CA . LEU B 1 331 ? 19.766 -27.859 -26.406 1 97.62 331 LEU B CA 1
ATOM 6232 C C . LEU B 1 331 ? 18.422 -28.5 -26.078 1 97.62 331 LEU B C 1
ATOM 6234 O O . LEU B 1 331 ? 18.375 -29.625 -25.578 1 97.62 331 LEU B O 1
ATOM 6238 N N . ILE B 1 332 ? 17.344 -27.781 -26.375 1 96.62 332 ILE B N 1
ATOM 6239 C CA . ILE B 1 332 ? 16 -28.328 -26.125 1 96.62 332 ILE B CA 1
ATOM 6240 C C . ILE B 1 332 ? 15.727 -29.484 -27.078 1 96.62 332 ILE B C 1
ATOM 6242 O O . ILE B 1 332 ? 15.875 -29.344 -28.297 1 96.62 332 ILE B O 1
ATOM 6246 N N . THR B 1 333 ? 15.273 -30.578 -26.469 1 94.94 333 THR B N 1
ATOM 6247 C CA . THR B 1 333 ? 15 -31.75 -27.297 1 94.94 333 THR B CA 1
ATOM 6248 C C . THR B 1 333 ? 13.508 -32.031 -27.344 1 94.94 333 THR B C 1
ATOM 6250 O O . THR B 1 333 ? 13.047 -32.812 -28.203 1 94.94 333 THR B O 1
ATOM 6253 N N . SER B 1 334 ? 12.82 -31.531 -26.453 1 92.25 334 SER B N 1
ATOM 6254 C CA . SER B 1 334 ? 11.367 -31.672 -26.406 1 92.25 334 SER B CA 1
ATOM 6255 C C . SER B 1 334 ? 10.734 -30.484 -25.688 1 92.25 334 SER B C 1
ATOM 6257 O O . SER B 1 334 ? 11.32 -29.922 -24.75 1 92.25 334 SER B O 1
ATOM 6259 N N . CYS B 1 335 ? 9.617 -30.031 -26.219 1 91.94 335 CYS B N 1
ATOM 6260 C CA . CYS B 1 335 ? 8.898 -28.969 -25.516 1 91.94 335 CYS B CA 1
ATOM 6261 C C . CYS B 1 335 ? 7.402 -29.047 -25.812 1 91.94 335 CYS B C 1
ATOM 6263 O O . CYS B 1 335 ? 6.98 -29.703 -26.75 1 91.94 335 CYS B O 1
ATOM 6265 N N . ILE B 1 336 ? 6.637 -28.5 -24.906 1 90.62 336 ILE B N 1
ATOM 6266 C CA . ILE B 1 336 ? 5.188 -28.391 -25.031 1 90.62 336 ILE B CA 1
ATOM 6267 C C . ILE B 1 336 ? 4.781 -26.938 -25.203 1 90.62 336 ILE B C 1
ATOM 6269 O O . ILE B 1 336 ? 5.371 -26.047 -24.594 1 90.62 336 ILE B O 1
ATOM 6273 N N . LYS B 1 337 ? 3.801 -26.75 -26.094 1 93.44 337 LYS B N 1
ATOM 6274 C CA . LYS B 1 337 ? 3.266 -25.406 -26.328 1 93.44 337 LYS B CA 1
ATOM 6275 C C . LYS B 1 337 ? 1.852 -25.281 -25.766 1 93.44 337 LYS B C 1
ATOM 6277 O O . LYS B 1 337 ? 1.031 -26.188 -25.922 1 93.44 337 LYS B O 1
ATOM 6282 N N . TRP B 1 338 ? 1.586 -24.188 -25.094 1 89.44 338 TRP B N 1
ATOM 6283 C CA . TRP B 1 338 ? 0.237 -23.969 -24.594 1 89.44 338 TRP B CA 1
ATOM 6284 C C . TRP B 1 338 ? -0.17 -22.516 -24.734 1 89.44 338 TRP B C 1
ATOM 6286 O O . TRP B 1 338 ? 0.682 -21.609 -24.719 1 89.44 338 TRP B O 1
ATOM 6296 N N . PRO B 1 339 ? -1.459 -22.297 -24.891 1 91.69 339 PRO B N 1
ATOM 6297 C CA . PRO B 1 339 ? -1.94 -20.922 -24.953 1 91.69 339 PRO B CA 1
ATOM 6298 C C . PRO B 1 339 ? -1.973 -20.219 -23.594 1 91.69 339 PRO B C 1
ATOM 6300 O O . PRO B 1 339 ? -2.295 -20.859 -22.594 1 91.69 339 PRO B O 1
ATOM 6303 N N . LEU B 1 340 ? -1.622 -19 -23.594 1 91.19 340 LEU B N 1
ATOM 6304 C CA . LEU B 1 340 ? -1.764 -18.203 -22.391 1 91.19 340 LEU B CA 1
ATOM 6305 C C . LEU B 1 340 ? -3.125 -17.516 -22.344 1 91.19 340 LEU B C 1
ATOM 6307 O O . LEU B 1 340 ? -3.518 -16.844 -23.297 1 91.19 340 LEU B O 1
ATOM 6311 N N . THR B 1 341 ? -3.818 -17.828 -21.234 1 86.44 341 THR B N 1
ATOM 6312 C CA . THR B 1 341 ? -5.176 -17.312 -21.094 1 86.44 341 THR B CA 1
ATOM 6313 C C . THR B 1 341 ? -5.316 -16.484 -19.812 1 86.44 341 THR B C 1
ATOM 6315 O O . THR B 1 341 ? -4.617 -16.734 -18.828 1 86.44 341 THR B O 1
ATOM 6318 N N . ASN B 1 342 ? -6.098 -15.492 -19.922 1 85.38 342 ASN B N 1
ATOM 6319 C CA . ASN B 1 342 ? -6.492 -14.672 -18.781 1 85.38 342 ASN B CA 1
ATOM 6320 C C . ASN B 1 342 ? -8 -14.727 -18.547 1 85.38 342 ASN B C 1
ATOM 6322 O O . ASN B 1 342 ? -8.781 -14.398 -19.438 1 85.38 342 ASN B O 1
ATOM 6326 N N . GLY B 1 343 ? -8.312 -15.164 -17.422 1 85.44 343 GLY B N 1
ATOM 6327 C CA . GLY B 1 343 ? -9.734 -15.297 -17.141 1 85.44 343 GLY B CA 1
ATOM 6328 C C . GLY B 1 343 ? -10.414 -13.969 -16.859 1 85.44 343 GLY B C 1
ATOM 6329 O O . GLY B 1 343 ? -9.797 -13.055 -16.312 1 85.44 343 GLY B O 1
ATOM 6330 N N . ARG B 1 344 ? -11.625 -13.922 -17.219 1 84.69 344 ARG B N 1
ATOM 6331 C CA . ARG B 1 344 ? -12.43 -12.758 -16.859 1 84.69 344 ARG B CA 1
ATOM 6332 C C . ARG B 1 344 ? -12.773 -12.766 -15.375 1 84.69 344 ARG B C 1
ATOM 6334 O O . ARG B 1 344 ? -12.961 -13.828 -14.773 1 84.69 344 ARG B O 1
ATOM 6341 N N . LYS B 1 345 ? -12.867 -11.602 -14.891 1 85.31 345 LYS B N 1
ATOM 6342 C CA . LYS B 1 345 ? -13.297 -11.469 -13.5 1 85.31 345 LYS B CA 1
ATOM 6343 C C . LYS B 1 345 ? -14.75 -11.891 -13.336 1 85.31 345 LYS B C 1
ATOM 6345 O O . LYS B 1 345 ? -15.625 -11.422 -14.062 1 85.31 345 LYS B O 1
ATOM 6350 N N . LEU B 1 346 ? -14.961 -12.75 -12.422 1 88.25 346 LEU B N 1
ATOM 6351 C CA . LEU B 1 346 ? -16.312 -13.234 -12.164 1 88.25 346 LEU B CA 1
ATOM 6352 C C . LEU B 1 346 ? -16.984 -12.414 -11.062 1 88.25 346 LEU B C 1
ATOM 6354 O O . LEU B 1 346 ? -16.312 -11.945 -10.141 1 88.25 346 LEU B O 1
ATOM 6358 N N . ARG B 1 347 ? -18.25 -12.359 -11.188 1 87.31 347 ARG B N 1
ATOM 6359 C CA . ARG B 1 347 ? -19.016 -11.617 -10.188 1 87.31 347 ARG B CA 1
ATOM 6360 C C . ARG B 1 347 ? -19.172 -12.438 -8.906 1 87.31 347 ARG B C 1
ATOM 6362 O O . ARG B 1 347 ? -19.312 -11.875 -7.82 1 87.31 347 ARG B O 1
ATOM 6369 N N . SER B 1 348 ? -19.219 -13.766 -9.133 1 93.5 348 SER B N 1
ATOM 6370 C CA . SER B 1 348 ? -19.359 -14.641 -7.969 1 93.5 348 SER B CA 1
ATOM 6371 C C . SER B 1 348 ? -18.625 -15.953 -8.164 1 93.5 348 SER B C 1
ATOM 6373 O O . SER B 1 348 ? -18.531 -16.453 -9.289 1 93.5 348 SER B O 1
ATOM 6375 N N . TRP B 1 349 ? -18.156 -16.453 -7.094 1 96.5 349 TRP B N 1
ATOM 6376 C CA . TRP B 1 349 ? -17.469 -17.75 -7.07 1 96.5 349 TRP B CA 1
ATOM 6377 C C . TRP B 1 349 ? -18.344 -18.812 -6.414 1 96.5 349 TRP B C 1
ATOM 6379 O O . TRP B 1 349 ? -17.969 -19.984 -6.379 1 96.5 349 TRP B O 1
ATOM 6389 N N . VAL B 1 350 ? -19.469 -18.375 -5.945 1 96.81 350 VAL B N 1
ATOM 6390 C CA . VAL B 1 350 ? -20.266 -19.219 -5.074 1 96.81 350 VAL B CA 1
ATOM 6391 C C . VAL B 1 350 ? -21.641 -19.438 -5.68 1 96.81 350 VAL B C 1
ATOM 6393 O O . VAL B 1 350 ? -22.219 -18.5 -6.25 1 96.81 350 VAL B O 1
ATOM 6396 N N . SER B 1 351 ? -22.156 -20.656 -5.57 1 95.56 351 SER B N 1
ATOM 6397 C CA . SER B 1 351 ? -23.516 -20.938 -6.031 1 95.56 351 SER B CA 1
ATOM 6398 C C . SER B 1 351 ? -24.547 -20.203 -5.176 1 95.56 351 SER B C 1
ATOM 6400 O O . SER B 1 351 ? -24.25 -19.828 -4.043 1 95.56 351 SER B O 1
ATOM 6402 N N . ARG B 1 352 ? -25.719 -20.078 -5.637 1 90.94 352 ARG B N 1
ATOM 6403 C CA . ARG B 1 352 ? -26.797 -19.359 -4.945 1 90.94 352 ARG B CA 1
ATOM 6404 C C . ARG B 1 352 ? -27.094 -20 -3.596 1 90.94 352 ARG B C 1
ATOM 6406 O O . ARG B 1 352 ? -27.344 -19.312 -2.611 1 90.94 352 ARG B O 1
ATOM 6413 N N . GLY B 1 353 ? -27.047 -21.328 -3.559 1 91.06 353 GLY B N 1
ATOM 6414 C CA . GLY B 1 353 ? -27.359 -22.047 -2.332 1 91.06 353 GLY B CA 1
ATOM 6415 C C . GLY B 1 353 ? -26.172 -22.203 -1.413 1 91.06 353 GLY B C 1
ATOM 6416 O O . GLY B 1 353 ? -26.281 -22.781 -0.333 1 91.06 353 GLY B O 1
ATOM 6417 N N . SER B 1 354 ? -25 -21.656 -1.823 1 92.75 354 SER B N 1
ATOM 6418 C CA . SER B 1 354 ? -23.766 -21.672 -1.044 1 92.75 354 SER B CA 1
ATOM 6419 C C . SER B 1 354 ? -23.297 -23.094 -0.776 1 92.75 354 SER B C 1
ATOM 6421 O O . SER B 1 354 ? -22.828 -23.406 0.323 1 92.75 354 SER B O 1
ATOM 6423 N N . GLN B 1 355 ? -23.438 -23.953 -1.746 1 95 355 GLN B N 1
ATOM 6424 C CA . GLN B 1 355 ? -23.031 -25.344 -1.601 1 95 355 GLN B CA 1
ATOM 6425 C C . GLN B 1 355 ? -21.891 -25.688 -2.559 1 95 355 GLN B C 1
ATOM 6427 O O . GLN B 1 355 ? -21.297 -26.766 -2.467 1 95 355 GLN B O 1
ATOM 6432 N N . LEU B 1 356 ? -21.625 -24.781 -3.438 1 97.75 356 LEU B N 1
ATOM 6433 C CA . LEU B 1 356 ? -20.562 -24.938 -4.414 1 97.75 356 LEU B CA 1
ATOM 6434 C C . LEU B 1 356 ? -19.703 -23.688 -4.504 1 97.75 356 LEU B C 1
ATOM 6436 O O . LEU B 1 356 ? -20.234 -22.578 -4.629 1 97.75 356 LEU B O 1
ATOM 6440 N N . VAL B 1 357 ? -18.406 -23.812 -4.395 1 98.44 357 VAL B N 1
ATOM 6441 C CA . VAL B 1 357 ? -17.484 -22.703 -4.539 1 98.44 357 VAL B CA 1
ATOM 6442 C C . VAL B 1 357 ? -16.344 -23.094 -5.48 1 98.44 357 VAL B C 1
ATOM 6444 O O . VAL B 1 357 ? -15.891 -24.234 -5.477 1 98.44 357 VAL B O 1
ATOM 6447 N N . ILE B 1 358 ? -15.945 -22.172 -6.383 1 97.88 358 ILE B N 1
ATOM 6448 C CA . ILE B 1 358 ? -14.812 -22.422 -7.27 1 97.88 358 ILE B CA 1
ATOM 6449 C C . ILE B 1 358 ? -13.594 -21.641 -6.789 1 97.88 358 ILE B C 1
ATOM 6451 O O . ILE B 1 358 ? -13.734 -20.609 -6.125 1 97.88 358 ILE B O 1
ATOM 6455 N N . LEU B 1 359 ? -12.398 -22.109 -7.059 1 97.5 359 LEU B N 1
ATOM 6456 C CA . LEU B 1 359 ? -11.18 -21.375 -6.723 1 97.5 359 LEU B CA 1
ATOM 6457 C C . LEU B 1 359 ? -10.055 -21.734 -7.688 1 97.5 359 LEU B C 1
ATOM 6459 O O . LEU B 1 359 ? -10.219 -22.594 -8.555 1 97.5 359 LEU B O 1
ATOM 6463 N N . GLY B 1 360 ? -8.914 -21.062 -7.59 1 97.19 360 GLY B N 1
ATOM 6464 C CA . GLY B 1 360 ? -7.793 -21.266 -8.492 1 97.19 360 GLY B CA 1
ATOM 6465 C C . GLY B 1 360 ? -8.102 -20.859 -9.922 1 97.19 360 GLY B C 1
ATOM 6466 O O . GLY B 1 360 ? -8.812 -19.875 -10.164 1 97.19 360 GLY B O 1
ATOM 6467 N N . ASP B 1 361 ? -7.527 -21.625 -10.844 1 94.62 361 ASP B N 1
ATOM 6468 C CA . ASP B 1 361 ? -7.672 -21.297 -12.258 1 94.62 361 ASP B CA 1
ATOM 6469 C C . ASP B 1 361 ? -9.133 -21.391 -12.703 1 94.62 361 ASP B C 1
ATOM 6471 O O . ASP B 1 361 ? -9.531 -20.75 -13.688 1 94.62 361 ASP B O 1
ATOM 6475 N N . ALA B 1 362 ? -9.922 -22.141 -11.953 1 95.12 362 ALA B N 1
ATOM 6476 C CA . ALA B 1 362 ? -11.352 -22.188 -12.25 1 95.12 362 ALA B CA 1
ATOM 6477 C C . ALA B 1 362 ? -11.984 -20.812 -12.047 1 95.12 362 ALA B C 1
ATOM 6479 O O . ALA B 1 362 ? -12.922 -20.438 -12.758 1 95.12 362 ALA B O 1
ATOM 6480 N N . ALA B 1 363 ? -11.453 -20.047 -11.141 1 95.94 363 ALA B N 1
ATOM 6481 C CA . ALA B 1 363 ? -12.039 -18.766 -10.773 1 95.94 363 ALA B CA 1
ATOM 6482 C C . ALA B 1 363 ? -11.25 -17.609 -11.383 1 95.94 363 ALA B C 1
ATOM 6484 O O . ALA B 1 363 ? -11.828 -16.578 -11.758 1 95.94 363 ALA B O 1
ATOM 6485 N N . HIS B 1 364 ? -9.961 -17.766 -11.445 1 95.44 364 HIS B N 1
ATOM 6486 C CA . HIS B 1 364 ? -9.148 -16.609 -11.789 1 95.44 364 HIS B CA 1
ATOM 6487 C C . HIS B 1 364 ? -7.895 -17.031 -12.562 1 95.44 364 HIS B C 1
ATOM 6489 O O . HIS B 1 364 ? -6.777 -16.688 -12.172 1 95.44 364 HIS B O 1
ATOM 6495 N N . ALA B 1 365 ? -8.07 -17.734 -13.672 1 93.44 365 ALA B N 1
ATOM 6496 C CA . ALA B 1 365 ? -6.922 -18.047 -14.523 1 93.44 365 ALA B CA 1
ATOM 6497 C C . ALA B 1 365 ? -6.145 -16.781 -14.875 1 93.44 365 ALA B C 1
ATOM 6499 O O . ALA B 1 365 ? -6.734 -15.711 -15.078 1 93.44 365 ALA B O 1
ATOM 6500 N N . MET B 1 366 ? -4.824 -16.859 -14.867 1 93.56 366 MET B N 1
ATOM 6501 C CA . MET B 1 366 ? -4.004 -15.688 -15.164 1 93.56 366 MET B CA 1
ATOM 6502 C C . MET B 1 366 ? -2.74 -16.078 -15.914 1 93.56 366 MET B C 1
ATOM 6504 O O . MET B 1 366 ? -2.318 -17.234 -15.867 1 93.56 366 MET B O 1
ATOM 6508 N N . VAL B 1 367 ? -2.162 -15.156 -16.578 1 92.69 367 VAL B N 1
ATOM 6509 C CA . VAL B 1 367 ? -0.883 -15.383 -17.234 1 92.69 367 VAL B CA 1
ATOM 6510 C C . VAL B 1 367 ? 0.23 -15.484 -16.203 1 92.69 367 VAL B C 1
ATOM 6512 O O . VAL B 1 367 ? 0.131 -14.906 -15.109 1 92.69 367 VAL B O 1
ATOM 6515 N N . PRO B 1 368 ? 1.263 -16.125 -16.5 1 94.19 368 PRO B N 1
ATOM 6516 C CA . PRO B 1 368 ? 2.275 -16.438 -15.492 1 94.19 368 PRO B CA 1
ATOM 6517 C C . PRO B 1 368 ? 3.352 -15.359 -15.391 1 94.19 368 PRO B C 1
ATOM 6519 O O . PRO B 1 368 ? 4.527 -15.672 -15.188 1 94.19 368 PRO B O 1
ATOM 6522 N N . TYR B 1 369 ? 2.998 -14.133 -15.508 1 96.19 369 TYR B N 1
ATOM 6523 C CA . TYR B 1 369 ? 4.004 -13.086 -15.602 1 96.19 369 TYR B CA 1
ATOM 6524 C C . TYR B 1 369 ? 4.422 -12.594 -14.219 1 96.19 369 TYR B C 1
ATOM 6526 O O . TYR B 1 369 ? 5.484 -11.992 -14.062 1 96.19 369 TYR B O 1
ATOM 6534 N N . MET B 1 370 ? 3.641 -12.891 -13.211 1 97.19 370 MET B N 1
ATOM 6535 C CA . MET B 1 370 ? 4.027 -12.617 -11.828 1 97.19 370 MET B CA 1
ATOM 6536 C C . MET B 1 370 ? 4.348 -13.906 -11.086 1 97.19 370 MET B C 1
ATOM 6538 O O . MET B 1 370 ? 4.695 -13.875 -9.898 1 97.19 370 MET B O 1
ATOM 6542 N N . SER B 1 371 ? 4.191 -15.023 -11.758 1 96.5 371 SER B N 1
ATOM 6543 C CA . SER B 1 371 ? 4.391 -16.328 -11.148 1 96.5 371 SER B CA 1
ATOM 6544 C C . SER B 1 371 ? 3.525 -16.5 -9.906 1 96.5 371 SER B C 1
ATOM 6546 O O . SER B 1 371 ? 4.004 -16.969 -8.867 1 96.5 371 SER B O 1
ATOM 6548 N N . GLN B 1 372 ? 2.273 -16.172 -10.047 1 97.75 372 GLN B N 1
ATOM 6549 C CA . GLN B 1 372 ? 1.422 -16.109 -8.859 1 97.75 372 GLN B CA 1
ATOM 6550 C C . GLN B 1 372 ? 0.2 -17.016 -9.016 1 97.75 372 GLN B C 1
ATOM 6552 O O . GLN B 1 372 ? -0.604 -17.141 -8.094 1 97.75 372 GLN B O 1
ATOM 6557 N N . GLY B 1 373 ? 0.011 -17.703 -10.172 1 96.31 373 GLY B N 1
ATOM 6558 C CA . GLY B 1 373 ? -1.182 -18.516 -10.352 1 96.31 373 GLY B CA 1
ATOM 6559 C C . GLY B 1 373 ? -1.375 -19.547 -9.266 1 96.31 373 GLY B C 1
ATOM 6560 O O . GLY B 1 373 ? -2.408 -19.562 -8.594 1 96.31 373 GLY B O 1
ATOM 6561 N N . ALA B 1 374 ? -0.38 -20.344 -9.102 1 96.75 374 ALA B N 1
ATOM 6562 C CA . ALA B 1 374 ? -0.444 -21.375 -8.07 1 96.75 374 ALA B CA 1
ATOM 6563 C C . ALA B 1 374 ? -0.488 -20.75 -6.676 1 96.75 374 ALA B C 1
ATOM 6565 O O . ALA B 1 374 ? -1.19 -21.234 -5.789 1 96.75 374 ALA B O 1
ATOM 6566 N N . ALA B 1 375 ? 0.259 -19.703 -6.523 1 98.5 375 ALA B N 1
ATOM 6567 C CA . ALA B 1 375 ? 0.29 -19.016 -5.234 1 98.5 375 ALA B CA 1
ATOM 6568 C C . ALA B 1 375 ? -1.092 -18.484 -4.859 1 98.5 375 ALA B C 1
ATOM 6570 O O . ALA B 1 375 ? -1.509 -18.594 -3.701 1 98.5 375 ALA B O 1
ATOM 6571 N N . MET B 1 376 ? -1.778 -17.938 -5.824 1 98.56 376 MET B N 1
ATOM 6572 C CA . MET B 1 376 ? -3.125 -17.422 -5.582 1 98.56 376 MET B CA 1
ATOM 6573 C C . MET B 1 376 ? -4.078 -18.547 -5.203 1 98.56 376 MET B C 1
ATOM 6575 O O . MET B 1 376 ? -4.973 -18.359 -4.379 1 98.56 376 MET B O 1
ATOM 6579 N N . ALA B 1 377 ? -3.902 -19.688 -5.82 1 98.56 377 ALA B N 1
ATOM 6580 C CA . ALA B 1 377 ? -4.738 -20.844 -5.484 1 98.56 377 ALA B CA 1
ATOM 6581 C C . ALA B 1 377 ? -4.508 -21.281 -4.039 1 98.56 377 ALA B C 1
ATOM 6583 O O . ALA B 1 377 ? -5.453 -21.641 -3.334 1 98.56 377 ALA B O 1
ATOM 6584 N N . VAL B 1 378 ? -3.256 -21.266 -3.627 1 98.75 378 VAL B N 1
ATOM 6585 C CA . VAL B 1 378 ? -2.926 -21.578 -2.24 1 98.75 378 VAL B CA 1
ATOM 6586 C C . VAL B 1 378 ? -3.594 -20.562 -1.311 1 98.75 378 VAL B C 1
ATOM 6588 O O . VAL B 1 378 ? -4.195 -20.953 -0.302 1 98.75 378 VAL B O 1
ATOM 6591 N N . GLU B 1 379 ? -3.492 -19.281 -1.668 1 98.88 379 GLU B N 1
ATOM 6592 C CA . GLU B 1 379 ? -4.141 -18.234 -0.883 1 98.88 379 GLU B CA 1
ATOM 6593 C C . GLU B 1 379 ? -5.648 -18.469 -0.785 1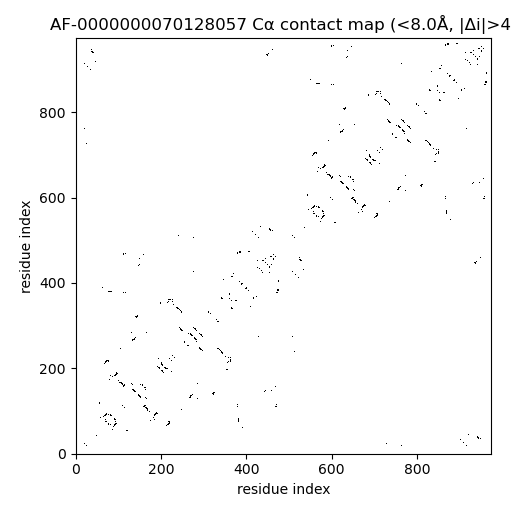 98.88 379 GLU B C 1
ATOM 6595 O O . GLU B 1 379 ? -6.254 -18.203 0.257 1 98.88 379 GLU B O 1
ATOM 6600 N N . ASP B 1 380 ? -6.25 -18.938 -1.886 1 98.88 380 ASP B N 1
ATOM 6601 C CA . ASP B 1 380 ? -7.684 -19.219 -1.877 1 98.88 380 ASP B CA 1
ATOM 6602 C C . ASP B 1 380 ? -8.031 -20.25 -0.805 1 98.88 380 ASP B C 1
ATOM 6604 O O . ASP B 1 380 ? -8.977 -20.062 -0.039 1 98.88 380 ASP B O 1
ATOM 6608 N N . GLY B 1 381 ? -7.273 -21.312 -0.793 1 98.81 381 GLY B N 1
ATOM 6609 C CA . GLY B 1 381 ? -7.516 -22.344 0.207 1 98.81 381 GLY B CA 1
ATOM 6610 C C . GLY B 1 381 ? -7.395 -21.828 1.63 1 98.81 381 GLY B C 1
ATOM 6611 O O . GLY B 1 381 ? -8.227 -22.141 2.482 1 98.81 381 GLY B O 1
ATOM 6612 N N . ALA B 1 382 ? -6.371 -21.047 1.851 1 98.75 382 ALA B N 1
ATOM 6613 C CA . ALA B 1 382 ? -6.145 -20.469 3.17 1 98.75 382 ALA B CA 1
ATOM 6614 C C . ALA B 1 382 ? -7.32 -19.594 3.594 1 98.75 382 ALA B C 1
ATOM 6616 O O . ALA B 1 382 ? -7.832 -19.734 4.707 1 98.75 382 ALA B O 1
ATOM 6617 N N . ALA B 1 383 ? -7.715 -18.75 2.709 1 98.75 383 ALA B N 1
ATOM 6618 C CA . ALA B 1 383 ? -8.805 -17.812 2.998 1 98.75 383 ALA B CA 1
ATOM 6619 C C . ALA B 1 383 ? -10.117 -18.562 3.238 1 98.75 383 ALA B C 1
ATOM 6621 O O . ALA B 1 383 ? -10.867 -18.234 4.152 1 98.75 383 ALA B O 1
ATOM 6622 N N . LEU B 1 384 ? -10.391 -19.594 2.43 1 98.81 384 LEU B N 1
ATOM 6623 C CA . LEU B 1 384 ? -11.625 -20.359 2.566 1 98.81 384 LEU B CA 1
ATOM 6624 C C . LEU B 1 384 ? -11.703 -21.016 3.941 1 98.81 384 LEU B C 1
ATOM 6626 O O . LEU B 1 384 ? -12.742 -20.969 4.598 1 98.81 384 LEU B O 1
ATOM 6630 N N . ALA B 1 385 ? -10.617 -21.609 4.344 1 98.62 385 ALA B N 1
ATOM 6631 C CA . ALA B 1 385 ? -10.586 -22.281 5.633 1 98.62 385 ALA B CA 1
ATOM 6632 C C . ALA B 1 385 ? -10.875 -21.312 6.777 1 98.62 385 ALA B C 1
ATOM 6634 O O . ALA B 1 385 ? -11.648 -21.625 7.684 1 98.62 385 ALA B O 1
ATOM 6635 N N . VAL B 1 386 ? -10.312 -20.109 6.715 1 98.19 386 VAL B N 1
ATOM 6636 C CA . VAL B 1 386 ? -10.516 -19.109 7.746 1 98.19 386 VAL B CA 1
ATOM 6637 C C . VAL B 1 386 ? -11.969 -18.625 7.715 1 98.19 386 VAL B C 1
ATOM 6639 O O . VAL B 1 386 ? -12.594 -18.453 8.766 1 98.19 386 VAL B O 1
ATOM 6642 N N . ALA B 1 387 ? -12.469 -18.422 6.551 1 98 387 ALA B N 1
ATOM 6643 C CA . ALA B 1 387 ? -13.828 -17.906 6.387 1 98 387 ALA B CA 1
ATOM 6644 C C . ALA B 1 387 ? -14.844 -18.844 7.035 1 98 387 ALA B C 1
ATOM 6646 O O . ALA B 1 387 ? -15.867 -18.406 7.555 1 98 387 ALA B O 1
ATOM 6647 N N . LEU B 1 388 ? -14.57 -20.141 7.07 1 98.06 388 LEU B N 1
ATOM 6648 C CA . LEU B 1 388 ? -15.523 -21.141 7.531 1 98.06 388 LEU B CA 1
ATOM 6649 C C . LEU B 1 388 ? -15.414 -21.344 9.039 1 98.06 388 LEU B C 1
ATOM 6651 O O . LEU B 1 388 ? -16.25 -22.016 9.641 1 98.06 388 LEU B O 1
ATOM 6655 N N . ASN B 1 389 ? -14.461 -20.75 9.648 1 95.88 389 ASN B N 1
ATOM 6656 C CA . ASN B 1 389 ? -14.117 -21.047 11.031 1 95.88 389 ASN B CA 1
ATOM 6657 C C . ASN B 1 389 ? -15.281 -20.719 11.977 1 95.88 389 ASN B C 1
ATOM 6659 O O . ASN B 1 389 ? -15.531 -21.469 12.93 1 95.88 389 ASN B O 1
ATOM 6663 N N . ASP B 1 390 ? -15.953 -19.688 11.68 1 93.19 390 ASP B N 1
ATOM 6664 C CA . ASP B 1 390 ? -16.906 -19.188 12.672 1 93.19 390 ASP B CA 1
ATOM 6665 C C . ASP B 1 390 ? -18.328 -19.641 12.344 1 93.19 390 ASP B C 1
ATOM 6667 O O . ASP B 1 390 ? -19.266 -19.344 13.086 1 93.19 390 ASP B O 1
ATOM 6671 N N . ALA B 1 391 ? -18.469 -20.344 11.234 1 95.81 391 ALA B N 1
ATOM 6672 C CA . ALA B 1 391 ? -19.797 -20.875 10.914 1 95.81 391 ALA B CA 1
ATOM 6673 C C . ALA B 1 391 ? -20.25 -21.875 11.977 1 95.81 391 ALA B C 1
ATOM 6675 O O . ALA B 1 391 ? -19.547 -22.828 12.297 1 95.81 391 ALA B O 1
ATOM 6676 N N . ALA B 1 392 ? -21.422 -21.578 12.508 1 96.06 392 ALA B N 1
ATOM 6677 C CA . ALA B 1 392 ? -21.938 -22.438 13.57 1 96.06 392 ALA B CA 1
ATOM 6678 C C . ALA B 1 392 ? -22.969 -23.422 13.039 1 96.06 392 ALA B C 1
ATOM 6680 O O . ALA B 1 392 ? -23.234 -24.453 13.664 1 96.06 392 ALA B O 1
ATOM 6681 N N . ALA B 1 393 ? -23.594 -23.062 11.977 1 96.56 393 ALA B N 1
ATOM 6682 C CA . ALA B 1 393 ? -24.578 -23.906 11.297 1 96.56 393 ALA B CA 1
ATOM 6683 C C . ALA B 1 393 ? -24.438 -23.797 9.781 1 96.56 393 ALA B C 1
ATOM 6685 O O . ALA B 1 393 ? -23.781 -22.891 9.281 1 96.56 393 ALA B O 1
ATOM 6686 N N . LEU B 1 394 ? -25.062 -24.688 9.102 1 95.44 394 LEU B N 1
ATOM 6687 C CA . LEU B 1 394 ? -24.969 -24.703 7.648 1 95.44 394 LEU B CA 1
ATOM 6688 C C . LEU B 1 394 ? -25.516 -23.422 7.047 1 95.44 394 LEU B C 1
ATOM 6690 O O . LEU B 1 394 ? -25.031 -22.953 6.016 1 95.44 394 LEU B O 1
ATOM 6694 N N . GLY B 1 395 ? -26.5 -22.828 7.73 1 94.94 395 GLY B N 1
ATOM 6695 C CA . GLY B 1 395 ? -27.078 -21.578 7.266 1 94.94 395 GLY B CA 1
ATOM 6696 C C . GLY B 1 395 ? -26.094 -20.438 7.266 1 94.94 395 GLY B C 1
ATOM 6697 O O . GLY B 1 395 ? -26.281 -19.453 6.543 1 94.94 395 GLY B O 1
ATOM 6698 N N . ASP B 1 396 ? -25 -20.594 7.992 1 95.81 396 ASP B N 1
ATOM 6699 C CA . ASP B 1 396 ? -23.984 -19.547 8.117 1 95.81 396 ASP B CA 1
ATOM 6700 C C . ASP B 1 396 ? -23.047 -19.547 6.922 1 95.81 396 ASP B C 1
ATOM 6702 O O . ASP B 1 396 ? -22.25 -18.609 6.75 1 95.81 396 ASP B O 1
ATOM 6706 N N . LEU B 1 397 ? -23.203 -20.531 6.059 1 96.62 397 LEU B N 1
ATOM 6707 C CA . LEU B 1 397 ? -22.281 -20.656 4.938 1 96.62 397 LEU B CA 1
ATOM 6708 C C . LEU B 1 397 ? -22.484 -19.516 3.938 1 96.62 397 LEU B C 1
ATOM 6710 O O . LEU B 1 397 ? -21.531 -19.078 3.301 1 96.62 397 LEU B O 1
ATOM 6714 N N . LEU B 1 398 ? -23.688 -19.078 3.861 1 95.62 398 LEU B N 1
ATOM 6715 C CA . LEU B 1 398 ? -23.984 -18 2.936 1 95.62 398 LEU B CA 1
ATOM 6716 C C . LEU B 1 398 ? -23.125 -16.766 3.246 1 95.62 398 LEU B C 1
ATOM 6718 O O . LEU B 1 398 ? -22.438 -16.25 2.361 1 95.62 398 LEU B O 1
ATOM 6722 N N . LEU B 1 399 ? -23.141 -16.422 4.469 1 95 399 LEU B N 1
ATOM 6723 C CA . LEU B 1 399 ? -22.391 -15.25 4.883 1 95 399 LEU B CA 1
ATOM 6724 C C . LEU B 1 399 ? -20.891 -15.516 4.828 1 95 399 LEU B C 1
ATOM 6726 O O . LEU B 1 399 ? -20.125 -14.664 4.379 1 95 399 LEU B O 1
ATOM 6730 N N . ALA B 1 400 ? -20.453 -16.625 5.301 1 96.88 400 ALA B N 1
ATOM 6731 C CA . ALA B 1 400 ? -19.031 -17 5.32 1 96.88 400 ALA B CA 1
ATOM 6732 C C . ALA B 1 400 ? -18.438 -16.984 3.914 1 96.88 400 ALA B C 1
ATOM 6734 O O . ALA B 1 400 ? -17.391 -16.406 3.682 1 96.88 400 ALA B O 1
ATOM 6735 N N . LEU B 1 401 ? -19.172 -17.547 2.99 1 97.75 401 LEU B N 1
ATOM 6736 C CA . LEU B 1 401 ? -18.672 -17.688 1.628 1 97.75 401 LEU B CA 1
ATOM 6737 C C . LEU B 1 401 ? -18.75 -16.359 0.881 1 97.75 401 LEU B C 1
ATOM 6739 O O . LEU B 1 401 ? -17.938 -16.078 0.001 1 97.75 401 LEU B O 1
ATOM 6743 N N . SER B 1 402 ? -19.703 -15.562 1.24 1 96.19 402 SER B N 1
ATOM 6744 C CA . SER B 1 402 ? -19.781 -14.227 0.66 1 96.19 402 SER B CA 1
ATOM 6745 C C . SER B 1 402 ? -18.562 -13.391 1.024 1 96.19 402 SER B C 1
ATOM 6747 O O . SER B 1 402 ? -18 -12.703 0.173 1 96.19 402 SER B O 1
ATOM 6749 N N . ARG B 1 403 ? -18.156 -13.477 2.205 1 96.06 403 ARG B N 1
ATOM 6750 C CA . ARG B 1 403 ? -16.969 -12.75 2.648 1 96.06 403 ARG B CA 1
ATOM 6751 C C . ARG B 1 403 ? -15.703 -13.305 1.991 1 96.06 403 ARG B C 1
ATOM 6753 O O . ARG B 1 403 ? -14.805 -12.547 1.631 1 96.06 403 ARG B O 1
ATOM 6760 N N . PHE B 1 404 ? -15.703 -14.555 1.849 1 97.75 404 PHE B N 1
ATOM 6761 C CA . PHE B 1 404 ? -14.594 -15.227 1.182 1 97.75 404 PHE B CA 1
ATOM 6762 C C . PHE B 1 404 ? -14.438 -14.727 -0.248 1 97.75 404 PHE B C 1
ATOM 6764 O O . PHE B 1 404 ? -13.352 -14.297 -0.645 1 97.75 404 PHE B O 1
ATOM 6771 N N . GLU B 1 405 ? -15.492 -14.758 -1.022 1 97.31 405 GLU B N 1
ATOM 6772 C CA . GLU B 1 405 ? -15.359 -14.406 -2.434 1 97.31 405 GLU B CA 1
ATOM 6773 C C . GLU B 1 405 ? -15.047 -12.922 -2.607 1 97.31 405 GLU B C 1
ATOM 6775 O O . GLU B 1 405 ? -14.328 -12.539 -3.531 1 97.31 405 GLU B O 1
ATOM 6780 N N . GLN B 1 406 ? -15.57 -12.117 -1.747 1 94.5 406 GLN B N 1
ATOM 6781 C CA . GLN B 1 406 ? -15.258 -10.695 -1.83 1 94.5 406 GLN B CA 1
ATOM 6782 C C . GLN B 1 406 ? -13.758 -10.453 -1.673 1 94.5 406 GLN B C 1
ATOM 6784 O O . GLN B 1 406 ? -13.164 -9.711 -2.459 1 94.5 406 GLN B O 1
ATOM 6789 N N . GLU B 1 407 ? -13.188 -11.086 -0.701 1 96.5 407 GLU B N 1
ATOM 6790 C CA . GLU B 1 407 ? -11.758 -10.945 -0.435 1 96.5 407 GLU B CA 1
ATOM 6791 C C . GLU B 1 407 ? -10.922 -11.492 -1.585 1 96.5 407 GLU B C 1
ATOM 6793 O O . GLU B 1 407 ? -10 -10.836 -2.061 1 96.5 407 GLU B O 1
ATOM 6798 N N . ARG B 1 408 ? -11.281 -12.617 -2.018 1 98.12 408 ARG B N 1
ATOM 6799 C CA . ARG B 1 408 ? -10.422 -13.32 -2.971 1 98.12 408 ARG B CA 1
ATOM 6800 C C . ARG B 1 408 ? -10.602 -12.766 -4.379 1 98.12 408 ARG B C 1
ATOM 6802 O O . ARG B 1 408 ? -9.648 -12.727 -5.16 1 98.12 408 ARG B O 1
ATOM 6809 N N . ILE B 1 409 ? -11.82 -12.336 -4.762 1 96.62 409 ILE B N 1
ATOM 6810 C CA . ILE B 1 409 ? -12.039 -11.727 -6.066 1 96.62 409 ILE B CA 1
ATOM 6811 C C . ILE B 1 409 ? -11.203 -10.453 -6.191 1 96.62 409 ILE B C 1
ATOM 6813 O O . ILE B 1 409 ? -10.547 -10.234 -7.211 1 96.62 409 ILE B O 1
ATOM 6817 N N . GLU B 1 410 ? -11.188 -9.688 -5.156 1 94.81 410 GLU B N 1
ATOM 6818 C CA . GLU B 1 410 ? -10.398 -8.461 -5.164 1 94.81 410 GLU B CA 1
ATOM 6819 C C . GLU B 1 410 ? -8.906 -8.766 -5.266 1 94.81 410 GLU B C 1
ATOM 6821 O O . GLU B 1 410 ? -8.211 -8.203 -6.109 1 94.81 410 GLU B O 1
ATOM 6826 N N . ARG B 1 411 ? -8.438 -9.672 -4.453 1 97.81 411 ARG B N 1
ATOM 6827 C CA . ARG B 1 411 ? -7.023 -10.023 -4.359 1 97.81 411 ARG B CA 1
ATOM 6828 C C . ARG B 1 411 ? -6.531 -10.672 -5.648 1 97.81 411 ARG B C 1
ATOM 6830 O O . ARG B 1 411 ? -5.512 -10.258 -6.207 1 97.81 411 ARG B O 1
ATOM 6837 N N . SER B 1 412 ? -7.215 -11.633 -6.117 1 97.62 412 SER B N 1
ATOM 6838 C CA . SER B 1 412 ? -6.789 -12.359 -7.309 1 97.62 412 SER B CA 1
ATOM 6839 C C . SER B 1 412 ? -6.977 -11.508 -8.562 1 97.62 412 SER B C 1
ATOM 6841 O O . SER B 1 412 ? -6.184 -11.602 -9.5 1 97.62 412 SER B O 1
ATOM 6843 N N . GLY B 1 413 ? -8.055 -10.734 -8.586 1 95.25 413 GLY B N 1
ATOM 6844 C CA . GLY B 1 413 ? -8.234 -9.812 -9.703 1 95.25 413 GLY B CA 1
ATOM 6845 C C . GLY B 1 413 ? -7.102 -8.812 -9.836 1 95.25 413 GLY B C 1
ATOM 6846 O O . GLY B 1 413 ? -6.629 -8.547 -10.938 1 95.25 413 GLY B O 1
ATOM 6847 N N . ALA B 1 414 ? -6.73 -8.273 -8.742 1 96.56 414 ALA B N 1
ATOM 6848 C CA . ALA B 1 414 ? -5.594 -7.355 -8.719 1 96.56 414 ALA B CA 1
ATOM 6849 C C . ALA B 1 414 ? -4.324 -8.047 -9.211 1 96.56 414 ALA B C 1
ATOM 6851 O O . ALA B 1 414 ? -3.523 -7.449 -9.938 1 96.56 414 ALA B O 1
ATOM 6852 N N . MET B 1 415 ? -4.137 -9.281 -8.844 1 97.81 415 MET B N 1
ATOM 6853 C CA . MET B 1 415 ? -2.945 -10.016 -9.25 1 97.81 415 MET B CA 1
ATOM 6854 C C . MET B 1 415 ? -2.99 -10.328 -10.742 1 97.81 415 MET B C 1
ATOM 6856 O O . MET B 1 415 ? -1.956 -10.336 -11.414 1 97.81 415 MET B O 1
ATOM 6860 N N . GLN B 1 416 ? -4.199 -10.617 -11.25 1 95.25 416 GLN B N 1
ATOM 6861 C CA . GLN B 1 416 ? -4.352 -10.766 -12.688 1 95.25 416 GLN B CA 1
ATOM 6862 C C . GLN B 1 416 ? -3.9 -9.5 -13.422 1 95.25 416 GLN B C 1
ATOM 6864 O O . GLN B 1 416 ? -3.18 -9.578 -14.422 1 95.25 416 GLN B O 1
ATOM 6869 N N . GLU B 1 417 ? -4.312 -8.414 -12.898 1 94.62 417 GLU B N 1
ATOM 6870 C CA . GLU B 1 417 ? -3.926 -7.129 -13.477 1 94.62 417 GLU B CA 1
ATOM 6871 C C . GLU B 1 417 ? -2.416 -6.922 -13.398 1 94.62 417 GLU B C 1
ATOM 6873 O O . GLU B 1 417 ? -1.792 -6.504 -14.375 1 94.62 417 GLU B O 1
ATOM 6878 N N . ALA B 1 418 ? -1.868 -7.25 -12.273 1 97.25 418 ALA B N 1
ATOM 6879 C CA . ALA B 1 418 ? -0.427 -7.102 -12.086 1 97.25 418 ALA B CA 1
ATOM 6880 C C . ALA B 1 418 ? 0.346 -7.938 -13.102 1 97.25 418 ALA B C 1
ATOM 6882 O O . ALA B 1 418 ? 1.38 -7.504 -13.617 1 97.25 418 ALA B O 1
ATOM 6883 N N . SER B 1 419 ? -0.122 -9.125 -13.336 1 96.38 419 SER B N 1
ATOM 6884 C CA . SER B 1 419 ? 0.508 -9.984 -14.336 1 96.38 419 SER B CA 1
ATOM 6885 C C . SER B 1 419 ? 0.461 -9.359 -15.719 1 96.38 419 SER B C 1
ATOM 6887 O O . SER B 1 419 ? 1.46 -9.359 -16.438 1 96.38 419 SER B O 1
ATOM 6889 N N . MET B 1 420 ? -0.62 -8.766 -16.031 1 93.38 420 MET B N 1
ATOM 6890 C CA . MET B 1 420 ? -0.766 -8.133 -17.344 1 93.38 420 MET B CA 1
ATOM 6891 C C . MET B 1 420 ? 0.099 -6.883 -17.438 1 93.38 420 MET B C 1
ATOM 6893 O O . MET B 1 420 ? 0.617 -6.562 -18.5 1 93.38 420 MET B O 1
ATOM 6897 N N . VAL B 1 421 ? 0.211 -6.188 -16.359 1 95.31 421 VAL B N 1
ATOM 6898 C CA . VAL B 1 421 ? 1.096 -5.027 -16.312 1 95.31 421 VAL B CA 1
ATOM 6899 C C . VAL B 1 421 ? 2.523 -5.453 -16.656 1 95.31 421 VAL B C 1
ATOM 6901 O O . VAL B 1 421 ? 3.232 -4.758 -17.375 1 95.31 421 VAL B O 1
ATOM 6904 N N . ASN B 1 422 ? 2.98 -6.602 -16.172 1 96.44 422 ASN B N 1
ATOM 6905 C CA . ASN B 1 422 ? 4.289 -7.117 -16.562 1 96.44 422 ASN B CA 1
ATOM 6906 C C . ASN B 1 422 ? 4.367 -7.398 -18.062 1 96.44 422 ASN B C 1
ATOM 6908 O O . ASN B 1 422 ? 5.406 -7.176 -18.688 1 96.44 422 ASN B O 1
ATOM 6912 N N . GLY B 1 423 ? 3.264 -7.887 -18.547 1 93.62 423 GLY B N 1
ATOM 6913 C CA . GLY B 1 423 ? 3.232 -8.062 -20 1 93.62 423 GLY B CA 1
ATOM 6914 C C . GLY B 1 423 ? 3.516 -6.785 -20.75 1 93.62 423 GLY B C 1
ATOM 6915 O O . GLY B 1 423 ? 4.289 -6.789 -21.719 1 93.62 423 GLY B O 1
ATOM 6916 N N . LEU B 1 424 ? 2.945 -5.742 -20.312 1 93.38 424 LEU B N 1
ATOM 6917 C CA . LEU B 1 424 ? 3.166 -4.434 -20.906 1 93.38 424 LEU B CA 1
ATOM 6918 C C . LEU B 1 424 ? 4.613 -3.988 -20.734 1 93.38 424 LEU B C 1
ATOM 6920 O O . LEU B 1 424 ? 5.289 -3.645 -21.703 1 93.38 424 LEU B O 1
ATOM 6924 N N . ILE B 1 425 ? 5.102 -4.125 -19.531 1 96.44 425 ILE B N 1
ATOM 6925 C CA . ILE B 1 425 ? 6.406 -3.584 -19.156 1 96.44 425 ILE B CA 1
ATOM 6926 C C . ILE B 1 425 ? 7.508 -4.379 -19.859 1 96.44 425 ILE B C 1
ATOM 6928 O O . ILE B 1 425 ? 8.492 -3.809 -20.328 1 96.44 425 ILE B O 1
ATOM 6932 N N . TRP B 1 426 ? 7.363 -5.68 -20 1 97.25 426 TRP B N 1
ATOM 6933 C CA . TRP B 1 426 ? 8.414 -6.555 -20.5 1 97.25 426 TRP B CA 1
ATOM 6934 C C . TRP B 1 426 ? 8.508 -6.465 -22.016 1 97.25 426 TRP B C 1
ATOM 6936 O O . TRP B 1 426 ? 9.586 -6.668 -22.594 1 97.25 426 TRP B O 1
ATOM 6946 N N . HIS B 1 427 ? 7.426 -6.102 -22.719 1 96.12 427 HIS B N 1
ATOM 6947 C CA . HIS B 1 427 ? 7.316 -6.461 -24.125 1 96.12 427 HIS B CA 1
ATOM 6948 C C . HIS B 1 427 ? 7.434 -5.23 -25.016 1 96.12 427 HIS B C 1
ATOM 6950 O O . HIS B 1 427 ? 7.02 -5.258 -26.172 1 96.12 427 HIS B O 1
ATOM 6956 N N . PHE B 1 428 ? 8.023 -4.188 -24.5 1 95.12 428 PHE B N 1
ATOM 6957 C CA . PHE B 1 428 ? 8.258 -3.016 -25.328 1 95.12 428 PHE B CA 1
ATOM 6958 C C . PHE B 1 428 ? 9.219 -3.344 -26.469 1 95.12 428 PHE B C 1
ATOM 6960 O O . PHE B 1 428 ? 10.203 -4.059 -26.266 1 95.12 428 PHE B O 1
ATOM 6967 N N . ALA B 1 429 ? 8.883 -2.814 -27.609 1 95.69 429 ALA B N 1
ATOM 6968 C CA . ALA B 1 429 ? 9.883 -2.768 -28.672 1 95.69 429 ALA B CA 1
ATOM 6969 C C . ALA B 1 429 ? 11 -1.792 -28.328 1 95.69 429 ALA B C 1
ATOM 6971 O O . ALA B 1 429 ? 10.836 -0.92 -27.469 1 95.69 429 ALA B O 1
ATOM 6972 N N . ASP B 1 430 ? 12.109 -2.018 -29 1 96.69 430 ASP B N 1
ATOM 6973 C CA . ASP B 1 430 ? 13.18 -1.042 -28.828 1 96.69 430 ASP B CA 1
ATOM 6974 C C . ASP B 1 430 ? 12.711 0.365 -29.188 1 96.69 430 ASP B C 1
ATOM 6976 O O . ASP B 1 430 ? 12.07 0.565 -30.219 1 96.69 430 ASP B O 1
ATOM 6980 N N . GLY B 1 431 ? 12.852 1.21 -28.328 1 95.88 431 GLY B N 1
ATOM 6981 C CA . GLY B 1 431 ? 12.391 2.58 -28.484 1 95.88 431 GLY B CA 1
ATOM 6982 C C . GLY B 1 431 ? 12.375 3.357 -27.188 1 95.88 431 GLY B C 1
ATOM 6983 O O . GLY B 1 431 ? 13.023 2.959 -26.219 1 95.88 431 GLY B O 1
ATOM 6984 N N . PRO B 1 432 ? 11.742 4.453 -27.172 1 94.06 432 PRO B N 1
ATOM 6985 C CA . PRO B 1 432 ? 11.758 5.332 -26 1 94.06 432 PRO B CA 1
ATOM 6986 C C . PRO B 1 432 ? 11.164 4.672 -24.75 1 94.06 432 PRO B C 1
ATOM 6988 O O . PRO B 1 432 ? 11.688 4.844 -23.641 1 94.06 432 PRO B O 1
ATOM 6991 N N . GLU B 1 433 ? 10.086 3.93 -24.922 1 94.25 433 GLU B N 1
ATOM 6992 C CA . GLU B 1 433 ? 9.469 3.264 -23.766 1 94.25 433 GLU B CA 1
ATOM 6993 C C . GLU B 1 433 ? 10.422 2.244 -23.156 1 94.25 433 GLU B C 1
ATOM 6995 O O . GLU B 1 433 ? 10.57 2.193 -21.922 1 94.25 433 GLU B O 1
ATOM 7000 N N . GLN B 1 434 ? 11.031 1.455 -24.016 1 96.44 434 GLN B N 1
ATOM 7001 C CA . GLN B 1 434 ? 12 0.466 -23.562 1 96.44 434 GLN B CA 1
ATOM 7002 C C . GLN B 1 434 ? 13.188 1.135 -22.875 1 96.44 434 GLN B C 1
ATOM 7004 O O . GLN B 1 434 ? 13.625 0.681 -21.812 1 96.44 434 GLN B O 1
ATOM 7009 N N . GLN B 1 435 ? 13.688 2.188 -23.391 1 96.56 435 GLN B N 1
ATOM 7010 C CA . GLN B 1 435 ? 14.836 2.883 -22.828 1 96.56 435 GLN B CA 1
ATOM 7011 C C . GLN B 1 435 ? 14.5 3.477 -21.453 1 96.56 435 GLN B C 1
ATOM 7013 O O . GLN B 1 435 ? 15.312 3.396 -20.531 1 96.56 435 GLN B O 1
ATOM 7018 N N . THR B 1 436 ? 13.344 4.043 -21.359 1 95.75 436 THR B N 1
ATOM 7019 C CA . THR B 1 436 ? 12.93 4.633 -20.078 1 95.75 436 THR B CA 1
ATOM 7020 C C . THR B 1 436 ? 12.703 3.551 -19.031 1 95.75 436 THR B C 1
ATOM 7022 O O . THR B 1 436 ? 13.023 3.742 -17.859 1 95.75 436 THR B O 1
ATOM 7025 N N . ARG B 1 437 ? 12.109 2.457 -19.5 1 96.62 437 ARG B N 1
ATOM 7026 C CA . ARG B 1 437 ? 11.945 1.308 -18.609 1 96.62 437 ARG B CA 1
ATOM 7027 C C . ARG B 1 437 ? 13.289 0.851 -18.047 1 96.62 437 ARG B C 1
ATOM 7029 O O . ARG B 1 437 ? 13.43 0.667 -16.844 1 96.62 437 ARG B O 1
ATOM 7036 N N . ASP B 1 438 ? 14.266 0.736 -18.922 1 97.94 438 ASP B N 1
ATOM 7037 C CA . ASP B 1 438 ? 15.586 0.259 -18.516 1 97.94 438 ASP B CA 1
ATOM 7038 C C . ASP B 1 438 ? 16.25 1.229 -17.531 1 97.94 438 ASP B C 1
ATOM 7040 O O . ASP B 1 438 ? 16.859 0.806 -16.562 1 97.94 438 ASP B O 1
ATOM 7044 N N . ARG B 1 439 ? 16.062 2.477 -17.766 1 96.38 439 ARG B N 1
ATOM 7045 C CA . ARG B 1 439 ? 16.609 3.488 -16.875 1 96.38 439 ARG B CA 1
ATOM 7046 C C . ARG B 1 439 ? 15.945 3.412 -15.5 1 96.38 439 ARG B C 1
ATOM 7048 O O . ARG B 1 439 ? 16.609 3.594 -14.477 1 96.38 439 ARG B O 1
ATOM 7055 N N . ALA B 1 440 ? 14.703 3.121 -15.492 1 96.38 440 ALA B N 1
ATOM 7056 C CA . ALA B 1 440 ? 13.93 3.076 -14.258 1 96.38 440 ALA B CA 1
ATOM 7057 C C . ALA B 1 440 ? 14.297 1.857 -13.414 1 96.38 440 ALA B C 1
ATOM 7059 O O . ALA B 1 440 ? 13.953 1.78 -12.234 1 96.38 440 ALA B O 1
ATOM 7060 N N . MET B 1 441 ? 15.047 0.945 -13.992 1 97.88 441 MET B N 1
ATOM 7061 C CA . MET B 1 441 ? 15.461 -0.258 -13.281 1 97.88 441 MET B CA 1
ATOM 7062 C C . MET B 1 441 ? 16.938 -0.201 -12.93 1 97.88 441 MET B C 1
ATOM 7064 O O . MET B 1 441 ? 17.453 -1.087 -12.242 1 97.88 441 MET B O 1
ATOM 7068 N N . ARG B 1 442 ? 17.641 0.824 -13.297 1 97.31 442 ARG B N 1
ATOM 7069 C CA . ARG B 1 442 ? 19.109 0.861 -13.258 1 97.31 442 ARG B CA 1
ATOM 7070 C C . ARG B 1 442 ? 19.609 0.876 -11.82 1 97.31 442 ARG B C 1
ATOM 7072 O O . ARG B 1 442 ? 20.656 0.279 -11.523 1 97.31 442 ARG B O 1
ATOM 7079 N N . ALA B 1 443 ? 18.938 1.538 -10.93 1 94.69 443 ALA B N 1
ATOM 7080 C CA . ALA B 1 443 ? 19.391 1.68 -9.547 1 94.69 443 ALA B CA 1
ATOM 7081 C C . ALA B 1 443 ? 19.547 0.316 -8.883 1 94.69 443 ALA B C 1
ATOM 7083 O O . ALA B 1 443 ? 20.516 0.086 -8.148 1 94.69 443 ALA B O 1
ATOM 7084 N N . GLU B 1 444 ? 18.672 -0.581 -9.18 1 95.62 444 GLU B N 1
ATOM 7085 C CA . GLU B 1 444 ? 18.703 -1.895 -8.547 1 95.62 444 GLU B CA 1
ATOM 7086 C C . GLU B 1 444 ? 19.844 -2.748 -9.094 1 95.62 444 GLU B C 1
ATOM 7088 O O . GLU B 1 444 ? 20.328 -3.646 -8.414 1 95.62 444 GLU B O 1
ATOM 7093 N N . VAL B 1 445 ? 20.234 -2.445 -10.289 1 97.12 445 VAL B N 1
ATOM 7094 C CA . VAL B 1 445 ? 21.375 -3.141 -10.891 1 97.12 445 VAL B CA 1
ATOM 7095 C C . VAL B 1 445 ? 22.672 -2.621 -10.289 1 97.12 445 VAL B C 1
ATOM 7097 O O . VAL B 1 445 ? 23.594 -3.4 -10 1 97.12 445 VAL B O 1
ATOM 7100 N N . GLU B 1 446 ? 22.734 -1.356 -9.992 1 96.06 446 GLU B N 1
ATOM 7101 C CA . GLU B 1 446 ? 23.969 -0.692 -9.57 1 96.06 446 GLU B CA 1
ATOM 7102 C C . GLU B 1 446 ? 24.094 -0.699 -8.047 1 96.06 446 GLU B C 1
ATOM 7104 O O . GLU B 1 446 ? 25.078 -0.199 -7.5 1 96.06 446 GLU B O 1
ATOM 7109 N N . GLY B 1 447 ? 23.141 -1.159 -7.414 1 92.69 447 GLY B N 1
ATOM 7110 C CA . GLY B 1 447 ? 23.188 -1.205 -5.961 1 92.69 447 GLY B CA 1
ATOM 7111 C C . GLY B 1 447 ? 22.938 0.141 -5.312 1 92.69 447 GLY B C 1
ATOM 7112 O O . GLY B 1 447 ? 23.438 0.415 -4.219 1 92.69 447 GLY B O 1
ATOM 7113 N N . ARG B 1 448 ? 22.219 1.03 -5.977 1 92.5 448 ARG B N 1
ATOM 7114 C CA . ARG B 1 448 ? 21.859 2.334 -5.438 1 92.5 448 ARG B CA 1
ATOM 7115 C C . ARG B 1 448 ? 20.469 2.285 -4.793 1 92.5 448 ARG B C 1
ATOM 7117 O O . ARG B 1 448 ? 19.641 1.445 -5.148 1 92.5 448 ARG B O 1
ATOM 7124 N N . PRO B 1 449 ? 20.281 3.211 -3.896 1 90.38 449 PRO B N 1
ATOM 7125 C CA . PRO B 1 449 ? 18.938 3.266 -3.293 1 90.38 449 PRO B CA 1
ATOM 7126 C C . PRO B 1 449 ? 17.859 3.65 -4.297 1 90.38 449 PRO B C 1
ATOM 7128 O O . PRO B 1 449 ? 18.109 4.422 -5.223 1 90.38 449 PRO B O 1
ATOM 7131 N N . PHE B 1 450 ? 16.719 3.023 -4.145 1 91.75 450 PHE B N 1
ATOM 7132 C CA . PHE B 1 450 ? 15.555 3.375 -4.957 1 91.75 450 PHE B CA 1
ATOM 7133 C C . PHE B 1 450 ? 14.266 3.148 -4.18 1 91.75 450 PHE B C 1
ATOM 7135 O O . PHE B 1 450 ? 14.188 2.25 -3.342 1 91.75 450 PHE B O 1
ATOM 7142 N N . ALA B 1 451 ? 13.281 3.979 -4.477 1 91.62 451 ALA B N 1
ATOM 7143 C CA . ALA B 1 451 ? 11.984 3.865 -3.826 1 91.62 451 ALA B CA 1
ATOM 7144 C C . ALA B 1 451 ? 10.922 3.361 -4.801 1 91.62 451 ALA B C 1
ATOM 7146 O O . ALA B 1 451 ? 9.797 3.062 -4.406 1 91.62 451 ALA B O 1
ATOM 7147 N N . ARG B 1 452 ? 11.281 3.295 -6.039 1 94 452 ARG B N 1
ATOM 7148 C CA . ARG B 1 452 ? 10.398 2.768 -7.078 1 94 452 ARG B CA 1
ATOM 7149 C C . ARG B 1 452 ? 11.203 2.107 -8.195 1 94 452 ARG B C 1
ATOM 7151 O O . ARG B 1 452 ? 12.391 2.398 -8.367 1 94 452 ARG B O 1
ATOM 7158 N N . SER B 1 453 ? 10.57 1.21 -8.914 1 97.25 453 SER B N 1
ATOM 7159 C CA . SER B 1 453 ? 11.195 0.537 -10.047 1 97.25 453 SER B CA 1
ATOM 7160 C C . SER B 1 453 ? 10.141 0.072 -11.055 1 97.25 453 SER B C 1
ATOM 7162 O O . SER B 1 453 ? 9.039 -0.324 -10.672 1 97.25 453 SER B O 1
ATOM 7164 N N . ALA B 1 454 ? 10.5 0.133 -12.32 1 97.44 454 ALA B N 1
ATOM 7165 C CA . ALA B 1 454 ? 9.641 -0.459 -13.344 1 97.44 454 ALA B CA 1
ATOM 7166 C C . ALA B 1 454 ? 9.555 -1.973 -13.18 1 97.44 454 ALA B C 1
ATOM 7168 O O . ALA B 1 454 ? 8.633 -2.607 -13.703 1 97.44 454 ALA B O 1
ATOM 7169 N N . ASN B 1 455 ? 10.516 -2.549 -12.523 1 98.31 455 ASN B N 1
ATOM 7170 C CA . ASN B 1 455 ? 10.555 -3.965 -12.18 1 98.31 455 ASN B CA 1
ATOM 7171 C C . ASN B 1 455 ? 9.633 -4.281 -11 1 98.31 455 ASN B C 1
ATOM 7173 O O . ASN B 1 455 ? 9.984 -4.043 -9.844 1 98.31 455 ASN B O 1
ATOM 7177 N N . GLN B 1 456 ? 8.484 -4.918 -11.297 1 98.06 456 GLN B N 1
ATOM 7178 C CA . GLN B 1 456 ? 7.504 -5.188 -10.258 1 98.06 456 GLN B CA 1
ATOM 7179 C C . GLN B 1 456 ? 8.086 -6.082 -9.164 1 98.06 456 GLN B C 1
ATOM 7181 O O . GLN B 1 456 ? 7.688 -5.996 -8 1 98.06 456 GLN B O 1
ATOM 7186 N N . TRP B 1 457 ? 9.039 -6.879 -9.5 1 98 457 TRP B N 1
ATOM 7187 C CA . TRP B 1 457 ? 9.625 -7.785 -8.516 1 98 457 TRP B CA 1
ATOM 7188 C C . TRP B 1 457 ? 10.57 -7.035 -7.582 1 98 457 TRP B C 1
ATOM 7190 O O . TRP B 1 457 ? 10.93 -7.543 -6.52 1 98 457 TRP B O 1
ATOM 7200 N N . SER B 1 458 ? 10.953 -5.836 -7.996 1 97 458 SER B N 1
ATOM 7201 C CA . SER B 1 458 ? 11.891 -5.059 -7.191 1 97 458 SER B CA 1
ATOM 7202 C C . SER B 1 458 ? 11.203 -3.861 -6.547 1 97 458 SER B C 1
ATOM 7204 O O . SER B 1 458 ? 11.672 -3.334 -5.539 1 97 458 SER B O 1
ATOM 7206 N N . ASP B 1 459 ? 10.125 -3.371 -7.184 1 97.5 459 ASP B N 1
ATOM 7207 C CA . ASP B 1 459 ? 9.422 -2.209 -6.645 1 97.5 459 ASP B CA 1
ATOM 7208 C C . ASP B 1 459 ? 8.953 -2.467 -5.215 1 97.5 459 ASP B C 1
ATOM 7210 O O . ASP B 1 459 ? 8.156 -3.379 -4.973 1 97.5 459 ASP B O 1
ATOM 7214 N N . PRO B 1 460 ? 9.422 -1.603 -4.277 1 96.19 460 PRO B N 1
ATOM 7215 C CA . PRO B 1 460 ? 9.156 -1.907 -2.867 1 96.19 460 PRO B CA 1
ATOM 7216 C C . PRO B 1 460 ? 7.668 -1.97 -2.545 1 96.19 460 PRO B C 1
ATOM 7218 O O . PRO B 1 460 ? 7.238 -2.816 -1.757 1 96.19 460 PRO B O 1
ATOM 7221 N N . VAL B 1 461 ? 6.891 -1.126 -3.107 1 96.94 461 VAL B N 1
ATOM 7222 C CA . VAL B 1 461 ? 5.457 -1.096 -2.842 1 96.94 461 VAL B CA 1
ATOM 7223 C C . VAL B 1 461 ? 4.805 -2.365 -3.385 1 96.94 461 VAL B C 1
ATOM 7225 O O . VAL B 1 461 ? 4.004 -3.004 -2.695 1 96.94 461 VAL B O 1
ATOM 7228 N N . THR B 1 462 ? 5.195 -2.76 -4.605 1 97.94 462 THR B N 1
ATOM 7229 C CA . THR B 1 462 ? 4.652 -3.979 -5.195 1 97.94 462 THR B CA 1
ATOM 7230 C C . THR B 1 462 ? 5.062 -5.203 -4.379 1 97.94 462 THR B C 1
ATOM 7232 O O . THR B 1 462 ? 4.25 -6.102 -4.148 1 97.94 462 THR B O 1
ATOM 7235 N N . GLN B 1 463 ? 6.352 -5.227 -3.992 1 97.38 463 GLN B N 1
ATOM 7236 C CA . GLN B 1 463 ? 6.848 -6.344 -3.193 1 97.38 463 GLN B CA 1
ATOM 7237 C C . GLN B 1 463 ? 6.027 -6.512 -1.918 1 97.38 463 GLN B C 1
ATOM 7239 O O . GLN B 1 463 ? 5.605 -7.625 -1.587 1 97.38 463 GLN B O 1
ATOM 7244 N N . TRP B 1 464 ? 5.883 -5.352 -1.272 1 96.44 464 TRP B N 1
ATOM 7245 C CA . TRP B 1 464 ? 5.121 -5.375 -0.028 1 96.44 464 TRP B CA 1
ATOM 7246 C C . TRP B 1 464 ? 3.711 -5.91 -0.261 1 96.44 464 TRP B C 1
ATOM 7248 O O . TRP B 1 464 ? 3.24 -6.781 0.474 1 96.44 464 TRP B O 1
ATOM 7258 N N . TRP B 1 465 ? 3.049 -5.523 -1.285 1 97.62 465 TRP B N 1
ATOM 7259 C CA . TRP B 1 465 ? 1.67 -5.887 -1.591 1 97.62 465 TRP B CA 1
ATOM 7260 C C . TRP B 1 465 ? 1.571 -7.359 -1.98 1 97.62 465 TRP B C 1
ATOM 7262 O O . TRP B 1 465 ? 0.665 -8.062 -1.533 1 97.62 465 TRP B O 1
ATOM 7272 N N . ALA B 1 466 ? 2.473 -7.781 -2.812 1 98.19 466 ALA B N 1
ATOM 7273 C CA . ALA B 1 466 ? 2.404 -9.125 -3.385 1 98.19 466 ALA B CA 1
ATOM 7274 C C . ALA B 1 466 ? 2.904 -10.172 -2.393 1 98.19 466 ALA B C 1
ATOM 7276 O O . ALA B 1 466 ? 2.195 -11.133 -2.082 1 98.19 466 ALA B O 1
ATOM 7277 N N . TYR B 1 467 ? 4.098 -9.945 -1.838 1 98 467 TYR B N 1
ATOM 7278 C CA . TYR B 1 467 ? 4.793 -10.984 -1.094 1 98 467 TYR B CA 1
ATOM 7279 C C . TYR B 1 467 ? 4.539 -10.852 0.403 1 98 467 TYR B C 1
ATOM 7281 O O . TYR B 1 467 ? 4.711 -11.812 1.157 1 98 467 TYR B O 1
ATOM 7289 N N . GLY B 1 468 ? 4.129 -9.656 0.805 1 95.56 468 GLY B N 1
ATOM 7290 C CA . GLY B 1 468 ? 3.84 -9.445 2.215 1 95.56 468 GLY B CA 1
ATOM 7291 C C . GLY B 1 468 ? 2.445 -9.891 2.611 1 95.56 468 GLY B C 1
ATOM 7292 O O . GLY B 1 468 ? 2.109 -9.906 3.797 1 95.56 468 GLY B O 1
ATOM 7293 N N . TYR B 1 469 ? 1.666 -10.367 1.701 1 96.56 469 TYR B N 1
ATOM 7294 C CA . TYR B 1 469 ? 0.274 -10.734 1.927 1 96.56 469 TYR B CA 1
ATOM 7295 C C . TYR B 1 469 ? 0.177 -12.07 2.652 1 96.56 469 TYR B C 1
ATOM 7297 O O . TYR B 1 469 ? 0.842 -13.039 2.275 1 96.56 469 TYR B O 1
ATOM 7305 N N . ASP B 1 470 ? -0.562 -12.117 3.709 1 96.06 470 ASP B N 1
ATOM 7306 C CA . ASP B 1 470 ? -0.942 -13.344 4.414 1 96.06 470 ASP B CA 1
ATOM 7307 C C . ASP B 1 470 ? -2.449 -13.578 4.328 1 96.06 470 ASP B C 1
ATOM 7309 O O . ASP B 1 470 ? -3.227 -12.891 4.992 1 96.06 470 ASP B O 1
ATOM 7313 N N . ALA B 1 471 ? -2.809 -14.555 3.543 1 98.12 471 ALA B N 1
ATOM 7314 C CA . ALA B 1 471 ? -4.215 -14.766 3.209 1 98.12 471 ALA B CA 1
ATOM 7315 C C . ALA B 1 471 ? -5.031 -15.102 4.453 1 98.12 471 ALA B C 1
ATOM 7317 O O . ALA B 1 471 ? -6.207 -14.742 4.551 1 98.12 471 ALA B O 1
ATOM 7318 N N . GLU B 1 472 ? -4.473 -15.82 5.406 1 96.94 472 GLU B N 1
ATOM 7319 C CA . GLU B 1 472 ? -5.195 -16.141 6.637 1 96.94 472 GLU B CA 1
ATOM 7320 C C . GLU B 1 472 ? -5.449 -14.883 7.465 1 96.94 472 GLU B C 1
ATOM 7322 O O . GLU B 1 472 ? -6.562 -14.664 7.945 1 96.94 472 GLU B O 1
ATOM 7327 N N . GLU B 1 473 ? -4.441 -14.055 7.578 1 92.94 473 GLU B N 1
ATOM 7328 C CA . GLU B 1 473 ? -4.582 -12.82 8.336 1 92.94 473 GLU B CA 1
ATOM 7329 C C . GLU B 1 473 ? -5.551 -11.859 7.66 1 92.94 473 GLU B C 1
ATOM 7331 O O . GLU B 1 473 ? -6.367 -11.219 8.328 1 92.94 473 GLU B O 1
ATOM 7336 N N . ALA B 1 474 ? -5.391 -11.742 6.383 1 94.69 474 ALA B N 1
ATOM 7337 C CA . ALA B 1 474 ? -6.262 -10.844 5.629 1 94.69 474 ALA B CA 1
ATOM 7338 C C . ALA B 1 474 ? -7.727 -11.258 5.77 1 94.69 474 ALA B C 1
ATOM 7340 O O . ALA B 1 474 ? -8.602 -10.406 5.945 1 94.69 474 ALA B O 1
ATOM 7341 N N . MET B 1 475 ? -7.984 -12.539 5.652 1 96.25 475 MET B N 1
ATOM 7342 C CA . MET B 1 475 ? -9.352 -13.031 5.777 1 96.25 475 MET B CA 1
ATOM 7343 C C . MET B 1 475 ? -9.891 -12.789 7.184 1 96.25 475 MET B C 1
ATOM 7345 O O . MET B 1 475 ? -11.062 -12.445 7.355 1 96.25 475 MET B O 1
ATOM 7349 N N . GLN B 1 476 ? -9.047 -12.969 8.195 1 93.31 476 GLN B N 1
ATOM 7350 C CA . GLN B 1 476 ? -9.445 -12.695 9.57 1 93.31 476 GLN B CA 1
ATOM 7351 C C . GLN B 1 476 ? -9.828 -11.227 9.75 1 93.31 476 GLN B C 1
ATOM 7353 O O . GLN B 1 476 ? -10.82 -10.922 10.414 1 93.31 476 GLN B O 1
ATOM 7358 N N . ARG B 1 477 ? -9.078 -10.367 9.188 1 88.81 477 ARG B N 1
ATOM 7359 C CA . ARG B 1 477 ? -9.359 -8.945 9.273 1 88.81 477 ARG B CA 1
ATOM 7360 C C . ARG B 1 477 ? -10.695 -8.609 8.609 1 88.81 477 ARG B C 1
ATOM 7362 O O . ARG B 1 477 ? -11.461 -7.793 9.125 1 88.81 477 ARG B O 1
ATOM 7369 N N . ARG B 1 478 ? -10.891 -9.18 7.461 1 90.56 478 ARG B N 1
ATOM 7370 C CA . ARG B 1 478 ? -12.141 -8.961 6.754 1 90.56 478 ARG B CA 1
ATOM 7371 C C . ARG B 1 478 ? -13.336 -9.391 7.602 1 90.56 478 ARG B C 1
ATOM 7373 O O . ARG B 1 478 ? -14.367 -8.711 7.621 1 90.56 478 ARG B O 1
ATOM 7380 N N . LEU B 1 479 ? -13.195 -10.461 8.258 1 90.44 479 LEU B N 1
ATOM 7381 C CA . LEU B 1 479 ? -14.273 -10.984 9.094 1 90.44 479 LEU B CA 1
ATOM 7382 C C . LEU B 1 479 ? -14.508 -10.086 10.305 1 90.44 479 LEU B C 1
ATOM 7384 O O . LEU B 1 479 ? -15.656 -9.883 10.711 1 90.44 479 LEU B O 1
ATOM 7388 N N . LYS B 1 480 ? -13.422 -9.453 10.859 1 81.06 480 LYS B N 1
ATOM 7389 C CA . LYS B 1 480 ? -13.539 -8.562 12.016 1 81.06 480 LYS B CA 1
ATOM 7390 C C . LYS B 1 480 ? -14.156 -7.223 11.617 1 81.06 480 LYS B C 1
ATOM 7392 O O . LYS B 1 480 ? -14.961 -6.664 12.352 1 81.06 480 LYS B O 1
ATOM 7397 N N . GLY B 1 481 ? -13.602 -6.625 10.547 1 68.81 481 GLY B N 1
ATOM 7398 C CA . GLY B 1 481 ? -14.172 -5.371 10.07 1 68.81 481 GLY B CA 1
ATOM 7399 C C . GLY B 1 481 ? -15.664 -5.453 9.805 1 68.81 481 GLY B C 1
ATOM 7400 O O . GLY B 1 481 ? -16.406 -4.531 10.133 1 68.81 481 GLY B O 1
ATOM 7401 N N . ALA B 1 482 ? -16.094 -6.469 9.289 1 52.12 482 ALA B N 1
ATOM 7402 C CA . ALA B 1 482 ? -17.516 -6.703 9.016 1 52.12 482 ALA B CA 1
ATOM 7403 C C . ALA B 1 482 ? -18.312 -6.824 10.312 1 52.12 482 ALA B C 1
ATOM 7405 O O . ALA B 1 482 ? -19.453 -6.363 10.391 1 52.12 482 ALA B O 1
ATOM 7406 N N . ALA B 1 483 ? -17.641 -7.395 11.203 1 44.62 483 ALA B N 1
ATOM 7407 C CA . ALA B 1 483 ? -18.297 -7.555 12.5 1 44.62 483 ALA B CA 1
ATOM 7408 C C . ALA B 1 483 ? -18.5 -6.207 13.18 1 44.62 483 ALA B C 1
ATOM 7410 O O . ALA B 1 483 ? -19.547 -5.973 13.797 1 44.62 483 ALA B O 1
ATOM 7411 N N . LEU B 1 484 ? -17.547 -5.309 13.031 1 37.84 484 LEU B N 1
ATOM 7412 C CA . LEU B 1 484 ? -17.609 -3.982 13.641 1 37.84 484 LEU B CA 1
ATOM 7413 C C . LEU B 1 484 ? -18.641 -3.115 12.922 1 37.84 484 LEU B C 1
ATOM 7415 O O . LEU B 1 484 ? -19.297 -2.277 13.547 1 37.84 484 LEU B O 1
ATOM 7419 N N . ALA B 1 485 ? -18.766 -3.359 11.641 1 42.81 485 ALA B N 1
ATOM 7420 C CA . ALA B 1 485 ? -19.734 -2.578 10.867 1 42.81 485 ALA B CA 1
ATOM 7421 C C . ALA B 1 485 ? -21.156 -2.979 11.219 1 42.81 485 ALA B C 1
ATOM 7423 O O . ALA B 1 485 ? -22.109 -2.213 10.984 1 42.81 485 ALA B O 1
ATOM 7424 N N . ARG B 1 486 ? -21.344 -4.141 11.766 1 40.5 486 ARG B N 1
ATOM 7425 C CA . ARG B 1 486 ? -22.656 -4.66 12.133 1 40.5 486 ARG B CA 1
ATOM 7426 C C . ARG B 1 486 ? -23.078 -4.156 13.508 1 40.5 486 ARG B C 1
ATOM 7428 O O . ARG B 1 486 ? -24.25 -4.262 13.883 1 40.5 486 ARG B O 1
ATOM 7435 N N . ILE B 1 487 ? -22.203 -3.664 14.289 1 32.16 487 ILE B N 1
ATOM 7436 C CA . ILE B 1 487 ? -22.562 -3.104 15.586 1 32.16 487 ILE B CA 1
ATOM 7437 C C . ILE B 1 487 ? -22.812 -1.604 15.453 1 32.16 487 ILE B C 1
ATOM 7439 O O . ILE B 1 487 ? -21.984 -0.877 14.891 1 32.16 487 ILE B O 1
#

Nearest PDB structures (foldseek):
  8r2t-assembly1_A  TM=9.449E-01  e=6.588E-45  Gelatoporia subvermispora
  8gsm-assembly3_I  TM=9.374E-01  e=1.073E-44  Boreostereum vibrans
  8r2t-assembly1_B  TM=9.438E-01  e=2.697E-44  Gelatoporia subvermispora
  8x38-assembly1_A  TM=9.355E-01  e=2.116E-43  Phanerochaete chrysosporium RP-78
  4bjz-assembly1_A  TM=9.108E-01  e=6.341E-33  Rhodococcus jostii RHA1

Sequence (974 aa):
MPAAIVEPAPASAAGHHNHLDAKTLGLDPSLRTSYPTQSLSFLRGLKGAESSSETSSRPAQAKLKLNIVIAGAGLGGLATSIALARRGHSVIVLEQAPKLDEVGAGIQIPPNSGRLLRRWGVFAQGEDLFAKPSCINFRRWQDGDLIGYTDLGDFNTRFGAPYCVAHRAHLQRSLHARALELGVEVRLDSLVVAYRPDDAAVELSTGEVVRGDLIVAADGVKSIARNTLQPAQTEEPCFTGFAAYRATVDAEKIASDPEIAWILEKPALNIWIGENRHVMSYTISAGKSFNMVLSHVDHSDPSTWKAETAVADVNREFAGWDPRLTKIISLITSCIKWPLTNGRKLRSWVSRGSQLVILGDAAHAMVPYMSQGAAMAVEDGAALAVALNDAAALGDLLLALSRFEQERIERSGAMQEASMVNGLIWHFADGPEQQTRDRAMRAEVEGRPFARSANQWSDPVTQWWAYGYDAEEAMQRRLKGAALARIMPAAIVEPAPASAAGHHNHLDAKTLGLDPSLRTSYPTQSLSFLRGLKGAESSSETSSRPAQAKLKLNIVIAGAGLGGLATSIALARRGHSVIVLEQAPKLDEVGAGIQIPPNSGRLLRRWGVFAQGEDLFAKPSCINFRRWQDGDLIGYTDLGDFNTRFGAPYCVAHRAHLQRSLHARALELGVEVRLDSLVVAYRPDDAAVELSTGEVVRGDLIVAADGVKSIARNTLQPAQTEEPCFTGFAAYRATVDAEKIASDPEIAWILEKPALNIWIGENRHVMSYTISAGKSFNMVLSHVDHSDPSTWKAETAVADVNREFAGWDPRLTKIISLITSCIKWPLTNGRKLRSWVSRGSQLVILGDAAHAMVPYMSQGAAMAVEDGAALAVALNDAAALGDLLLALSRFEQERIERSGAMQEASMVNGLIWHFADGPEQQTRDRAMRAEVEGRPFARSANQWSDPVTQWWAYGYDAEEAMQRRLKGAALARI

Solvent-accessible surface area (backbone atoms only — not comparable to full-atom values): 50226 Å² total; per-residue (Å²): 132,83,82,76,82,76,71,80,74,77,80,71,91,62,78,77,70,80,63,84,37,47,61,80,66,74,38,48,80,86,64,59,68,90,52,68,60,51,36,58,56,60,54,60,62,61,54,51,67,56,63,69,46,82,59,69,65,74,56,76,62,29,67,41,69,42,42,33,35,30,38,22,68,46,63,32,25,31,38,23,47,37,41,31,30,62,25,59,29,45,40,38,32,29,19,52,49,81,60,95,67,57,80,87,37,67,38,62,36,44,16,35,31,33,34,52,39,51,65,71,49,37,50,73,88,48,57,72,51,45,41,66,39,47,32,39,38,31,20,34,31,65,71,52,47,80,40,29,40,25,80,36,76,55,33,32,80,73,37,67,19,47,46,31,29,20,33,40,40,58,52,43,49,32,36,48,53,42,23,46,73,61,64,38,43,75,39,55,61,34,39,72,73,46,74,37,51,91,68,12,30,36,28,30,76,86,64,51,72,51,74,36,65,30,30,37,34,30,52,29,73,81,25,64,57,44,43,67,71,38,62,85,66,59,83,65,57,42,75,70,39,32,27,32,36,40,33,50,30,58,29,64,64,40,57,70,33,81,85,48,26,69,72,68,74,53,61,34,36,41,31,34,33,28,59,56,29,36,35,40,35,35,61,21,63,76,60,50,31,32,27,37,40,41,36,33,71,44,79,67,64,70,89,70,64,56,70,88,48,36,50,62,48,53,53,59,72,47,58,81,37,16,64,57,56,45,53,56,56,67,59,43,81,54,45,49,76,46,76,36,37,38,39,62,87,63,95,66,49,56,38,94,81,45,13,28,36,46,34,31,37,32,46,55,27,42,51,71,64,66,53,38,57,65,36,50,9,34,34,44,17,34,21,47,34,55,37,44,27,75,26,72,48,80,80,36,36,50,61,29,50,50,55,34,41,56,53,47,49,55,54,51,49,31,48,41,49,51,16,46,49,42,52,53,69,44,26,38,48,92,49,70,68,37,54,41,42,40,58,41,17,38,38,51,59,71,58,36,54,57,70,55,17,46,43,54,81,52,10,36,36,24,33,48,58,59,32,53,40,47,40,49,60,53,41,50,50,55,57,48,54,52,53,56,70,72,103,131,80,81,77,77,75,72,78,74,78,80,72,90,65,81,76,72,79,64,84,36,46,60,80,65,73,38,46,79,86,65,60,70,89,52,70,61,51,36,57,55,59,54,60,62,60,53,53,68,52,65,70,46,81,60,69,65,73,57,77,63,31,67,41,69,41,42,34,36,30,38,21,69,47,65,31,26,30,38,24,46,38,41,32,31,62,23,59,29,45,40,38,32,30,17,52,49,82,59,95,68,58,81,87,37,67,38,62,37,44,18,34,30,33,33,52,39,52,66,71,48,36,49,71,87,49,57,70,50,46,42,66,40,46,31,39,39,31,19,35,31,66,70,53,46,80,39,29,40,26,79,36,77,56,33,32,80,72,37,65,18,48,44,32,28,20,31,40,41,57,53,43,48,31,35,47,53,44,23,45,74,63,65,40,42,75,41,55,61,34,40,72,73,46,74,37,50,92,68,12,31,36,30,31,75,87,66,52,72,53,73,36,65,31,29,36,33,29,53,30,74,80,24,64,56,45,43,67,70,38,63,85,65,59,83,65,56,42,75,71,38,32,27,32,37,40,33,50,31,58,30,64,65,41,58,71,33,80,84,48,26,68,71,68,73,52,62,34,36,40,31,34,34,29,60,56,27,37,37,42,32,35,60,20,63,76,59,50,31,32,26,37,40,42,36,34,71,43,80,68,64,71,90,70,64,55,71,87,48,35,51,62,48,53,52,59,72,47,58,83,37,15,65,59,56,45,53,57,56,67,60,44,81,53,46,48,77,45,76,38,37,38,39,63,87,64,94,66,50,55,38,94,79,44,14,30,34,46,34,32,37,32,47,54,28,41,52,71,64,66,53,40,57,65,36,50,8,34,35,45,16,36,21,48,36,54,36,43,27,75,26,72,48,80,81,36,36,52,62,28,50,51,54,35,42,56,53,46,49,53,53,50,49,31,49,41,49,51,16,46,50,42,52,51,67,44,25,38,50,92,48,71,68,36,52,42,44,40,59,41,17,38,38,52,60,71,57,37,56,57,67,54,17,44,44,54,81,53,9,36,37,26,35,47,58,59,30,53,39,46,40,49,60,54,41,51,48,54,56,49,55,53,52,56,71,72,102

InterPro domains:
  IPR002938 FAD-binding domain [PF01494] (67-389)
  IPR036188 FAD/NAD(P)-binding domain superfamily [G3DSA:3.50.50.60] (67-450)
  IPR036188 FAD/NAD(P)-binding domain superfamily [SSF51905] (66-443)
  IPR050493 FAD-dependent Monooxygenases in Biosynthesis and Metabolism [PTHR13789] (51-478)

Secondary structure (DSSP, 8-state):
------------S--------TTTTT--TT---SS---TTHHHHHHSTT----SS---PPPPSS--EEEEE--SHHHHHHHHHHHTTT-EEEEE-SSSS----S-EEEE-HHHHHHHHHHTTTTT-GGGSB--SEEEEEETTT--EEEEEE-TTHHHHHSS--EEEEHHHHHHHHHHHHHHTT-EEESS--EEEEEGGGTEEEETTS-EEE-SEEEE---TT-HHHHHH-GGG-S-SEEEEEEEEEEEEEHHHHHT-TTTGGGGSS--EEEEEETTEEEEEEEEGGGTEEEEEEEEE--S-GGG--GGGHHHHHHHHTTTS-HHHHHHHHT---EEEEEEEEPPPPS-SB-TTS-EEE-THHHH---TTSS-HHHHHHHHHHHHHHHTTT--SGGGHHHHHHHHHHHHHHHHHHHHHHHHHHHHHHTPPTTHHHHHHHHHTHHHHHT---S--S-TTT-HHHHHHHHS--HHHHHHHHHHHHHHHT-/------------S--------TTTTT--TT---SS---TTHHHHHHSTT----SS---PPPPSS--EEEEE--SHHHHHHHHHHHTTT-EEEEE-SSSS----S-EEEE-HHHHHHHHHHTGGGG-GGGSB--SEEEEEETTT--EEEEEE-TTHHHHHSS--EEEEHHHHHHHHHHHHHHTT-EEESS--EEEEEGGGTEEEETTS-EEE-SEEEE---TT-HHHHHH-GGGTT-SEEEEEEEEEEEEEHHHHHT-TTTGGGGSS--EEEEEETTEEEEEEEEGGGTEEEEEEEEE--S-GGG--GGGHHHHHHHHTTTS-HHHHHHHTT---EEEEEEEEPPPPS-SB-TTS-EEE-THHHH---TTSS-HHHHHHHHHHHHHHHTTT--SGGGHHHHHHHHHHHHHHHHHHHHHHHHHHHHHHTPPTTHHHHHHHHHTHHHHHT---S--S-TTT-HHHHHHHHS--HHHHHHHHHHHHHHHT-

Foldseek 3Di:
DPPDPPDPDDPDPDDPPPPPQCVVVVHDNVNDDPDDDCVCLVVCVVVPVPCVPLPLPQPAAFLDAWEEEEEALALLRLLLLLLQLSRPHAYEYEAQAPDQDDPFFKAKDFQQLQQSCSSSCLCVPPVLQKDFFQKEFEAAFQAGDTLFIGGQNCLCSRAVGGIIMHTSSVSSVSSVVSSVVSPYHYHYNWAFDDDDQVQLWTATPVGDIGHILAYEYAPAQPGPVLCVQPVPVPPDWDFPQKKKKKFKFFLVVQCVDPLQVVLLVGFYWYKHFEAQKIKIWTAGPSSGIIIIIIMHGHPDDPVPDDQVCVLVVSLVRSPNTRPSVSVRSNRTDGIDMDTQTWHDQDPAQAHPLLRYGYAQSSHTRAGCQVSCRSVLSSLLSNLLSLLSRHDNDSVCSVVSRVLSGVVSSVLSVVVRVVSVLSSVLRNDHPDDSVVVLSVQRVCNVVVHDDQAHSPLSRNPVSCCSRNNDHSNVSSVVSVVVVVVVVD/DDPDPPPPPDPDPDDPPPPPQCVVVVHDNVNDDPDDDCVCLVVCVVVPVPCVPLPLPQDAAFLDAWEEEEEALALLRLLLLLLQLSRPHAYEYEAQAQDQDDPWAKAKDFQQLQQSCSSSCLCVPPVLQKDFFQKEFEAAFQAGDGLFIGGQNCLCSRAVDGIIMHTSSVSSVSSVVSSVVSPYHYHYNWAFDDDDQVQLWTATPVGDIDHILAYEYAPAQQGPVLCVQPVPVPPDWDFPQKKKKKFKFFLVVQCVDPLQVVLLVGFYWYKHFEAQKIKIWTAGPSSGIIIIIIMHGHPDDPVPDDQVCVLVVSLVRSPNTRPSVSVRSNRTDGIDMDTQTWHDQDPAQAHPLLRYGYAQSSHTRAGCQVSCRSVLSSLLSNLLSLLSRHDNDSVCSVVSRVLSGVVSSVLSVVVRVVSVLSSVLRNDHPDDSVVVLSVQRVCNVVVHDDQAHSPLSRNPVSCCSRNNDHSNVSSVVSVVVVVVVVD

Radius of gyration: 31.51 Å; Cα contacts (8 Å, |Δi|>4): 2016; chains: 2; bounding box: 71×85×134 Å

Organism: Pyricularia oryzae (strain 70-15 / ATCC MYA-4617 / FGSC 8958) (NCBI:txid242507)

pLDDT: mean 89.08, std 16.71, range [26.3, 98.94]